Protein 3QHO (pdb70)

Structure (mmCIF, N/CA/C/O backbone):
data_3QHO
#
_entry.id   3QHO
#
_cell.length_a   161.164
_cell.length_b   58.528
_cell.length_c   138.317
_cell.angle_alpha   90.00
_cell.angle_beta   109.24
_cell.angle_gamma   90.00
#
_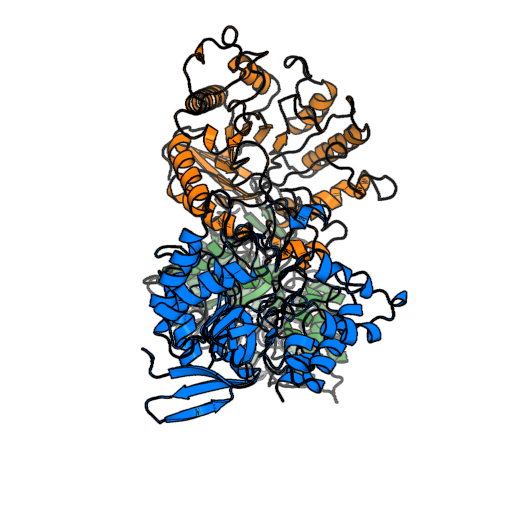symmetry.space_group_name_H-M   'C 1 2 1'
#
loop_
_entity.id
_entity.type
_entity.pdbx_description
1 polymer '458aa long hypothetical endo-1,4-beta-glucanase'
2 branched beta-D-glucopyranose-(1-4)-beta-D-glucopyranose-(1-4)-beta-D-glucopyranose-(1-4)-beta-D-glucopyranose
3 non-polymer 'PHOSPHATE ION'
4 water water
#
loop_
_atom_site.group_PDB
_atom_site.id
_atom_site.type_symbol
_atom_site.label_atom_id
_atom_site.label_alt_id
_atom_site.label_comp_id
_atom_site.label_asym_id
_atom_site.label_entity_id
_atom_site.label_seq_id
_atom_site.pdbx_PDB_ins_code
_atom_site.Cartn_x
_atom_site.Cartn_y
_atom_site.Cartn_z
_atom_site.occupancy
_atom_site.B_iso_or_equiv
_atom_site.auth_seq_id
_atom_site.auth_comp_id
_atom_site.auth_asym_id
_atom_site.auth_atom_id
_atom_site.pdbx_PDB_model_num
ATOM 1 N N . GLN A 1 34 ? 18.073 -3.108 -15.617 0.50 26.57 34 GLN A N 1
ATOM 2 C CA . GLN A 1 34 ? 19.282 -3.997 -15.495 0.50 24.79 34 GLN A CA 1
ATOM 3 C C . GLN A 1 34 ? 19.986 -3.651 -14.149 0.50 23.39 34 GLN A C 1
ATOM 4 O O . GLN A 1 34 ? 19.806 -4.392 -13.229 0.50 20.55 34 GLN A O 1
ATOM 10 N N . THR A 1 35 ? 20.671 -2.510 -14.002 1.00 25.59 35 THR A N 1
ATOM 11 C CA . THR A 1 35 ? 21.359 -2.170 -12.723 1.00 25.46 35 THR A CA 1
ATOM 12 C C . THR A 1 35 ? 21.587 -0.650 -12.511 1.00 24.94 35 THR A C 1
ATOM 13 O O . THR A 1 35 ? 22.070 0.017 -13.392 1.00 26.62 35 THR A O 1
ATOM 17 N N . PRO A 1 36 ? 21.315 -0.120 -11.305 1.00 24.54 36 PRO A N 1
ATOM 18 C CA . PRO A 1 36 ? 21.751 1.269 -10.983 1.00 23.61 36 PRO A CA 1
ATOM 19 C C . PRO A 1 36 ? 23.251 1.469 -10.690 1.00 24.32 36 PRO A C 1
ATOM 20 O O . PRO A 1 36 ? 23.727 2.602 -10.639 1.00 24.42 36 PRO A O 1
ATOM 24 N N . THR A 1 37 ? 24.048 0.401 -10.490 1.00 21.00 37 THR A N 1
ATOM 25 C CA . THR A 1 37 ? 25.445 0.661 -10.130 1.00 19.72 37 THR A CA 1
ATOM 26 C C . THR A 1 37 ? 26.381 0.389 -11.296 1.00 20.35 37 THR A C 1
ATOM 27 O O . THR A 1 37 ? 27.552 0.778 -11.291 1.00 21.98 37 THR A O 1
ATOM 31 N N . GLY A 1 38 ? 25.853 -0.291 -12.316 1.00 21.07 38 GLY A N 1
ATOM 32 C CA . GLY A 1 38 ? 26.660 -0.770 -13.442 1.00 20.50 38 GLY A CA 1
ATOM 33 C C . GLY A 1 38 ? 27.146 -2.206 -13.206 1.00 20.50 38 GLY A C 1
ATOM 34 O O . GLY A 1 38 ? 27.810 -2.770 -14.066 1.00 20.52 38 GLY A O 1
ATOM 35 N N . ILE A 1 39 ? 26.840 -2.749 -12.037 1.00 19.74 39 ILE A N 1
ATOM 36 C CA . ILE A 1 39 ? 27.150 -4.144 -11.704 1.00 19.35 39 ILE A CA 1
ATOM 37 C C . ILE A 1 39 ? 25.933 -4.992 -11.543 1.00 19.56 39 ILE A C 1
ATOM 38 O O . ILE A 1 39 ? 24.916 -4.571 -10.959 1.00 19.77 39 ILE A O 1
ATOM 43 N N . TYR A 1 40 ? 25.989 -6.226 -12.051 1.00 19.81 40 TYR A N 1
ATOM 44 C CA . TYR A 1 40 ? 24.825 -7.049 -12.032 1.00 18.85 40 TYR A CA 1
ATOM 45 C C . TYR A 1 40 ? 25.239 -8.440 -11.565 1.00 19.19 40 TYR A C 1
ATOM 46 O O . TYR A 1 40 ? 26.137 -9.014 -12.156 1.00 20.86 40 TYR A O 1
ATOM 55 N N . TYR A 1 41 ? 24.604 -8.979 -10.564 1.00 18.32 41 TYR A N 1
ATOM 56 C CA . TYR A 1 41 ? 24.889 -10.369 -10.072 1.00 17.91 41 TYR A CA 1
ATOM 57 C C . TYR A 1 41 ? 23.928 -11.420 -10.599 1.00 19.59 41 TYR A C 1
ATOM 58 O O . TYR A 1 41 ? 22.683 -11.218 -10.652 1.00 18.78 41 TYR A O 1
ATOM 67 N N . GLU A 1 42 ? 24.463 -12.598 -10.954 1.00 18.82 42 GLU A N 1
ATOM 68 C CA . GLU A 1 42 ? 23.583 -13.681 -11.365 1.00 18.77 42 GLU A CA 1
ATOM 69 C C . GLU A 1 42 ? 24.168 -15.022 -10.961 1.00 19.31 42 GLU A C 1
ATOM 70 O O . GLU A 1 42 ? 25.398 -15.121 -10.744 1.00 19.80 42 GLU A O 1
ATOM 76 N N . VAL A 1 43 ? 23.300 -15.986 -10.857 1.00 17.01 43 VAL A N 1
ATOM 77 C CA . VAL A 1 43 ? 23.668 -17.424 -10.658 1.00 18.97 43 VAL A CA 1
ATOM 78 C C . VAL A 1 43 ? 23.561 -18.123 -12.021 1.00 21.79 43 VAL A C 1
ATOM 79 O O . VAL A 1 43 ? 22.519 -18.051 -12.667 1.00 19.53 43 VAL A O 1
ATOM 83 N N . ARG A 1 44 ? 24.642 -18.776 -12.429 1.00 19.97 44 ARG A N 1
ATOM 84 C CA . ARG A 1 44 ? 24.587 -19.710 -13.567 1.00 19.73 44 ARG A CA 1
ATOM 85 C C . ARG A 1 44 ? 25.023 -21.020 -13.026 1.00 20.34 44 ARG A C 1
ATOM 86 O O . ARG A 1 44 ? 26.114 -21.124 -12.396 1.00 20.04 44 ARG A O 1
ATOM 94 N N . GLY A 1 45 ? 24.256 -22.065 -13.302 1.00 20.35 45 GLY A N 1
ATOM 95 C CA . GLY A 1 45 ? 24.549 -23.390 -12.684 1.00 23.23 45 GLY A CA 1
ATOM 96 C C . GLY A 1 45 ? 24.466 -23.250 -11.175 1.00 23.68 45 GLY A C 1
ATOM 97 O O . GLY A 1 45 ? 23.435 -22.779 -10.654 1.00 22.68 45 GLY A O 1
ATOM 98 N N . ASP A 1 46 ? 25.549 -23.644 -10.468 1.00 22.49 46 ASP A N 1
ATOM 99 C CA . ASP A 1 46 ? 25.591 -23.502 -9.028 1.00 23.05 46 ASP A CA 1
ATOM 100 C C . ASP A 1 46 ? 26.647 -22.392 -8.652 1.00 20.78 46 ASP A C 1
ATOM 101 O O . ASP A 1 46 ? 27.163 -22.354 -7.524 1.00 23.06 46 ASP A O 1
ATOM 106 N N . THR A 1 47 ? 26.943 -21.501 -9.580 1.00 18.71 47 THR A N 1
ATOM 107 C CA . THR A 1 47 ? 28.039 -20.536 -9.392 1.00 18.53 47 THR A CA 1
ATOM 108 C C . THR A 1 47 ? 27.535 -19.100 -9.472 1.00 18.63 47 THR A C 1
ATOM 109 O O . THR A 1 47 ? 26.750 -18.731 -10.376 1.00 19.52 47 THR A O 1
ATOM 113 N N . ILE A 1 48 ? 28.013 -18.264 -8.561 1.00 15.35 48 ILE A N 1
ATOM 114 C CA . ILE A 1 48 ? 27.624 -16.844 -8.634 1.00 16.68 48 ILE A CA 1
ATOM 115 C C . ILE A 1 48 ? 28.581 -16.104 -9.547 1.00 17.87 48 ILE A C 1
ATOM 116 O O . ILE A 1 48 ? 29.791 -16.271 -9.461 1.00 16.93 48 ILE A O 1
ATOM 121 N N . TYR A 1 49 ? 28.047 -15.296 -10.473 1.00 14.95 49 TYR A N 1
ATOM 122 C CA . TYR A 1 49 ? 28.830 -14.431 -11.345 1.00 16.33 49 TYR A CA 1
ATOM 123 C C . TYR A 1 49 ? 28.543 -12.949 -11.102 1.00 17.81 49 TYR A C 1
ATOM 124 O O . TYR A 1 49 ? 27.454 -12.569 -10.735 1.00 20.93 49 TYR A O 1
ATOM 133 N N . MET A 1 50 ? 29.540 -12.146 -11.346 1.00 19.33 50 MET A N 1
ATOM 134 C CA . MET A 1 50 ? 29.454 -10.678 -11.298 1.00 19.14 50 MET A CA 1
ATOM 135 C C . MET A 1 50 ? 29.676 -10.214 -12.715 1.00 21.47 50 MET A C 1
ATOM 136 O O . MET A 1 50 ? 30.747 -10.494 -13.343 1.00 19.28 50 MET A O 1
ATOM 141 N N . ILE A 1 51 ? 28.723 -9.380 -13.179 1.00 19.19 51 ILE A N 1
ATOM 142 C CA . ILE A 1 51 ? 28.792 -8.682 -14.481 1.00 19.25 51 ILE A CA 1
ATOM 143 C C . ILE A 1 51 ? 28.976 -7.171 -14.361 1.00 18.39 51 ILE A C 1
ATOM 144 O O . ILE A 1 51 ? 28.285 -6.536 -13.554 1.00 19.32 51 ILE A O 1
ATOM 149 N N . ASN A 1 52 ? 29.965 -6.654 -15.051 1.00 18.78 52 ASN A N 1
ATOM 150 C CA . ASN A 1 52 ? 30.175 -5.246 -15.170 1.00 21.24 52 ASN A CA 1
ATOM 151 C C . ASN A 1 52 ? 29.621 -4.820 -16.558 1.00 21.73 52 ASN A C 1
ATOM 152 O O . ASN A 1 52 ? 30.209 -5.194 -17.609 1.00 21.72 52 ASN A O 1
ATOM 157 N N . VAL A 1 53 ? 28.476 -4.120 -16.573 1.00 22.02 53 VAL A N 1
ATOM 158 C CA . VAL A 1 53 ? 27.906 -3.681 -17.862 1.00 21.26 53 VAL A CA 1
ATOM 159 C C . VAL A 1 53 ? 28.701 -2.635 -18.588 1.00 21.50 53 VAL A C 1
ATOM 160 O O . VAL A 1 53 ? 28.617 -2.511 -19.799 1.00 22.67 53 VAL A O 1
ATOM 164 N N . THR A 1 54 ? 29.535 -1.888 -17.900 1.00 22.31 54 THR A N 1
ATOM 165 C CA . THR A 1 54 ? 30.362 -0.900 -18.625 1.00 24.31 54 THR A CA 1
ATOM 166 C C . THR A 1 54 ? 31.582 -1.502 -19.328 1.00 23.23 54 THR A C 1
ATOM 167 O O . THR A 1 54 ? 31.898 -1.171 -20.493 1.00 23.74 54 THR A O 1
ATOM 171 N N . SER A 1 55 ? 32.350 -2.318 -18.633 1.00 23.93 55 SER A N 1
ATOM 172 C CA . SER A 1 55 ? 33.521 -2.885 -19.306 1.00 21.92 55 SER A CA 1
ATOM 173 C C . SER A 1 55 ? 33.102 -4.145 -20.064 1.00 21.66 55 SER A C 1
ATOM 174 O O . SER A 1 55 ? 33.848 -4.616 -20.927 1.00 23.74 55 SER A O 1
ATOM 177 N N . GLY A 1 56 ? 31.932 -4.691 -19.712 1.00 19.56 56 GLY A N 1
ATOM 178 C CA . GLY A 1 56 ? 31.373 -5.947 -20.278 1.00 20.64 56 GLY A CA 1
ATOM 179 C C . GLY A 1 56 ? 31.949 -7.173 -19.555 1.00 21.32 56 GLY A C 1
ATOM 180 O O . GLY A 1 56 ? 31.645 -8.296 -19.869 1.00 21.04 56 GLY A O 1
ATOM 181 N N . GLU A 1 57 ? 32.833 -6.936 -18.585 1.00 19.91 57 GLU A N 1
ATOM 182 C CA . GLU A 1 57 ? 33.430 -8.116 -17.875 1.00 23.24 57 GLU A CA 1
ATOM 183 C C . GLU A 1 57 ? 32.441 -8.946 -17.087 1.00 21.64 57 GLU A C 1
ATOM 184 O O . GLU A 1 57 ? 31.610 -8.424 -16.337 1.00 20.36 57 GLU A O 1
ATOM 190 N N . GLU A 1 58 ? 32.535 -10.273 -17.224 1.00 21.57 58 GLU A N 1
ATOM 191 C CA . GLU A 1 58 ? 31.741 -11.169 -16.417 1.00 20.90 58 GLU A CA 1
ATOM 192 C C . GLU A 1 58 ? 32.671 -12.285 -15.925 1.00 22.84 58 GLU A C 1
ATOM 193 O O . GLU A 1 58 ? 33.301 -12.971 -16.757 1.00 22.53 58 GLU A O 1
ATOM 199 N N . THR A 1 59 ? 32.753 -12.431 -14.595 1.00 23.04 59 THR A N 1
ATOM 200 C CA . THR A 1 59 ? 33.596 -13.472 -13.947 1.00 22.55 59 THR A CA 1
ATOM 201 C C . THR A 1 59 ? 32.843 -14.179 -12.799 1.00 21.67 59 THR A C 1
ATOM 202 O O . THR A 1 59 ? 31.939 -13.596 -12.152 1.00 18.85 59 THR A O 1
ATOM 206 N N . PRO A 1 60 ? 33.206 -15.450 -12.521 1.00 20.74 60 PRO A N 1
ATOM 207 C CA . PRO A 1 60 ? 32.606 -16.123 -11.382 1.00 19.17 60 PRO A CA 1
ATOM 208 C C . PRO A 1 60 ? 33.158 -15.436 -10.152 1.00 22.93 60 PRO A C 1
ATOM 209 O O . PRO A 1 60 ? 34.270 -14.916 -10.245 1.00 22.50 60 PRO A O 1
ATOM 213 N N . ILE A 1 61 ? 32.386 -15.361 -9.073 1.00 19.92 61 ILE A N 1
ATOM 214 C CA . ILE A 1 61 ? 32.998 -14.879 -7.839 1.00 20.82 61 ILE A CA 1
ATOM 215 C C . ILE A 1 61 ? 32.902 -15.991 -6.781 1.00 19.80 61 ILE A C 1
ATOM 216 O O . ILE A 1 61 ? 31.991 -16.872 -6.814 1.00 20.51 61 ILE A O 1
ATOM 221 N N . HIS A 1 62 ? 33.765 -15.897 -5.784 1.00 20.78 62 HIS A N 1
ATOM 222 C CA . HIS A 1 62 ? 33.688 -16.743 -4.594 1.00 20.05 62 HIS A CA 1
ATOM 223 C C . HIS A 1 62 ? 33.432 -15.782 -3.425 1.00 17.54 62 HIS A C 1
ATOM 224 O O . HIS A 1 62 ? 33.698 -14.528 -3.514 1.00 21.03 62 HIS A O 1
ATOM 231 N N . LEU A 1 63 ? 32.721 -16.299 -2.448 1.00 13.87 63 LEU A N 1
ATOM 232 C CA . LEU A 1 63 ? 32.383 -15.496 -1.268 1.00 13.40 63 LEU A CA 1
ATOM 233 C C . LEU A 1 63 ? 33.206 -16.174 -0.136 1.00 12.45 63 LEU A C 1
ATOM 234 O O . LEU A 1 63 ? 32.821 -17.240 0.363 1.00 13.48 63 LEU A O 1
ATOM 239 N N . PHE A 1 64 ? 34.323 -15.579 0.197 1.00 13.03 64 PHE A N 1
ATOM 240 C CA . PHE A 1 64 ? 35.046 -16.095 1.376 1.00 11.65 64 PHE A CA 1
ATOM 241 C C . PHE A 1 64 ? 34.698 -15.104 2.507 1.00 11.30 64 PHE A C 1
ATOM 242 O O . PHE A 1 64 ? 35.237 -13.986 2.582 1.00 12.85 64 PHE A O 1
ATOM 250 N N . GLY A 1 65 ? 33.670 -15.458 3.278 1.00 10.82 65 GLY A N 1
ATOM 251 C CA . GLY A 1 65 ? 33.025 -14.429 4.080 1.00 9.47 65 GLY A CA 1
ATOM 252 C C . GLY A 1 65 ? 33.071 -14.580 5.583 1.00 10.86 65 GLY A C 1
ATOM 253 O O . GLY A 1 65 ? 33.400 -15.695 6.121 1.00 9.83 65 GLY A O 1
ATOM 254 N N . VAL A 1 66 ? 32.784 -13.440 6.229 1.00 10.85 66 VAL A N 1
ATOM 255 C CA . VAL A 1 66 ? 32.612 -13.456 7.672 1.00 11.10 66 VAL A CA 1
ATOM 256 C C . VAL A 1 66 ? 31.380 -12.710 8.029 1.00 9.94 66 VAL A C 1
ATOM 257 O O . VAL A 1 66 ? 30.990 -11.733 7.323 1.00 12.17 66 VAL A O 1
ATOM 261 N N . ASN A 1 67 ? 30.816 -13.088 9.171 1.00 9.81 67 ASN A N 1
ATOM 262 C CA . ASN A 1 67 ? 29.714 -12.276 9.774 1.00 10.26 67 ASN A CA 1
ATOM 263 C C . ASN A 1 67 ? 30.266 -11.227 10.738 1.00 10.63 67 ASN A C 1
ATOM 264 O O . ASN A 1 67 ? 30.992 -11.591 11.646 1.00 14.12 67 ASN A O 1
ATOM 269 N N . TRP A 1 68 ? 30.006 -9.960 10.506 1.00 11.67 68 TRP A N 1
ATOM 270 C CA . TRP A 1 68 ? 30.360 -8.871 11.458 1.00 10.52 68 TRP A CA 1
ATOM 271 C C . TRP A 1 68 ? 29.100 -8.347 12.011 1.00 11.68 68 TRP A C 1
ATOM 272 O O . TRP A 1 68 ? 28.340 -7.652 11.268 1.00 11.75 68 TRP A O 1
ATOM 283 N N . PHE A 1 69 ? 28.782 -8.766 13.227 1.00 9.61 69 PHE A N 1
ATOM 284 C CA . PHE A 1 69 ? 27.468 -8.447 13.767 1.00 11.06 69 PHE A CA 1
ATOM 285 C C . PHE A 1 69 ? 27.444 -7.291 14.789 1.00 12.54 69 PHE A C 1
ATOM 286 O O . PHE A 1 69 ? 28.487 -6.887 15.312 1.00 12.28 69 PHE A O 1
ATOM 294 N N . GLY A 1 70 ? 26.270 -6.789 14.992 1.00 11.99 70 GLY A N 1
ATOM 295 C CA . GLY A 1 70 ? 26.060 -5.761 15.989 1.00 13.64 70 GLY A CA 1
ATOM 296 C C . GLY A 1 70 ? 25.003 -4.822 15.607 1.00 14.98 70 GLY A C 1
ATOM 297 O O . GLY A 1 70 ? 24.354 -4.284 16.527 1.00 14.31 70 GLY A O 1
ATOM 298 N N . PHE A 1 71 ? 24.809 -4.593 14.297 1.00 14.41 71 PHE A N 1
ATOM 299 C CA . PHE A 1 71 ? 23.686 -3.730 13.928 1.00 15.21 71 PHE A CA 1
ATOM 300 C C . PHE A 1 71 ? 22.325 -4.371 14.321 1.00 17.06 71 PHE A C 1
ATOM 301 O O . PHE A 1 71 ? 21.324 -3.693 14.310 1.00 20.38 71 PHE A O 1
ATOM 309 N N . GLU A 1 72 ? 22.281 -5.650 14.668 1.00 15.35 72 GLU A N 1
ATOM 310 C CA . GLU A 1 72 ? 21.037 -6.302 15.070 1.00 15.39 72 GLU A CA 1
ATOM 311 C C . GLU A 1 72 ? 20.861 -6.278 16.601 1.00 14.34 72 GLU A C 1
ATOM 312 O O . GLU A 1 72 ? 19.928 -6.870 17.104 1.00 17.71 72 GLU A O 1
ATOM 318 N N . THR A 1 73 ? 21.831 -5.734 17.374 1.00 15.60 73 THR A N 1
ATOM 319 C CA . THR A 1 73 ? 21.748 -5.844 18.818 1.00 13.74 73 THR A CA 1
ATOM 320 C C . THR A 1 73 ? 21.447 -4.416 19.403 1.00 17.03 73 THR A C 1
ATOM 321 O O . THR A 1 73 ? 21.372 -3.446 18.624 1.00 16.12 73 THR A O 1
ATOM 325 N N . PRO A 1 74 ? 21.402 -4.313 20.756 1.00 17.19 74 PRO A N 1
ATOM 326 C CA . PRO A 1 74 ? 21.150 -2.958 21.363 1.00 19.24 74 PRO A CA 1
ATOM 327 C C . PRO A 1 74 ? 22.212 -1.905 21.107 1.00 20.67 74 PRO A C 1
ATOM 328 O O . PRO A 1 74 ? 21.939 -0.680 21.255 1.00 20.76 74 PRO A O 1
ATOM 332 N N . ASN A 1 75 ? 23.406 -2.336 20.697 1.00 19.05 75 ASN A N 1
ATOM 333 C CA . ASN A 1 75 ? 24.412 -1.417 20.220 1.00 19.49 75 ASN A CA 1
ATOM 334 C C . ASN A 1 75 ? 23.996 -0.600 19.017 1.00 18.63 75 ASN A C 1
ATOM 335 O O . ASN A 1 75 ? 24.502 0.525 18.818 1.00 17.56 75 ASN A O 1
ATOM 340 N N . HIS A 1 76 ? 23.139 -1.178 18.143 1.00 17.35 76 HIS A N 1
ATOM 341 C CA . HIS A 1 76 ? 22.837 -0.586 16.833 1.00 18.04 76 HIS A CA 1
ATOM 342 C C . HIS A 1 76 ? 24.055 -0.218 15.992 1.00 16.50 76 HIS A C 1
ATOM 343 O O . HIS A 1 76 ? 24.071 0.784 15.297 1.00 15.47 76 HIS A O 1
ATOM 350 N N . VAL A 1 77 ? 25.116 -1.001 16.136 1.00 16.53 77 VAL A N 1
ATOM 351 C CA . VAL A 1 77 ? 26.266 -0.812 15.322 1.00 14.85 77 VAL A CA 1
ATOM 352 C C . VAL A 1 77 ? 27.036 -2.085 15.376 1.00 13.67 77 VAL A C 1
ATOM 353 O O . VAL A 1 77 ? 27.076 -2.771 16.438 1.00 14.32 77 VAL A O 1
ATOM 357 N N . VAL A 1 78 ? 27.819 -2.336 14.312 1.00 11.44 78 VAL A N 1
ATOM 358 C CA . VAL A 1 78 ? 28.854 -3.430 14.459 1.00 13.30 78 VAL A CA 1
ATOM 359 C C . VAL A 1 78 ? 29.619 -3.324 15.734 1.00 15.76 78 VAL A C 1
ATOM 360 O O . VAL A 1 78 ? 30.036 -2.240 16.124 1.00 16.31 78 VAL A O 1
ATOM 364 N N . HIS A 1 79 ? 29.807 -4.467 16.404 1.00 12.03 79 HIS A N 1
ATOM 365 C CA . HIS A 1 79 ? 30.624 -4.437 17.659 1.00 13.03 79 HIS A CA 1
ATOM 366 C C . HIS A 1 79 ? 32.054 -4.258 17.408 1.00 12.68 79 HIS A C 1
ATOM 367 O O . HIS A 1 79 ? 32.578 -4.559 16.326 1.00 14.15 79 HIS A O 1
ATOM 374 N N . GLY A 1 80 ? 32.731 -3.803 18.506 1.00 10.29 80 GLY A N 1
ATOM 375 C CA . GLY A 1 80 ? 34.193 -3.783 18.590 1.00 11.62 80 GLY A CA 1
ATOM 376 C C . GLY A 1 80 ? 34.737 -2.343 18.340 1.00 13.59 80 GLY A C 1
ATOM 377 O O . GLY A 1 80 ? 35.902 -2.170 18.376 1.00 15.18 80 GLY A O 1
ATOM 378 N N . LEU A 1 81 ? 33.889 -1.425 17.949 1.00 13.02 81 LEU A N 1
ATOM 379 C CA . LEU A 1 81 ? 34.309 -0.010 17.729 1.00 14.78 81 LEU A CA 1
ATOM 380 C C . LEU A 1 81 ? 34.562 0.743 19.017 1.00 17.11 81 LEU A C 1
ATOM 381 O O . LEU A 1 81 ? 35.077 1.871 18.916 1.00 17.50 81 LEU A O 1
ATOM 386 N N . TRP A 1 82 ? 34.344 0.107 20.168 1.00 17.09 82 TRP A N 1
ATOM 387 C CA . TRP A 1 82 ? 34.921 0.620 21.455 1.00 16.67 82 TRP A CA 1
ATOM 388 C C . TRP A 1 82 ? 36.415 0.346 21.533 1.00 17.65 82 TRP A C 1
ATOM 389 O O . TRP A 1 82 ? 37.094 0.962 22.327 1.00 21.36 82 TRP A O 1
ATOM 400 N N . LYS A 1 83 ? 36.927 -0.622 20.779 1.00 16.15 83 LYS A N 1
ATOM 401 C CA . LYS A 1 83 ? 38.322 -1.112 20.855 1.00 16.37 83 LYS A CA 1
ATOM 402 C C . LYS A 1 83 ? 39.082 -0.847 19.532 1.00 18.19 83 LYS A C 1
ATOM 403 O O . LYS A 1 83 ? 40.267 -0.714 19.513 1.00 20.46 83 LYS A O 1
ATOM 409 N N . ARG A 1 84 ? 38.366 -0.726 18.388 1.00 13.30 84 ARG A N 1
ATOM 410 C CA . ARG A 1 84 ? 39.003 -0.657 17.087 1.00 14.30 84 ARG A CA 1
ATOM 411 C C . ARG A 1 84 ? 38.385 0.436 16.202 1.00 13.24 84 ARG A C 1
ATOM 412 O O . ARG A 1 84 ? 37.268 0.828 16.433 1.00 15.06 84 ARG A O 1
ATOM 420 N N . ASN A 1 85 ? 39.217 0.919 15.277 1.00 15.89 85 ASN A N 1
ATOM 421 C CA . ASN A 1 85 ? 38.753 1.805 14.236 1.00 15.95 85 ASN A CA 1
ATOM 422 C C . ASN A 1 85 ? 38.037 0.928 13.134 1.00 16.46 85 ASN A C 1
ATOM 423 O O . ASN A 1 85 ? 38.520 -0.143 12.770 1.00 16.99 85 ASN A O 1
ATOM 428 N N . TRP A 1 86 ? 36.914 1.400 12.679 1.00 15.85 86 TRP A N 1
ATOM 429 C CA . TRP A 1 86 ? 36.109 0.629 11.748 1.00 16.01 86 TRP A CA 1
ATOM 430 C C . TRP A 1 86 ? 36.778 0.305 10.392 1.00 16.45 86 TRP A C 1
ATOM 431 O O . TRP A 1 86 ? 36.641 -0.821 9.860 1.00 15.80 86 TRP A O 1
ATOM 442 N N . GLU A 1 87 ? 37.591 1.250 9.866 1.00 16.52 87 GLU A N 1
ATOM 443 C CA . GLU A 1 87 ? 38.277 0.991 8.603 1.00 16.16 87 GLU A CA 1
ATOM 444 C C . GLU A 1 87 ? 39.340 0.008 8.818 1.00 16.74 87 GLU A C 1
ATOM 445 O O . GLU A 1 87 ? 39.521 -0.906 8.044 1.00 14.99 87 GLU A O 1
ATOM 451 N N . ASP A 1 88 ? 40.052 0.151 9.927 1.00 16.27 88 ASP A N 1
ATOM 452 C CA . ASP A 1 88 ? 41.030 -0.817 10.250 1.00 18.02 88 ASP A CA 1
ATOM 453 C C . ASP A 1 88 ? 40.460 -2.247 10.385 1.00 16.15 88 ASP A C 1
ATOM 454 O O . ASP A 1 88 ? 41.159 -3.162 9.999 1.00 14.22 88 ASP A O 1
ATOM 459 N N . MET A 1 89 ? 39.281 -2.390 10.986 1.00 16.03 89 MET A N 1
ATOM 460 C CA . MET A 1 89 ? 38.583 -3.754 11.002 1.00 16.34 89 MET A CA 1
ATOM 461 C C . MET A 1 89 ? 38.371 -4.300 9.565 1.00 15.04 89 MET A C 1
ATOM 462 O O . MET A 1 89 ? 38.786 -5.436 9.239 1.00 12.74 89 MET A O 1
ATOM 467 N N . LEU A 1 90 ? 37.809 -3.448 8.678 1.00 12.64 90 LEU A N 1
ATOM 468 C CA . LEU A 1 90 ? 37.739 -3.846 7.275 1.00 13.52 90 LEU A CA 1
ATOM 469 C C . LEU A 1 90 ? 39.037 -4.304 6.611 1.00 13.20 90 LEU A C 1
ATOM 470 O O . LEU A 1 90 ? 39.096 -5.312 5.910 1.00 14.08 90 LEU A O 1
ATOM 475 N N . LEU A 1 91 ? 40.071 -3.500 6.800 1.00 14.37 91 LEU A N 1
ATOM 476 C CA . LEU A 1 91 ? 41.392 -3.781 6.216 1.00 14.48 91 LEU A CA 1
ATOM 477 C C . LEU A 1 91 ? 41.958 -5.108 6.747 1.00 13.57 91 LEU A C 1
ATOM 478 O O . LEU A 1 91 ? 42.558 -5.890 5.982 1.00 13.77 91 LEU A O 1
ATOM 483 N N . GLN A 1 92 ? 41.685 -5.372 8.027 1.00 13.04 92 GLN A N 1
ATOM 484 C CA . GLN A 1 92 ? 42.215 -6.632 8.673 1.00 14.58 92 GLN A CA 1
ATOM 485 C C . GLN A 1 92 ? 41.464 -7.868 8.067 1.00 14.26 92 GLN A C 1
ATOM 486 O O . GLN A 1 92 ? 42.027 -8.864 7.738 1.00 14.36 92 GLN A O 1
ATOM 492 N N . ILE A 1 93 ? 40.169 -7.717 7.940 1.00 12.82 93 ILE A N 1
ATOM 493 C CA . ILE A 1 93 ? 39.331 -8.806 7.300 1.00 12.82 93 ILE A CA 1
ATOM 494 C C . ILE A 1 93 ? 39.873 -9.078 5.910 1.00 13.31 93 ILE A C 1
ATOM 495 O O . ILE A 1 93 ? 40.119 -10.246 5.567 1.00 13.71 93 ILE A O 1
ATOM 500 N N . LYS A 1 94 ? 40.118 -7.994 5.104 1.00 11.97 94 LYS A N 1
ATOM 501 C CA . LYS A 1 94 ? 40.624 -8.192 3.770 1.00 12.11 94 LYS A CA 1
ATOM 502 C C . LYS A 1 94 ? 42.007 -8.881 3.781 1.00 11.85 94 LYS A C 1
ATOM 503 O O . LYS A 1 94 ? 42.306 -9.752 3.000 1.00 13.51 94 LYS A O 1
ATOM 509 N N . SER A 1 95 ? 42.830 -8.455 4.756 1.00 15.60 95 SER A N 1
ATOM 510 C CA . SER A 1 95 ? 44.199 -8.955 4.802 1.00 17.74 95 SER A CA 1
ATOM 511 C C . SER A 1 95 ? 44.280 -10.437 5.120 1.00 16.37 95 SER A C 1
ATOM 512 O O . SER A 1 95 ? 45.203 -11.102 4.704 1.00 17.11 95 SER A O 1
ATOM 515 N N . LEU A 1 96 ? 43.257 -10.972 5.802 1.00 16.01 96 LEU A N 1
ATOM 516 C CA . LEU A 1 96 ? 43.162 -12.433 6.040 1.00 15.74 96 LEU A CA 1
ATOM 517 C C . LEU A 1 96 ? 42.530 -13.273 4.854 1.00 14.59 96 LEU A C 1
ATOM 518 O O . LEU A 1 96 ? 42.368 -14.478 4.920 1.00 15.29 96 LEU A O 1
ATOM 523 N N . GLY A 1 97 ? 42.238 -12.615 3.758 1.00 14.12 97 GLY A N 1
ATOM 524 C CA . GLY A 1 97 ? 41.806 -13.308 2.574 1.00 14.00 97 GLY A CA 1
ATOM 525 C C . GLY A 1 97 ? 40.291 -13.329 2.363 1.00 14.62 97 GLY A C 1
ATOM 526 O O . GLY A 1 97 ? 39.863 -13.944 1.405 1.00 15.68 97 GLY A O 1
ATOM 527 N N . PHE A 1 98 ? 39.552 -12.709 3.275 1.00 13.45 98 PHE A N 1
ATOM 528 C CA . PHE A 1 98 ? 38.096 -12.726 3.173 1.00 12.99 98 PHE A CA 1
ATOM 529 C C . PHE A 1 98 ? 37.776 -11.670 2.161 1.00 15.10 98 PHE A C 1
ATOM 530 O O . PHE A 1 98 ? 38.435 -10.621 2.098 1.00 14.64 98 PHE A O 1
ATOM 538 N N . ASN A 1 99 ? 36.724 -11.887 1.403 1.00 11.90 99 ASN A N 1
ATOM 539 C CA . ASN A 1 99 ? 36.316 -10.846 0.470 1.00 12.09 99 ASN A CA 1
ATOM 540 C C . ASN A 1 99 ? 34.821 -10.612 0.609 1.00 10.43 99 ASN A C 1
ATOM 541 O O . ASN A 1 99 ? 34.214 -10.023 -0.361 1.00 11.88 99 ASN A O 1
ATOM 546 N N . ALA A 1 100 ? 34.232 -10.955 1.732 1.00 8.41 100 ALA A N 1
ATOM 547 C CA . ALA A 1 100 ? 32.729 -10.812 1.789 1.00 10.68 100 ALA A CA 1
ATOM 548 C C . ALA A 1 100 ? 32.385 -10.687 3.244 1.00 12.16 100 ALA A C 1
ATOM 549 O O . ALA A 1 100 ? 32.979 -11.308 4.123 1.00 10.45 100 ALA A O 1
ATOM 551 N N . ILE A 1 101 ? 31.459 -9.820 3.571 1.00 9.61 101 ILE A N 1
ATOM 552 C CA . ILE A 1 101 ? 30.937 -9.687 4.916 1.00 9.45 101 ILE A CA 1
ATOM 553 C C . ILE A 1 101 ? 29.413 -9.858 4.858 1.00 12.83 101 ILE A C 1
ATOM 554 O O . ILE A 1 101 ? 28.807 -9.223 4.027 1.00 13.78 101 ILE A O 1
ATOM 559 N N . ARG A 1 102 ? 28.891 -10.676 5.769 1.00 11.87 102 ARG A N 1
ATOM 560 C CA . ARG 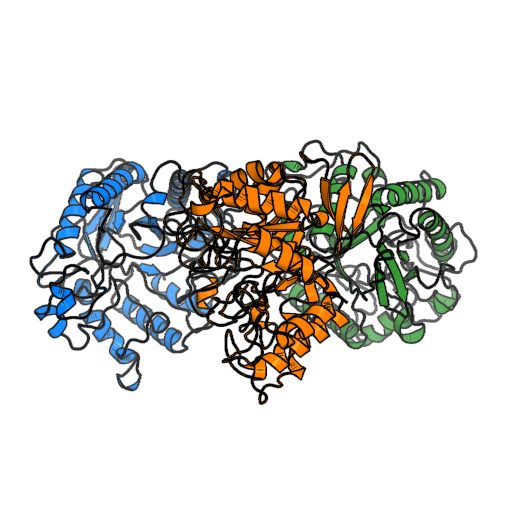A 1 102 ? 27.449 -10.706 5.960 1.00 10.61 102 ARG A CA 1
ATOM 561 C C . ARG A 1 102 ? 27.183 -9.810 7.154 1.00 11.22 102 ARG A C 1
ATOM 562 O O . ARG A 1 102 ? 27.793 -9.934 8.226 1.00 12.09 102 ARG A O 1
ATOM 570 N N . LEU A 1 103 ? 26.272 -8.856 6.959 1.00 12.64 103 LEU A N 1
ATOM 571 C CA . LEU A 1 103 ? 26.074 -7.808 7.971 1.00 12.37 103 LEU A CA 1
ATOM 572 C C . LEU A 1 103 ? 24.644 -7.969 8.509 1.00 13.55 103 LEU A C 1
ATOM 573 O O . LEU A 1 103 ? 23.696 -7.531 7.801 1.00 12.91 103 LEU A O 1
ATOM 578 N N . PRO A 1 104 ? 24.461 -8.579 9.659 1.00 11.81 104 PRO A N 1
ATOM 579 C CA . PRO A 1 104 ? 23.141 -8.744 10.357 1.00 13.22 104 PRO A CA 1
ATOM 580 C C . PRO A 1 104 ? 22.601 -7.385 10.716 1.00 16.17 104 PRO A C 1
ATOM 581 O O . PRO A 1 104 ? 23.349 -6.499 11.050 1.00 16.69 104 PRO A O 1
ATOM 585 N N . PHE A 1 105 ? 21.321 -7.157 10.477 1.00 13.23 105 PHE A N 1
ATOM 586 C CA . PHE A 1 105 ? 20.756 -5.873 10.979 1.00 13.88 105 PHE A CA 1
ATOM 587 C C . PHE A 1 105 ? 19.448 -6.158 11.633 1.00 15.82 105 PHE A C 1
ATOM 588 O O . PHE A 1 105 ? 18.842 -7.197 11.396 1.00 15.62 105 PHE A O 1
ATOM 596 N N . CYS A 1 106 ? 18.970 -5.194 12.426 1.00 15.58 106 CYS A N 1
ATOM 597 C CA . CYS A 1 106 ? 17.604 -5.307 12.932 1.00 17.98 106 CYS A CA 1
ATOM 598 C C . CYS A 1 106 ? 16.819 -4.094 12.376 1.00 19.36 106 CYS A C 1
ATOM 599 O O . CYS A 1 106 ? 17.385 -3.159 11.807 1.00 18.77 106 CYS A O 1
ATOM 602 N N . THR A 1 107 ? 15.497 -4.120 12.584 1.00 18.95 107 THR A N 1
ATOM 603 C CA . THR A 1 107 ? 14.686 -3.103 11.962 1.00 20.47 107 THR A CA 1
ATOM 604 C C . THR A 1 107 ? 15.052 -1.657 12.369 1.00 19.08 107 THR A C 1
ATOM 605 O O . THR A 1 107 ? 15.081 -0.819 11.454 1.00 20.78 107 THR A O 1
ATOM 609 N N . GLU A 1 108 ? 15.364 -1.426 13.666 0.50 16.51 108 GLU A N 1
ATOM 610 C CA . GLU A 1 108 ? 15.667 -0.099 14.250 0.50 15.75 108 GLU A CA 1
ATOM 611 C C . GLU A 1 108 ? 16.973 0.465 13.693 0.50 14.47 108 GLU A C 1
ATOM 612 O O . GLU A 1 108 ? 17.141 1.686 13.453 0.50 9.83 108 GLU A O 1
ATOM 618 N N . SER A 1 109 ? 17.935 -0.430 13.453 1.00 17.29 109 SER A N 1
ATOM 619 C CA . SER A 1 109 ? 19.189 0.050 12.880 1.00 18.18 109 SER A CA 1
ATOM 620 C C . SER A 1 109 ? 19.086 0.573 11.443 1.00 17.95 109 SER A C 1
ATOM 621 O O . SER A 1 109 ? 19.898 1.387 11.038 1.00 21.38 109 SER A O 1
ATOM 624 N N . VAL A 1 110 ? 18.102 0.138 10.639 1.00 19.17 110 VAL A N 1
ATOM 625 C CA . VAL A 1 110 ? 18.026 0.652 9.249 1.00 21.41 110 VAL A CA 1
ATOM 626 C C . VAL A 1 110 ? 16.987 1.814 9.131 1.00 24.86 110 VAL A C 1
ATOM 627 O O . VAL A 1 110 ? 16.627 2.195 8.045 1.00 26.44 110 VAL A O 1
ATOM 631 N N . LYS A 1 111 ? 16.530 2.334 10.273 1.00 25.61 111 LYS A N 1
ATOM 632 C CA . LYS A 1 111 ? 15.664 3.534 10.325 1.00 27.89 111 LYS A CA 1
ATOM 633 C C . LYS A 1 111 ? 16.510 4.786 10.641 1.00 26.47 111 LYS A C 1
ATOM 634 O O . LYS A 1 111 ? 17.421 4.739 11.453 1.00 26.05 111 LYS A O 1
ATOM 640 N N . PRO A 1 112 ? 16.258 5.895 9.936 1.00 28.13 112 PRO A N 1
ATOM 641 C CA . PRO A 1 112 ? 16.916 7.174 10.232 1.00 28.01 112 PRO A CA 1
ATOM 642 C C . PRO A 1 112 ? 16.806 7.511 11.722 1.00 28.38 112 PRO A C 1
ATOM 643 O O . PRO A 1 112 ? 15.775 7.238 12.340 1.00 28.26 112 PRO A O 1
ATOM 647 N N . GLY A 1 113 ? 17.899 7.980 12.320 1.00 27.89 113 GLY A N 1
ATOM 648 C CA . GLY A 1 113 ? 17.850 8.501 13.652 1.00 29.13 113 GLY A CA 1
ATOM 649 C C . GLY A 1 113 ? 18.146 7.615 14.832 1.00 30.44 113 GLY A C 1
ATOM 650 O O . GLY A 1 113 ? 18.071 8.075 15.978 1.00 28.85 113 GLY A O 1
ATOM 651 N N . THR A 1 114 ? 18.493 6.338 14.584 1.00 27.26 114 THR A N 1
ATOM 652 C CA . THR A 1 114 ? 18.828 5.429 15.664 1.00 27.31 114 THR A CA 1
ATOM 653 C C . THR A 1 114 ? 20.226 5.693 16.100 1.00 27.44 114 THR A C 1
ATOM 654 O O . THR A 1 114 ? 21.133 5.707 15.289 1.00 27.82 114 THR A O 1
ATOM 658 N N . GLN A 1 115 ? 20.409 5.968 17.384 1.00 28.74 115 GLN A N 1
ATOM 659 C CA . GLN A 1 115 ? 21.705 6.352 17.928 1.00 31.28 115 GLN A CA 1
ATOM 660 C C . GLN A 1 115 ? 22.528 5.085 18.326 1.00 29.24 115 GLN A C 1
ATOM 661 O O . GLN A 1 115 ? 22.052 4.237 19.082 1.00 31.11 115 GLN A O 1
ATOM 667 N N . PRO A 1 116 ? 23.735 4.940 17.802 1.00 26.95 116 PRO A N 1
ATOM 668 C CA . PRO A 1 116 ? 24.530 3.773 18.212 1.00 25.60 116 PRO A CA 1
ATOM 669 C C . PRO A 1 116 ? 25.157 3.971 19.602 1.00 26.02 116 PRO A C 1
ATOM 670 O O . PRO A 1 116 ? 25.380 5.119 20.034 1.00 26.68 116 PRO A O 1
ATOM 674 N N . ILE A 1 117 ? 25.365 2.875 20.326 1.00 24.03 117 ILE A N 1
ATOM 675 C CA . ILE A 1 117 ? 26.093 2.878 21.590 1.00 24.75 117 ILE A CA 1
ATOM 676 C C . ILE A 1 117 ? 27.296 1.974 21.392 1.00 24.93 117 ILE A C 1
ATOM 677 O O . ILE A 1 117 ? 27.177 0.850 20.883 1.00 25.01 117 ILE A O 1
ATOM 682 N N . GLY A 1 118 ? 28.433 2.402 21.898 1.00 22.88 118 GLY A N 1
ATOM 683 C CA . GLY A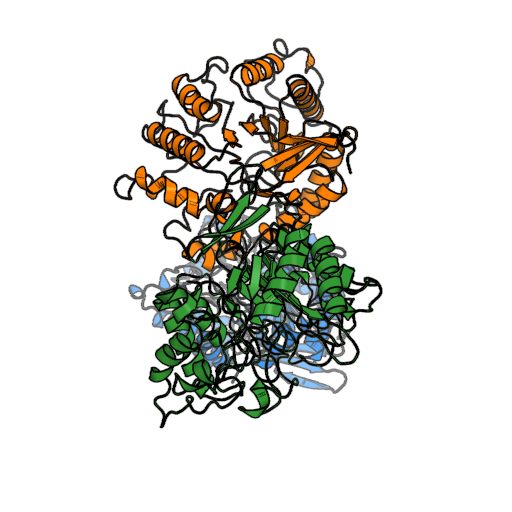 1 118 ? 29.613 1.576 21.933 1.00 23.76 118 GLY A CA 1
ATOM 684 C C . GLY A 1 118 ? 30.631 1.879 20.884 1.00 21.38 118 GLY A C 1
ATOM 685 O O . GLY A 1 118 ? 31.159 0.949 20.212 1.00 21.30 118 GLY A O 1
ATOM 686 N N . ILE A 1 119 ? 30.930 3.193 20.683 1.00 20.01 119 ILE A N 1
ATOM 687 C CA . ILE A 1 119 ? 31.923 3.569 19.722 1.00 17.24 119 ILE A CA 1
ATOM 688 C C . ILE A 1 119 ? 32.894 4.469 20.463 1.00 18.70 119 ILE A C 1
ATOM 689 O O . ILE A 1 119 ? 32.421 5.418 21.123 1.00 20.76 119 ILE A O 1
ATOM 694 N N . ASP A 1 120 ? 34.162 4.167 20.375 1.00 21.38 120 ASP A N 1
ATOM 695 C CA . ASP A 1 120 ? 35.126 5.042 20.900 1.00 22.14 120 ASP A CA 1
ATOM 696 C C . ASP A 1 120 ? 35.375 6.062 19.803 1.00 22.36 120 ASP A C 1
ATOM 697 O O . ASP A 1 120 ? 36.131 5.778 18.860 1.00 21.62 120 ASP A O 1
ATOM 702 N N . TYR A 1 121 ? 34.766 7.247 19.967 1.00 23.62 121 TYR A N 1
ATOM 703 C CA . TYR A 1 121 ? 34.919 8.344 18.971 1.00 24.30 121 TYR A CA 1
ATOM 704 C C . TYR A 1 121 ? 36.305 8.942 18.850 1.00 25.48 121 TYR A C 1
ATOM 705 O O . TYR A 1 121 ? 36.698 9.562 17.813 1.00 25.23 121 TYR A O 1
ATOM 714 N N . SER A 1 122 ? 37.077 8.785 19.898 1.00 25.96 122 SER A N 1
ATOM 715 C CA . SER A 1 122 ? 38.466 9.009 19.754 1.00 27.65 122 SER A CA 1
ATOM 716 C C . SER A 1 122 ? 39.201 8.086 18.751 1.00 27.55 122 SER A C 1
ATOM 717 O O . SER A 1 122 ? 40.100 8.528 18.038 1.00 27.51 122 SER A O 1
ATOM 720 N N . LYS A 1 123 ? 38.797 6.803 18.655 1.00 23.85 123 LYS A N 1
ATOM 721 C CA . LYS A 1 123 ? 39.280 5.914 17.618 1.00 23.70 123 LYS A CA 1
ATOM 722 C C . LYS A 1 123 ? 38.496 6.025 16.292 1.00 20.08 123 LYS A C 1
ATOM 723 O O . LYS A 1 123 ? 39.016 5.651 15.268 1.00 22.03 123 LYS A O 1
ATOM 729 N N . ASN A 1 124 ? 37.260 6.518 16.336 1.00 21.37 124 ASN A N 1
ATOM 730 C CA . ASN A 1 124 ? 36.379 6.630 15.166 1.00 19.83 124 ASN A CA 1
ATOM 731 C C . ASN A 1 124 ? 35.809 8.026 15.013 1.00 19.93 124 ASN A C 1
ATOM 732 O O . ASN A 1 124 ? 34.567 8.220 15.039 1.00 20.09 124 ASN A O 1
ATOM 737 N N . PRO A 1 125 ? 36.691 9.021 14.795 1.00 22.69 125 PRO A N 1
ATOM 738 C CA . PRO A 1 125 ? 36.187 10.422 14.813 1.00 24.67 125 PRO A CA 1
ATOM 739 C C . PRO A 1 125 ? 35.187 10.687 13.696 1.00 24.23 125 PRO A C 1
ATOM 740 O O . PRO A 1 125 ? 34.196 11.432 13.891 1.00 26.58 125 PRO A O 1
ATOM 744 N N . ASP A 1 126 ? 35.415 10.064 12.537 1.00 23.15 126 ASP A N 1
ATOM 745 C CA . ASP A 1 126 ? 34.499 10.248 11.425 1.00 22.54 126 ASP A CA 1
ATOM 746 C C . ASP A 1 126 ? 33.119 9.680 11.669 1.00 21.22 126 ASP A C 1
ATOM 747 O O . ASP A 1 126 ? 32.236 9.895 10.886 1.00 21.30 126 ASP A O 1
ATOM 752 N N . LEU A 1 127 ? 32.891 8.961 12.779 1.00 18.51 127 LEU A N 1
ATOM 753 C CA . LEU A 1 127 ? 31.565 8.466 13.053 1.00 18.32 127 LEU A CA 1
ATOM 754 C C . LEU A 1 127 ? 30.765 9.370 13.998 1.00 19.95 127 LEU A C 1
ATOM 755 O O . LEU A 1 127 ? 29.570 9.179 14.230 1.00 20.63 127 LEU A O 1
ATOM 760 N N . ARG A 1 128 ? 31.404 10.429 14.507 1.00 21.98 128 ARG A N 1
ATOM 761 C CA . ARG A 1 128 ? 30.707 11.354 15.420 1.00 24.55 128 ARG A CA 1
ATOM 762 C C . ARG A 1 128 ? 29.495 11.972 14.810 1.00 22.91 128 ARG A C 1
ATOM 763 O O . ARG A 1 128 ? 29.519 12.518 13.673 1.00 24.64 128 ARG A O 1
ATOM 771 N N . GLY A 1 129 ? 28.434 11.850 15.591 1.00 23.40 129 GLY A N 1
ATOM 772 C CA . GLY A 1 129 ? 27.136 12.390 15.249 1.00 23.98 129 GLY A CA 1
ATOM 773 C C . GLY A 1 129 ? 26.426 11.659 14.149 1.00 23.65 129 GLY A C 1
ATOM 774 O O . GLY A 1 129 ? 25.422 12.157 13.635 1.00 23.90 129 GLY A O 1
ATOM 775 N N . LEU A 1 130 ? 26.953 10.513 13.692 1.00 22.80 130 LEU A N 1
ATOM 776 C CA . LEU A 1 130 ? 26.217 9.729 12.673 1.00 21.62 130 LEU A CA 1
ATOM 777 C C . LEU A 1 130 ? 25.224 8.771 13.366 1.00 21.60 130 LEU A C 1
ATOM 778 O O . LEU A 1 130 ? 25.509 8.246 14.455 1.00 21.50 130 LEU A O 1
ATOM 783 N N . ASP A 1 131 ? 24.095 8.565 12.731 1.00 20.54 131 ASP A N 1
ATOM 784 C CA . ASP A 1 131 ? 23.105 7.569 13.158 1.00 20.21 131 ASP A CA 1
ATOM 785 C C . ASP A 1 131 ? 23.533 6.163 12.609 1.00 18.60 131 ASP A C 1
ATOM 786 O O . ASP A 1 131 ? 24.382 6.071 11.737 1.00 19.15 131 ASP A O 1
ATOM 791 N N . SER A 1 132 ? 22.895 5.117 13.109 1.00 18.62 132 SER A N 1
ATOM 792 C CA . SER A 1 132 ? 23.344 3.739 12.737 1.00 19.07 132 SER A CA 1
ATOM 793 C C . SER A 1 132 ? 23.275 3.541 11.200 1.00 19.60 132 SER A C 1
ATOM 794 O O . SER A 1 132 ? 24.175 2.961 10.588 1.00 18.04 132 SER A O 1
ATOM 797 N N . LEU A 1 133 ? 22.271 4.100 10.537 1.00 20.62 133 LEU A N 1
ATOM 798 C CA . LEU A 1 133 ? 22.189 3.986 9.090 1.00 22.26 133 LEU A CA 1
ATOM 799 C C . LEU A 1 133 ? 23.319 4.636 8.317 1.00 21.65 133 LEU A C 1
ATOM 800 O O . LEU A 1 133 ? 23.821 4.075 7.353 1.00 20.79 133 LEU A O 1
ATOM 805 N N . GLN A 1 134 ? 23.757 5.836 8.726 1.00 20.64 134 GLN A N 1
ATOM 806 C CA . GLN A 1 134 ? 24.853 6.507 8.098 1.00 19.64 134 GLN A CA 1
ATOM 807 C C . GLN A 1 134 ? 26.144 5.764 8.359 1.00 18.69 134 GLN A C 1
ATOM 808 O O . GLN A 1 134 ? 27.006 5.760 7.494 1.00 17.94 134 GLN A O 1
ATOM 814 N N . ILE A 1 135 ? 26.237 5.106 9.516 1.00 17.24 135 ILE A N 1
ATOM 815 C CA . ILE A 1 135 ? 27.388 4.281 9.778 1.00 15.04 135 ILE A CA 1
ATOM 816 C C . ILE A 1 135 ? 27.375 3.051 8.834 1.00 13.55 135 ILE A C 1
ATOM 817 O O . ILE A 1 135 ? 28.449 2.721 8.269 1.00 14.93 135 ILE A O 1
ATOM 822 N N . MET A 1 136 ? 26.229 2.378 8.727 0.50 9.43 136 MET A N 1
ATOM 823 C CA . MET A 1 136 ? 26.121 1.226 7.771 0.50 9.09 136 MET A CA 1
ATOM 824 C C . MET A 1 136 ? 26.482 1.625 6.333 0.50 7.17 136 MET A C 1
ATOM 825 O O . MET A 1 136 ? 27.295 1.005 5.649 0.50 6.72 136 MET A O 1
ATOM 830 N N . GLU A 1 137 ? 26.010 2.795 5.929 1.00 14.22 137 GLU A N 1
ATOM 831 C CA . GLU A 1 137 ? 26.409 3.367 4.617 1.00 18.26 137 GLU A CA 1
ATOM 832 C C . GLU A 1 137 ? 27.892 3.586 4.436 1.00 18.38 137 GLU A C 1
ATOM 833 O O . GLU A 1 137 ? 28.497 3.186 3.419 1.00 19.14 137 GLU A O 1
ATOM 839 N N . LYS A 1 138 ? 28.524 4.198 5.455 1.00 19.12 138 LYS A N 1
ATOM 840 C CA . LYS A 1 138 ? 29.910 4.435 5.403 1.00 19.46 138 LYS A CA 1
ATOM 841 C C . LYS A 1 138 ? 30.713 3.131 5.326 1.00 19.36 138 LYS A C 1
ATOM 842 O O . LYS A 1 138 ? 31.664 3.041 4.567 1.00 17.38 138 LYS A O 1
ATOM 848 N N . ILE A 1 139 ? 30.292 2.128 6.127 1.00 15.82 139 ILE A N 1
ATOM 849 C CA . ILE A 1 139 ? 31.011 0.854 6.213 1.00 15.93 139 ILE A CA 1
ATOM 850 C C . ILE A 1 139 ? 30.905 0.110 4.882 1.00 13.35 139 ILE A C 1
ATOM 851 O O . ILE A 1 139 ? 31.870 -0.401 4.303 1.00 12.50 139 ILE A O 1
ATOM 856 N N . ILE A 1 140 ? 29.698 0.072 4.321 1.00 13.40 140 ILE A N 1
ATOM 857 C CA . ILE A 1 140 ? 29.545 -0.615 3.037 1.00 13.79 140 ILE A CA 1
ATOM 858 C C . ILE A 1 140 ? 30.282 0.058 1.858 1.00 15.48 140 ILE A C 1
ATOM 859 O O . ILE A 1 140 ? 30.858 -0.602 1.005 1.00 14.19 140 ILE A O 1
ATOM 864 N N . LYS A 1 141 ? 30.243 1.410 1.801 1.00 15.95 141 LYS A N 1
ATOM 865 C CA . LYS A 1 141 ? 31.032 2.114 0.850 1.00 17.53 141 LYS A CA 1
ATOM 866 C C . LYS A 1 141 ? 32.496 1.804 0.879 1.00 17.71 141 LYS A C 1
ATOM 867 O O . LYS A 1 141 ? 33.102 1.521 -0.187 1.00 19.02 141 LYS A O 1
ATOM 873 N N . LYS A 1 142 ? 33.120 1.869 2.075 1.00 16.74 142 LYS A N 1
ATOM 874 C CA . LYS A 1 142 ? 34.490 1.464 2.226 1.00 16.89 142 LYS A CA 1
ATOM 875 C C . LYS A 1 142 ? 34.824 0.013 1.926 1.00 14.90 142 LYS A C 1
ATOM 876 O O . LYS A 1 142 ? 35.839 -0.311 1.310 1.00 14.77 142 LYS A O 1
ATOM 882 N N . ALA A 1 143 ? 33.896 -0.876 2.335 1.00 14.23 143 ALA A N 1
ATOM 883 C CA . ALA A 1 143 ? 34.043 -2.219 1.946 1.00 11.55 143 ALA A CA 1
ATOM 884 C C . ALA A 1 143 ? 34.185 -2.311 0.446 1.00 13.16 143 ALA A C 1
ATOM 885 O O . ALA A 1 143 ? 34.990 -3.065 -0.082 1.00 13.76 143 ALA A O 1
ATOM 887 N N . GLY A 1 144 ? 33.272 -1.627 -0.260 1.00 14.92 144 GLY A N 1
ATOM 888 C CA . GLY A 1 144 ? 33.355 -1.587 -1.715 1.00 15.78 144 GLY A CA 1
ATOM 889 C C . GLY A 1 144 ? 34.690 -1.158 -2.299 1.00 15.83 144 GLY A C 1
ATOM 890 O O . GLY A 1 144 ? 35.188 -1.780 -3.224 1.00 15.63 144 GLY A O 1
ATOM 891 N N . ASP A 1 145 ? 35.254 -0.086 -1.714 1.00 15.68 145 ASP A N 1
ATOM 892 C CA . ASP A 1 145 ? 36.542 0.440 -2.124 1.00 18.71 145 ASP A CA 1
ATOM 893 C C . ASP A 1 145 ? 37.591 -0.596 -1.940 1.00 18.64 145 ASP A C 1
ATOM 894 O O . ASP A 1 145 ? 38.507 -0.714 -2.759 1.00 17.42 145 ASP A O 1
ATOM 899 N N . LEU A 1 146 ? 37.421 -1.431 -0.900 1.00 18.92 146 LEU A N 1
ATOM 900 C CA . LEU A 1 146 ? 38.219 -2.610 -0.703 1.00 19.04 146 LEU A CA 1
ATOM 901 C C . LEU A 1 146 ? 37.899 -3.886 -1.491 1.00 17.99 146 LEU A C 1
ATOM 902 O O . LEU A 1 146 ? 38.588 -4.930 -1.292 1.00 22.43 146 LEU A O 1
ATOM 907 N N . GLY A 1 147 ? 36.865 -3.883 -2.313 1.00 18.45 147 GLY A N 1
ATOM 908 C CA . GLY A 1 147 ? 36.586 -5.057 -3.043 1.00 17.16 147 GLY A CA 1
ATOM 909 C C . GLY A 1 147 ? 35.971 -6.168 -2.145 1.00 17.17 147 GLY A C 1
ATOM 910 O O . GLY A 1 147 ? 36.056 -7.385 -2.477 1.00 19.68 147 GLY A O 1
ATOM 911 N N . ILE A 1 148 ? 35.322 -5.737 -1.069 1.00 14.90 148 ILE A N 1
ATOM 912 C CA . ILE A 1 148 ? 34.543 -6.654 -0.188 1.00 12.32 148 ILE A CA 1
ATOM 913 C C . ILE A 1 148 ? 33.042 -6.600 -0.559 1.00 12.88 148 ILE A C 1
ATOM 914 O O . ILE A 1 148 ? 32.365 -5.581 -0.363 1.00 13.20 148 ILE A O 1
ATOM 919 N N . PHE A 1 149 ? 32.531 -7.766 -0.923 1.00 12.35 149 PHE A N 1
ATOM 920 C CA . PHE A 1 149 ? 31.054 -7.932 -1.103 1.00 11.31 149 PHE A CA 1
ATOM 921 C C . PHE A 1 149 ? 30.354 -7.880 0.235 1.00 11.46 149 PHE A C 1
ATOM 922 O O . PHE A 1 149 ? 30.895 -8.276 1.297 1.00 14.42 149 PHE A O 1
ATOM 930 N N . VAL A 1 150 ? 29.134 -7.316 0.221 1.00 11.63 150 VAL A N 1
ATOM 931 C CA . VAL A 1 150 ? 28.357 -7.281 1.441 1.00 12.30 150 VAL A CA 1
ATOM 932 C C . VAL A 1 150 ? 27.071 -7.994 1.174 1.00 11.99 150 VAL A C 1
ATOM 933 O O . VAL A 1 150 ? 26.370 -7.687 0.147 1.00 12.92 150 VAL A O 1
ATOM 937 N N . LEU A 1 151 ? 26.663 -8.833 2.087 1.00 10.87 151 LEU A N 1
ATOM 938 C CA . LEU A 1 151 ? 25.338 -9.515 2.007 1.00 12.98 151 LEU A CA 1
ATOM 939 C C . LEU A 1 151 ? 24.516 -8.980 3.193 1.00 11.79 151 LEU A C 1
ATOM 940 O O . LEU A 1 151 ? 24.948 -9.064 4.354 1.00 12.36 151 LEU A O 1
ATOM 945 N N . LEU A 1 152 ? 23.448 -8.290 2.941 1.00 12.44 152 LEU A N 1
ATOM 946 C CA . LEU A 1 152 ? 22.617 -7.762 4.018 1.00 13.29 152 LEU A CA 1
ATOM 947 C C . LEU A 1 152 ? 21.707 -8.826 4.598 1.00 13.72 152 LEU A C 1
AT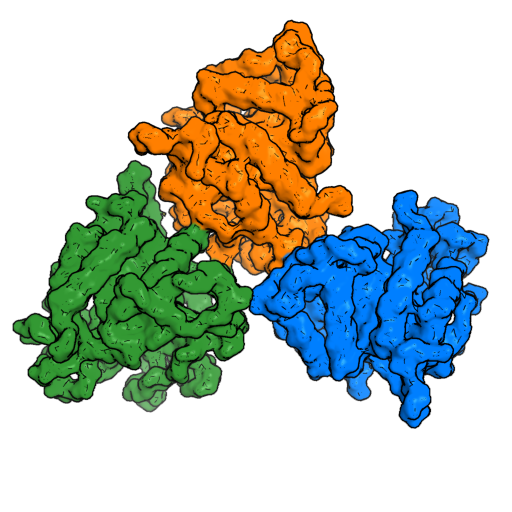OM 948 O O . LEU A 1 152 ? 21.055 -9.580 3.842 1.00 15.35 152 LEU A O 1
ATOM 953 N N . ASP A 1 153 ? 21.668 -8.958 5.902 1.00 11.44 153 ASP A N 1
ATOM 954 C CA . ASP A 1 153 ? 20.978 -10.051 6.554 1.00 12.78 153 ASP A CA 1
ATOM 955 C C . ASP A 1 153 ? 19.977 -9.450 7.507 1.00 14.83 153 ASP A C 1
ATOM 956 O O . ASP A 1 153 ? 20.358 -8.903 8.567 1.00 12.09 153 ASP A O 1
ATOM 961 N N . TYR A 1 154 ? 18.690 -9.676 7.226 1.00 14.60 154 TYR A N 1
ATOM 962 C CA . TYR A 1 154 ? 17.703 -9.181 8.219 1.00 16.06 154 TYR A CA 1
ATOM 963 C C . TYR A 1 154 ? 17.577 -10.166 9.367 1.00 15.45 154 TYR A C 1
ATOM 964 O O . TYR A 1 154 ? 16.931 -11.267 9.342 1.00 16.77 154 TYR A O 1
ATOM 973 N N . HIS A 1 155 ? 18.321 -9.882 10.416 1.00 13.94 155 HIS A N 1
ATOM 974 C CA . HIS A 1 155 ? 18.635 -10.882 11.337 1.00 16.07 155 HIS A CA 1
ATOM 975 C C . HIS A 1 155 ? 17.615 -11.006 12.484 1.00 17.32 155 HIS A C 1
ATOM 976 O O . HIS A 1 155 ? 17.346 -12.099 13.038 1.00 17.55 155 HIS A O 1
ATOM 983 N N . ARG A 1 156 ? 17.032 -9.855 12.821 1.00 18.34 156 ARG A N 1
ATOM 984 C CA . ARG A 1 156 ? 16.088 -9.833 13.936 1.00 18.95 156 ARG A CA 1
ATOM 985 C C . ARG A 1 156 ? 15.149 -8.683 13.592 1.00 19.60 156 ARG A C 1
ATOM 986 O O . ARG A 1 156 ? 15.545 -7.661 13.000 1.00 18.51 156 ARG A O 1
ATOM 994 N N . ILE A 1 157 ? 13.876 -8.866 13.973 1.00 19.94 157 ILE A N 1
ATOM 995 C CA . ILE A 1 157 ? 12.910 -7.816 13.842 1.00 21.37 157 ILE A CA 1
ATOM 996 C C . ILE A 1 157 ? 13.062 -6.821 14.972 1.00 22.91 157 ILE A C 1
ATOM 997 O O . ILE A 1 157 ? 13.248 -5.640 14.704 1.00 23.71 157 ILE A O 1
ATOM 1002 N N . GLY A 1 158 ? 13.086 -7.305 16.203 1.00 24.13 158 GLY A N 1
ATOM 1003 C CA . GLY A 1 158 ? 13.440 -6.488 17.378 1.00 26.28 158 GLY A CA 1
ATOM 1004 C C . GLY A 1 158 ? 14.950 -6.469 17.456 1.00 27.66 158 GLY A C 1
ATOM 1005 O O . GLY A 1 158 ? 15.638 -6.906 16.471 1.00 27.23 158 GLY A O 1
ATOM 1006 N N . CYS A 1 159 ? 15.509 -6.006 18.585 1.00 28.07 159 CYS A N 1
ATOM 1007 C CA . CYS A 1 159 ? 16.987 -6.005 18.702 1.00 29.59 159 CYS A CA 1
ATOM 1008 C C . CYS A 1 159 ? 17.477 -6.924 19.741 1.00 26.22 159 CYS A C 1
ATOM 1009 O O . CYS A 1 159 ? 18.605 -6.750 20.179 1.00 25.44 159 CYS A O 1
ATOM 1012 N N . THR A 1 160 ? 16.670 -7.912 20.138 1.00 22.94 160 THR A N 1
ATOM 1013 C CA . THR A 1 160 ? 17.098 -8.809 21.210 1.00 23.10 160 THR A CA 1
ATOM 1014 C C . THR A 1 160 ? 17.248 -10.295 20.892 1.00 19.72 160 THR A C 1
ATOM 1015 O O . THR A 1 160 ? 17.951 -10.976 21.655 1.00 21.97 160 THR A O 1
ATOM 1019 N N . HIS A 1 161 ? 16.540 -10.838 19.930 0.50 15.87 161 HIS A N 1
ATOM 1020 C CA . HIS A 1 161 ? 16.652 -12.297 19.688 0.50 13.80 161 HIS A CA 1
ATOM 1021 C C . HIS A 1 161 ? 16.059 -12.562 18.352 0.50 14.69 161 HIS A C 1
ATOM 1022 O O . HIS A 1 161 ? 15.449 -11.689 17.796 0.50 12.88 161 HIS A O 1
ATOM 1029 N N . ILE A 1 162 ? 16.303 -13.763 17.809 1.00 17.36 162 ILE A N 1
ATOM 1030 C CA . ILE A 1 162 ? 15.822 -14.121 16.503 1.00 19.55 162 ILE A CA 1
ATOM 1031 C C . ILE A 1 162 ? 14.425 -14.735 16.633 1.00 20.20 162 ILE A C 1
ATOM 1032 O O . ILE A 1 162 ? 14.240 -15.754 17.316 1.00 20.69 162 ILE A O 1
ATOM 1037 N N . GLU A 1 163 ? 13.502 -14.126 15.929 1.00 22.05 163 GLU A N 1
ATOM 1038 C CA . GLU A 1 163 ? 12.117 -14.603 15.956 1.00 23.64 163 GLU A CA 1
ATOM 1039 C C . GLU A 1 163 ? 11.958 -15.848 15.070 1.00 23.70 163 GLU A C 1
ATOM 1040 O O . GLU A 1 163 ? 12.632 -16.034 14.041 1.00 22.00 163 GLU A O 1
ATOM 1046 N N . PRO A 1 164 ? 11.039 -16.742 15.440 1.00 23.28 164 PRO A N 1
ATOM 1047 C CA . PRO A 1 164 ? 10.893 -17.906 14.526 1.00 23.60 164 PRO A CA 1
ATOM 1048 C C . PRO A 1 164 ? 10.292 -17.556 13.132 1.00 24.59 164 PRO A C 1
ATOM 1049 O O . PRO A 1 164 ? 10.664 -18.188 12.109 1.00 23.26 164 PRO A O 1
ATOM 1053 N N . LEU A 1 165 ? 9.413 -16.536 13.065 1.00 23.44 165 LEU A N 1
ATOM 1054 C CA . LEU A 1 165 ? 8.817 -16.100 11.826 1.00 25.08 165 LEU A CA 1
ATOM 1055 C C . LEU A 1 165 ? 9.287 -14.732 11.318 1.00 24.65 165 LEU A C 1
ATOM 1056 O O . LEU A 1 165 ? 9.912 -13.980 12.045 1.00 27.40 165 LEU A O 1
ATOM 1061 N N . TRP A 1 166 ? 8.956 -14.394 10.076 1.00 25.84 166 TRP A N 1
ATOM 1062 C CA . TRP A 1 166 ? 9.271 -13.093 9.448 1.00 27.55 166 TRP A CA 1
ATOM 1063 C C . TRP A 1 166 ? 8.216 -11.998 9.809 1.00 27.11 166 TRP A C 1
ATOM 1064 O O . TRP A 1 166 ? 8.072 -10.995 9.119 1.00 28.24 166 TRP A O 1
ATOM 1075 N N . TYR A 1 167 ? 7.532 -12.241 10.906 1.00 27.79 167 TYR A N 1
ATOM 1076 C CA . TYR A 1 167 ? 6.586 -11.277 11.508 1.00 29.66 167 TYR A CA 1
ATOM 1077 C C . TYR A 1 167 ? 6.320 -11.597 12.966 1.00 29.92 167 TYR A C 1
ATOM 1078 O O . TYR A 1 167 ? 6.583 -12.697 13.415 1.00 30.27 167 TYR A O 1
ATOM 1087 N N . THR A 1 168 ? 5.811 -10.632 13.747 1.00 32.04 168 THR A N 1
ATOM 1088 C CA . THR A 1 168 ? 5.459 -10.916 15.153 1.00 33.48 168 THR A CA 1
ATOM 1089 C C . THR A 1 168 ? 4.054 -10.344 15.447 1.00 35.68 168 THR A C 1
ATOM 1090 O O . THR A 1 168 ? 3.447 -9.751 14.572 1.00 35.03 168 THR A O 1
ATOM 1094 N N . GLU A 1 169 ? 3.616 -10.480 16.706 1.00 39.14 169 GLU A N 1
ATOM 1095 C CA . GLU A 1 169 ? 2.376 -9.830 17.192 1.00 42.38 169 GLU A CA 1
ATOM 1096 C C . GLU A 1 169 ? 2.263 -8.371 16.705 1.00 42.31 169 GLU A C 1
ATOM 1097 O O . GLU A 1 169 ? 1.278 -8.038 16.073 1.00 43.06 169 GLU A O 1
ATOM 1103 N N . ASP A 1 170 ? 3.265 -7.515 16.912 1.00 41.95 170 ASP A N 1
ATOM 1104 C CA . ASP A 1 170 ? 3.091 -6.120 16.448 1.00 41.48 170 ASP A CA 1
ATOM 1105 C C . ASP A 1 170 ? 3.946 -5.668 15.250 1.00 39.65 170 ASP A C 1
ATOM 1106 O O . ASP A 1 170 ? 4.149 -4.464 15.026 1.00 39.80 170 ASP A O 1
ATOM 1111 N N . PHE A 1 171 ? 4.424 -6.621 14.456 1.00 36.38 171 PHE A N 1
ATOM 1112 C CA . PHE A 1 171 ? 5.215 -6.275 13.266 1.00 34.14 171 PHE A CA 1
ATOM 1113 C C . PHE A 1 171 ? 4.848 -7.234 12.139 1.00 32.52 171 PHE A C 1
ATOM 1114 O O . PHE A 1 171 ? 5.087 -8.449 12.227 1.00 31.42 171 PHE A O 1
ATOM 1122 N N . SER A 1 172 ? 4.185 -6.707 11.113 1.00 30.81 172 SER A N 1
ATOM 1123 C CA . SER A 1 172 ? 3.592 -7.584 10.129 1.00 30.44 172 SER A CA 1
ATOM 1124 C C . SER A 1 172 ? 4.541 -7.993 8.995 1.00 30.30 172 SER A C 1
ATOM 1125 O O . SER A 1 172 ? 5.532 -7.318 8.758 1.00 27.82 172 SER A O 1
ATOM 1128 N N . GLU A 1 173 ? 4.179 -9.012 8.227 1.00 31.64 173 GLU A N 1
ATOM 1129 C CA . GLU A 1 173 ? 4.954 -9.346 7.005 1.00 31.28 173 GLU A CA 1
ATOM 1130 C C . GLU A 1 173 ? 4.987 -8.129 6.042 1.00 31.86 173 GLU A C 1
ATOM 1131 O O . GLU A 1 173 ? 6.008 -7.801 5.396 1.00 28.74 173 GLU A O 1
ATOM 1137 N N . GLU A 1 174 ? 3.895 -7.362 5.981 1.00 29.71 174 GLU A N 1
ATOM 1138 C CA . GLU A 1 174 ? 3.938 -6.148 5.186 1.00 30.99 174 GLU A CA 1
ATOM 1139 C C . GLU A 1 174 ? 5.012 -5.109 5.641 1.00 28.79 174 GLU A C 1
ATOM 1140 O O . GLU A 1 174 ? 5.640 -4.496 4.777 1.00 29.32 174 GLU A O 1
ATOM 1146 N N . ASP A 1 175 ? 5.159 -4.918 6.954 1.00 26.88 175 ASP A N 1
ATOM 1147 C CA . ASP A 1 175 ? 6.219 -4.071 7.577 1.00 26.25 175 ASP A CA 1
ATOM 1148 C C . ASP A 1 175 ? 7.614 -4.681 7.277 1.00 25.40 175 ASP A C 1
ATOM 1149 O O . ASP A 1 175 ? 8.574 -3.922 7.041 1.00 24.64 175 ASP A O 1
ATOM 1154 N N . PHE A 1 176 ? 7.667 -6.021 7.299 1.00 25.14 176 PHE A N 1
ATOM 1155 C CA . PHE A 1 176 ? 8.955 -6.746 6.988 1.00 24.12 176 PHE A CA 1
ATOM 1156 C C . PHE A 1 176 ? 9.386 -6.463 5.578 1.00 24.33 176 PHE A C 1
ATOM 1157 O O . PHE A 1 176 ? 10.486 -5.931 5.325 1.00 23.81 176 PHE A O 1
ATOM 1165 N N . ILE A 1 177 ? 8.466 -6.672 4.645 1.00 24.34 177 ILE A N 1
ATOM 1166 C CA . ILE A 1 177 ? 8.688 -6.411 3.240 1.00 24.72 177 ILE A CA 1
ATOM 1167 C C . ILE A 1 177 ? 8.980 -4.966 2.939 1.00 25.38 177 ILE A C 1
ATOM 1168 O O . ILE A 1 177 ? 9.884 -4.649 2.188 1.00 24.40 177 ILE A O 1
ATOM 1173 N N . ASN A 1 178 ? 8.249 -4.051 3.577 1.00 25.83 178 ASN A N 1
ATOM 1174 C CA . ASN A 1 178 ? 8.525 -2.621 3.378 1.00 26.45 178 ASN A CA 1
ATOM 1175 C C . ASN A 1 178 ? 9.880 -2.187 3.887 1.00 24.18 178 ASN A C 1
ATOM 1176 O O . ASN A 1 178 ? 10.541 -1.318 3.252 1.00 25.88 178 ASN A O 1
ATOM 1181 N N . THR A 1 179 ? 10.281 -2.802 4.990 1.00 23.24 179 THR A N 1
ATOM 1182 C CA . THR A 1 179 ? 11.669 -2.575 5.560 1.00 21.75 179 THR A CA 1
ATOM 1183 C C . THR A 1 179 ? 12.666 -3.048 4.492 1.00 20.34 179 THR A C 1
ATOM 1184 O O . THR A 1 179 ? 13.508 -2.280 4.137 1.00 21.79 179 THR A O 1
ATOM 1188 N N . TRP A 1 180 ? 12.496 -4.263 3.952 1.00 21.23 180 TRP A N 1
ATOM 1189 C CA . TRP A 1 180 ? 13.405 -4.728 2.838 1.00 21.78 180 TRP A CA 1
ATOM 1190 C C . TRP A 1 180 ? 13.374 -3.836 1.623 1.00 21.31 180 TRP A C 1
ATOM 1191 O O . TRP A 1 180 ? 14.391 -3.521 1.008 1.00 20.59 180 TRP A O 1
ATOM 1202 N N . ILE A 1 181 ? 12.179 -3.379 1.217 1.00 22.39 181 ILE A N 1
ATOM 1203 C CA . ILE A 1 181 ? 12.163 -2.425 0.107 1.00 23.17 181 ILE A CA 1
ATOM 1204 C C . ILE A 1 181 ? 12.937 -1.120 0.376 1.00 22.42 181 ILE A C 1
ATOM 1205 O O . ILE A 1 181 ? 13.697 -0.671 -0.515 1.00 23.03 181 ILE A O 1
ATOM 1210 N N . GLU A 1 182 ? 12.810 -0.530 1.561 0.50 19.28 182 GLU A N 1
ATOM 1211 C CA . GLU A 1 182 ? 13.558 0.689 1.847 0.50 18.48 182 GLU A CA 1
ATOM 1212 C C . GLU A 1 182 ? 15.076 0.402 1.877 0.50 17.24 182 GLU A C 1
ATOM 1213 O O . GLU A 1 182 ? 15.896 1.200 1.413 0.50 12.84 182 GLU A O 1
ATOM 1219 N N . VAL A 1 183 ? 15.422 -0.768 2.433 1.00 20.64 183 VAL A N 1
ATOM 1220 C CA . VAL A 1 183 ? 16.855 -1.192 2.496 1.00 19.02 183 VAL A CA 1
ATOM 1221 C C . VAL A 1 183 ? 17.390 -1.349 1.029 1.00 18.68 183 VAL A C 1
ATOM 1222 O O . VAL A 1 183 ? 18.428 -0.821 0.682 1.00 19.86 183 VAL A O 1
ATOM 1226 N N . ALA A 1 184 ? 16.656 -2.043 0.165 1.00 20.90 184 ALA A N 1
ATOM 1227 C CA . ALA A 1 184 ? 17.066 -2.304 -1.225 1.00 22.85 184 ALA A CA 1
ATOM 1228 C C . ALA A 1 184 ? 17.113 -0.982 -2.012 1.00 24.15 184 ALA A C 1
ATOM 1229 O O . ALA A 1 184 ? 18.049 -0.714 -2.786 1.00 22.92 184 ALA A O 1
ATOM 1231 N N . LYS A 1 185 ? 16.137 -0.090 -1.740 1.00 25.42 185 LYS A N 1
ATOM 1232 C CA . LYS A 1 185 ? 16.193 1.176 -2.416 1.00 26.22 185 LYS A CA 1
ATOM 1233 C C . LYS A 1 185 ? 17.465 1.934 -2.111 1.00 24.50 185 LYS A C 1
ATOM 1234 O O . LYS A 1 185 ? 18.022 2.526 -3.027 1.00 26.41 185 LYS A O 1
ATOM 1240 N N . ARG A 1 186 ? 17.934 1.883 -0.849 1.00 22.90 186 ARG A N 1
ATOM 1241 C CA . ARG A 1 186 ? 19.000 2.720 -0.411 1.00 21.48 186 ARG A CA 1
ATOM 1242 C C . ARG A 1 186 ? 20.280 1.981 -0.754 1.00 19.93 186 ARG A C 1
ATOM 1243 O O . ARG A 1 186 ? 21.130 2.523 -1.475 1.00 22.16 186 ARG A O 1
ATOM 1251 N N . PHE A 1 187 ? 20.340 0.707 -0.350 1.00 17.72 187 PHE A N 1
ATOM 1252 C CA . PHE A 1 187 ? 21.617 -0.016 -0.499 1.00 17.66 187 PHE A CA 1
ATOM 1253 C C . PHE A 1 187 ? 21.860 -0.623 -1.866 1.00 18.90 187 PHE A C 1
ATOM 1254 O O . PHE A 1 187 ? 22.964 -1.012 -2.236 1.00 18.09 187 PHE A O 1
ATOM 1262 N N . GLY A 1 188 ? 20.808 -0.701 -2.662 1.00 18.98 188 GLY A N 1
ATOM 1263 C CA . GLY A 1 188 ? 20.990 -1.094 -4.062 1.00 20.01 188 GLY A CA 1
ATOM 1264 C C . GLY A 1 188 ? 21.956 -0.244 -4.886 1.00 20.25 188 GLY A C 1
ATOM 1265 O O . GLY A 1 188 ? 22.468 -0.704 -5.949 1.00 19.77 188 GLY A O 1
ATOM 1266 N N . LYS A 1 189 ? 22.246 0.985 -4.397 1.00 19.41 189 LYS A N 1
ATOM 1267 C CA . LYS A 1 189 ? 23.159 1.935 -5.043 1.00 19.93 189 LYS A CA 1
ATOM 1268 C C . LYS A 1 189 ? 24.601 1.701 -4.814 1.00 18.00 189 LYS A C 1
ATOM 1269 O O . LYS A 1 189 ? 25.437 2.394 -5.419 1.00 20.18 189 LYS A O 1
ATOM 1275 N N . TYR A 1 190 ? 24.898 0.706 -3.951 1.00 16.88 190 TYR A N 1
ATOM 1276 C CA . TYR A 1 190 ? 26.312 0.431 -3.562 1.00 15.79 190 TYR A CA 1
ATOM 1277 C C . TYR A 1 190 ? 26.656 -0.837 -4.363 1.00 13.06 190 TYR A C 1
ATOM 1278 O O . TYR A 1 190 ? 26.022 -1.857 -4.153 1.00 16.07 190 TYR A O 1
ATOM 1287 N N . TRP A 1 191 ? 27.624 -0.686 -5.233 1.00 14.30 191 TRP A N 1
ATOM 1288 C CA . TRP A 1 191 ? 27.963 -1.731 -6.249 1.00 13.44 191 TRP A CA 1
ATOM 1289 C C . TRP A 1 191 ? 28.231 -3.127 -5.599 1.00 15.57 191 TRP A C 1
ATOM 1290 O O . TRP A 1 191 ? 27.862 -4.200 -6.153 1.00 14.45 191 TRP A O 1
ATOM 1301 N N . ASN A 1 192 ? 28.910 -3.075 -4.444 1.00 14.52 192 ASN A N 1
ATOM 1302 C CA . ASN A 1 192 ? 29.349 -4.322 -3.805 1.00 13.88 192 ASN A CA 1
ATOM 1303 C C . ASN A 1 192 ? 28.306 -5.021 -2.922 1.00 13.75 192 ASN A C 1
ATOM 1304 O O . ASN A 1 192 ? 28.582 -6.129 -2.332 1.00 13.18 192 ASN A O 1
ATOM 1309 N N . VAL A 1 193 ? 27.077 -4.524 -2.835 1.00 12.93 193 VAL A N 1
ATOM 1310 C CA . VAL A 1 193 ? 26.075 -5.186 -2.050 1.00 12.61 193 VAL A CA 1
ATOM 1311 C C . VAL A 1 193 ? 25.465 -6.268 -2.965 1.00 15.45 193 VAL A C 1
ATOM 1312 O O . VAL A 1 193 ? 24.959 -5.952 -4.080 1.00 15.80 193 VAL A O 1
ATOM 1316 N N . ILE A 1 194 ? 25.644 -7.528 -2.583 1.00 14.33 194 ILE A N 1
ATOM 1317 C CA . ILE A 1 194 ? 25.310 -8.580 -3.545 1.00 14.77 194 ILE A CA 1
ATOM 1318 C C . ILE A 1 194 ? 23.882 -8.984 -3.498 1.00 14.66 194 ILE A C 1
ATOM 1319 O O . ILE A 1 194 ? 23.436 -9.703 -4.383 1.00 17.34 194 ILE A O 1
ATOM 1324 N N . GLY A 1 195 ? 23.226 -8.610 -2.416 1.00 13.08 195 GLY A N 1
ATOM 1325 C CA . GLY A 1 195 ? 21.917 -9.096 -2.201 1.00 14.76 195 GLY A CA 1
ATOM 1326 C C . GLY A 1 195 ? 21.435 -9.163 -0.817 1.00 15.90 195 GLY A C 1
ATOM 1327 O O . GLY A 1 195 ? 21.989 -8.582 0.113 1.00 15.83 195 GLY A O 1
ATOM 1328 N N . ALA A 1 196 ? 20.363 -9.924 -0.691 1.00 16.19 196 ALA A N 1
ATOM 1329 C CA . ALA A 1 196 ? 19.543 -9.928 0.490 1.00 16.35 196 ALA A CA 1
ATOM 1330 C C . ALA A 1 196 ? 19.352 -11.336 1.035 1.00 16.33 196 ALA A C 1
ATOM 1331 O O . ALA A 1 196 ? 18.806 -12.246 0.327 1.00 17.06 196 ALA A O 1
ATOM 1333 N N . ASP A 1 197 ? 19.764 -11.533 2.263 1.00 14.84 197 ASP A N 1
ATOM 1334 C CA . ASP A 1 197 ? 19.494 -12.734 3.000 1.00 16.15 197 ASP A CA 1
ATOM 1335 C C . ASP A 1 197 ? 18.201 -12.464 3.772 1.00 17.39 197 ASP A C 1
ATOM 1336 O O . ASP A 1 197 ? 18.208 -11.707 4.751 1.00 17.02 197 ASP A O 1
ATOM 1341 N N . LEU A 1 198 ? 17.104 -13.024 3.248 1.00 17.87 198 LEU A N 1
ATOM 1342 C CA . LEU A 1 198 ? 15.745 -12.502 3.541 1.00 18.38 198 LEU A CA 1
ATOM 1343 C C . LEU A 1 198 ? 15.341 -12.503 5.021 1.00 18.00 198 LEU A C 1
ATOM 1344 O O . LEU A 1 198 ? 14.755 -11.489 5.501 1.00 17.58 198 LEU A O 1
ATOM 1349 N N . LYS A 1 199 ? 15.694 -13.546 5.788 1.00 16.31 199 LYS A N 1
ATOM 1350 C CA . LYS A 1 199 ? 15.420 -13.606 7.179 1.00 17.64 199 LYS A CA 1
ATOM 1351 C C . LYS A 1 199 ? 16.314 -14.612 7.865 1.00 18.11 199 LYS A C 1
ATOM 1352 O O . LYS A 1 199 ? 16.394 -15.782 7.425 1.00 19.95 199 LYS A O 1
ATOM 1358 N N . ASN A 1 200 ? 16.982 -14.226 8.932 1.00 16.66 200 ASN A N 1
ATOM 1359 C CA . ASN A 1 200 ? 17.919 -15.137 9.542 1.00 16.90 200 ASN A CA 1
ATOM 1360 C C . ASN A 1 200 ? 17.192 -16.203 10.329 1.00 18.19 200 ASN A C 1
ATOM 1361 O O . ASN A 1 200 ? 16.310 -15.894 11.186 1.00 19.27 200 ASN A O 1
ATOM 1366 N N . GLU A 1 201 ? 17.520 -17.468 10.037 1.00 17.70 201 GLU A N 1
ATOM 1367 C CA . GLU A 1 201 ? 17.131 -18.599 10.889 1.00 17.15 201 GLU A CA 1
ATOM 1368 C C . GLU A 1 201 ? 15.606 -18.703 11.215 1.00 18.76 201 GLU A C 1
ATOM 1369 O O . GLU A 1 201 ? 15.242 -18.738 12.387 1.00 19.81 201 GLU A O 1
ATOM 1375 N N . PRO A 1 202 ? 14.797 -18.766 10.152 1.00 19.62 202 PRO A N 1
ATOM 1376 C CA . PRO A 1 202 ? 13.427 -19.274 10.360 1.00 21.01 202 PRO A CA 1
ATOM 1377 C C . PRO A 1 202 ? 13.509 -20.537 11.206 1.00 20.59 202 PRO A C 1
ATOM 1378 O O . PRO A 1 202 ? 14.373 -21.424 11.014 1.00 19.49 202 PRO A O 1
ATOM 1382 N N . HIS A 1 203 ? 12.620 -20.684 12.180 1.00 21.03 203 HIS A N 1
ATOM 1383 C CA . HIS A 1 203 ? 12.716 -21.828 13.095 1.00 21.82 203 HIS A CA 1
ATOM 1384 C C . HIS A 1 203 ? 11.399 -22.058 13.851 1.00 22.62 203 HIS A C 1
ATOM 1385 O O . HIS A 1 203 ? 10.433 -21.412 13.532 1.00 22.76 203 HIS A O 1
ATOM 1392 N N . SER A 1 204 ? 11.456 -22.995 14.776 1.00 23.85 204 SER A N 1
ATOM 1393 C CA . SER A 1 204 ? 10.303 -23.365 15.598 1.00 26.23 204 SER A CA 1
ATOM 1394 C C . SER A 1 204 ? 10.513 -23.087 17.061 1.00 26.88 204 SER A C 1
ATOM 1395 O O . SER A 1 204 ? 11.682 -23.062 17.588 1.00 28.94 204 SER A O 1
ATOM 1398 N N . VAL A 1 205 ? 9.374 -22.914 17.781 1.00 29.50 205 VAL A N 1
ATOM 1399 C CA . VAL A 1 205 ? 9.362 -22.691 19.227 1.00 31.07 205 VAL A CA 1
ATOM 1400 C C . VAL A 1 205 ? 8.507 -23.749 19.966 1.00 32.49 205 VAL A C 1
ATOM 1401 O O . VAL A 1 205 ? 8.403 -23.773 21.199 1.00 33.18 205 VAL A O 1
ATOM 1405 N N . THR A 1 206 ? 7.986 -24.679 19.190 1.00 34.97 206 THR A N 1
ATOM 1406 C CA . THR A 1 206 ? 7.346 -25.861 19.784 1.00 36.31 206 THR A CA 1
ATOM 1407 C C . THR A 1 206 ? 7.886 -27.129 19.098 1.00 37.72 206 THR A C 1
ATOM 1408 O O . THR A 1 206 ? 8.601 -27.048 18.090 1.00 37.29 206 THR A O 1
ATOM 1412 N N . SER A 1 207 ? 7.496 -28.271 19.634 1.00 38.77 207 SER A N 1
ATOM 1413 C CA . SER A 1 207 ? 7.834 -29.571 19.104 1.00 40.30 207 SER A CA 1
ATOM 1414 C C . SER A 1 207 ? 6.946 -29.995 17.967 1.00 40.96 207 SER A C 1
ATOM 1415 O O . SER A 1 207 ? 5.762 -29.604 17.915 1.00 40.66 207 SER A O 1
ATOM 1418 N N . PRO A 1 208 ? 7.511 -30.801 17.046 1.00 40.78 208 PRO A N 1
ATOM 1419 C CA . PRO A 1 208 ? 6.623 -31.554 16.181 1.00 40.69 208 PRO A CA 1
ATOM 1420 C C . PRO A 1 208 ? 5.889 -32.612 17.063 1.00 40.50 208 PRO A C 1
ATOM 1421 O O . PRO A 1 208 ? 6.399 -32.984 18.147 1.00 39.32 208 PRO A O 1
ATOM 1425 N N . PRO A 1 209 ? 4.682 -33.031 16.636 1.00 39.50 209 PRO A N 1
ATOM 1426 C CA . PRO A 1 209 ? 3.927 -32.574 15.490 1.00 39.15 209 PRO A CA 1
ATOM 1427 C C . PRO A 1 209 ? 3.288 -31.170 15.620 1.00 37.53 209 PRO A C 1
ATOM 1428 O O . PRO A 1 209 ? 2.896 -30.593 14.601 1.00 37.95 209 PRO A O 1
ATOM 1432 N N . ALA A 1 210 ? 3.186 -30.617 16.820 1.00 37.22 210 ALA A N 1
ATOM 1433 C CA . ALA A 1 210 ? 2.483 -29.320 16.964 1.00 37.97 210 ALA A CA 1
ATOM 1434 C C . ALA A 1 210 ? 3.067 -28.244 16.007 1.00 38.50 210 ALA A C 1
ATOM 1435 O O . ALA A 1 210 ? 2.329 -27.536 15.249 1.00 38.39 210 ALA A O 1
ATOM 1437 N N . ALA A 1 211 ? 4.407 -28.198 15.980 1.00 38.74 211 ALA A N 1
ATOM 1438 C CA . ALA A 1 211 ? 5.156 -27.173 15.230 1.00 38.50 211 ALA A CA 1
ATOM 1439 C C . ALA A 1 211 ? 4.693 -27.001 13.791 1.00 38.17 211 ALA A C 1
ATOM 1440 O O . ALA A 1 211 ? 4.758 -25.882 13.235 1.00 38.02 211 ALA A O 1
ATOM 1442 N N . TYR A 1 212 ? 4.171 -28.079 13.182 1.00 38.47 212 TYR A N 1
ATOM 1443 C CA . TYR A 1 212 ? 3.723 -27.986 11.794 1.00 38.12 212 TYR A CA 1
ATOM 1444 C C . TYR A 1 212 ? 2.460 -27.169 11.503 1.00 39.37 212 TYR A C 1
ATOM 1445 O O . TYR A 1 212 ? 2.294 -26.674 10.382 1.00 38.72 212 TYR A O 1
ATOM 1454 N N . THR A 1 213 ? 1.568 -27.056 12.488 1.00 40.28 213 THR A N 1
ATOM 1455 C CA . THR A 1 213 ? 0.212 -26.503 12.231 1.00 41.40 213 THR A CA 1
ATOM 1456 C C . THR A 1 213 ? -0.187 -25.388 13.202 1.00 42.34 213 THR A C 1
ATOM 1457 O O . THR A 1 213 ? -1.163 -24.655 12.959 1.00 43.83 213 THR A O 1
ATOM 1461 N N . ASP A 1 214 ? 0.576 -25.274 14.292 1.00 41.86 214 ASP A N 1
ATOM 1462 C CA . ASP A 1 214 ? 0.216 -24.453 15.443 1.00 42.00 214 ASP A CA 1
ATOM 1463 C C . ASP A 1 214 ? 0.540 -22.951 15.302 1.00 41.69 214 ASP A C 1
ATOM 1464 O O . ASP A 1 214 ? 0.313 -22.191 16.244 1.00 41.71 214 ASP A O 1
ATOM 1469 N N . GLY A 1 215 ? 1.115 -22.564 14.155 1.00 40.59 215 GLY A N 1
ATOM 1470 C CA . GLY A 1 215 ? 1.357 -21.170 13.783 1.00 39.67 215 GLY A CA 1
ATOM 1471 C C . GLY A 1 215 ? 2.410 -20.388 14.566 1.00 37.90 215 GLY A C 1
ATOM 1472 O O . GLY A 1 215 ? 2.536 -19.178 14.359 1.00 38.68 215 GLY A O 1
ATOM 1473 N N . THR A 1 216 ? 3.151 -21.055 15.453 1.00 36.83 216 THR A N 1
ATOM 1474 C CA . THR A 1 216 ? 4.166 -20.393 16.292 1.00 35.06 216 THR A CA 1
ATOM 1475 C C . THR A 1 216 ? 5.576 -20.449 15.638 1.00 34.64 216 THR A C 1
ATOM 1476 O O . THR A 1 216 ? 6.503 -19.862 16.162 1.00 33.77 216 THR A O 1
ATOM 1480 N N . GLY A 1 217 ? 5.717 -21.196 14.550 1.00 32.68 217 GLY A N 1
ATOM 1481 C CA . GLY A 1 217 ? 7.048 -21.366 13.931 1.00 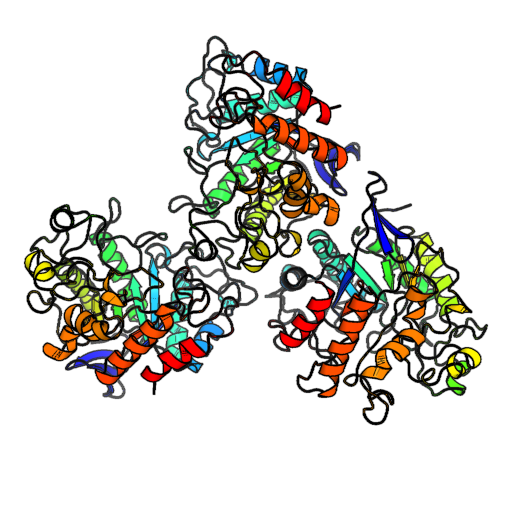31.96 217 GLY A CA 1
ATOM 1482 C C . GLY A 1 217 ? 7.016 -21.596 12.439 1.00 30.83 217 GLY A C 1
ATOM 1483 O O . GLY A 1 217 ? 5.962 -21.755 11.813 1.00 31.36 217 GLY A O 1
ATOM 1484 N N . ALA A 1 218 ? 8.189 -21.602 11.820 1.00 26.71 218 ALA A N 1
ATOM 1485 C CA . ALA A 1 218 ? 8.234 -21.680 10.381 1.00 25.13 218 ALA A CA 1
ATOM 1486 C C . ALA A 1 218 ? 8.083 -23.143 9.890 1.00 24.27 218 ALA A C 1
ATOM 1487 O O . ALA A 1 218 ? 8.455 -24.077 10.599 1.00 24.62 218 ALA A O 1
ATOM 1489 N N . THR A 1 219 ? 7.600 -23.269 8.668 1.00 24.41 219 THR A N 1
ATOM 1490 C CA . THR A 1 219 ? 7.422 -24.536 7.965 1.00 26.05 219 THR A CA 1
ATOM 1491 C C . THR A 1 219 ? 7.882 -24.408 6.527 1.00 24.49 219 THR A C 1
ATOM 1492 O O . THR A 1 219 ? 8.235 -23.351 6.034 1.00 26.63 219 THR A O 1
ATOM 1496 N N . TRP A 1 220 ? 7.806 -25.506 5.794 1.00 26.65 220 TRP A N 1
ATOM 1497 C CA . TRP A 1 220 ? 8.117 -25.488 4.411 1.00 26.21 220 TRP A CA 1
ATOM 1498 C C . TRP A 1 220 ? 7.417 -26.680 3.766 1.00 28.33 220 TRP A C 1
ATOM 1499 O O . TRP A 1 220 ? 7.659 -27.834 4.183 1.00 28.27 220 TRP A O 1
ATOM 1510 N N . GLY A 1 221 ? 6.628 -26.383 2.735 1.00 30.68 221 GLY A N 1
ATOM 1511 C CA . GLY A 1 221 ? 5.831 -27.429 2.007 1.00 32.17 221 GLY A CA 1
ATOM 1512 C C . GLY A 1 221 ? 4.565 -27.863 2.774 1.00 34.85 221 GLY A C 1
ATOM 1513 O O . GLY A 1 221 ? 3.990 -28.950 2.493 1.00 34.63 221 GLY A O 1
ATOM 1514 N N . MET A 1 222 ? 4.148 -27.061 3.751 1.00 35.95 222 MET A N 1
ATOM 1515 C CA . MET A 1 222 ? 2.864 -27.289 4.442 1.00 37.86 222 MET A CA 1
ATOM 1516 C C . MET A 1 222 ? 1.654 -26.846 3.605 1.00 38.98 222 MET A C 1
ATOM 1517 O O . MET A 1 222 ? 0.573 -27.360 3.831 1.00 39.23 222 MET A O 1
ATOM 1522 N N . GLY A 1 223 ? 1.836 -25.918 2.653 1.00 39.59 223 GLY A N 1
ATOM 1523 C CA . GLY A 1 223 ? 0.737 -25.296 1.919 1.00 40.46 223 GLY A CA 1
ATOM 1524 C C . GLY A 1 223 ? -0.046 -24.305 2.771 1.00 41.42 223 GLY A C 1
ATOM 1525 O O . GLY A 1 223 ? -1.243 -24.067 2.519 1.00 42.23 223 GLY A O 1
ATOM 1526 N N . ASN A 1 224 ? 0.635 -23.729 3.776 1.00 41.17 224 ASN A N 1
ATOM 1527 C CA . ASN A 1 224 ? 0.088 -22.747 4.678 1.00 41.15 224 ASN A CA 1
ATOM 1528 C C . ASN A 1 224 ? 0.864 -21.412 4.586 1.00 41.24 224 ASN A C 1
ATOM 1529 O O . ASN A 1 224 ? 1.992 -21.336 5.088 1.00 40.66 224 ASN A O 1
ATOM 1534 N N . PRO A 1 225 ? 0.293 -20.371 3.934 1.00 41.80 225 PRO A N 1
ATOM 1535 C CA . PRO A 1 225 ? 1.042 -19.107 3.785 1.00 41.53 225 PRO A CA 1
ATOM 1536 C C . PRO A 1 225 ? 1.407 -18.442 5.088 1.00 40.78 225 PRO A C 1
ATOM 1537 O O . PRO A 1 225 ? 2.374 -17.679 5.138 1.00 41.95 225 PRO A O 1
ATOM 1541 N N . ALA A 1 226 ? 0.711 -18.765 6.161 1.00 40.45 226 ALA A N 1
ATOM 1542 C CA . ALA A 1 226 ? 1.039 -18.121 7.437 1.00 39.55 226 ALA A CA 1
ATOM 1543 C C . ALA A 1 226 ? 2.450 -18.519 7.896 1.00 38.95 226 ALA A C 1
ATOM 1544 O O . ALA A 1 226 ? 3.121 -17.723 8.593 1.00 39.17 226 ALA A O 1
ATOM 1546 N N . THR A 1 227 ? 2.865 -19.753 7.556 1.00 36.06 227 THR A N 1
ATOM 1547 C CA . THR A 1 227 ? 4.053 -20.308 8.144 1.00 33.88 227 THR A CA 1
ATOM 1548 C C . THR A 1 227 ? 5.120 -20.816 7.157 1.00 32.36 227 THR A C 1
ATOM 1549 O O . THR A 1 227 ? 6.247 -21.046 7.610 1.00 30.87 227 THR A O 1
ATOM 1553 N N . ASP A 1 228 ? 4.739 -21.056 5.893 1.00 29.89 228 ASP A N 1
ATOM 1554 C CA . ASP A 1 228 ? 5.600 -21.635 4.845 1.00 28.40 228 ASP A CA 1
ATOM 1555 C C . ASP A 1 228 ? 6.641 -20.625 4.424 1.00 26.30 228 ASP A C 1
ATOM 1556 O O . ASP A 1 228 ? 6.372 -19.624 3.728 1.00 24.83 228 ASP A O 1
ATOM 1561 N N . TRP A 1 229 ? 7.863 -20.891 4.919 1.00 25.02 229 TRP A N 1
ATOM 1562 C CA . TRP A 1 229 ? 9.027 -20.063 4.546 1.00 24.36 229 TRP A CA 1
ATOM 1563 C C . TRP A 1 229 ? 9.310 -20.107 3.056 1.00 24.61 229 TRP A C 1
ATOM 1564 O O . TRP A 1 229 ? 9.680 -19.081 2.467 1.00 25.98 229 TRP A O 1
ATOM 1575 N N . ASN A 1 230 ? 9.051 -21.256 2.372 1.00 24.73 230 ASN A N 1
ATOM 1576 C CA . ASN A 1 230 ? 9.260 -21.324 0.930 1.00 24.60 230 ASN A CA 1
ATOM 1577 C C . ASN A 1 230 ? 8.357 -20.371 0.175 1.00 26.44 230 ASN A C 1
ATOM 1578 O O . ASN A 1 230 ? 8.745 -19.760 -0.830 1.00 25.63 230 ASN A O 1
ATOM 1583 N N . LEU A 1 231 ? 7.134 -20.225 0.686 1.00 26.02 231 LEU A N 1
ATOM 1584 C CA . LEU A 1 231 ? 6.238 -19.257 0.082 1.00 26.72 231 LEU A CA 1
ATOM 1585 C C . LEU A 1 231 ? 6.547 -17.813 0.462 1.00 24.58 231 LEU A C 1
ATOM 1586 O O . LEU A 1 231 ? 6.478 -16.911 -0.379 1.00 26.56 231 LEU A O 1
ATOM 1591 N N . ALA A 1 232 ? 6.958 -17.604 1.703 1.00 24.58 232 ALA A N 1
ATOM 1592 C CA . ALA A 1 232 ? 7.269 -16.253 2.161 1.00 24.35 232 ALA A CA 1
ATOM 1593 C C . ALA A 1 232 ? 8.486 -15.732 1.403 1.00 24.55 232 ALA A C 1
ATOM 1594 O O . ALA A 1 232 ? 8.549 -14.589 1.007 1.00 24.16 232 ALA A O 1
ATOM 1596 N N . ALA A 1 233 ? 9.493 -16.596 1.232 1.00 24.57 233 ALA A N 1
ATOM 1597 C CA . ALA A 1 233 ? 10.672 -16.196 0.502 1.00 23.81 233 ALA A CA 1
ATOM 1598 C C . ALA A 1 233 ? 10.359 -15.701 -0.919 1.00 23.43 233 ALA A C 1
ATOM 1599 O O . ALA A 1 233 ? 10.908 -14.743 -1.419 1.00 24.23 233 ALA A O 1
ATOM 1601 N N . GLU A 1 234 ? 9.410 -16.354 -1.589 1.00 26.59 234 GLU A N 1
ATOM 1602 C CA . GLU A 1 234 ? 9.088 -15.960 -2.916 1.00 26.85 234 GLU A CA 1
ATOM 1603 C C . GLU A 1 234 ? 8.458 -14.548 -2.895 1.00 25.82 234 GLU A C 1
ATOM 1604 O O . GLU A 1 234 ? 8.794 -13.710 -3.695 1.00 26.11 234 GLU A O 1
ATOM 1610 N N . ARG A 1 235 ? 7.585 -14.302 -1.944 1.00 27.57 235 ARG A N 1
ATOM 1611 C CA . ARG A 1 235 ? 6.922 -12.980 -1.853 1.00 27.95 235 ARG A CA 1
ATOM 1612 C C . ARG A 1 235 ? 7.907 -11.888 -1.452 1.00 26.55 235 ARG A C 1
ATOM 1613 O O . ARG A 1 235 ? 7.907 -10.803 -1.999 1.00 29.80 235 ARG A O 1
ATOM 1621 N N . ILE A 1 236 ? 8.781 -12.174 -0.496 1.00 25.34 236 ILE A N 1
ATOM 1622 C CA . ILE A 1 236 ? 9.723 -11.161 -0.086 1.00 22.75 236 ILE A CA 1
ATOM 1623 C C . ILE A 1 236 ? 10.775 -10.924 -1.182 1.00 20.95 236 ILE A C 1
ATOM 1624 O O . ILE A 1 236 ? 11.052 -9.778 -1.582 1.00 21.22 236 ILE A O 1
ATOM 1629 N N . GLY A 1 237 ? 11.318 -12.015 -1.760 1.00 21.77 237 GLY A N 1
ATOM 1630 C CA . GLY A 1 237 ? 12.265 -11.899 -2.883 1.00 22.19 237 GLY A CA 1
ATOM 1631 C C . GLY A 1 237 ? 11.762 -11.168 -4.097 1.00 23.43 237 GLY A C 1
ATOM 1632 O O . GLY A 1 237 ? 12.450 -10.352 -4.678 1.00 23.42 237 GLY A O 1
ATOM 1633 N N . LYS A 1 238 ? 10.517 -11.441 -4.489 1.00 26.86 238 LYS A N 1
ATOM 1634 C CA . LYS A 1 238 ? 9.966 -10.691 -5.595 1.00 27.48 238 LYS A CA 1
ATOM 1635 C C . LYS A 1 238 ? 9.917 -9.173 -5.325 1.00 25.47 238 LYS A C 1
ATOM 1636 O O . LYS A 1 238 ? 10.271 -8.386 -6.225 1.00 26.12 238 LYS A O 1
ATOM 1642 N N . ALA A 1 239 ? 9.467 -8.782 -4.124 1.00 25.37 239 ALA A N 1
ATOM 1643 C CA . ALA A 1 239 ? 9.411 -7.333 -3.755 1.00 25.91 239 ALA A CA 1
ATOM 1644 C C . ALA A 1 239 ? 10.791 -6.650 -3.913 1.00 25.44 239 ALA A C 1
ATOM 1645 O O . ALA A 1 239 ? 10.946 -5.595 -4.559 1.00 25.57 239 ALA A O 1
ATOM 1647 N N . ILE A 1 240 ? 11.819 -7.346 -3.410 1.00 25.42 240 ILE A N 1
ATOM 1648 C CA . ILE A 1 240 ? 13.184 -6.828 -3.448 1.00 23.02 240 ILE A CA 1
ATOM 1649 C C . ILE A 1 240 ? 13.686 -6.767 -4.892 1.00 22.52 240 ILE A C 1
ATOM 1650 O O . ILE A 1 240 ? 14.264 -5.778 -5.299 1.00 21.29 240 ILE A O 1
ATOM 1655 N N . LEU A 1 241 ? 13.424 -7.807 -5.715 1.00 24.43 241 LEU A N 1
ATOM 1656 C CA . LEU A 1 241 ? 13.944 -7.851 -7.100 1.00 23.96 241 LEU A CA 1
ATOM 1657 C C . LEU A 1 241 ? 13.317 -6.753 -8.012 1.00 24.46 241 LEU A C 1
ATOM 1658 O O . LEU A 1 241 ? 13.907 -6.326 -9.003 1.00 24.59 241 LEU A O 1
ATOM 1663 N N . LYS A 1 242 ? 12.124 -6.316 -7.634 1.00 25.24 242 LYS A N 1
ATOM 1664 C CA . LYS A 1 242 ? 11.484 -5.162 -8.317 1.00 27.61 242 LYS A CA 1
ATOM 1665 C C . LYS A 1 242 ? 12.255 -3.882 -8.168 1.00 26.69 242 LYS A C 1
ATOM 1666 O O . LYS A 1 242 ? 12.379 -3.125 -9.130 1.00 26.74 242 LYS A O 1
ATOM 1672 N N . VAL A 1 243 ? 12.828 -3.654 -6.963 1.00 26.08 243 VAL A N 1
ATOM 1673 C CA . VAL A 1 243 ? 13.603 -2.460 -6.705 1.00 25.64 243 VAL A CA 1
ATOM 1674 C C . VAL A 1 243 ? 15.111 -2.638 -6.898 1.00 24.24 243 VAL A C 1
ATOM 1675 O O . VAL A 1 243 ? 15.840 -1.674 -7.169 1.00 24.46 243 VAL A O 1
ATOM 1679 N N . ALA A 1 244 ? 15.577 -3.881 -6.725 1.00 22.67 244 ALA A N 1
ATOM 1680 C CA . ALA A 1 244 ? 17.001 -4.164 -6.917 1.00 22.66 244 ALA A CA 1
ATOM 1681 C C . ALA A 1 244 ? 17.190 -5.403 -7.810 1.00 23.72 244 ALA A C 1
ATOM 1682 O O . ALA A 1 244 ? 17.557 -6.498 -7.292 1.00 23.53 244 ALA A O 1
ATOM 1684 N N . PRO A 1 245 ? 16.945 -5.261 -9.130 1.00 22.62 245 PRO A N 1
ATOM 1685 C CA . PRO A 1 245 ? 16.889 -6.449 -10.019 1.00 23.64 245 PRO A CA 1
ATOM 1686 C C . PRO A 1 245 ? 18.269 -7.093 -10.192 1.00 23.18 245 PRO A C 1
ATOM 1687 O O . PRO A 1 245 ? 18.393 -8.273 -10.588 1.00 23.42 245 PRO A O 1
ATOM 1691 N N . HIS A 1 246 ? 19.280 -6.304 -9.851 1.00 21.00 246 HIS A N 1
ATOM 1692 C CA . HIS A 1 246 ? 20.674 -6.686 -9.953 1.00 19.55 246 HIS A CA 1
ATOM 1693 C C . HIS A 1 246 ? 21.162 -7.568 -8.737 1.00 19.58 246 HIS A C 1
ATOM 1694 O O . HIS A 1 246 ? 22.253 -8.140 -8.825 1.00 18.52 246 HIS A O 1
ATOM 1701 N N . TRP A 1 247 ? 20.385 -7.631 -7.662 1.00 18.20 247 TRP A N 1
ATOM 1702 C CA . TRP A 1 247 ? 20.728 -8.395 -6.437 1.00 17.86 247 TRP A CA 1
ATOM 1703 C C . TRP A 1 247 ? 20.488 -9.873 -6.556 1.00 19.35 247 TRP A C 1
ATOM 1704 O O . TRP A 1 247 ? 19.682 -10.354 -7.349 1.00 19.79 247 TRP A O 1
ATOM 1715 N N . LEU A 1 248 ? 21.157 -10.643 -5.709 1.00 16.89 248 LEU A N 1
ATOM 1716 C CA . LEU A 1 248 ? 20.798 -12.037 -5.481 1.00 18.28 248 LEU A CA 1
ATOM 1717 C C . LEU A 1 248 ? 19.899 -12.097 -4.301 1.00 18.40 248 LEU A C 1
ATOM 1718 O O . LEU A 1 248 ? 19.906 -11.236 -3.422 1.00 20.64 248 LEU A O 1
ATOM 1723 N N . ILE A 1 249 ? 19.146 -13.154 -4.204 1.00 16.27 249 ILE A N 1
ATOM 1724 C CA . ILE A 1 249 ? 18.302 -13.447 -3.072 1.00 16.08 249 ILE A CA 1
ATOM 1725 C C . ILE A 1 249 ? 18.727 -14.717 -2.370 1.00 16.05 249 ILE A C 1
ATOM 1726 O O . ILE A 1 249 ? 18.722 -15.843 -2.947 1.00 17.96 249 ILE A O 1
ATOM 1731 N N . PHE A 1 250 ? 19.185 -14.565 -1.147 1.00 15.53 250 PHE A N 1
ATOM 1732 C CA . PHE A 1 250 ? 19.516 -15.670 -0.358 1.00 15.90 250 PHE A CA 1
ATOM 1733 C C . PHE A 1 250 ? 18.456 -16.158 0.540 1.00 16.27 250 PHE A C 1
ATOM 1734 O O . PHE A 1 250 ? 17.927 -15.438 1.433 1.00 17.89 250 PHE A O 1
ATOM 1742 N N . VAL A 1 251 ? 18.207 -17.468 0.468 1.00 15.87 251 VAL A N 1
ATOM 1743 C CA . VAL A 1 251 ? 17.150 -18.054 1.262 1.00 15.06 251 VAL A CA 1
ATOM 1744 C C . VAL A 1 251 ? 17.568 -19.161 2.144 1.00 15.12 251 VAL A C 1
ATOM 1745 O O . VAL A 1 251 ? 18.099 -20.192 1.657 1.00 15.66 251 VAL A O 1
ATOM 1749 N N . GLU A 1 252 ? 17.396 -18.980 3.431 1.00 16.51 252 GLU A N 1
ATOM 1750 C CA . GLU A 1 252 ? 17.825 -19.989 4.402 1.00 15.61 252 GLU A CA 1
ATOM 1751 C C . GLU A 1 252 ? 16.861 -21.158 4.558 1.00 17.21 252 GLU A C 1
ATOM 1752 O O . GLU A 1 252 ? 15.702 -21.059 4.041 1.00 17.78 252 GLU A O 1
ATOM 1758 N N . GLY A 1 253 ? 17.303 -22.211 5.242 1.00 16.18 253 GLY A N 1
ATOM 1759 C CA . GLY A 1 253 ? 16.431 -23.348 5.639 1.00 17.84 253 GLY A CA 1
ATOM 1760 C C . GLY A 1 253 ? 15.513 -22.954 6.782 1.00 19.80 253 GLY A C 1
ATOM 1761 O O . GLY A 1 253 ? 15.625 -21.838 7.403 1.00 19.80 253 GLY A O 1
ATOM 1762 N N . THR A 1 254 ? 14.520 -23.807 7.063 1.00 19.23 254 THR A N 1
ATOM 1763 C CA . THR A 1 254 ? 13.806 -23.628 8.312 1.00 20.74 254 THR A CA 1
ATOM 1764 C C . THR A 1 254 ? 14.411 -24.586 9.346 1.00 21.31 254 THR A C 1
ATOM 1765 O O . THR A 1 254 ? 15.552 -25.055 9.137 1.00 21.18 254 THR A O 1
ATOM 1769 N N . GLN A 1 255 ? 13.725 -24.879 10.465 1.00 20.34 255 GLN A N 1
ATOM 1770 C CA . GLN A 1 255 ? 14.130 -25.932 11.362 1.00 21.46 255 GLN A CA 1
ATOM 1771 C C . GLN A 1 255 ? 13.360 -27.237 11.056 1.00 23.48 255 GLN A C 1
ATOM 1772 O O . GLN A 1 255 ? 13.962 -28.274 10.779 1.00 23.37 255 GLN A O 1
ATOM 1778 N N . PHE A 1 256 ? 12.031 -27.143 11.127 1.00 23.63 256 PHE A N 1
ATOM 1779 C CA . PHE A 1 256 ? 11.171 -28.213 10.615 1.00 25.34 256 PHE A CA 1
ATOM 1780 C C . PHE A 1 256 ? 10.552 -27.755 9.318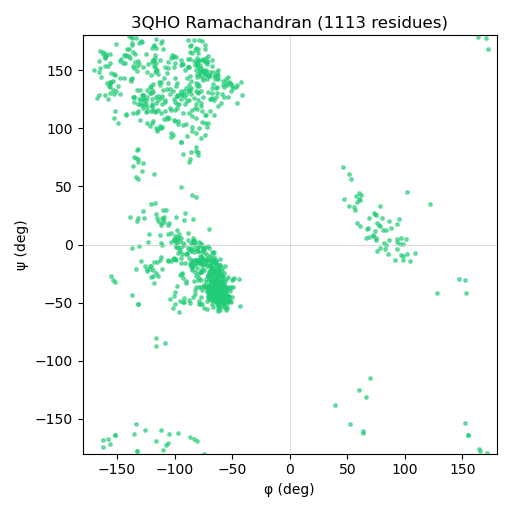 1.00 24.26 256 PHE A C 1
ATOM 1781 O O . PHE A 1 256 ? 10.431 -26.527 9.024 1.00 26.22 256 PHE A O 1
ATOM 1789 N N . THR A 1 257 ? 10.137 -28.733 8.499 1.00 24.77 257 THR A N 1
ATOM 1790 C CA . THR A 1 257 ? 9.634 -28.430 7.158 1.00 24.96 257 THR A CA 1
ATOM 1791 C C . THR A 1 257 ? 8.141 -28.874 7.152 1.00 28.58 257 THR A C 1
ATOM 1792 O O . THR A 1 257 ? 7.259 -28.063 7.474 1.00 30.47 257 THR A O 1
ATOM 1796 N N . ASN A 1 258 ? 7.907 -30.141 6.835 1.00 29.91 258 ASN A N 1
ATOM 1797 C CA . ASN A 1 258 ? 6.547 -30.725 6.839 1.00 32.36 258 ASN A CA 1
ATOM 1798 C C . ASN A 1 258 ? 6.754 -32.163 7.301 1.00 32.90 258 ASN A C 1
ATOM 1799 O O . ASN A 1 258 ? 7.850 -32.673 7.169 1.00 32.31 258 ASN A O 1
ATOM 1804 N N . PRO A 1 259 ? 5.708 -32.830 7.877 1.00 34.22 259 PRO A N 1
ATOM 1805 C CA . PRO A 1 259 ? 6.000 -34.137 8.482 1.00 33.98 259 PRO A CA 1
ATOM 1806 C C . PRO A 1 259 ? 6.503 -35.230 7.529 1.00 32.86 259 PRO A C 1
ATOM 1807 O O . PRO A 1 259 ? 7.244 -36.083 7.959 1.00 33.44 259 PRO A O 1
ATOM 1811 N N . LYS A 1 260 ? 6.086 -35.237 6.276 1.00 33.27 260 LYS A N 1
ATOM 1812 C CA . LYS A 1 260 ? 6.544 -36.294 5.341 1.00 34.98 260 LYS A CA 1
ATOM 1813 C C . LYS A 1 260 ? 8.063 -36.109 5.001 1.00 33.57 260 LYS A C 1
ATOM 1814 O O . LYS A 1 260 ? 8.859 -37.063 5.021 1.00 33.54 260 LYS A O 1
ATOM 1820 N N . THR A 1 261 ? 8.460 -34.862 4.776 1.00 33.20 261 THR A N 1
ATOM 1821 C CA . THR A 1 261 ? 9.894 -34.569 4.556 1.00 31.62 261 THR A CA 1
ATOM 1822 C C . THR A 1 261 ? 10.689 -34.921 5.784 1.00 31.15 261 THR A C 1
ATOM 1823 O O . THR A 1 261 ? 11.574 -35.775 5.704 1.00 31.68 261 THR A O 1
ATOM 1827 N N . ASP A 1 262 ? 10.362 -34.338 6.944 1.00 30.82 262 ASP A N 1
ATOM 1828 C CA . ASP A 1 262 ? 11.208 -34.560 8.135 1.00 31.21 262 ASP A CA 1
ATOM 1829 C C . ASP A 1 262 ? 11.307 -36.007 8.670 1.00 33.29 262 ASP A C 1
ATOM 1830 O O . ASP A 1 262 ? 12.310 -36.409 9.286 1.00 30.21 262 ASP A O 1
ATOM 1835 N N . SER A 1 263 ? 10.213 -36.772 8.512 1.00 34.78 263 SER A N 1
ATOM 1836 C CA . SER A 1 263 ? 10.226 -38.163 8.971 1.00 37.35 263 SER A CA 1
ATOM 1837 C C . SER A 1 263 ? 10.909 -39.104 7.964 1.00 38.31 263 SER A C 1
ATOM 1838 O O . SER A 1 263 ? 11.285 -40.219 8.323 1.00 40.06 263 SER A O 1
ATOM 1841 N N . SER A 1 264 ? 11.093 -38.655 6.722 1.00 39.13 264 SER A N 1
ATOM 1842 C CA . SER A 1 264 ? 11.797 -39.449 5.697 1.00 39.82 264 SER A CA 1
ATOM 1843 C C . SER A 1 264 ? 13.303 -39.602 5.915 1.00 38.96 264 SER A C 1
ATOM 1844 O O . SER A 1 264 ? 13.964 -40.269 5.128 1.00 38.67 264 SER A O 1
ATOM 1847 N N . TYR A 1 265 ? 13.864 -38.970 6.958 1.00 38.13 265 TYR A N 1
ATOM 1848 C CA . TYR A 1 265 ? 15.308 -39.116 7.274 1.00 35.99 265 TYR A CA 1
ATOM 1849 C C . TYR A 1 265 ? 15.469 -39.262 8.746 1.00 35.10 265 TYR A C 1
ATOM 1850 O O . TYR A 1 265 ? 14.767 -38.594 9.512 1.00 36.34 265 TYR A O 1
ATOM 1859 N N . LYS A 1 266 ? 16.404 -40.104 9.173 1.00 33.46 266 LYS A N 1
ATOM 1860 C CA . LYS A 1 266 ? 16.473 -40.408 10.581 1.00 33.40 266 LYS A CA 1
ATOM 1861 C C . LYS A 1 266 ? 16.842 -39.209 11.452 1.00 32.85 266 LYS A C 1
ATOM 1862 O O . LYS A 1 266 ? 16.479 -39.165 12.624 1.00 31.30 266 LYS A O 1
ATOM 1868 N N . TRP A 1 267 ? 17.591 -38.252 10.890 1.00 29.80 267 TRP A N 1
ATOM 1869 C CA . TRP A 1 267 ? 17.908 -37.061 11.676 1.00 27.73 267 TRP A CA 1
ATOM 1870 C C . TRP A 1 267 ? 17.129 -35.871 11.186 1.00 27.11 267 TRP A C 1
ATOM 1871 O O . TRP A 1 267 ? 17.586 -34.699 11.269 1.00 25.18 267 TRP A O 1
ATOM 1882 N N . GLY A 1 268 ? 15.950 -36.146 10.657 1.00 25.51 268 GLY A N 1
ATOM 1883 C CA . GLY A 1 268 ? 15.124 -35.130 10.072 1.00 26.75 268 GLY A CA 1
ATOM 1884 C C . GLY A 1 268 ? 14.568 -34.117 11.064 1.00 27.55 268 GLY A C 1
ATOM 1885 O O . GLY A 1 268 ? 14.106 -33.042 10.635 1.00 28.15 268 GLY A O 1
ATOM 1886 N N . TYR A 1 269 ? 14.649 -34.440 12.345 1.00 27.67 269 TYR A N 1
ATOM 1887 C CA . TYR A 1 269 ? 14.086 -33.597 13.397 1.00 29.09 269 TYR A CA 1
ATOM 1888 C C . TYR A 1 269 ? 15.235 -32.895 14.119 1.00 27.49 269 TYR A C 1
ATOM 1889 O O . TYR A 1 269 ? 15.029 -32.235 15.144 1.00 27.95 269 TYR A O 1
ATOM 1898 N N . ASN A 1 270 ? 16.455 -32.996 13.581 1.00 24.53 270 ASN A N 1
ATOM 1899 C CA . ASN A 1 270 ? 17.558 -32.517 14.372 1.00 23.95 270 ASN A CA 1
ATOM 1900 C C . ASN A 1 270 ? 18.390 -31.521 13.524 1.00 22.95 270 ASN A C 1
ATOM 1901 O O . ASN A 1 270 ? 19.583 -31.549 13.591 1.00 20.67 270 ASN A O 1
ATOM 1906 N N . ALA A 1 271 ? 17.750 -30.830 12.593 1.00 21.56 271 ALA A N 1
ATOM 1907 C CA . ALA A 1 271 ? 18.448 -29.739 11.859 1.00 22.16 271 ALA A CA 1
ATOM 1908 C C . ALA A 1 271 ? 18.567 -28.478 12.743 1.00 21.16 271 ALA A C 1
ATOM 1909 O O . ALA A 1 271 ? 17.814 -28.278 13.715 1.00 21.25 271 ALA A O 1
ATOM 1911 N N . TRP A 1 272 ? 19.527 -27.619 12.384 1.00 20.65 272 TRP A N 1
ATOM 1912 C CA . TRP A 1 272 ? 19.742 -26.335 13.119 1.00 18.52 272 TRP A CA 1
ATOM 1913 C C . TRP A 1 272 ? 18.636 -25.367 12.708 1.00 15.93 272 TRP A C 1
ATOM 1914 O O . TRP A 1 272 ? 18.139 -25.485 11.602 1.00 17.62 272 TRP A O 1
ATOM 1925 N N . TRP A 1 273 ? 18.346 -24.312 13.513 1.00 15.15 273 TRP A N 1
ATOM 1926 C CA . TRP A 1 273 ? 17.640 -23.185 12.903 1.00 17.18 273 TRP A CA 1
ATOM 1927 C C . TRP A 1 273 ? 18.272 -22.698 11.599 1.00 16.23 273 TRP A C 1
ATOM 1928 O O . TRP A 1 273 ? 19.475 -22.563 11.539 1.00 18.05 273 TRP A O 1
ATOM 1939 N N . GLY A 1 274 ? 17.490 -22.433 10.542 1.00 16.00 274 GLY A N 1
ATOM 1940 C CA . GLY A 1 274 ? 17.985 -21.996 9.248 1.00 16.24 274 GLY A CA 1
ATOM 1941 C C . GLY A 1 274 ? 18.793 -23.090 8.525 1.00 16.03 274 GLY A C 1
ATOM 1942 O O . GLY A 1 274 ? 19.392 -22.826 7.496 1.00 16.68 274 GLY A O 1
ATOM 1943 N N . GLY A 1 275 ? 18.675 -24.318 9.023 1.00 17.99 275 GLY A N 1
ATOM 1944 C CA . GLY A 1 275 ? 19.525 -25.448 8.582 1.00 17.78 275 GLY A CA 1
ATOM 1945 C C . GLY A 1 275 ? 18.786 -26.538 7.793 1.00 21.19 275 GLY A C 1
ATOM 1946 O O . GLY A 1 275 ? 19.439 -27.405 7.243 1.00 20.72 275 GLY A O 1
ATOM 1947 N N . ASN A 1 276 ? 17.446 -26.515 7.747 1.00 19.64 276 ASN A N 1
ATOM 1948 C CA . ASN A 1 276 ? 16.726 -27.663 7.119 1.00 19.87 276 ASN A CA 1
ATOM 1949 C C . ASN A 1 276 ? 16.319 -27.285 5.699 1.00 19.92 276 ASN A C 1
ATOM 1950 O O . ASN A 1 276 ? 15.403 -26.469 5.464 1.00 20.83 276 ASN A O 1
ATOM 1955 N N . LEU A 1 277 ? 17.027 -27.863 4.722 1.00 19.80 277 LEU A N 1
ATOM 1956 C CA . LEU A 1 277 ? 16.722 -27.623 3.358 1.00 17.42 277 LEU A CA 1
ATOM 1957 C C . LEU A 1 277 ? 16.150 -28.935 2.675 1.00 19.35 277 LEU A C 1
ATOM 1958 O O . LEU A 1 277 ? 16.218 -29.055 1.433 1.00 19.16 277 LEU A O 1
ATOM 1963 N N . MET A 1 278 ? 15.715 -29.842 3.510 1.00 21.03 278 MET A N 1
ATOM 1964 C CA . MET A 1 278 ? 15.234 -31.188 3.043 1.00 21.75 278 MET A CA 1
ATOM 1965 C C . MET A 1 278 ? 14.029 -31.055 2.172 1.00 22.95 278 MET A C 1
ATOM 1966 O O . MET A 1 278 ? 13.841 -31.871 1.255 1.00 23.29 278 MET A O 1
ATOM 1971 N N . ALA A 1 279 ? 13.280 -29.986 2.384 1.00 24.16 279 ALA A N 1
ATOM 1972 C CA . ALA A 1 279 ? 12.130 -29.718 1.509 1.00 25.86 279 ALA A CA 1
ATOM 1973 C C . ALA A 1 279 ? 12.355 -29.088 0.154 1.00 26.41 279 ALA A C 1
ATOM 1974 O O . ALA A 1 279 ? 11.374 -28.933 -0.629 1.00 26.84 279 ALA A O 1
ATOM 1976 N N . VAL A 1 280 ? 13.593 -28.666 -0.202 1.00 24.66 280 VAL A N 1
ATOM 1977 C CA . VAL A 1 280 ? 13.768 -28.052 -1.482 1.00 23.96 280 VAL A CA 1
ATOM 1978 C C . VAL A 1 280 ? 13.423 -28.988 -2.688 1.00 25.22 280 VAL A C 1
ATOM 1979 O O . VAL A 1 280 ? 13.008 -28.506 -3.725 1.00 27.05 280 VAL A O 1
ATOM 1983 N N . LYS A 1 281 ? 13.766 -30.269 -2.573 1.00 28.25 281 LYS A N 1
ATOM 1984 C CA . LYS A 1 281 ? 13.568 -31.216 -3.704 1.00 31.27 281 LYS A CA 1
ATOM 1985 C C . LYS A 1 281 ? 12.082 -31.199 -4.093 1.00 31.41 281 LYS A C 1
ATOM 1986 O O . LYS A 1 281 ? 11.728 -30.924 -5.243 1.00 32.64 281 LYS A O 1
ATOM 1992 N N . ASP A 1 282 ? 11.222 -31.428 -3.117 1.00 32.06 282 ASP A N 1
ATOM 1993 C CA . ASP A 1 282 ? 9.738 -31.377 -3.422 1.00 33.86 282 ASP A CA 1
ATOM 1994 C C . ASP A 1 282 ? 9.062 -29.986 -3.515 1.00 34.26 282 ASP A C 1
ATOM 1995 O O . ASP A 1 282 ? 8.047 -29.830 -4.229 1.00 34.21 282 ASP A O 1
ATOM 2000 N N . TYR A 1 283 ? 9.645 -28.980 -2.839 1.00 33.02 283 TYR A N 1
ATOM 2001 C CA . TYR A 1 283 ? 9.077 -27.638 -2.809 1.00 32.59 283 TYR A CA 1
ATOM 2002 C C . TYR A 1 283 ? 10.108 -26.599 -3.057 1.00 32.31 283 TYR A C 1
ATOM 2003 O O . TYR A 1 283 ? 10.503 -25.897 -2.121 1.00 32.84 283 TYR A O 1
ATOM 2012 N N . PRO A 1 284 ? 10.532 -26.477 -4.310 1.00 32.16 284 PRO A N 1
ATOM 2013 C CA . PRO A 1 284 ? 11.571 -25.505 -4.527 1.00 31.53 284 PRO A CA 1
ATOM 2014 C C . PRO A 1 284 ? 10.988 -24.106 -4.417 1.00 31.42 284 PRO A C 1
ATOM 2015 O O . PRO A 1 284 ? 9.820 -23.863 -4.700 1.00 31.14 284 PRO A O 1
ATOM 2019 N N . VAL A 1 285 ? 11.814 -23.176 -3.996 1.00 28.42 285 VAL A N 1
ATOM 2020 C CA . VAL A 1 285 ? 11.401 -21.808 -3.978 1.00 26.53 285 VAL A CA 1
ATOM 2021 C C . VAL A 1 285 ? 11.282 -21.246 -5.336 1.00 27.78 285 VAL A C 1
ATOM 2022 O O . VAL A 1 285 ? 12.158 -21.321 -6.179 1.00 26.68 285 VAL A O 1
ATOM 2026 N N . ASN A 1 286 ? 10.135 -20.602 -5.536 1.00 29.00 286 ASN A N 1
ATOM 2027 C CA . ASN A 1 286 ? 9.853 -20.052 -6.816 1.00 31.37 286 ASN A CA 1
ATOM 2028 C C . ASN A 1 286 ? 10.334 -18.649 -7.125 1.00 31.67 286 ASN A C 1
ATOM 2029 O O . ASN A 1 286 ? 9.497 -17.723 -7.235 1.00 32.54 286 ASN A O 1
ATOM 2034 N N . LEU A 1 287 ? 11.656 -18.471 -7.289 1.00 29.23 287 LEU A N 1
ATOM 2035 C CA . LEU A 1 287 ? 12.247 -17.210 -7.734 1.00 27.95 287 LEU A CA 1
ATOM 2036 C C . LEU A 1 287 ? 13.085 -17.562 -8.945 1.00 27.60 287 LEU A C 1
ATOM 2037 O O . LEU A 1 287 ? 13.394 -18.742 -9.119 1.00 29.18 287 LEU A O 1
ATOM 2042 N N . PRO A 1 288 ? 13.482 -16.573 -9.748 1.00 28.69 288 PRO A N 1
ATOM 2043 C CA . PRO A 1 288 ? 14.295 -16.880 -10.917 1.00 28.64 288 PRO A CA 1
ATOM 2044 C C . PRO A 1 288 ? 15.597 -17.598 -10.546 1.00 29.57 288 PRO A C 1
ATOM 2045 O O . PRO A 1 288 ? 16.245 -17.336 -9.500 1.00 28.23 288 PRO A O 1
ATOM 2049 N N . ARG A 1 289 ? 15.926 -18.560 -11.399 1.00 30.15 289 ARG A N 1
ATOM 2050 C CA . ARG A 1 289 ? 17.025 -19.453 -11.119 1.00 30.72 289 ARG A CA 1
ATOM 2051 C C . ARG A 1 289 ? 18.323 -18.655 -11.246 1.00 28.58 289 ARG A C 1
ATOM 2052 O O . ARG A 1 289 ? 19.323 -19.021 -10.655 1.00 30.39 289 ARG A O 1
ATOM 2060 N N . ASN A 1 290 ? 18.357 -17.572 -11.991 1.00 25.57 290 ASN A N 1
ATOM 2061 C CA . ASN A 1 290 ? 19.580 -16.815 -12.049 1.00 24.76 290 ASN A CA 1
ATOM 2062 C C . ASN A 1 290 ? 19.718 -15.818 -10.846 1.00 22.48 290 ASN A C 1
ATOM 2063 O O . ASN A 1 290 ? 20.660 -15.006 -10.828 1.00 22.28 290 ASN A O 1
ATOM 2068 N N . LYS A 1 291 ? 18.784 -15.902 -9.923 1.00 21.99 291 LYS A N 1
ATOM 2069 C CA . LYS A 1 291 ? 18.734 -14.941 -8.757 1.00 22.61 291 LYS A CA 1
ATOM 2070 C C . LYS A 1 291 ? 18.812 -15.613 -7.404 1.00 22.85 291 LYS A C 1
ATOM 2071 O O . LYS A 1 291 ? 19.119 -14.938 -6.371 1.00 23.10 291 LYS A O 1
ATOM 2077 N N . LEU A 1 292 ? 18.538 -16.902 -7.346 1.00 21.00 292 LEU A N 1
ATOM 2078 C CA . LEU A 1 292 ? 18.270 -17.552 -6.126 1.00 20.63 292 LEU A CA 1
ATOM 2079 C C . LEU A 1 292 ? 19.470 -18.328 -5.627 1.00 20.24 292 LEU A C 1
ATOM 2080 O O . LEU A 1 292 ? 20.102 -19.068 -6.395 1.00 19.55 292 LEU A O 1
ATOM 2085 N N . VAL A 1 293 ? 19.766 -18.127 -4.337 1.00 18.96 293 VAL A N 1
ATOM 2086 C CA . VAL A 1 293 ? 20.879 -18.813 -3.667 1.00 16.95 293 VAL A CA 1
ATOM 2087 C C . VAL A 1 293 ? 20.282 -19.408 -2.401 1.00 16.38 293 VAL A C 1
ATOM 2088 O O . VAL A 1 293 ? 19.722 -18.686 -1.536 1.00 17.02 293 VAL A O 1
ATOM 2092 N N . TYR A 1 294 ? 20.425 -20.717 -2.200 1.00 15.86 294 TYR A N 1
ATOM 2093 C CA . TYR A 1 294 ? 20.123 -21.331 -0.940 1.00 15.15 294 TYR A CA 1
ATOM 2094 C C . TYR A 1 294 ? 21.234 -21.208 0.138 1.00 15.92 294 TYR A C 1
ATOM 2095 O O . TYR A 1 294 ? 22.389 -21.301 -0.209 1.00 14.46 294 TYR A O 1
ATOM 2104 N N . SER A 1 295 ? 20.821 -20.901 1.346 1.00 15.07 295 SER A N 1
ATOM 2105 C CA . SER A 1 295 ? 21.768 -20.459 2.329 1.00 16.65 295 SER A CA 1
ATOM 2106 C C . SER A 1 295 ? 21.538 -21.125 3.658 1.00 15.54 295 SER A C 1
ATOM 2107 O O . SER A 1 295 ? 21.059 -20.521 4.597 1.00 16.76 295 SER A O 1
ATOM 2110 N N . PRO A 1 296 ? 21.911 -22.403 3.792 1.00 14.28 296 PRO A N 1
ATOM 2111 C CA . PRO A 1 296 ? 21.782 -23.084 5.115 1.00 14.85 296 PRO A CA 1
ATOM 2112 C C . PRO A 1 296 ? 22.791 -22.629 6.175 1.00 15.04 296 PRO A C 1
ATOM 2113 O O . PRO A 1 296 ? 23.847 -22.182 5.801 1.00 15.72 296 PRO A O 1
ATOM 2117 N N . HIS A 1 297 ? 22.466 -22.815 7.462 1.00 15.14 297 HIS A N 1
ATOM 2118 C CA . HIS A 1 297 ? 23.375 -22.667 8.566 1.00 14.85 297 HIS A CA 1
ATOM 2119 C C . HIS A 1 297 ? 23.686 -24.023 9.127 1.00 15.49 297 HIS A C 1
ATOM 2120 O O . HIS A 1 297 ? 22.822 -24.949 9.080 1.00 16.09 297 HIS A O 1
ATOM 2127 N N . VAL A 1 298 ? 24.851 -24.185 9.741 1.00 14.38 298 VAL A N 1
ATOM 2128 C CA . VAL A 1 298 ? 25.194 -25.472 10.285 1.00 13.82 298 VAL A CA 1
ATOM 2129 C C . VAL A 1 298 ? 26.157 -25.208 11.404 1.00 13.24 298 VAL A C 1
ATOM 2130 O O . VAL A 1 298 ? 27.026 -24.379 11.203 1.00 14.07 298 VAL A O 1
ATOM 2134 N N . PHE A 1 299 ? 25.958 -25.825 12.570 1.00 15.83 299 PHE A N 1
ATOM 2135 C CA . PHE A 1 299 ? 26.837 -25.634 13.751 1.00 12.80 299 PHE A CA 1
ATOM 2136 C C . PHE A 1 299 ? 27.345 -26.932 14.380 1.00 15.91 299 PHE A C 1
ATOM 2137 O O . PHE A 1 299 ? 26.928 -28.015 13.953 1.00 15.39 299 PHE A O 1
ATOM 2145 N N . GLY A 1 300 ? 28.230 -26.746 15.363 1.00 14.93 300 GLY A N 1
ATOM 2146 C CA . GLY A 1 300 ? 29.021 -27.708 16.094 1.00 17.72 300 GLY A CA 1
ATOM 2147 C C . GLY A 1 300 ? 28.489 -27.864 17.536 1.00 17.94 300 GLY A C 1
ATOM 2148 O O . GLY A 1 300 ? 27.413 -27.315 17.895 1.00 16.20 300 GLY A O 1
ATOM 2149 N N . PRO A 1 301 ? 29.242 -28.614 18.334 1.00 18.78 301 PRO A N 1
ATOM 2150 C CA . PRO A 1 301 ? 28.850 -28.990 19.672 1.00 19.15 301 PRO A CA 1
ATOM 2151 C C . PRO A 1 301 ? 28.889 -27.810 20.627 1.00 19.75 301 PRO A C 1
ATOM 2152 O O . PRO A 1 301 ? 28.231 -27.840 21.684 1.00 19.85 301 PRO A O 1
ATOM 2156 N N . ASP A 1 302 ? 29.594 -26.740 20.219 1.00 16.99 302 ASP A N 1
ATOM 2157 C CA . ASP A 1 302 ? 29.565 -25.526 21.067 1.00 19.60 302 ASP A CA 1
ATOM 2158 C C . ASP A 1 302 ? 28.275 -24.764 21.057 1.00 17.60 302 ASP A C 1
ATOM 2159 O O . ASP A 1 302 ? 28.014 -23.976 22.018 1.00 19.58 302 ASP A O 1
ATOM 2164 N N . VAL A 1 303 ? 27.384 -25.054 20.082 1.00 16.94 303 VAL A N 1
ATOM 2165 C CA . VAL A 1 303 ? 26.167 -24.361 20.010 1.00 16.33 303 VAL A CA 1
ATOM 2166 C C . VAL A 1 303 ? 25.013 -25.184 20.614 1.00 19.70 303 VAL A C 1
ATOM 2167 O O . VAL A 1 303 ? 24.093 -24.644 21.301 1.00 19.31 303 VAL A O 1
ATOM 2171 N N . TYR A 1 304 ? 25.013 -26.466 20.257 1.00 18.92 304 TYR A N 1
ATOM 2172 C CA . TYR A 1 304 ? 24.016 -27.343 20.833 1.00 20.07 304 TYR A CA 1
ATOM 2173 C C . TYR A 1 304 ? 24.594 -28.761 20.780 1.00 22.10 304 TYR A C 1
ATOM 2174 O O . TYR A 1 304 ? 25.219 -29.138 19.775 1.00 19.65 304 TYR A O 1
ATOM 2183 N N . ASN A 1 305 ? 24.358 -29.515 21.839 1.00 23.97 305 ASN A N 1
ATOM 2184 C CA . ASN A 1 305 ? 24.811 -30.915 21.916 1.00 26.07 305 ASN A CA 1
ATOM 2185 C C . ASN A 1 305 ? 23.836 -31.833 21.121 1.00 25.44 305 ASN A C 1
ATOM 2186 O O . ASN A 1 305 ? 22.891 -32.502 21.664 1.00 25.97 305 ASN A O 1
ATOM 2191 N N . GLN A 1 306 ? 23.974 -31.799 19.809 1.00 21.86 306 GLN A N 1
ATOM 2192 C CA . GLN A 1 306 ? 23.135 -32.611 18.939 1.00 21.96 306 GLN A CA 1
ATOM 2193 C C . GLN A 1 306 ? 23.394 -34.097 19.234 1.00 21.35 306 GLN A C 1
ATOM 2194 O O . GLN A 1 306 ? 24.500 -34.511 19.540 1.00 21.14 306 GLN A O 1
ATOM 2200 N N . PRO A 1 307 ? 22.343 -34.896 19.166 1.00 22.61 307 PRO A N 1
ATOM 2201 C CA . PRO A 1 307 ? 22.585 -36.298 19.478 1.00 24.96 307 PRO A CA 1
ATOM 2202 C C . PRO A 1 307 ? 23.613 -37.008 18.522 1.00 24.69 307 PRO A C 1
ATOM 2203 O O . PRO A 1 307 ? 24.300 -37.931 18.938 1.00 26.24 307 PRO A O 1
ATOM 2207 N N . TYR A 1 308 ? 23.771 -36.517 17.292 1.00 22.96 308 TYR A N 1
ATOM 2208 C CA . TYR A 1 308 ? 24.699 -37.173 16.333 1.00 19.95 308 TYR A CA 1
ATOM 2209 C C . TYR A 1 308 ? 26.115 -36.751 16.553 1.00 20.40 308 TYR A C 1
ATOM 2210 O O . TYR A 1 308 ? 27.045 -37.146 15.872 1.00 20.41 308 TYR A O 1
ATOM 2219 N N . PHE A 1 309 ? 26.306 -35.912 17.572 1.00 19.69 309 PHE A N 1
ATOM 2220 C CA . PHE A 1 309 ? 27.617 -35.641 17.983 1.00 17.65 309 PHE A CA 1
ATOM 2221 C C . PHE A 1 309 ? 28.155 -36.664 18.973 1.00 19.82 309 PHE A C 1
ATOM 2222 O O . PHE A 1 309 ? 29.304 -36.550 19.335 1.00 20.36 309 PHE A O 1
ATOM 2230 N N . GLY A 1 310 ? 27.390 -37.691 19.330 0.50 17.06 310 GLY A N 1
ATOM 2231 C CA . GLY A 1 310 ? 27.918 -38.692 20.250 0.50 16.91 310 GLY A CA 1
ATOM 2232 C C . GLY A 1 310 ? 28.809 -39.658 19.492 0.50 16.83 310 GLY A C 1
ATOM 2233 O O . GLY A 1 310 ? 28.481 -40.117 18.461 0.50 13.77 310 GLY A O 1
ATOM 2234 N N . PRO A 1 311 ? 29.998 -39.915 19.973 0.50 17.01 311 PRO A N 1
ATOM 2235 C CA . PRO A 1 311 ? 30.746 -40.936 19.297 0.50 19.63 311 PRO A CA 1
ATOM 2236 C C . PRO A 1 311 ? 30.042 -42.282 19.130 0.50 20.56 311 PRO A C 1
ATOM 2237 O O . PRO A 1 311 ? 30.323 -42.953 18.150 0.50 19.43 311 PRO A O 1
ATOM 2241 N N . ALA A 1 312 ? 29.125 -42.650 20.028 0.50 22.43 312 ALA A N 1
ATOM 2242 C CA . ALA A 1 312 ? 28.336 -43.878 19.847 0.50 23.86 312 ALA A CA 1
ATOM 2243 C C . ALA A 1 312 ? 27.413 -43.805 18.657 0.50 25.47 312 ALA A C 1
ATOM 2244 O O . ALA A 1 312 ? 26.824 -44.809 18.235 0.50 23.15 312 ALA A O 1
ATOM 2246 N N . LYS A 1 313 ? 27.282 -42.604 18.097 1.00 26.77 313 LYS A N 1
ATOM 2247 C CA . LYS A 1 313 ? 26.519 -42.477 16.883 1.00 27.79 313 LYS A CA 1
ATOM 2248 C C . LYS A 1 313 ? 27.477 -42.446 15.671 1.00 25.86 313 LYS A C 1
ATOM 2249 O O . LYS A 1 313 ? 27.018 -42.384 14.542 1.00 29.19 313 LYS A O 1
ATOM 2255 N N . GLY A 1 314 ? 28.773 -42.522 15.932 1.00 25.26 314 GLY A N 1
ATOM 2256 C CA . GLY A 1 314 ? 29.832 -42.535 14.919 1.00 25.86 314 GLY A CA 1
ATOM 2257 C C . GLY A 1 314 ? 30.405 -41.171 14.598 1.00 25.83 314 GLY A C 1
ATOM 2258 O O . GLY A 1 314 ? 31.111 -40.998 13.571 1.00 25.18 314 GLY A O 1
ATOM 2259 N N . PHE A 1 315 ? 30.156 -40.207 15.496 1.00 24.29 315 PHE A N 1
ATOM 2260 C CA . PHE A 1 315 ? 30.801 -38.883 15.308 1.00 25.53 315 PHE A CA 1
ATOM 2261 C C . PHE A 1 315 ? 32.319 -38.982 15.250 1.00 25.88 315 PHE A C 1
ATOM 2262 O O . PHE A 1 315 ? 32.922 -39.715 16.025 1.00 27.69 315 PHE A O 1
ATOM 2270 N N . PRO A 1 316 ? 32.988 -38.280 14.301 1.00 26.29 316 PRO A N 1
ATOM 2271 C CA . PRO A 1 316 ? 32.406 -37.367 13.294 1.00 25.04 316 PRO A CA 1
ATOM 2272 C C . PRO A 1 316 ? 32.151 -37.975 11.897 1.00 25.30 316 PRO A C 1
ATOM 2273 O O . PRO A 1 316 ? 31.690 -37.287 10.984 1.00 21.69 316 PRO A O 1
ATOM 2277 N N . ASP A 1 317 ? 32.350 -39.285 11.739 1.00 24.12 317 ASP A N 1
ATOM 2278 C CA . ASP A 1 317 ? 32.348 -39.848 10.401 1.00 24.59 317 ASP A CA 1
ATOM 2279 C C . ASP A 1 317 ? 30.954 -40.005 9.888 1.00 22.01 317 ASP A C 1
ATOM 2280 O O . ASP A 1 317 ? 30.744 -40.161 8.681 1.00 23.50 317 ASP A O 1
ATOM 2285 N N . ASN A 1 318 ? 29.982 -39.886 10.787 1.00 18.22 318 ASN A N 1
ATOM 2286 C CA . ASN A 1 318 ? 28.581 -39.847 10.445 1.00 18.64 318 ASN A CA 1
ATOM 2287 C C . ASN A 1 318 ? 28.114 -38.480 9.855 1.00 17.27 318 ASN A C 1
ATOM 2288 O O . ASN A 1 318 ? 27.032 -38.366 9.260 1.00 18.82 318 ASN A O 1
ATOM 2293 N N . LEU A 1 319 ? 28.946 -37.449 9.994 1.00 16.69 319 LEU A N 1
ATOM 2294 C CA . LEU A 1 319 ? 28.428 -36.032 9.621 1.00 16.83 319 LEU A CA 1
ATOM 2295 C C . LEU A 1 319 ? 28.177 -35.773 8.118 1.00 15.41 319 LEU A C 1
ATOM 2296 O O . LEU A 1 319 ? 27.129 -35.192 7.763 1.00 18.24 319 LEU A O 1
ATOM 2301 N N . PRO A 1 320 ? 29.053 -36.282 7.203 1.00 14.82 320 PRO A N 1
ATOM 2302 C CA . PRO A 1 320 ? 28.892 -35.934 5.809 1.00 15.78 320 PRO A CA 1
ATOM 2303 C C . PRO A 1 320 ? 27.507 -36.319 5.352 1.00 16.83 320 PRO A C 1
ATOM 2304 O O . PRO A 1 320 ? 26.850 -35.601 4.606 1.00 19.10 320 PRO A O 1
ATOM 2308 N N . ASP A 1 321 ? 27.072 -37.509 5.791 1.00 18.99 321 ASP A N 1
ATOM 2309 C CA . ASP A 1 321 ? 25.730 -37.942 5.340 1.00 20.06 321 ASP A CA 1
ATOM 2310 C C . ASP A 1 321 ? 24.606 -37.084 5.931 1.00 19.92 321 ASP A C 1
ATOM 2311 O O . ASP A 1 321 ? 23.593 -36.811 5.242 1.00 17.32 321 ASP A O 1
ATOM 2316 N N . ILE A 1 322 ? 24.803 -36.601 7.146 1.00 18.80 322 ILE A N 1
ATOM 2317 C CA . ILE A 1 322 ? 23.860 -35.708 7.829 1.00 20.48 322 ILE A CA 1
ATOM 2318 C C . ILE A 1 322 ? 23.845 -34.357 7.082 1.00 18.93 322 ILE A C 1
ATOM 2319 O O . ILE A 1 322 ? 22.797 -33.894 6.646 1.00 17.85 322 ILE A O 1
ATOM 2324 N N . TRP A 1 323 ? 25.014 -33.781 6.854 1.00 16.79 323 TRP A N 1
ATOM 2325 C CA . TRP A 1 323 ? 25.053 -32.555 6.037 1.00 16.30 323 TRP A CA 1
ATOM 2326 C C . TRP A 1 323 ? 24.434 -32.705 4.639 1.00 16.44 323 TRP A C 1
ATOM 2327 O O . TRP A 1 323 ? 23.680 -31.883 4.168 1.00 15.13 323 TRP A O 1
ATOM 2338 N N . TYR A 1 324 ? 24.771 -33.811 3.970 1.00 15.76 324 TYR A N 1
ATOM 2339 C CA . TYR A 1 324 ? 24.225 -34.072 2.664 1.00 16.65 324 TYR A CA 1
ATOM 2340 C C . TYR A 1 324 ? 22.725 -34.097 2.745 1.00 16.64 324 TYR A C 1
ATOM 2341 O O . TYR A 1 324 ? 22.118 -33.496 1.875 1.00 16.85 324 TYR A O 1
ATOM 2350 N N . HIS A 1 325 ? 22.146 -34.790 3.711 1.00 18.34 325 HIS A N 1
ATOM 2351 C CA . HIS A 1 325 ? 20.656 -34.921 3.756 1.00 21.30 325 HIS A CA 1
ATOM 2352 C C . HIS A 1 325 ? 19.999 -33.602 4.090 1.00 20.27 325 HIS A C 1
ATOM 2353 O O . HIS A 1 325 ? 19.081 -33.177 3.396 1.00 22.36 325 HIS A O 1
ATOM 2360 N N . HIS A 1 326 ? 20.575 -32.880 5.061 1.00 19.50 326 HIS A N 1
ATOM 2361 C CA . HIS A 1 326 ? 19.942 -31.591 5.464 1.00 17.19 326 HIS A CA 1
ATOM 2362 C C . HIS A 1 326 ? 19.993 -30.493 4.443 1.00 16.39 326 HIS A C 1
ATOM 2363 O O . HIS A 1 326 ? 19.019 -29.708 4.281 1.00 18.36 326 HIS A O 1
ATOM 2370 N N . PHE A 1 327 ? 21.104 -30.381 3.695 1.00 14.80 327 PHE A N 1
ATOM 2371 C CA . PHE A 1 327 ? 21.288 -29.319 2.745 1.00 15.20 327 PHE A CA 1
ATOM 2372 C C . PHE A 1 327 ? 22.212 -29.605 1.555 1.00 14.41 327 PHE A C 1
ATOM 2373 O O . PHE A 1 327 ? 22.090 -29.008 0.525 1.00 15.73 327 PHE A O 1
ATOM 2381 N N . GLY A 1 328 ? 23.223 -30.455 1.735 1.00 16.72 328 GLY A N 1
ATOM 2382 C CA . GLY A 1 328 ? 24.219 -30.581 0.705 1.00 17.67 328 GLY A CA 1
ATOM 2383 C C . GLY A 1 328 ? 23.694 -31.106 -0.646 1.00 17.17 328 GLY A C 1
ATOM 2384 O O . GLY A 1 328 ? 24.168 -30.685 -1.714 1.00 18.50 328 GLY A O 1
ATOM 2385 N N . TYR A 1 329 ? 22.726 -32.000 -0.583 1.00 20.20 329 TYR A N 1
ATOM 2386 C CA . TYR A 1 329 ? 22.111 -32.510 -1.851 1.00 18.67 329 TYR A CA 1
ATOM 2387 C C . TYR A 1 329 ? 21.552 -31.392 -2.707 1.00 19.66 329 TYR A C 1
ATOM 2388 O O . TYR A 1 329 ? 21.413 -31.531 -3.920 1.00 18.91 329 TYR A O 1
ATOM 2397 N N . VAL A 1 330 ? 21.199 -30.234 -2.095 1.00 18.32 330 VAL A N 1
ATOM 2398 C CA . VAL A 1 330 ? 20.675 -29.090 -2.894 1.00 19.19 330 VAL A CA 1
ATOM 2399 C C . VAL A 1 330 ? 21.596 -28.679 -3.983 1.00 19.15 330 VAL A C 1
ATOM 2400 O O . VAL A 1 330 ? 21.195 -28.317 -5.059 1.00 21.00 330 VAL A O 1
ATOM 2404 N N . LYS A 1 331 ? 22.889 -28.703 -3.701 1.00 17.50 331 LYS A N 1
ATOM 2405 C CA . LYS A 1 331 ? 23.876 -28.464 -4.698 1.00 17.68 331 LYS A CA 1
ATOM 2406 C C . LYS A 1 331 ? 24.250 -29.763 -5.434 1.00 18.43 331 LYS A C 1
ATOM 2407 O O . LYS A 1 331 ? 24.316 -29.780 -6.671 1.00 19.61 331 LYS A O 1
ATOM 2413 N N . LEU A 1 332 ? 24.513 -30.819 -4.655 1.00 19.08 332 LEU A N 1
ATOM 2414 C CA . LEU A 1 332 ? 25.237 -31.984 -5.184 1.00 20.77 332 LEU A CA 1
ATOM 2415 C C . LEU A 1 332 ? 24.371 -32.815 -6.077 1.00 23.41 332 LEU A C 1
ATOM 2416 O O . LEU A 1 332 ? 24.881 -33.376 -7.054 1.00 24.11 332 LEU A O 1
ATOM 2421 N N . GLU A 1 333 ? 23.094 -32.880 -5.733 1.00 24.01 333 GLU A N 1
ATOM 2422 C CA . GLU A 1 333 ? 22.146 -33.643 -6.499 1.00 26.30 333 GLU A CA 1
ATOM 2423 C C . GLU A 1 333 ? 21.367 -32.695 -7.415 1.00 25.69 333 GLU A C 1
ATOM 2424 O O . GLU A 1 333 ? 21.306 -32.921 -8.641 1.00 26.87 333 GLU A O 1
ATOM 2430 N N . LEU A 1 334 ? 20.804 -31.614 -6.853 1.00 25.59 334 LEU A N 1
ATOM 2431 C CA . LEU A 1 334 ? 19.936 -30.725 -7.623 1.00 24.69 334 LEU A CA 1
ATOM 2432 C C . LEU A 1 334 ? 20.609 -29.632 -8.441 1.00 24.33 334 LEU A C 1
ATOM 2433 O O . LEU A 1 334 ? 19.962 -29.023 -9.289 1.00 26.43 334 LEU A O 1
ATOM 2438 N N . GLY A 1 335 ? 21.858 -29.280 -8.157 1.00 21.81 335 GLY A N 1
ATOM 2439 C CA . GLY A 1 335 ? 22.561 -28.326 -9.006 1.00 20.49 335 GLY A CA 1
ATOM 2440 C C . GLY A 1 335 ? 22.365 -26.836 -8.647 1.00 18.21 335 GLY A C 1
ATOM 2441 O O . GLY A 1 335 ? 22.806 -25.988 -9.424 1.00 21.10 335 GLY A O 1
ATOM 2442 N N . TYR A 1 336 ? 21.840 -26.546 -7.468 1.00 19.62 336 TYR A N 1
ATOM 2443 C CA . TYR A 1 336 ? 21.614 -25.103 -7.043 1.00 19.53 336 TYR A CA 1
ATOM 2444 C C . TYR A 1 336 ? 22.857 -24.558 -6.365 1.00 20.37 336 TYR A C 1
ATOM 2445 O O . TYR A 1 336 ? 23.612 -25.347 -5.790 1.00 18.01 336 TYR A O 1
ATOM 2454 N N . SER A 1 337 ? 23.027 -23.232 -6.453 1.00 19.24 337 SER A N 1
ATOM 2455 C CA . SER A 1 337 ? 23.987 -22.523 -5.602 1.00 19.40 337 SER A CA 1
ATOM 2456 C C . SER A 1 337 ? 23.572 -22.655 -4.144 1.00 17.16 337 SER A C 1
ATOM 2457 O O . SER A 1 337 ? 22.391 -22.430 -3.688 1.00 17.29 337 SER A O 1
ATOM 2460 N N . VAL A 1 338 ? 24.565 -23.048 -3.348 1.00 16.66 338 VAL A N 1
ATOM 2461 C CA . VAL A 1 338 ? 24.384 -23.222 -1.942 1.00 16.34 338 VAL A CA 1
ATOM 2462 C C . VAL A 1 338 ? 25.562 -22.485 -1.253 1.00 17.13 338 VAL A C 1
ATOM 2463 O O . VAL A 1 338 ? 26.790 -22.869 -1.430 1.00 16.81 338 VAL A O 1
ATOM 2467 N N . VAL A 1 339 ? 25.181 -21.514 -0.408 1.00 13.78 339 VAL A N 1
ATOM 2468 C CA . VAL A 1 339 ? 26.184 -20.737 0.324 1.00 12.68 339 VAL A CA 1
ATOM 2469 C C . VAL A 1 339 ? 25.971 -20.921 1.811 1.00 13.71 339 VAL A C 1
ATOM 2470 O O . VAL A 1 339 ? 24.946 -20.553 2.368 1.00 14.18 339 VAL A O 1
ATOM 2474 N N . ILE A 1 340 ? 26.968 -21.435 2.559 1.00 12.77 340 ILE A N 1
ATOM 2475 C CA . ILE A 1 340 ? 26.696 -21.677 3.942 1.00 12.69 340 ILE A CA 1
ATOM 2476 C C . ILE A 1 340 ? 26.756 -20.310 4.656 1.00 13.93 340 ILE A C 1
ATOM 2477 O O . ILE A 1 340 ? 27.818 -19.676 4.689 1.00 15.90 340 ILE A O 1
ATOM 2482 N N . GLY A 1 341 ? 25.671 -19.884 5.257 1.00 13.09 341 GLY A N 1
ATOM 2483 C CA . GLY A 1 341 ? 25.611 -18.483 5.729 1.00 13.03 341 GLY A CA 1
ATOM 2484 C C . GLY A 1 341 ? 26.084 -18.264 7.137 1.00 12.50 341 GLY A C 1
ATOM 2485 O O . GLY A 1 341 ? 26.437 -17.103 7.490 1.00 11.99 341 GLY A O 1
ATOM 2486 N N . GLU A 1 342 ? 26.192 -19.331 7.919 1.00 12.67 342 GLU A N 1
ATOM 2487 C CA . GLU A 1 342 ? 26.741 -19.226 9.260 1.00 11.16 342 GLU A CA 1
ATOM 2488 C C . GLU A 1 342 ? 27.241 -20.607 9.621 1.00 15.08 342 GLU A C 1
ATOM 2489 O O . GLU A 1 342 ? 26.506 -21.624 9.322 1.00 12.79 342 GLU A O 1
ATOM 2495 N N . PHE A 1 343 ? 28.425 -20.668 10.213 1.00 13.21 343 PHE A N 1
ATOM 2496 C CA . PHE A 1 343 ? 28.940 -21.901 10.838 1.00 13.87 343 PHE A CA 1
ATOM 2497 C C . PHE A 1 343 ? 30.115 -21.403 11.672 1.00 12.74 343 PHE A C 1
ATOM 2498 O O . PHE A 1 343 ? 30.747 -20.401 11.295 1.00 12.04 343 PHE A O 1
ATOM 2506 N N . GLY A 1 344 ? 30.365 -22.079 12.777 1.00 14.02 344 GLY A N 1
ATOM 2507 C CA . GLY A 1 344 ? 31.550 -21.711 13.635 1.00 14.17 344 GLY A CA 1
ATOM 2508 C C . GLY A 1 344 ? 31.458 -22.321 14.980 1.00 16.36 344 GLY A C 1
ATOM 2509 O O . GLY A 1 344 ? 30.617 -23.179 15.210 1.00 16.32 344 GLY A O 1
ATOM 2510 N N . GLY A 1 345 ? 32.416 -22.002 15.855 1.00 15.62 345 GLY A N 1
ATOM 2511 C CA . GLY A 1 345 ? 32.449 -22.614 17.171 1.00 14.95 345 GLY A CA 1
ATOM 2512 C C . GLY A 1 345 ? 33.762 -22.216 17.779 1.00 14.31 345 GLY A C 1
ATOM 2513 O O . GLY A 1 345 ? 34.623 -21.638 17.101 1.00 14.67 345 GLY A O 1
ATOM 2514 N N . LYS A 1 346 ? 33.984 -22.641 19.041 1.00 15.03 346 LYS A N 1
ATOM 2515 C CA . LYS A 1 346 ? 35.175 -22.173 19.767 1.00 15.49 346 LYS A CA 1
ATOM 2516 C C . LYS A 1 346 ? 36.483 -22.864 19.442 1.00 16.76 346 LYS A C 1
ATOM 2517 O O . LYS A 1 346 ? 37.512 -22.372 19.856 1.00 15.80 346 LYS A O 1
ATOM 2523 N N . TYR A 1 347 ? 36.404 -24.008 18.768 1.00 13.81 347 TYR A N 1
ATOM 2524 C CA . TYR A 1 347 ? 37.523 -24.667 18.198 1.00 14.93 347 TYR A CA 1
ATOM 2525 C C . TYR A 1 347 ? 38.457 -24.968 19.422 1.00 15.22 347 TYR A C 1
ATOM 2526 O O . TYR A 1 347 ? 39.654 -24.842 19.311 1.00 19.29 347 TYR A O 1
ATOM 2535 N N . GLY A 1 348 ? 37.806 -25.452 20.489 1.00 18.20 348 GLY A N 1
ATOM 2536 C CA . GLY A 1 348 ? 38.535 -25.924 21.706 1.00 22.03 348 GLY A CA 1
ATOM 2537 C C . GLY A 1 348 ? 39.111 -24.856 22.625 1.00 25.34 348 GLY A C 1
ATOM 2538 O O . GLY A 1 348 ? 39.861 -25.148 23.590 1.00 26.42 348 GLY A O 1
ATOM 2539 N N . HIS A 1 349 ? 38.822 -23.605 22.337 1.00 23.55 349 HIS A N 1
ATOM 2540 C CA . HIS A 1 349 ? 39.311 -22.502 23.213 1.00 23.35 349 HIS A CA 1
ATOM 2541 C C . HIS A 1 349 ? 38.230 -22.188 24.198 1.00 22.80 349 HIS A C 1
ATOM 2542 O O . HIS A 1 349 ? 37.376 -21.352 23.985 1.00 21.07 349 HIS A O 1
ATOM 2549 N N . GLY A 1 350 ? 38.214 -22.881 25.324 1.00 24.19 350 GLY A N 1
ATOM 2550 C CA . GLY A 1 350 ? 37.176 -22.601 26.254 1.00 26.46 350 GLY A CA 1
ATOM 2551 C C . GLY A 1 350 ? 35.861 -23.238 25.965 1.00 28.19 350 GLY A C 1
ATOM 2552 O O . GLY A 1 350 ? 34.865 -22.890 26.579 1.00 29.05 350 GLY A O 1
ATOM 2553 N N . GLY A 1 351 ? 35.828 -24.200 25.044 1.00 27.65 351 GLY A N 1
ATOM 2554 C CA . GLY A 1 351 ? 34.577 -24.831 24.775 1.00 26.85 351 GLY A CA 1
ATOM 2555 C C . GLY A 1 351 ? 34.764 -26.344 24.692 1.00 27.47 351 GLY A C 1
ATOM 2556 O O . GLY A 1 351 ? 35.779 -26.858 25.142 1.00 30.77 351 GLY A O 1
ATOM 2557 N N . ASP A 1 352 ? 33.784 -27.029 24.112 1.00 26.61 352 ASP A N 1
ATOM 2558 C CA . ASP A 1 352 ? 33.810 -28.520 23.909 1.00 25.99 352 ASP A CA 1
ATOM 2559 C C . ASP A 1 352 ? 35.014 -28.957 23.054 1.00 26.28 352 ASP A C 1
ATOM 2560 O O . ASP A 1 352 ? 35.222 -28.459 21.963 1.00 24.17 352 ASP A O 1
ATOM 2565 N N . PRO A 1 353 ? 35.894 -29.836 23.563 1.00 25.50 353 PRO A N 1
ATOM 2566 C CA . PRO A 1 353 ? 37.007 -30.234 22.682 1.00 24.93 353 PRO A CA 1
ATOM 2567 C C . PRO A 1 353 ? 36.585 -30.955 21.343 1.00 22.51 353 PRO A C 1
ATOM 2568 O O . PRO A 1 353 ? 37.341 -30.932 20.348 1.00 24.39 353 PRO A O 1
ATOM 2572 N N . ARG A 1 354 ? 35.371 -31.478 21.298 1.00 21.91 354 ARG A N 1
ATOM 2573 C CA . ARG A 1 354 ? 34.847 -32.058 20.043 1.00 20.48 354 ARG A CA 1
ATOM 2574 C C . ARG A 1 354 ? 34.575 -31.002 18.932 1.00 18.89 354 ARG A C 1
ATOM 2575 O O . ARG A 1 354 ? 34.419 -31.348 17.763 1.00 17.34 354 ARG A O 1
ATOM 2583 N N . ASP A 1 355 ? 34.465 -29.740 19.321 1.00 18.11 355 ASP A N 1
ATOM 2584 C CA . ASP A 1 355 ? 34.381 -28.667 18.286 1.00 16.56 355 ASP A CA 1
ATOM 2585 C C . ASP A 1 355 ? 35.543 -28.594 17.313 1.00 14.53 355 ASP A C 1
ATOM 2586 O O . ASP A 1 355 ? 35.347 -28.209 16.153 1.00 15.75 355 ASP A O 1
ATOM 2591 N N . VAL A 1 356 ? 36.767 -28.895 17.724 1.00 15.23 356 VAL A N 1
ATOM 2592 C CA . VAL A 1 356 ? 37.908 -28.920 16.828 1.00 17.10 356 VAL A CA 1
ATOM 2593 C C . VAL A 1 356 ? 37.620 -29.975 15.731 1.00 16.83 356 VAL A C 1
ATOM 2594 O O . VAL A 1 356 ? 37.714 -29.683 14.548 1.00 15.07 356 VAL A O 1
ATOM 2598 N N . ILE A 1 357 ? 37.230 -31.195 16.136 1.00 17.84 357 ILE A N 1
ATOM 2599 C CA . ILE A 1 357 ? 37.003 -32.293 15.199 1.00 18.62 357 ILE A CA 1
ATOM 2600 C C . ILE A 1 357 ? 35.829 -31.922 14.254 1.00 18.52 357 ILE A C 1
ATOM 2601 O O . ILE A 1 357 ? 35.940 -32.133 13.018 1.00 17.89 357 ILE A O 1
ATOM 2606 N N . TRP A 1 358 ? 34.764 -31.373 14.834 1.00 15.99 358 TRP A N 1
ATOM 2607 C CA . TRP A 1 358 ? 33.650 -30.908 14.043 1.00 13.75 358 TRP A CA 1
ATOM 2608 C C . TRP A 1 358 ? 34.085 -29.899 12.959 1.00 12.04 358 TRP A C 1
ATOM 2609 O O . TRP A 1 358 ? 33.767 -30.082 11.771 1.00 13.59 358 TRP A O 1
ATOM 2620 N N . GLN A 1 359 ? 34.730 -28.813 13.338 1.00 11.94 359 GLN A N 1
ATOM 2621 C CA . GLN A 1 359 ? 35.119 -27.778 12.335 1.00 11.66 359 GLN A CA 1
ATOM 2622 C C . GLN A 1 359 ? 36.099 -28.364 11.286 1.00 13.04 359 GLN A C 1
ATOM 2623 O O . GLN A 1 359 ? 36.075 -28.058 10.113 1.00 12.48 359 GLN A O 1
ATOM 2629 N N . ASN A 1 360 ? 37.037 -29.241 11.700 1.00 11.92 360 ASN A N 1
ATOM 2630 C CA . ASN A 1 360 ? 37.875 -29.865 10.704 1.00 12.99 360 ASN A CA 1
ATOM 2631 C C . ASN A 1 360 ? 37.096 -30.697 9.706 1.00 13.07 360 ASN A C 1
ATOM 2632 O O . ASN A 1 360 ? 37.401 -30.641 8.522 1.00 14.27 360 ASN A O 1
ATOM 2637 N N . LYS A 1 361 ? 36.156 -31.464 10.206 1.00 14.13 361 LYS A N 1
ATOM 2638 C CA . LYS A 1 361 ? 35.490 -32.368 9.357 1.00 13.02 361 LYS A CA 1
ATOM 2639 C C . LYS A 1 361 ? 34.592 -31.561 8.398 1.00 13.55 361 LYS A C 1
ATOM 2640 O O . LYS A 1 361 ? 34.416 -31.944 7.203 1.00 12.13 361 LYS A O 1
ATOM 2646 N N . LEU A 1 362 ? 34.027 -30.468 8.938 1.00 11.81 362 LEU A N 1
ATOM 2647 C CA . LEU A 1 362 ? 33.085 -29.681 8.078 1.00 10.65 362 LEU A CA 1
ATOM 2648 C C . LEU A 1 362 ? 33.859 -29.007 6.965 1.00 11.75 362 LEU A C 1
ATOM 2649 O O . LEU A 1 362 ? 33.521 -29.042 5.783 1.00 11.79 362 LEU A O 1
ATOM 2654 N N . VAL A 1 363 ? 34.987 -28.403 7.287 1.00 10.16 363 VAL A N 1
ATOM 2655 C CA . VAL A 1 363 ? 35.728 -27.751 6.226 1.00 12.10 363 VAL A CA 1
ATOM 2656 C C . VAL A 1 363 ? 36.240 -28.828 5.225 1.00 13.75 363 VAL A C 1
ATOM 2657 O O . VAL A 1 363 ? 36.240 -28.617 4.041 1.00 12.35 363 VAL A O 1
ATOM 2661 N N . ASP A 1 364 ? 36.691 -30.002 5.717 1.00 13.60 364 ASP A N 1
ATOM 2662 C CA . ASP A 1 364 ? 37.077 -31.119 4.765 1.00 12.11 364 ASP A CA 1
ATOM 2663 C C . ASP A 1 364 ? 35.939 -31.383 3.762 1.00 12.25 364 ASP A C 1
ATOM 2664 O O . ASP A 1 364 ? 36.246 -31.476 2.582 1.00 12.78 364 ASP A O 1
ATOM 2669 N N . TRP A 1 365 ? 34.732 -31.533 4.261 1.00 11.63 365 TRP A N 1
ATOM 2670 C CA . TRP A 1 365 ? 33.582 -31.856 3.427 1.00 12.44 365 TRP A CA 1
ATOM 2671 C C . TRP A 1 365 ? 33.242 -30.694 2.466 1.00 12.95 365 TRP A C 1
ATOM 2672 O O . TRP A 1 365 ? 32.903 -30.945 1.290 1.00 11.17 365 TRP A O 1
ATOM 2683 N N . MET A 1 366 ? 33.305 -29.453 2.962 1.00 12.85 366 MET A N 1
ATOM 2684 C CA . MET A 1 366 ? 33.110 -28.300 2.043 1.00 12.94 366 MET A CA 1
ATOM 2685 C C . MET A 1 366 ? 34.129 -28.324 0.946 1.00 13.10 366 MET A C 1
ATOM 2686 O O . MET A 1 366 ? 33.802 -28.104 -0.182 1.00 15.64 366 MET A O 1
ATOM 2691 N N . ILE A 1 367 ? 35.418 -28.498 1.278 1.00 10.93 367 ILE A N 1
ATOM 2692 C CA . ILE A 1 367 ? 36.407 -28.452 0.251 1.00 13.59 367 ILE A CA 1
ATOM 2693 C C . ILE A 1 367 ? 36.185 -29.586 -0.810 1.00 13.45 367 ILE A C 1
ATOM 2694 O O . ILE A 1 367 ? 36.192 -29.309 -2.020 1.00 15.51 367 ILE A O 1
ATOM 2699 N N . GLU A 1 368 ? 35.895 -30.806 -0.384 1.00 13.03 368 GLU A N 1
ATOM 2700 C CA . GLU A 1 368 ? 35.905 -31.941 -1.276 1.00 15.54 368 GLU A CA 1
ATOM 2701 C C . GLU A 1 368 ? 34.670 -31.906 -2.113 1.00 15.99 368 GLU A C 1
ATOM 2702 O O . GLU A 1 368 ? 34.728 -32.392 -3.274 1.00 14.58 368 GLU A O 1
ATOM 2708 N N . ASN A 1 369 ? 33.628 -31.221 -1.615 1.00 14.44 369 ASN A N 1
ATOM 2709 C CA . ASN A 1 369 ? 32.371 -31.100 -2.396 1.00 16.49 369 ASN A CA 1
ATOM 2710 C C . ASN A 1 369 ? 32.157 -29.753 -3.071 1.00 16.45 369 ASN A C 1
ATOM 2711 O O . ASN A 1 369 ? 31.051 -29.488 -3.582 1.00 18.22 369 ASN A O 1
ATOM 2716 N N . LYS A 1 370 ? 33.187 -28.919 -3.058 1.00 15.81 370 LYS A N 1
ATOM 2717 C CA . LYS A 1 370 ? 33.266 -27.623 -3.726 1.00 16.27 370 LYS A CA 1
ATOM 2718 C C . LYS A 1 370 ? 32.158 -26.682 -3.151 1.00 17.80 370 LYS A C 1
ATOM 2719 O O . LYS A 1 370 ? 31.502 -25.933 -3.926 1.00 20.14 370 LYS A O 1
ATOM 2725 N N . PHE A 1 371 ? 31.903 -26.754 -1.847 1.00 16.26 371 PHE A N 1
ATOM 2726 C CA . PHE A 1 371 ? 31.125 -25.653 -1.197 1.00 15.02 371 PHE A CA 1
ATOM 2727 C C . PHE A 1 371 ? 32.112 -24.520 -0.916 1.00 18.24 371 PHE A C 1
ATOM 2728 O O . PHE A 1 371 ? 32.589 -24.404 0.215 1.00 22.25 371 PHE A O 1
ATOM 2736 N N . CYS A 1 372 ? 32.395 -23.649 -1.898 1.00 19.08 372 CYS A N 1
ATOM 2737 C CA . CYS A 1 372 ? 33.469 -22.654 -1.779 1.00 21.83 372 CYS A CA 1
ATOM 2738 C C . CYS A 1 372 ? 32.972 -21.296 -1.273 1.00 19.91 372 CYS A C 1
ATOM 2739 O O . CYS A 1 372 ? 33.750 -20.388 -1.092 1.00 21.29 372 CYS A O 1
ATOM 2742 N N . ASP A 1 373 ? 31.651 -21.097 -1.234 1.00 14.92 373 ASP A N 1
ATOM 2743 C CA . ASP A 1 373 ? 31.128 -19.808 -0.764 1.00 14.59 373 ASP A CA 1
ATOM 2744 C C . ASP A 1 373 ? 30.585 -19.954 0.625 1.00 13.69 373 ASP A C 1
ATOM 2745 O O . ASP A 1 373 ? 29.811 -20.912 0.927 1.00 13.34 373 ASP A O 1
ATOM 2750 N N . PHE A 1 374 ? 30.997 -19.068 1.581 1.00 9.63 374 PHE A N 1
ATOM 2751 C CA . PHE A 1 374 ? 30.513 -19.257 2.916 1.00 9.20 374 PHE A CA 1
ATOM 2752 C C . PHE A 1 374 ? 30.704 -17.964 3.759 1.00 8.72 374 PHE A C 1
ATOM 2753 O O . PHE A 1 374 ? 31.420 -17.071 3.312 1.00 8.79 374 PHE A O 1
ATOM 2761 N N . PHE A 1 375 ? 30.035 -17.940 4.867 1.00 8.86 375 PHE A N 1
ATOM 2762 C CA . PHE A 1 375 ? 30.224 -16.834 5.850 1.00 11.82 375 PHE A CA 1
ATOM 2763 C C . PHE A 1 375 ? 30.402 -17.391 7.205 1.00 10.31 375 PHE A C 1
ATOM 2764 O O . PHE A 1 375 ? 29.482 -17.978 7.795 1.00 13.28 375 PHE A O 1
ATOM 2772 N N . TYR A 1 376 ? 31.579 -17.205 7.791 1.00 9.29 376 TYR A N 1
ATOM 2773 C CA . TYR A 1 376 ? 31.847 -17.756 9.119 1.00 11.51 376 TYR A CA 1
ATOM 2774 C C . TYR A 1 376 ? 31.216 -16.950 10.218 1.00 10.76 376 TYR A C 1
ATOM 2775 O O . TYR A 1 376 ? 31.180 -15.696 10.157 1.00 9.32 376 TYR A O 1
ATOM 2784 N N . TRP A 1 377 ? 30.782 -17.650 11.251 1.00 10.22 377 TRP A N 1
ATOM 2785 C CA . TRP A 1 377 ? 30.221 -17.007 12.446 1.00 10.96 377 TRP A CA 1
ATOM 2786 C C . TRP A 1 377 ? 31.174 -17.153 13.583 1.00 12.88 377 TRP A C 1
ATOM 2787 O O . TRP A 1 377 ? 31.346 -18.227 14.181 1.00 13.79 377 TRP A O 1
ATOM 2798 N N . SER A 1 378 ? 31.824 -16.048 13.955 1.00 12.09 378 SER A N 1
ATOM 2799 C CA . SER A 1 378 ? 31.673 -14.693 13.441 1.00 10.57 378 SER A CA 1
ATOM 2800 C C . SER A 1 378 ? 33.088 -14.067 13.372 1.00 11.52 378 SER A C 1
ATOM 2801 O O . SER A 1 378 ? 34.048 -14.603 13.900 1.00 13.69 378 SER A O 1
ATOM 2804 N N . TRP A 1 379 ? 33.218 -12.918 12.699 1.00 10.95 379 TRP A N 1
ATOM 2805 C CA . TRP A 1 379 ? 34.455 -12.133 12.901 1.00 11.08 379 TRP A CA 1
ATOM 2806 C C . TRP A 1 379 ? 34.580 -11.739 14.355 1.00 10.58 379 TRP A C 1
ATOM 2807 O O . TRP A 1 379 ? 35.702 -11.949 15.001 1.00 11.56 379 TRP A O 1
ATOM 2818 N N . ASN A 1 380 ? 33.487 -11.280 14.958 1.00 10.25 380 ASN A N 1
ATOM 2819 C CA . ASN A 1 380 ? 33.443 -10.788 16.389 1.00 11.10 380 ASN A CA 1
ATOM 2820 C C . ASN A 1 380 ? 33.899 -11.894 17.353 1.00 11.52 380 ASN A C 1
ATOM 2821 O O . ASN A 1 380 ? 33.527 -13.085 17.194 1.00 11.18 380 ASN A O 1
ATOM 2826 N N . PRO A 1 381 ? 34.736 -11.563 18.380 1.00 12.12 381 PRO A N 1
ATOM 2827 C CA . PRO A 1 381 ? 34.903 -12.549 19.434 1.00 13.51 381 PRO A CA 1
ATOM 2828 C C . PRO A 1 381 ? 33.765 -12.654 20.421 1.00 14.71 381 PRO A C 1
ATOM 2829 O O . PRO A 1 381 ? 33.675 -13.702 21.127 1.00 16.74 381 PRO A O 1
ATOM 2833 N N . ASP A 1 382 ? 32.836 -11.691 20.421 1.00 13.13 382 ASP A N 1
ATOM 2834 C CA . ASP A 1 382 ? 31.845 -11.562 21.477 1.00 15.30 382 ASP A CA 1
ATOM 2835 C C . ASP A 1 382 ? 30.553 -12.277 21.088 1.00 15.72 382 ASP A C 1
ATOM 2836 O O . ASP A 1 382 ? 29.438 -11.762 21.204 1.00 16.53 382 ASP A O 1
ATOM 2841 N N . SER A 1 383 ? 30.742 -13.541 20.648 1.00 16.25 383 SER A N 1
ATOM 2842 C CA . SER A 1 383 ? 29.630 -14.463 20.389 1.00 16.15 383 SER A CA 1
ATOM 2843 C C . SER A 1 383 ? 29.678 -15.509 21.518 1.00 16.07 383 SER A C 1
ATOM 2844 O O . SER A 1 383 ? 30.709 -16.235 21.671 1.00 17.89 383 SER A O 1
ATOM 2847 N N . GLY A 1 384 ? 28.678 -15.544 22.356 1.00 17.01 384 GLY A N 1
ATOM 2848 C CA . GLY A 1 384 ? 28.922 -16.244 23.642 1.00 19.13 384 GLY A CA 1
ATOM 2849 C C . GLY A 1 384 ? 29.136 -17.754 23.550 1.00 20.28 384 GLY A C 1
ATOM 2850 O O . GLY A 1 384 ? 29.797 -18.384 24.432 1.00 22.50 384 GLY A O 1
ATOM 2851 N N . ASP A 1 385 ? 28.572 -18.365 22.526 1.00 18.13 385 ASP A N 1
ATOM 2852 C CA . ASP A 1 385 ? 28.699 -19.831 22.422 1.00 18.38 385 ASP A CA 1
ATOM 2853 C C . ASP A 1 385 ? 29.737 -20.234 21.367 1.00 18.52 385 ASP A C 1
ATOM 2854 O O . ASP A 1 385 ? 30.133 -21.381 21.352 1.00 21.87 385 ASP A O 1
ATOM 2859 N N . THR A 1 386 ? 30.172 -19.306 20.479 1.00 16.40 386 THR A N 1
ATOM 2860 C CA . THR A 1 386 ? 31.111 -19.683 19.382 1.00 14.26 386 THR A CA 1
ATOM 2861 C C . THR A 1 386 ? 32.468 -19.006 19.390 1.00 15.35 386 THR A C 1
ATOM 2862 O O . THR A 1 386 ? 33.373 -19.437 18.680 1.00 13.96 386 THR A O 1
ATOM 2866 N N . GLY A 1 387 ? 32.634 -17.907 20.175 1.00 14.77 387 GLY A N 1
ATOM 2867 C CA . GLY A 1 387 ? 33.738 -17.028 19.908 1.00 14.91 387 GLY A CA 1
ATOM 2868 C C . GLY A 1 387 ? 33.739 -16.620 18.444 1.00 14.73 387 GLY A C 1
ATOM 2869 O O . GLY A 1 387 ? 32.698 -16.677 17.737 1.00 15.28 387 GLY A O 1
ATOM 2870 N N . GLY A 1 388 ? 34.908 -16.281 17.949 1.00 14.24 388 GLY A N 1
ATOM 2871 C CA . GLY A 1 388 ? 35.022 -15.734 16.589 1.00 14.41 388 GLY A CA 1
ATOM 2872 C C . GLY A 1 388 ? 36.408 -15.943 16.077 1.00 14.51 388 GLY A C 1
ATOM 2873 O O . GLY A 1 388 ? 37.235 -16.689 16.697 1.00 15.13 388 GLY A O 1
ATOM 2874 N N . ILE A 1 389 ? 36.699 -15.266 14.987 1.00 13.01 389 ILE A N 1
ATOM 2875 C CA . ILE A 1 389 ? 37.963 -15.351 14.327 1.00 11.71 389 ILE A CA 1
ATOM 2876 C C . ILE A 1 389 ? 38.925 -14.509 15.164 1.00 12.36 389 ILE A C 1
ATOM 2877 O O . ILE A 1 389 ? 40.073 -14.950 15.477 1.00 15.60 389 ILE A O 1
ATOM 2882 N N . LEU A 1 390 ? 38.457 -13.328 15.551 1.00 14.30 390 LEU A N 1
ATOM 2883 C CA . LEU A 1 390 ? 39.208 -12.515 16.605 1.00 12.69 390 LEU A CA 1
ATOM 2884 C C . LEU A 1 390 ? 39.141 -13.173 17.992 1.00 14.98 390 LEU A C 1
ATOM 2885 O O . LEU A 1 390 ? 38.126 -13.721 18.432 1.00 15.66 390 LEU A O 1
ATOM 2890 N N . GLN A 1 391 ? 40.269 -13.022 18.740 1.00 15.14 391 GLN A N 1
ATOM 2891 C CA . GLN A 1 391 ? 40.238 -13.176 20.208 1.00 16.97 391 GLN A CA 1
ATOM 2892 C C . GLN A 1 391 ? 39.575 -12.032 20.981 1.00 17.00 391 GLN A C 1
ATOM 2893 O O . GLN A 1 391 ? 39.108 -11.048 20.375 1.00 18.49 391 GLN A O 1
ATOM 2899 N N . ASP A 1 392 ? 39.380 -12.228 22.295 1.00 17.77 392 ASP A N 1
ATOM 2900 C CA . ASP A 1 392 ? 38.665 -11.299 23.115 1.00 20.89 392 ASP A CA 1
ATOM 2901 C C . ASP A 1 392 ? 39.251 -9.882 23.209 1.00 21.23 392 ASP A C 1
ATOM 2902 O O . ASP A 1 392 ? 38.544 -8.987 23.631 1.00 22.35 392 ASP A O 1
ATOM 2907 N N . ASP A 1 393 ? 40.507 -9.716 22.840 1.00 20.04 393 ASP A N 1
ATOM 2908 C CA . ASP A 1 393 ? 41.091 -8.357 22.717 1.00 20.47 393 ASP A CA 1
ATOM 2909 C C . ASP A 1 393 ? 40.651 -7.633 21.436 1.00 20.09 393 ASP A C 1
ATOM 2910 O O . ASP A 1 393 ? 41.083 -6.504 21.167 1.00 18.74 393 ASP A O 1
ATOM 2915 N N . TRP A 1 394 ? 39.803 -8.289 20.594 1.00 17.16 394 TRP A N 1
ATOM 2916 C CA . TRP A 1 394 ? 39.402 -7.626 19.344 1.00 16.66 394 TRP A CA 1
ATOM 2917 C C . TRP A 1 394 ? 40.463 -7.277 18.360 1.00 16.72 394 TRP A C 1
ATOM 2918 O O . TRP A 1 394 ? 40.201 -6.519 17.404 1.00 17.66 394 TRP A O 1
ATOM 2929 N N . THR A 1 395 ? 41.645 -7.858 18.516 1.00 16.09 395 THR A N 1
ATOM 2930 C CA . THR A 1 395 ? 42.810 -7.517 17.747 1.00 18.84 395 THR A CA 1
ATOM 2931 C C . THR A 1 395 ? 43.552 -8.700 17.172 1.00 17.49 395 THR A C 1
ATOM 2932 O O . THR A 1 395 ? 43.852 -8.683 15.995 1.00 18.96 395 THR A O 1
ATOM 2936 N N . THR A 1 396 ? 43.889 -9.713 17.998 1.00 18.11 396 THR A N 1
ATOM 2937 C CA . THR A 1 396 ? 44.619 -10.875 17.512 1.00 19.60 396 THR A CA 1
ATOM 2938 C C . THR A 1 396 ? 43.586 -11.982 17.113 1.00 19.16 396 THR A C 1
ATOM 2939 O O . THR A 1 396 ? 42.508 -11.942 17.640 1.00 20.81 396 THR A O 1
ATOM 2943 N N . ILE A 1 397 ? 43.957 -12.888 16.205 1.00 16.99 397 ILE A N 1
ATOM 2944 C CA . ILE A 1 397 ? 43.069 -13.974 15.768 1.00 18.72 397 ILE A CA 1
ATOM 2945 C C . ILE A 1 397 ? 43.421 -15.256 16.474 1.00 19.01 397 ILE A C 1
ATOM 2946 O O . ILE A 1 397 ? 44.538 -15.354 16.989 1.00 19.02 397 ILE A O 1
ATOM 2951 N N . TRP A 1 398 ? 42.484 -16.170 16.571 1.00 17.54 398 TRP A N 1
ATOM 2952 C CA . TRP A 1 398 ? 42.767 -17.594 16.924 1.00 18.82 398 TRP A CA 1
ATOM 2953 C C . TRP A 1 398 ? 43.445 -18.237 15.722 1.00 19.87 398 TRP A C 1
ATOM 2954 O O . TRP A 1 398 ? 42.788 -18.520 14.692 1.00 18.79 398 TRP A O 1
ATOM 2965 N N . GLU A 1 399 ? 44.779 -18.382 15.793 1.00 19.48 399 GLU A N 1
ATOM 2966 C CA . GLU A 1 399 ? 45.531 -18.924 14.645 1.00 22.74 399 GLU A CA 1
ATOM 2967 C C . GLU A 1 399 ? 45.043 -20.313 14.159 1.00 20.37 399 GLU A C 1
ATOM 2968 O O . GLU A 1 399 ? 44.978 -20.545 12.963 1.00 19.17 399 GLU A O 1
ATOM 2974 N N . ASP A 1 400 ? 44.871 -21.260 15.095 1.00 19.61 400 ASP A N 1
ATOM 2975 C CA . ASP A 1 400 ? 44.466 -22.636 14.696 1.00 18.71 400 ASP A CA 1
ATOM 2976 C C . ASP A 1 400 ? 43.083 -22.669 14.025 1.00 17.24 400 ASP A C 1
ATOM 2977 O O . ASP A 1 400 ? 42.950 -23.281 12.968 1.00 17.20 400 ASP A O 1
ATOM 2982 N N . LYS A 1 401 ? 42.123 -21.964 14.614 1.00 15.38 401 LYS A N 1
ATOM 2983 C CA . LYS A 1 401 ? 40.762 -21.863 14.035 1.00 12.87 401 LYS A CA 1
ATOM 2984 C C . LYS A 1 401 ? 40.836 -21.313 12.598 1.00 13.27 401 LYS A C 1
ATOM 2985 O O . LYS A 1 401 ? 40.156 -21.847 11.669 1.00 14.57 401 LYS A O 1
ATOM 2991 N N . TYR A 1 402 ? 41.576 -20.222 12.426 1.00 14.11 402 TYR A N 1
ATOM 2992 C CA . TYR A 1 402 ? 41.720 -19.539 11.198 1.00 13.95 402 TYR A CA 1
ATOM 2993 C C . TYR A 1 402 ? 42.441 -20.421 10.192 1.00 15.41 402 TYR A C 1
ATOM 2994 O O . TYR A 1 402 ? 42.065 -20.460 9.046 1.00 15.70 402 TYR A O 1
ATOM 3003 N N . ASN A 1 403 ? 43.521 -21.089 10.615 1.00 15.67 403 ASN A N 1
ATOM 3004 C CA . ASN A 1 403 ? 44.264 -22.008 9.740 1.00 16.33 403 ASN A CA 1
ATOM 3005 C C . ASN A 1 403 ? 43.362 -23.128 9.190 1.00 15.24 403 ASN A C 1
ATOM 3006 O O . ASN A 1 403 ? 43.523 -23.513 8.040 1.00 16.13 403 ASN A O 1
ATOM 3011 N N . ASN A 1 404 ? 42.439 -23.610 10.022 1.00 15.70 404 ASN A N 1
ATOM 3012 C CA . ASN A 1 404 ? 41.554 -24.656 9.521 1.00 16.01 404 ASN A CA 1
ATOM 3013 C C . ASN A 1 404 ? 40.662 -24.031 8.433 1.00 15.39 404 ASN A C 1
ATOM 3014 O O . ASN A 1 404 ? 40.455 -24.599 7.336 1.00 14.39 404 ASN A O 1
ATOM 3019 N N . LEU A 1 405 ? 40.111 -22.853 8.742 1.00 15.62 405 LEU A N 1
ATOM 3020 C CA . LEU A 1 405 ? 39.121 -22.212 7.803 1.00 15.58 405 LEU A CA 1
ATOM 3021 C C . LEU A 1 405 ? 39.758 -21.802 6.475 1.00 15.74 405 LEU A C 1
ATOM 3022 O O . LEU A 1 405 ? 39.156 -21.867 5.397 1.00 15.72 405 LEU A O 1
ATOM 3027 N N . LYS A 1 406 ? 40.988 -21.356 6.520 1.00 13.53 406 LYS A N 1
ATOM 3028 C CA . LYS A 1 406 ? 41.671 -20.796 5.377 1.00 17.49 406 LYS A CA 1
ATOM 3029 C C . LYS A 1 406 ? 41.987 -21.799 4.312 1.00 17.96 406 LYS A C 1
ATOM 3030 O O . LYS A 1 406 ? 42.259 -21.400 3.161 1.00 19.12 406 LYS A O 1
ATOM 3036 N N . ARG A 1 407 ? 41.800 -23.091 4.634 1.00 17.27 407 ARG A N 1
ATOM 3037 C CA . ARG A 1 407 ? 41.806 -24.151 3.602 1.00 17.16 407 ARG A CA 1
ATOM 3038 C C . ARG A 1 407 ? 40.749 -23.920 2.532 1.00 20.34 407 ARG A C 1
ATOM 3039 O O . ARG A 1 407 ? 40.983 -24.274 1.398 1.00 22.45 407 ARG A O 1
ATOM 3047 N N . LEU A 1 408 ? 39.654 -23.234 2.861 1.00 19.81 408 LEU A N 1
ATOM 3048 C CA . LEU A 1 408 ? 38.618 -22.974 1.879 1.00 19.43 408 LEU A CA 1
ATOM 3049 C C . LEU A 1 408 ? 39.030 -21.823 0.943 1.00 22.58 408 LEU A C 1
ATOM 3050 O O . LEU A 1 408 ? 38.423 -21.620 -0.088 1.00 24.58 408 LEU A O 1
ATOM 3055 N N . MET A 1 409 ? 40.023 -21.059 1.346 1.00 22.34 409 MET A N 1
ATOM 3056 C CA . MET A 1 409 ? 40.364 -19.852 0.626 1.00 28.24 409 MET A CA 1
ATOM 3057 C C . MET A 1 409 ? 41.534 -20.045 -0.332 1.00 31.23 409 MET A C 1
ATOM 3058 O O . MET A 1 409 ? 41.880 -19.121 -1.067 1.00 32.57 409 MET A O 1
ATOM 3063 N N . ASP A 1 410 ? 42.122 -21.249 -0.379 1.00 35.63 410 ASP A N 1
ATOM 3064 C CA . ASP A 1 410 ? 43.396 -21.411 -1.120 1.00 40.40 410 ASP A CA 1
ATOM 3065 C C . ASP A 1 410 ? 43.167 -21.515 -2.631 1.00 41.92 410 ASP A C 1
ATOM 3066 O O . ASP A 1 410 ? 42.407 -22.382 -3.085 1.00 44.90 410 ASP A O 1
ATOM 3071 N N . GLN B 1 34 ? 26.107 24.697 42.162 0.50 28.24 34 GLN B N 1
ATOM 3072 C CA . GLN B 1 34 ? 26.465 24.236 43.541 0.50 26.16 34 GLN B CA 1
ATOM 3073 C C . GLN B 1 34 ? 25.259 23.506 44.184 0.50 26.38 34 GLN B C 1
ATOM 3074 O O . GLN B 1 34 ? 25.347 22.298 44.289 0.50 23.37 34 GLN B O 1
ATOM 3080 N N . THR B 1 35 ? 24.146 24.185 44.546 1.00 26.28 35 THR B N 1
ATOM 3081 C CA . THR B 1 35 ? 22.948 23.510 45.180 1.00 28.31 35 THR B CA 1
ATOM 3082 C C . THR B 1 35 ? 21.605 24.267 45.265 1.00 29.51 35 THR B C 1
ATOM 3083 O O . THR B 1 35 ? 21.553 25.370 45.827 1.00 30.99 35 THR B O 1
ATOM 3087 N N . PRO B 1 36 ? 20.502 23.655 44.805 1.00 28.97 36 PRO B N 1
ATOM 3088 C CA . PRO B 1 36 ? 19.203 24.327 44.916 1.00 29.50 36 PRO B CA 1
ATOM 3089 C C . PRO B 1 36 ? 18.670 24.349 46.371 1.00 30.27 36 PRO B C 1
ATOM 3090 O O . PRO B 1 36 ? 17.776 25.124 46.693 1.00 30.87 36 PRO B O 1
ATOM 3094 N N . THR B 1 37 ? 19.275 23.569 47.278 1.00 27.07 37 THR B N 1
ATOM 3095 C CA . THR B 1 37 ? 18.719 23.506 48.634 1.00 27.13 37 THR B CA 1
ATOM 3096 C C . THR B 1 37 ? 19.548 24.273 49.649 1.00 27.68 37 THR B C 1
ATOM 3097 O O . THR B 1 37 ? 19.139 24.465 50.811 1.00 28.91 37 THR B O 1
ATOM 3101 N N . GLY B 1 38 ? 20.752 24.648 49.259 1.00 26.53 38 GLY B N 1
ATOM 3102 C CA . GLY B 1 38 ? 21.681 25.113 50.250 1.00 24.35 38 GLY B CA 1
ATOM 3103 C C . GLY B 1 38 ? 22.473 24.007 50.952 1.00 23.75 38 GLY B C 1
ATOM 3104 O O . GLY B 1 38 ? 23.372 24.327 51.725 1.00 23.99 38 GLY B O 1
ATOM 3105 N N . ILE B 1 39 ? 22.126 22.720 50.726 1.00 20.37 39 ILE B N 1
ATOM 3106 C CA . ILE B 1 39 ? 22.888 21.629 51.293 1.00 21.64 39 ILE B CA 1
ATOM 3107 C C . ILE B 1 39 ? 23.578 20.934 50.109 1.00 20.55 39 ILE B C 1
ATOM 3108 O O . ILE B 1 39 ? 23.007 20.805 49.037 1.00 22.22 39 ILE B O 1
ATOM 3113 N N . TYR B 1 40 ? 24.791 20.550 50.325 1.00 19.22 40 TYR B N 1
ATOM 3114 C CA . TYR B 1 40 ? 25.579 19.884 49.295 1.00 20.59 40 TYR B CA 1
ATOM 3115 C C . TYR B 1 40 ? 26.166 18.633 49.951 1.00 19.13 40 TYR B C 1
ATOM 3116 O O . TYR B 1 40 ? 26.831 18.719 51.014 1.00 19.10 40 TYR B O 1
ATOM 3125 N N . TYR B 1 41 ? 26.071 17.480 49.273 1.00 17.61 41 TYR B N 1
ATOM 3126 C CA . TYR B 1 41 ? 26.538 16.228 49.841 1.00 17.55 41 TYR B CA 1
ATOM 3127 C C . TYR B 1 41 ? 27.845 15.860 49.126 1.00 16.79 41 TYR B C 1
ATOM 3128 O O . TYR B 1 41 ? 27.955 16.062 47.944 1.00 19.17 41 TYR B O 1
ATOM 3137 N N . GLU B 1 42 ? 28.816 15.366 49.863 1.00 18.27 42 GLU B N 1
ATOM 3138 C CA . GLU B 1 42 ? 30.071 14.925 49.211 1.00 19.52 42 GLU B CA 1
ATOM 3139 C C . GLU B 1 42 ? 30.794 13.933 50.021 1.00 19.09 42 GLU B C 1
ATOM 3140 O O . GLU B 1 42 ? 30.533 13.770 51.211 1.00 20.46 42 GLU B O 1
ATOM 3146 N N . VAL B 1 43 ? 31.611 13.149 49.357 1.00 17.44 43 VAL B N 1
ATOM 3147 C CA . VAL B 1 43 ? 32.462 12.251 50.047 1.00 15.73 43 VAL B CA 1
ATOM 3148 C C . VAL B 1 43 ? 33.844 12.901 50.276 1.00 18.63 43 VAL B C 1
ATOM 3149 O O . VAL B 1 43 ? 34.509 13.344 49.313 1.00 18.44 43 VAL B O 1
ATOM 3153 N N . ARG B 1 44 ? 34.290 12.865 51.536 1.00 20.44 44 ARG B N 1
ATOM 3154 C CA . ARG B 1 44 ? 35.656 13.235 51.900 1.00 22.45 44 ARG B CA 1
ATOM 3155 C C . ARG B 1 44 ? 36.274 12.019 52.516 1.00 20.02 44 ARG B C 1
ATOM 3156 O O . ARG B 1 44 ? 35.757 11.440 53.495 1.00 21.26 44 ARG B O 1
ATOM 3164 N N . GLY B 1 45 ? 37.401 11.619 51.959 1.00 20.75 45 GLY B N 1
ATOM 3165 C CA . GLY B 1 45 ? 38.030 10.368 52.393 1.00 21.64 45 GLY B CA 1
ATOM 3166 C C . GLY B 1 45 ? 37.120 9.226 51.908 1.00 20.45 45 GLY B C 1
ATOM 3167 O O . GLY B 1 45 ? 36.917 9.118 50.725 1.00 22.69 45 GLY B O 1
ATOM 3168 N N . ASP B 1 46 ? 36.511 8.467 52.831 1.00 21.16 46 ASP B N 1
ATOM 3169 C CA . ASP B 1 46 ? 35.464 7.516 52.494 1.00 21.09 46 ASP B CA 1
ATOM 3170 C C . ASP B 1 46 ? 34.207 7.746 53.315 1.00 19.78 46 ASP B C 1
ATOM 3171 O O . ASP B 1 46 ? 33.373 6.864 53.465 1.00 20.23 46 ASP B O 1
ATOM 3176 N N . THR B 1 47 ? 34.074 8.972 53.814 1.00 18.81 47 THR B N 1
ATOM 3177 C CA . THR B 1 47 ? 32.959 9.362 54.694 1.00 17.68 47 THR B CA 1
ATOM 3178 C C . THR B 1 47 ? 32.084 10.357 53.963 1.00 17.50 47 THR B C 1
ATOM 3179 O O . THR B 1 47 ? 32.544 11.250 53.254 1.00 18.56 47 THR B O 1
ATOM 3183 N N . ILE B 1 48 ? 30.775 10.173 54.079 1.00 17.88 48 ILE B N 1
ATOM 3184 C CA . ILE B 1 48 ? 29.871 11.135 53.519 1.00 15.69 48 ILE B CA 1
ATOM 3185 C C . ILE B 1 48 ? 29.705 12.359 54.415 1.00 17.69 48 ILE B C 1
ATOM 3186 O O . ILE B 1 48 ? 29.558 12.208 55.624 1.00 16.51 48 ILE B O 1
ATOM 3191 N N . TYR B 1 49 ? 29.692 13.519 53.760 1.00 18.62 49 TYR B N 1
ATOM 3192 C CA . TYR B 1 49 ? 29.481 14.807 54.452 1.00 20.08 49 TYR B CA 1
ATOM 3193 C C . TYR B 1 49 ? 28.267 15.569 53.956 1.00 18.96 49 TYR B C 1
ATOM 3194 O O . TYR B 1 49 ? 27.914 15.571 52.721 1.00 18.47 49 TYR B O 1
ATOM 3203 N N . MET B 1 50 ? 27.636 16.268 54.911 1.00 18.30 50 MET B N 1
ATOM 3204 C CA . MET B 1 50 ? 26.538 17.168 54.573 1.00 16.63 50 MET B CA 1
ATOM 3205 C C . MET B 1 50 ? 27.155 18.577 54.790 1.00 20.16 50 MET B C 1
ATOM 3206 O O . MET B 1 50 ? 27.642 18.854 55.891 1.00 18.23 50 MET B O 1
ATOM 3211 N N . ILE B 1 51 ? 27.149 19.395 53.756 1.00 20.06 51 ILE B N 1
ATOM 3212 C CA . ILE B 1 51 ? 27.722 20.767 53.782 1.00 22.79 51 ILE B CA 1
ATOM 3213 C C . ILE B 1 51 ? 26.644 21.774 53.678 1.00 21.99 51 ILE B C 1
ATOM 3214 O O . ILE B 1 51 ? 25.833 21.734 52.758 1.00 20.47 51 ILE B O 1
ATOM 3219 N N . ASN B 1 52 ? 26.604 22.706 54.632 1.00 22.45 52 ASN B N 1
ATOM 3220 C CA . ASN B 1 52 ? 25.690 23.828 54.473 1.00 23.98 52 ASN B CA 1
ATOM 3221 C C . ASN B 1 52 ? 26.515 24.944 53.778 1.00 24.21 52 ASN B C 1
ATOM 3222 O O . ASN B 1 52 ? 27.541 25.403 54.319 1.00 24.10 52 ASN B O 1
ATOM 3227 N N . VAL B 1 53 ? 26.172 25.282 52.546 1.00 26.24 53 VAL B N 1
ATOM 3228 C CA . VAL B 1 53 ? 27.104 26.029 51.705 1.00 28.13 53 VAL B CA 1
ATOM 3229 C C . VAL B 1 53 ? 27.252 27.482 52.189 1.00 30.03 53 VAL B C 1
ATOM 3230 O O . VAL B 1 53 ? 28.351 28.042 52.144 1.00 33.26 53 VAL B O 1
ATOM 3234 N N . THR B 1 54 ? 26.144 28.042 52.645 1.00 30.74 54 THR B N 1
ATOM 3235 C CA . THR B 1 54 ? 26.138 29.377 53.281 1.00 33.04 54 THR B CA 1
ATOM 3236 C C . THR B 1 54 ? 26.998 29.530 54.497 1.00 32.45 54 THR B C 1
ATOM 3237 O O . THR B 1 54 ? 27.878 30.422 54.513 1.00 33.75 54 THR B O 1
ATOM 3241 N N . SER B 1 55 ? 26.822 28.644 55.488 1.00 30.00 55 SER B N 1
ATOM 3242 C CA . SER B 1 55 ? 27.540 28.798 56.744 1.00 28.07 55 SER B CA 1
ATOM 3243 C C . SER B 1 55 ? 28.906 28.191 56.668 1.00 28.74 55 SER B C 1
ATOM 3244 O O . SER B 1 55 ? 29.771 28.471 57.495 1.00 30.35 55 SER B O 1
ATOM 3247 N N . GLY B 1 56 ? 29.122 27.314 55.682 1.00 26.72 56 GLY B N 1
ATOM 3248 C CA . GLY B 1 56 ? 30.391 26.644 55.592 1.00 27.34 56 GLY B CA 1
ATOM 3249 C C . GLY B 1 56 ? 30.498 25.433 56.489 1.00 26.45 56 GLY B C 1
ATOM 3250 O O . GLY B 1 56 ? 31.492 24.729 56.449 1.00 26.71 56 GLY B O 1
ATOM 3251 N N . GLU B 1 57 ? 29.464 25.170 57.311 1.00 26.09 57 GLU B N 1
ATOM 3252 C CA . GLU B 1 57 ? 29.504 24.027 58.229 1.00 25.42 57 GLU B CA 1
ATOM 3253 C C . GLU B 1 57 ? 29.504 22.702 57.465 1.00 23.68 57 GLU B C 1
ATOM 3254 O O . GLU B 1 57 ? 28.712 22.563 56.579 1.00 23.20 57 GLU B O 1
ATOM 3260 N N . GLU B 1 58 ? 30.320 21.756 57.925 1.00 25.83 58 GLU B N 1
ATOM 3261 C CA . GLU B 1 58 ? 30.517 20.412 57.271 1.00 29.01 58 GLU B CA 1
ATOM 3262 C C . GLU B 1 58 ? 30.296 19.374 58.343 1.00 30.33 58 GLU B C 1
ATOM 3263 O O . GLU B 1 58 ? 30.945 19.386 59.394 1.00 33.61 58 GLU B O 1
ATOM 3269 N N . THR B 1 59 ? 29.292 18.531 58.187 1.00 28.23 59 THR B N 1
ATOM 3270 C CA . THR B 1 59 ? 29.100 17.505 59.221 1.00 27.74 59 THR B CA 1
ATOM 3271 C C . THR B 1 59 ? 29.235 16.118 58.592 1.00 24.19 59 THR B C 1
ATOM 3272 O O . THR B 1 59 ? 28.534 15.862 57.628 1.00 20.93 59 THR B O 1
ATOM 3276 N N . PRO B 1 60 ? 30.020 15.239 59.199 1.00 23.59 60 PRO B N 1
ATOM 3277 C CA . PRO B 1 60 ? 30.031 13.864 58.664 1.00 22.98 60 PRO B CA 1
ATOM 3278 C C . PRO B 1 60 ? 28.768 13.187 59.076 1.00 22.06 60 PRO B C 1
ATOM 3279 O O . PRO B 1 60 ? 28.265 13.389 60.184 1.00 22.54 60 PRO B O 1
ATOM 3283 N N . ILE B 1 61 ? 28.234 12.367 58.185 1.00 17.74 61 ILE B N 1
ATOM 3284 C CA . ILE B 1 61 ? 27.007 11.630 58.503 1.00 21.08 61 ILE B CA 1
ATOM 3285 C C . ILE B 1 61 ? 27.215 10.151 58.385 1.00 19.37 61 ILE B C 1
ATOM 3286 O O . ILE B 1 61 ? 28.031 9.689 57.552 1.00 19.03 61 ILE B O 1
ATOM 3291 N N A HIS B 1 62 ? 26.496 9.384 59.207 0.50 19.24 62 HIS B N 1
ATOM 3292 N N B HIS B 1 62 ? 26.524 9.414 59.248 0.50 18.50 62 HIS B N 1
ATOM 3293 C CA A HIS B 1 62 ? 26.506 7.927 59.077 0.50 18.83 62 HIS B CA 1
ATOM 3294 C CA B HIS B 1 62 ? 26.471 7.982 59.126 0.50 17.52 62 HIS B CA 1
ATOM 3295 C C A HIS B 1 62 ? 25.080 7.410 58.853 0.50 17.96 62 HIS B C 1
ATOM 3296 C C B HIS B 1 62 ? 25.069 7.741 58.523 0.50 16.54 62 HIS B C 1
ATOM 3297 O O A HIS B 1 62 ? 24.179 7.699 59.635 0.50 17.16 62 HIS B O 1
ATOM 3298 O O B HIS B 1 62 ? 24.158 8.536 58.742 0.50 15.13 62 HIS B O 1
ATOM 3311 N N . LEU B 1 63 ? 24.897 6.658 57.770 1.00 16.64 63 LEU B N 1
ATOM 3312 C CA . LEU B 1 63 ? 23.521 6.262 57.271 1.00 13.90 63 LEU B CA 1
ATOM 3313 C C . LEU B 1 63 ? 23.181 4.964 57.997 1.00 13.13 63 LEU B C 1
ATOM 3314 O O . LEU B 1 63 ? 23.702 3.889 57.680 1.00 14.15 63 LEU B O 1
ATOM 3319 N N . PHE B 1 64 ? 22.288 5.076 58.978 1.00 12.50 64 PHE B N 1
ATOM 3320 C CA . PHE B 1 64 ? 21.803 3.885 59.692 1.00 14.70 64 PHE B CA 1
ATOM 3321 C C . PHE B 1 64 ? 20.429 3.709 59.049 1.00 13.06 64 PHE B C 1
ATOM 3322 O O . PHE B 1 64 ? 19.465 4.333 59.503 1.00 14.12 64 PHE B O 1
ATOM 3330 N N . GLY B 1 65 ? 20.370 2.905 57.987 1.00 14.40 65 GLY B N 1
ATOM 3331 C CA . GLY B 1 65 ? 19.269 2.906 57.048 1.00 12.52 65 GLY B CA 1
ATOM 3332 C C . GLY B 1 65 ? 18.420 1.668 57.024 1.00 12.41 65 GLY B C 1
ATOM 3333 O O . GLY B 1 65 ? 18.840 0.566 57.452 1.00 12.87 65 GLY B O 1
ATOM 3334 N N . VAL B 1 66 ? 17.204 1.836 56.513 1.00 15.82 66 VAL B N 1
ATOM 3335 C CA . VAL B 1 66 ? 16.383 0.690 56.195 1.00 16.29 66 VAL B CA 1
ATOM 3336 C C . VAL B 1 66 ? 15.836 0.942 54.799 1.00 14.03 66 VAL B C 1
ATOM 3337 O O . VAL B 1 66 ? 15.605 2.088 54.376 1.00 13.86 66 VAL B O 1
ATOM 3341 N N . ASN B 1 67 ? 15.631 -0.150 54.099 1.00 15.52 67 ASN B N 1
ATOM 3342 C CA . ASN B 1 67 ? 14.796 -0.129 52.851 1.00 13.72 67 ASN B CA 1
ATOM 3343 C C . ASN B 1 67 ? 13.294 -0.233 53.137 1.00 15.54 67 ASN B C 1
ATOM 3344 O O . ASN B 1 67 ? 12.837 -1.194 53.802 1.00 15.57 67 ASN B O 1
ATOM 3349 N N . TRP B 1 68 ? 12.522 0.718 52.616 1.00 14.73 68 TRP B N 1
ATOM 3350 C CA . TRP B 1 68 ? 11.077 0.561 52.739 1.00 16.04 68 TRP B CA 1
ATOM 3351 C C . TRP B 1 68 ? 10.568 0.488 51.272 1.00 14.64 68 TRP B C 1
ATOM 3352 O O . TRP B 1 68 ? 10.650 1.492 50.519 1.00 15.58 68 TRP B O 1
ATOM 3363 N N . PHE B 1 69 ? 10.203 -0.750 50.895 1.00 17.48 69 PHE B N 1
ATOM 3364 C CA . PHE B 1 69 ? 9.946 -0.971 49.466 1.00 17.17 69 PHE B CA 1
ATOM 3365 C C . PHE B 1 69 ? 8.477 -0.916 49.201 1.00 20.66 69 PHE B C 1
ATOM 3366 O O . PHE B 1 69 ? 7.630 -1.073 50.093 1.00 19.03 69 PHE B O 1
ATOM 3374 N N . GLY B 1 70 ? 8.193 -0.716 47.927 1.00 20.93 70 GLY B N 1
ATOM 3375 C CA . GLY B 1 70 ? 6.813 -0.857 47.440 1.00 22.54 70 GLY B CA 1
ATOM 3376 C C . GLY B 1 70 ? 6.628 0.046 46.231 1.00 23.76 70 GLY B C 1
ATOM 3377 O O . GLY B 1 70 ? 5.843 -0.277 45.334 1.00 24.15 70 GLY B O 1
ATOM 3378 N N . PHE B 1 71 ? 7.348 1.174 46.178 1.00 23.54 71 PHE B N 1
ATOM 3379 C CA . PHE B 1 71 ? 7.206 2.049 44.990 1.00 24.27 71 PHE B CA 1
ATOM 3380 C C . PHE B 1 71 ? 7.714 1.349 43.707 1.00 25.74 71 PHE B C 1
ATOM 3381 O O . PHE B 1 71 ? 7.430 1.830 42.573 1.00 26.63 71 PHE B O 1
ATOM 3389 N N . GLU B 1 72 ? 8.461 0.253 43.831 1.00 23.66 72 GLU B N 1
ATOM 3390 C CA . GLU B 1 72 ? 8.943 -0.423 42.621 1.00 24.80 72 GLU B CA 1
ATOM 3391 C C . GLU B 1 72 ? 7.989 -1.584 42.236 1.00 24.62 72 GLU B C 1
ATOM 3392 O O . GLU B 1 72 ? 8.288 -2.343 41.303 1.00 25.50 72 GLU B O 1
ATOM 3398 N N . THR B 1 73 ? 6.886 -1.746 42.977 1.00 24.47 73 THR B N 1
ATOM 3399 C CA . THR B 1 73 ? 6.061 -2.935 42.791 1.00 25.88 73 THR B CA 1
ATOM 3400 C C . THR B 1 73 ? 4.732 -2.503 42.168 1.00 25.80 73 THR B C 1
ATOM 3401 O O . THR B 1 73 ? 4.461 -1.297 42.042 1.00 26.29 73 THR B O 1
ATOM 3405 N N . PRO B 1 74 ? 3.887 -3.486 41.795 1.00 27.53 74 PRO B N 1
ATOM 3406 C CA . PRO B 1 74 ? 2.627 -3.036 41.169 1.00 29.49 74 PRO B CA 1
ATOM 3407 C C . PRO B 1 74 ? 1.740 -2.269 42.119 1.00 28.68 74 PRO B C 1
ATOM 3408 O O . PRO B 1 74 ? 0.824 -1.602 41.687 1.00 30.34 74 PRO B O 1
ATOM 3412 N N . ASN B 1 75 ? 2.036 -2.313 43.422 1.00 28.86 75 ASN B N 1
ATOM 3413 C CA . ASN B 1 75 ? 1.331 -1.454 44.354 1.00 26.71 75 ASN B CA 1
ATOM 3414 C C . ASN B 1 75 ? 1.560 0.048 44.097 1.00 25.44 75 ASN B C 1
ATOM 3415 O O . ASN B 1 75 ? 0.750 0.871 44.475 1.00 24.91 75 ASN B O 1
ATOM 3420 N N . HIS B 1 76 ? 2.714 0.406 43.524 1.00 25.31 76 HIS B N 1
ATOM 3421 C CA . HIS B 1 76 ? 3.083 1.828 43.331 1.00 25.73 76 HIS B CA 1
ATOM 3422 C C . HIS B 1 76 ? 3.085 2.689 44.601 1.00 25.30 76 HIS B C 1
ATOM 3423 O O . HIS B 1 76 ? 2.850 3.918 44.579 1.00 26.21 76 HIS B O 1
ATOM 3430 N N . VAL B 1 77 ? 3.419 2.056 45.733 1.00 24.78 77 VAL B N 1
ATOM 3431 C CA . VAL B 1 77 ? 3.518 2.797 46.987 1.00 23.11 77 VAL B CA 1
ATOM 3432 C C . VAL B 1 77 ? 4.262 1.918 47.966 1.00 22.10 77 VAL B C 1
ATOM 3433 O O . VAL B 1 77 ? 4.206 0.698 47.879 1.00 22.20 77 VAL B O 1
ATOM 3437 N N . VAL B 1 78 ? 4.965 2.532 48.916 1.00 23.35 78 VAL B N 1
ATOM 3438 C CA . VAL B 1 78 ? 5.555 1.686 49.954 1.00 22.23 78 VAL B CA 1
ATOM 3439 C C . VAL B 1 78 ? 4.505 0.761 50.569 1.00 20.59 78 VAL B C 1
ATOM 3440 O O . VAL B 1 78 ? 3.377 1.159 50.839 1.00 19.27 78 VAL B O 1
ATOM 3444 N N . HIS B 1 79 ? 4.892 -0.468 50.814 1.00 18.00 79 HIS B N 1
ATOM 3445 C CA . HIS B 1 79 ? 3.960 -1.462 51.415 1.00 19.88 79 HIS B CA 1
ATOM 3446 C C . HIS B 1 79 ? 3.624 -1.208 52.890 1.00 21.23 79 HIS B C 1
ATOM 3447 O O . HIS B 1 79 ? 4.341 -0.444 53.608 1.00 20.83 79 HIS B O 1
ATOM 3454 N N . GLY B 1 80 ? 2.549 -1.830 53.364 1.00 22.08 80 GLY B N 1
ATOM 3455 C CA . GLY B 1 80 ? 2.198 -1.743 54.771 1.00 23.80 80 GLY B CA 1
ATOM 3456 C C . GLY B 1 80 ? 1.145 -0.742 55.130 1.00 24.72 80 GLY B C 1
ATOM 3457 O O . GLY B 1 80 ? 0.670 -0.718 56.313 1.00 23.99 80 GLY B O 1
ATOM 3458 N N . LEU B 1 81 ? 0.788 0.104 54.156 1.00 26.22 81 LEU B N 1
ATOM 3459 C CA . LEU B 1 81 ? -0.220 1.142 54.411 1.00 26.02 81 LEU B CA 1
ATOM 3460 C C . LEU B 1 81 ? -1.675 0.577 54.430 1.00 28.26 81 LEU B C 1
ATOM 3461 O O . LEU B 1 81 ? -2.630 1.324 54.623 1.00 28.29 81 LEU B O 1
ATOM 3466 N N . TRP B 1 82 ? -1.786 -0.723 54.233 1.00 27.57 82 TRP B N 1
ATOM 3467 C CA . TRP B 1 82 ? -3.004 -1.477 54.565 1.00 28.56 82 TRP B CA 1
ATOM 3468 C C . TRP B 1 82 ? -3.155 -1.893 56.012 1.00 30.02 82 TRP B C 1
ATOM 3469 O O . TRP B 1 82 ? -4.253 -2.326 56.424 1.00 31.42 82 TRP B O 1
ATOM 3480 N N . LYS B 1 83 ? -2.076 -1.792 56.798 1.00 27.71 83 LYS B N 1
ATOM 3481 C CA . LYS B 1 83 ? -2.099 -2.177 58.200 1.00 29.01 83 LYS B CA 1
ATOM 3482 C C . LYS B 1 83 ? -1.738 -0.945 59.045 1.00 27.67 83 LYS B C 1
ATOM 3483 O O . LYS B 1 83 ? -2.190 -0.842 60.181 1.00 27.62 83 LYS B O 1
ATOM 3489 N N . ARG B 1 84 ? -0.955 -0.007 58.488 1.00 26.18 84 ARG B N 1
ATOM 3490 C CA . ARG B 1 84 ? -0.358 1.099 59.280 1.00 25.08 84 ARG B CA 1
ATOM 3491 C C . ARG B 1 84 ? -0.548 2.475 58.653 1.00 25.80 84 ARG B C 1
ATOM 3492 O O . ARG B 1 84 ? -0.682 2.598 57.438 1.00 25.10 84 ARG B O 1
ATOM 3500 N N . ASN B 1 85 ? -0.452 3.503 59.490 1.00 25.27 85 ASN B N 1
ATOM 3501 C CA . ASN B 1 85 ? -0.404 4.861 59.006 1.00 25.42 85 ASN B CA 1
ATOM 3502 C C . ASN B 1 85 ? 1.053 5.176 58.572 1.00 25.35 85 ASN B C 1
ATOM 3503 O O . ASN B 1 85 ? 2.003 4.822 59.293 1.00 25.63 85 ASN B O 1
ATOM 3508 N N . TRP B 1 86 ? 1.208 5.872 57.454 1.00 25.30 86 TRP B N 1
ATOM 3509 C CA . TRP B 1 86 ? 2.525 6.143 56.911 1.00 26.66 86 TRP B CA 1
ATOM 3510 C C . TRP B 1 86 ? 3.427 6.953 57.847 1.00 26.13 86 TRP B C 1
ATOM 3511 O O . TRP B 1 86 ? 4.642 6.709 57.878 1.00 27.26 86 TRP B O 1
ATOM 3522 N N . GLU B 1 87 ? 2.863 7.910 58.590 1.00 25.30 87 GLU B N 1
ATOM 3523 C CA . GLU B 1 87 ? 3.710 8.743 59.465 1.00 25.67 87 GLU B CA 1
ATOM 3524 C C . GLU B 1 87 ? 4.101 7.949 60.679 1.00 25.26 87 GLU B C 1
ATOM 3525 O O . GLU B 1 87 ? 5.263 8.060 61.139 1.00 22.81 87 GLU B O 1
ATOM 3531 N N . ASP B 1 88 ? 3.158 7.143 61.210 1.00 24.31 88 ASP B N 1
ATOM 3532 C CA . ASP B 1 88 ? 3.469 6.274 62.340 1.00 26.72 88 ASP B CA 1
ATOM 3533 C C . ASP B 1 88 ? 4.637 5.360 61.989 1.00 24.45 88 ASP B C 1
ATOM 3534 O O . ASP B 1 88 ? 5.497 5.094 62.843 1.00 23.68 88 ASP B O 1
ATOM 3539 N N . MET B 1 89 ? 4.658 4.892 60.734 1.00 23.17 89 MET B N 1
ATOM 3540 C CA . MET B 1 89 ? 5.719 4.042 60.231 1.00 23.29 89 MET B CA 1
ATOM 3541 C C . MET B 1 89 ? 7.027 4.800 60.289 1.00 21.35 89 MET B C 1
ATOM 3542 O O . MET B 1 89 ? 7.956 4.235 60.829 1.00 22.10 89 MET B O 1
ATOM 3547 N N . LEU B 1 90 ? 7.085 6.045 59.788 1.00 19.07 90 LEU B N 1
ATOM 3548 C CA . LEU B 1 90 ? 8.298 6.865 59.866 1.00 18.19 90 LEU B CA 1
ATOM 3549 C C . LEU B 1 90 ? 8.719 7.109 61.317 1.00 19.28 90 LEU B C 1
ATOM 3550 O O . LEU B 1 90 ? 9.914 7.001 61.655 1.00 19.20 90 LEU B O 1
ATOM 3555 N N . LEU B 1 91 ? 7.765 7.447 62.188 1.00 18.18 91 LEU B N 1
ATOM 3556 C CA . LEU B 1 91 ? 8.101 7.610 63.590 1.00 18.14 91 LEU B CA 1
ATOM 3557 C C . LEU B 1 91 ? 8.672 6.361 64.197 1.00 18.34 91 LEU B C 1
ATOM 3558 O O . LEU B 1 91 ? 9.577 6.481 64.983 1.00 17.10 91 LEU B O 1
ATOM 3563 N N . GLN B 1 92 ? 8.155 5.188 63.857 1.00 16.22 92 GLN B N 1
ATOM 3564 C CA . GLN B 1 92 ? 8.599 3.909 64.409 1.00 16.68 92 GLN B CA 1
ATOM 3565 C C . GLN B 1 92 ? 10.006 3.633 63.913 1.00 16.27 92 GLN B C 1
ATOM 3566 O O . GLN B 1 92 ? 10.902 3.231 64.692 1.00 17.62 92 GLN B O 1
ATOM 3572 N N . ILE B 1 93 ? 10.237 3.950 62.647 1.00 15.79 93 ILE B N 1
ATOM 3573 C CA . ILE B 1 93 ? 11.582 3.793 62.037 1.00 15.30 93 ILE B CA 1
ATOM 3574 C C . ILE B 1 93 ? 12.569 4.703 62.833 1.00 14.75 93 ILE B C 1
ATOM 3575 O O . ILE B 1 93 ? 13.648 4.296 63.303 1.00 15.57 93 ILE B O 1
ATOM 3580 N N . LYS B 1 94 ? 12.163 5.937 63.033 1.00 13.98 94 LYS B N 1
ATOM 3581 C CA . LYS B 1 94 ? 13.057 6.868 63.772 1.00 15.61 94 LYS B CA 1
ATOM 3582 C C . LYS B 1 94 ? 13.227 6.433 65.217 1.00 16.83 94 LYS B C 1
ATOM 3583 O O . LYS B 1 94 ? 14.302 6.564 65.777 1.00 16.14 94 LYS B O 1
ATOM 3589 N N . SER B 1 95 ? 12.180 5.907 65.856 1.00 16.18 95 SER B N 1
ATOM 3590 C CA . SER B 1 95 ? 12.262 5.540 67.299 1.00 17.93 95 SER B CA 1
ATOM 3591 C C . SER B 1 95 ? 13.302 4.406 67.561 1.00 16.84 95 SER B C 1
ATOM 3592 O O . SER B 1 95 ? 13.802 4.187 68.687 1.00 20.76 95 SER B O 1
ATOM 3595 N N . LEU B 1 96 ? 13.627 3.663 66.492 1.00 18.67 96 LEU B N 1
ATOM 3596 C CA . LEU B 1 96 ? 14.549 2.527 66.543 1.00 16.80 96 LEU B CA 1
ATOM 3597 C C . LEU B 1 96 ? 15.983 2.960 66.225 1.00 17.93 96 LEU B C 1
ATOM 3598 O O . LEU B 1 96 ? 16.912 2.096 66.210 1.00 19.40 96 LEU B O 1
ATOM 3603 N N . GLY B 1 97 ? 16.177 4.250 65.990 1.00 16.32 97 GLY B N 1
ATOM 3604 C CA . GLY B 1 97 ? 17.538 4.784 65.810 1.00 14.70 97 GLY B CA 1
ATOM 3605 C C . GLY B 1 97 ? 17.955 4.892 64.364 1.00 15.51 97 GLY B C 1
ATOM 3606 O O . GLY B 1 97 ? 19.057 5.396 64.097 1.00 16.78 97 GLY B O 1
ATOM 3607 N N . PHE B 1 98 ? 17.092 4.515 63.406 1.00 14.13 98 PHE B N 1
ATOM 3608 C CA . PHE B 1 98 ? 17.497 4.744 61.966 1.00 14.48 98 PHE B CA 1
ATOM 3609 C C . PHE B 1 98 ? 17.429 6.213 61.632 1.00 11.89 98 PHE B C 1
ATOM 3610 O O . PHE B 1 98 ? 16.651 6.945 62.231 1.00 14.57 98 PHE B O 1
ATOM 3618 N N . ASN B 1 99 ? 18.292 6.665 60.736 1.00 11.64 99 ASN B N 1
ATOM 3619 C CA . ASN B 1 99 ? 18.251 8.042 60.272 1.00 12.40 99 ASN B CA 1
ATOM 3620 C C . ASN B 1 99 ? 18.332 8.097 58.734 1.00 12.64 99 ASN B C 1
ATOM 3621 O O . ASN B 1 99 ? 18.573 9.156 58.143 1.00 13.41 99 ASN B O 1
ATOM 3626 N N . ALA B 1 100 ? 17.998 6.964 58.053 1.00 13.11 100 ALA B N 1
ATOM 3627 C CA . ALA B 1 100 ? 18.090 6.967 56.601 1.00 13.95 100 ALA B CA 1
ATOM 3628 C C . ALA B 1 100 ? 17.088 5.959 56.048 1.00 13.36 100 ALA B C 1
ATOM 3629 O O . ALA B 1 100 ? 16.849 4.910 56.657 1.00 15.71 100 ALA B O 1
ATOM 3631 N N . ILE B 1 101 ? 16.531 6.264 54.892 1.00 13.58 101 ILE B N 1
ATOM 3632 C CA . ILE B 1 101 ? 15.633 5.303 54.242 1.00 14.44 101 ILE B CA 1
ATOM 3633 C C . ILE B 1 101 ? 16.060 5.219 52.788 1.00 13.45 101 ILE B C 1
ATOM 3634 O O . ILE B 1 101 ? 16.235 6.265 52.132 1.00 15.74 101 ILE B O 1
ATOM 3639 N N . ARG B 1 102 ? 16.177 4.007 52.286 1.00 13.27 102 ARG B N 1
ATOM 3640 C CA . ARG B 1 102 ? 16.391 3.811 50.859 1.00 14.31 102 ARG B CA 1
ATOM 3641 C C . ARG B 1 102 ? 15.003 3.498 50.279 1.00 15.73 102 ARG B C 1
ATOM 3642 O O . ARG B 1 102 ? 14.349 2.569 50.799 1.00 15.50 102 ARG B O 1
ATOM 3650 N N . LEU B 1 103 ? 14.639 4.239 49.237 1.00 15.42 103 LEU B N 1
ATOM 3651 C CA . LEU B 1 103 ? 13.286 4.176 48.667 1.00 19.16 103 LEU B CA 1
ATOM 3652 C C . LEU B 1 103 ? 13.372 3.610 47.228 1.00 17.37 103 LEU B C 1
ATOM 3653 O O . LEU B 1 103 ? 13.778 4.368 46.311 1.00 17.76 103 LEU B O 1
ATOM 3658 N N . PRO B 1 104 ? 13.080 2.286 47.044 1.00 18.57 104 PRO B N 1
ATOM 3659 C CA . PRO B 1 104 ? 13.156 1.711 45.676 1.00 18.69 104 PRO B CA 1
ATOM 3660 C C . PRO B 1 104 ? 11.989 2.295 44.904 1.00 20.19 104 PRO B C 1
ATOM 3661 O O . PRO B 1 104 ? 10.934 2.544 45.496 1.00 21.80 104 PRO B O 1
ATOM 3665 N N . PHE B 1 105 ? 12.152 2.559 43.595 1.00 19.00 105 PHE B N 1
ATOM 3666 C CA . PHE B 1 105 ? 10.974 3.070 42.792 1.00 20.97 105 PHE B CA 1
ATOM 3667 C C . PHE B 1 105 ? 11.023 2.354 41.410 1.00 21.74 105 PHE B C 1
ATOM 3668 O O . PHE B 1 105 ? 12.055 1.789 41.044 1.00 21.88 105 PHE B O 1
ATOM 3676 N N . CYS B 1 106 ? 9.907 2.361 40.664 1.00 23.73 106 CYS B N 1
ATOM 3677 C CA . CYS B 1 106 ? 9.980 1.877 39.277 1.00 24.91 106 CYS B CA 1
ATOM 3678 C C . CYS B 1 106 ? 9.618 3.051 38.386 1.00 24.17 106 CYS B C 1
ATOM 3679 O O . CYS B 1 106 ? 9.136 4.089 38.864 1.00 22.71 106 CYS B O 1
ATOM 3682 N N . THR B 1 107 ? 9.812 2.881 37.059 1.00 24.71 107 THR B N 1
ATOM 3683 C CA . THR B 1 107 ? 9.541 3.984 36.160 1.00 25.48 107 THR B CA 1
ATOM 3684 C C . THR B 1 107 ? 8.128 4.557 36.368 1.00 25.67 107 THR B C 1
ATOM 3685 O O . THR B 1 107 ? 7.981 5.756 36.527 1.00 26.68 107 THR B O 1
ATOM 3689 N N . GLU B 1 108 ? 7.090 3.701 36.426 1.00 29.11 108 GLU B N 1
ATOM 3690 C CA . GLU B 1 108 ? 5.716 4.204 36.568 1.00 30.80 108 GLU B CA 1
ATOM 3691 C C . GLU B 1 108 ? 5.494 5.005 37.856 1.00 30.31 108 GLU B C 1
ATOM 3692 O O . GLU B 1 108 ? 4.775 6.013 37.864 1.00 28.09 108 GLU B O 1
ATOM 3698 N N . SER B 1 109 ? 6.128 4.595 38.975 1.00 29.82 109 SER B N 1
ATOM 3699 C CA . SER B 1 109 ? 5.833 5.306 40.217 1.00 28.18 109 SER B CA 1
ATOM 3700 C C . SER B 1 109 ? 6.267 6.746 40.198 1.00 29.31 109 SER B C 1
ATOM 3701 O O . SER B 1 109 ? 5.720 7.561 40.925 1.00 29.14 109 SER B O 1
ATOM 3704 N N . VAL B 1 110 ? 7.254 7.076 39.377 1.00 29.20 110 VAL B N 1
ATOM 3705 C CA . VAL B 1 110 ? 7.701 8.460 39.343 1.00 30.94 110 VAL B CA 1
ATOM 3706 C C . VAL B 1 110 ? 7.097 9.266 38.189 1.00 33.75 110 VAL B C 1
ATOM 3707 O O . VAL B 1 110 ? 7.468 10.422 37.970 1.00 35.11 110 VAL B O 1
ATOM 3711 N N . LYS B 1 111 ? 6.197 8.666 37.424 1.00 37.24 111 LYS B N 1
ATOM 3712 C CA . LYS B 1 111 ? 5.483 9.476 36.437 1.00 39.42 111 LYS B CA 1
ATOM 3713 C C . LYS B 1 111 ? 4.196 10.061 37.037 1.00 39.91 111 LYS B C 1
ATOM 3714 O O . LYS B 1 111 ? 3.462 9.357 37.724 1.00 40.61 111 LYS B O 1
ATOM 3720 N N . PRO B 1 112 ? 3.914 11.364 36.811 1.00 40.23 112 PRO B N 1
ATOM 3721 C CA . PRO B 1 112 ? 2.644 11.878 37.355 1.00 40.31 112 PRO B CA 1
ATOM 3722 C C . PRO B 1 112 ? 1.465 11.022 36.888 1.00 40.29 112 PRO B C 1
ATOM 3723 O O . PRO B 1 112 ? 1.503 10.480 35.784 1.00 40.78 112 PRO B O 1
ATOM 3727 N N . GLY B 1 113 ? 0.472 10.844 37.745 1.00 40.10 113 GLY B N 1
ATOM 3728 C CA . GLY B 1 113 ? -0.725 10.105 37.392 1.00 40.82 113 GLY B CA 1
ATOM 3729 C C . GLY B 1 113 ? -0.824 8.641 37.765 1.00 40.53 113 GLY B C 1
ATOM 3730 O O . GLY B 1 113 ? -1.904 8.032 37.595 1.00 40.84 113 GLY B O 1
ATOM 3731 N N . THR B 1 114 ? 0.265 8.040 38.236 1.00 38.48 114 THR B N 1
ATOM 3732 C CA . THR B 1 114 ? 0.206 6.618 38.563 1.00 37.42 114 THR B CA 1
ATOM 3733 C C . THR B 1 114 ? -0.525 6.469 39.888 1.00 37.56 114 THR B C 1
ATOM 3734 O O . THR B 1 114 ? -0.242 7.189 40.828 1.00 37.16 114 THR B O 1
ATOM 3738 N N . GLN B 1 115 ? -1.488 5.559 39.936 1.00 37.27 115 GLN B N 1
ATOM 3739 C CA . GLN B 1 115 ? -2.344 5.421 41.085 1.00 37.75 115 GLN B CA 1
ATOM 3740 C C . GLN B 1 115 ? -1.763 4.353 41.991 1.00 36.11 115 GLN B C 1
ATOM 3741 O O . GLN B 1 115 ? -1.399 3.272 41.549 1.00 36.39 115 GLN B O 1
ATOM 3747 N N . PRO B 1 116 ? -1.664 4.649 43.274 1.00 35.58 116 PRO B N 1
ATOM 3748 C CA . PRO B 1 116 ? -1.201 3.525 44.068 1.00 35.40 116 PRO B CA 1
ATOM 3749 C C . PRO B 1 116 ? -2.350 2.593 44.348 1.00 36.30 116 PRO B C 1
ATOM 3750 O O . PRO B 1 116 ? -3.490 3.023 44.381 1.00 36.18 116 PRO B O 1
ATOM 3754 N N . ILE B 1 117 ? -2.049 1.338 44.618 1.00 37.36 117 ILE B N 1
ATOM 3755 C CA . ILE B 1 117 ? -3.050 0.453 45.165 1.00 38.44 117 ILE B CA 1
ATOM 3756 C C . ILE B 1 117 ? -2.643 -0.297 46.470 1.00 39.26 117 ILE B C 1
ATOM 3757 O O . ILE B 1 117 ? -1.453 -0.582 46.738 1.00 38.41 117 ILE B O 1
ATOM 3762 N N . GLY B 1 118 ? -3.673 -0.621 47.252 1.00 39.25 118 GLY B N 1
ATOM 3763 C CA . GLY B 1 118 ? -3.520 -1.401 48.480 1.00 38.84 118 GLY B CA 1
ATOM 3764 C C . GLY B 1 118 ? -3.393 -0.508 49.700 1.00 38.17 118 GLY B C 1
ATOM 3765 O O . GLY B 1 118 ? -2.812 -0.950 50.700 1.00 40.98 118 GLY B O 1
ATOM 3766 N N . ILE B 1 119 ? -3.865 0.738 49.628 1.00 35.30 119 ILE B N 1
ATOM 3767 C CA . ILE B 1 119 ? -3.798 1.660 50.782 1.00 34.71 119 ILE B CA 1
ATOM 3768 C C . ILE B 1 119 ? -5.082 1.586 51.630 1.00 35.94 119 ILE B C 1
ATOM 3769 O O . ILE B 1 119 ? -6.182 1.624 51.066 1.00 36.58 119 ILE B O 1
ATOM 3774 N N . ASP B 1 120 ? -4.947 1.471 52.960 1.00 35.97 120 ASP B N 1
ATOM 3775 C CA . ASP B 1 120 ? -6.090 1.649 53.902 1.00 35.65 120 ASP B CA 1
ATOM 3776 C C . ASP B 1 120 ? -6.247 3.126 54.204 1.00 35.68 120 ASP B C 1
ATOM 3777 O O . ASP B 1 120 ? -5.529 3.669 55.070 1.00 34.10 120 ASP B O 1
ATOM 3782 N N . TYR B 1 121 ? -7.180 3.784 53.502 1.00 35.74 121 TYR B N 1
ATOM 3783 C CA . TYR B 1 121 ? -7.367 5.234 53.651 1.00 36.61 121 TYR B CA 1
ATOM 3784 C C . TYR B 1 121 ? -8.000 5.739 54.948 1.00 36.47 121 TYR B C 1
ATOM 3785 O O . TYR B 1 121 ? -7.950 6.928 55.234 1.00 37.35 121 TYR B O 1
ATOM 3794 N N . SER B 1 122 ? -8.569 4.874 55.767 1.00 38.44 122 SER B N 1
ATOM 3795 C CA . SER B 1 122 ? -9.028 5.374 57.081 1.00 38.95 122 SER B CA 1
ATOM 3796 C C . SER B 1 122 ? -7.858 5.526 58.094 1.00 38.94 122 SER B C 1
ATOM 3797 O O . SER B 1 122 ? -7.878 6.380 59.001 1.00 38.98 122 SER B O 1
ATOM 3800 N N . LYS B 1 123 ? -6.828 4.694 57.913 1.00 37.40 123 LYS B N 1
ATOM 3801 C CA . LYS B 1 123 ? -5.555 4.848 58.626 1.00 36.60 123 LYS B CA 1
ATOM 3802 C C . LYS B 1 123 ? -4.696 5.934 57.977 1.00 34.50 123 LYS B C 1
ATOM 3803 O O . LYS B 1 123 ? -3.936 6.607 58.655 1.00 34.17 123 LYS B O 1
ATOM 3809 N N . ASN B 1 124 ? -4.835 6.119 56.675 1.00 33.29 124 ASN B N 1
ATOM 3810 C CA . ASN B 1 124 ? -4.072 7.139 55.922 1.00 33.31 124 ASN B CA 1
ATOM 3811 C C . ASN B 1 124 ? -4.936 8.228 55.252 1.00 33.85 124 ASN B C 1
ATOM 3812 O O . ASN B 1 124 ? -4.905 8.342 54.019 1.00 34.39 124 ASN B O 1
ATOM 3817 N N . PRO B 1 125 ? -5.703 9.014 56.049 1.00 34.92 125 PRO B N 1
ATOM 3818 C CA . PRO B 1 125 ? -6.668 9.941 55.381 1.00 36.10 125 PRO B CA 1
ATOM 3819 C C . PRO B 1 125 ? -6.026 11.006 54.530 1.00 36.74 125 PRO B C 1
ATOM 3820 O O . PRO B 1 125 ? -6.604 11.413 53.533 1.00 36.59 125 PRO B O 1
ATOM 3824 N N . ASP B 1 126 ? -4.819 11.426 54.889 1.00 36.07 126 ASP B N 1
ATOM 3825 C CA . ASP B 1 126 ? -4.186 12.519 54.184 1.00 36.26 126 ASP B CA 1
ATOM 3826 C C . ASP B 1 126 ? -3.559 12.097 52.849 1.00 35.44 126 ASP B C 1
ATOM 3827 O O . ASP B 1 126 ? -2.941 12.925 52.169 1.00 35.36 126 ASP B O 1
ATOM 3832 N N . LEU B 1 127 ? -3.709 10.820 52.485 1.00 34.81 127 LEU B N 1
ATOM 3833 C CA . LEU B 1 127 ? -3.175 10.274 51.226 1.00 34.23 127 LEU B CA 1
ATOM 3834 C C . LEU B 1 127 ? -4.277 10.140 50.157 1.00 35.01 127 LEU B C 1
ATOM 3835 O O . LEU B 1 127 ? -3.986 9.889 48.968 1.00 34.02 127 LEU B O 1
ATOM 3840 N N . ARG B 1 128 ? -5.538 10.270 50.596 1.00 36.35 128 ARG B N 1
ATOM 3841 C CA . ARG B 1 128 ? -6.659 10.352 49.643 1.00 37.97 128 ARG B CA 1
ATOM 3842 C C . ARG B 1 128 ? -6.395 11.304 48.477 1.00 37.74 128 ARG B C 1
ATOM 3843 O O . ARG B 1 128 ? -6.125 12.487 48.670 1.00 37.81 128 ARG B O 1
ATOM 3851 N N . GLY B 1 129 ? -6.471 10.733 47.274 1.00 38.68 129 GLY B N 1
ATOM 3852 C CA . GLY B 1 129 ? -6.390 11.462 46.019 1.00 39.67 129 GLY B CA 1
ATOM 3853 C C . GLY B 1 129 ? -5.002 11.603 45.439 1.00 39.89 129 GLY B C 1
ATOM 3854 O O . GLY B 1 129 ? -4.864 11.988 44.286 1.00 41.08 129 GLY B O 1
ATOM 3855 N N . LEU B 1 130 ? -3.962 11.305 46.232 1.00 39.02 130 LEU B N 1
ATOM 3856 C CA . LEU B 1 130 ? -2.593 11.561 45.791 1.00 37.45 130 LEU B CA 1
ATOM 3857 C C . LEU B 1 130 ? -2.130 10.445 44.874 1.00 36.20 130 LEU B C 1
ATOM 3858 O O . LEU B 1 130 ? -2.545 9.279 45.042 1.00 36.74 130 LEU B O 1
ATOM 3863 N N . ASP B 1 131 ? -1.333 10.794 43.868 1.00 34.69 131 ASP B N 1
ATOM 3864 C CA . ASP B 1 131 ? -0.757 9.758 43.050 1.00 35.87 131 ASP B CA 1
ATOM 3865 C C . ASP B 1 131 ? 0.543 9.272 43.749 1.00 35.07 131 ASP B C 1
ATOM 3866 O O . ASP B 1 131 ? 0.959 9.864 44.777 1.00 35.66 131 ASP B O 1
ATOM 3871 N N . SER B 1 132 ? 1.116 8.190 43.209 1.00 34.07 132 SER B N 1
ATOM 3872 C CA . SER B 1 132 ? 2.368 7.596 43.682 1.00 32.30 132 SER B CA 1
ATOM 3873 C C . SER B 1 132 ? 3.489 8.648 43.856 1.00 31.47 132 SER B C 1
ATOM 3874 O O . SER B 1 132 ? 4.226 8.626 44.848 1.00 31.43 132 SER B O 1
ATOM 3877 N N . LEU B 1 133 ? 3.536 9.642 42.978 1.00 29.92 133 LEU B N 1
ATOM 3878 C CA . LEU B 1 133 ? 4.525 10.679 43.105 1.00 30.52 133 LEU B CA 1
ATOM 3879 C C . LEU B 1 133 ? 4.402 11.615 44.322 1.00 29.48 133 LEU B C 1
ATOM 3880 O O . LEU B 1 133 ? 5.387 11.927 45.034 1.00 29.76 133 LEU B O 1
ATOM 3885 N N . GLN B 1 134 ? 3.191 12.113 44.544 1.00 28.24 134 GLN B N 1
ATOM 3886 C CA . GLN B 1 134 ? 2.873 13.001 45.620 1.00 27.10 134 GLN B CA 1
ATOM 3887 C C . GLN B 1 134 ? 2.968 12.299 46.956 1.00 25.28 134 GLN B C 1
ATOM 3888 O O . GLN B 1 134 ? 3.322 12.941 47.945 1.00 28.25 134 GLN B O 1
ATOM 3894 N N . ILE B 1 135 ? 2.684 11.002 47.006 1.00 24.73 135 ILE B N 1
ATOM 3895 C CA . ILE B 1 135 ? 2.964 10.199 48.232 1.00 23.97 135 ILE B CA 1
ATOM 3896 C C . ILE B 1 135 ? 4.492 10.116 48.482 1.00 23.53 135 ILE B C 1
ATOM 3897 O O . ILE B 1 135 ? 4.946 10.317 49.631 1.00 24.20 135 ILE B O 1
ATOM 3902 N N . MET B 1 136 ? 5.263 9.854 47.436 0.50 18.12 136 MET B N 1
ATOM 3903 C CA . MET B 1 136 ? 6.689 9.818 47.565 0.50 17.67 136 MET B CA 1
ATOM 3904 C C . MET B 1 136 ? 7.209 11.159 48.133 0.50 17.31 136 MET B C 1
ATOM 3905 O O . MET B 1 136 ? 8.002 11.220 49.094 0.50 14.02 136 MET B O 1
ATOM 3910 N N . GLU B 1 137 ? 6.711 12.268 47.583 1.00 20.23 137 GLU B N 1
ATOM 3911 C CA . GLU B 1 137 ? 7.048 13.595 48.058 1.00 22.61 137 GLU B CA 1
ATOM 3912 C C . GLU B 1 137 ? 6.696 13.858 49.555 1.00 23.86 137 GLU B C 1
ATOM 3913 O O . GLU B 1 137 ? 7.494 14.439 50.304 1.00 23.71 137 GLU B O 1
ATOM 3919 N N . LYS B 1 138 ? 5.510 13.421 49.983 1.00 23.13 138 LYS B N 1
ATOM 3920 C CA . LYS B 1 138 ? 5.081 13.593 51.378 1.00 24.09 138 LYS B CA 1
ATOM 3921 C C . LYS B 1 138 ? 5.959 12.813 52.325 1.00 23.00 138 LYS B C 1
ATOM 3922 O O . LYS B 1 138 ? 6.322 13.345 53.396 1.00 24.69 138 LYS B O 1
ATOM 3928 N N . ILE B 1 139 ? 6.274 11.567 51.920 1.00 21.45 139 ILE B N 1
ATOM 3929 C CA . ILE B 1 139 ? 7.113 10.677 52.755 1.00 19.60 139 ILE B CA 1
ATOM 3930 C C . ILE B 1 139 ? 8.516 11.312 52.906 1.00 20.30 139 ILE B C 1
ATOM 3931 O O . ILE B 1 139 ? 9.025 11.353 54.005 1.00 20.43 139 ILE B O 1
ATOM 3936 N N . ILE B 1 140 ? 9.079 11.796 51.810 1.00 19.60 140 ILE B N 1
ATOM 3937 C CA . ILE B 1 140 ? 10.415 12.351 51.853 1.00 20.56 140 ILE B CA 1
ATOM 3938 C C . ILE B 1 140 ? 10.424 13.619 52.704 1.00 21.55 140 ILE B C 1
ATOM 3939 O O . ILE B 1 140 ? 11.349 13.844 53.532 1.00 21.79 140 ILE B O 1
ATOM 3944 N N . LYS B 1 141 ? 9.370 14.436 52.583 1.00 22.18 141 LYS B N 1
ATOM 3945 C CA . LYS B 1 141 ? 9.326 15.675 53.344 1.00 22.10 141 LYS B CA 1
ATOM 3946 C C . LYS B 1 141 ? 9.216 15.371 54.867 1.00 21.88 141 LYS B C 1
ATOM 3947 O O . LYS B 1 141 ? 9.912 15.977 55.674 1.00 20.77 141 LYS B O 1
ATOM 3953 N N . LYS B 1 142 ? 8.309 14.461 55.230 1.00 21.26 142 LYS B N 1
ATOM 3954 C CA . LYS B 1 142 ? 8.131 14.013 56.648 1.00 20.90 142 LYS B CA 1
ATOM 3955 C C . LYS B 1 142 ? 9.459 13.407 57.166 1.00 18.89 142 LYS B C 1
ATOM 3956 O O . LYS B 1 142 ? 9.882 13.734 58.288 1.00 20.20 142 LYS B O 1
ATOM 3962 N N . ALA B 1 143 ? 10.103 12.555 56.356 1.00 18.96 143 ALA B N 1
ATOM 3963 C CA . ALA B 1 143 ? 11.388 11.979 56.770 1.00 16.23 143 ALA B CA 1
ATOM 3964 C C . ALA B 1 143 ? 12.362 13.116 57.058 1.00 17.16 143 ALA B C 1
ATOM 3965 O O . ALA B 1 143 ? 13.037 13.078 58.080 1.00 16.56 143 ALA B O 1
ATOM 3967 N N . GLY B 1 144 ? 12.444 14.123 56.173 1.00 16.92 144 GLY B N 1
ATOM 3968 C CA . GLY B 1 144 ? 13.357 15.298 56.446 1.00 14.54 144 GLY B CA 1
ATOM 3969 C C . GLY B 1 144 ? 13.080 16.042 57.760 1.00 17.24 144 GLY B C 1
ATOM 3970 O O . GLY B 1 144 ? 14.019 16.429 58.462 1.00 16.11 144 GLY B O 1
ATOM 3971 N N . ASP B 1 145 ? 11.815 16.176 58.114 1.00 17.38 145 ASP B N 1
ATOM 3972 C CA . ASP B 1 145 ? 11.361 16.754 59.388 1.00 18.87 145 ASP B CA 1
ATOM 3973 C C . ASP B 1 145 ? 11.920 15.980 60.600 1.00 19.13 145 ASP B C 1
ATOM 3974 O O . ASP B 1 145 ? 12.239 16.603 61.630 1.00 19.57 145 ASP B O 1
ATOM 3979 N N . LEU B 1 146 ? 12.136 14.670 60.424 1.00 16.83 146 LEU B N 1
ATOM 3980 C CA . LEU B 1 146 ? 12.667 13.792 61.490 1.00 16.59 146 LEU B CA 1
ATOM 3981 C C . LEU B 1 146 ? 14.223 13.681 61.358 1.00 16.32 146 LEU B C 1
ATOM 3982 O O . LEU B 1 146 ? 14.801 12.820 62.019 1.00 17.39 146 LEU B O 1
ATOM 3987 N N . GLY B 1 147 ? 14.847 14.434 60.436 1.00 12.62 147 GLY B N 1
ATOM 3988 C CA . GLY B 1 147 ? 16.344 14.295 60.276 1.00 17.39 147 GLY B CA 1
ATOM 3989 C C . GLY B 1 147 ? 16.776 13.018 59.520 1.00 17.48 147 GLY B C 1
ATOM 3990 O O . GLY B 1 147 ? 17.890 12.572 59.594 1.00 19.82 147 GLY B O 1
ATOM 3991 N N . ILE B 1 148 ? 15.845 12.402 58.786 1.00 16.69 148 ILE B N 1
ATOM 3992 C CA . ILE B 1 148 ? 16.120 11.137 58.145 1.00 15.71 148 ILE B CA 1
ATOM 3993 C C . ILE B 1 148 ? 16.518 11.394 56.715 1.00 17.94 148 ILE B C 1
ATOM 3994 O O . ILE B 1 148 ? 15.748 12.021 55.940 1.00 15.92 148 ILE B O 1
ATOM 3999 N N . PHE B 1 149 ? 17.711 10.971 56.348 1.00 14.27 149 PHE B N 1
ATOM 4000 C CA . PHE B 1 149 ? 18.160 11.090 54.915 1.00 15.49 149 PHE B CA 1
ATOM 4001 C C . PHE B 1 149 ? 17.474 10.064 53.994 1.00 13.91 149 PHE B C 1
ATOM 4002 O O . PHE B 1 149 ? 17.072 8.955 54.435 1.00 15.27 149 PHE B O 1
ATOM 4010 N N . VAL B 1 150 ? 17.250 10.464 52.720 1.00 15.35 150 VAL B N 1
ATOM 4011 C CA . VAL B 1 150 ? 16.570 9.553 51.744 1.00 15.67 150 VAL B CA 1
ATOM 4012 C C . VAL B 1 150 ? 17.477 9.246 50.550 1.00 15.64 150 VAL B C 1
ATOM 4013 O O . VAL B 1 150 ? 18.078 10.137 49.967 1.00 15.49 150 VAL B O 1
ATOM 4017 N N . LEU B 1 151 ? 17.559 7.963 50.192 1.00 14.65 151 LEU B N 1
ATOM 4018 C CA . LEU B 1 151 ? 18.328 7.586 48.976 1.00 15.52 151 LEU B CA 1
ATOM 4019 C C . LEU B 1 151 ? 17.286 7.036 48.015 1.00 15.33 151 LEU B C 1
ATOM 4020 O O . LEU B 1 151 ? 16.613 6.091 48.374 1.00 18.32 151 LEU B O 1
ATOM 4025 N N . LEU B 1 152 ? 17.214 7.616 46.812 1.00 16.15 152 LEU B N 1
ATOM 4026 C CA . LEU B 1 152 ? 16.303 7.140 45.762 1.00 17.40 152 LEU B CA 1
ATOM 4027 C C . LEU B 1 152 ? 16.984 6.013 44.975 1.00 17.38 152 LEU B C 1
ATOM 4028 O O . LEU B 1 152 ? 18.097 6.188 44.464 1.00 16.97 152 LEU B O 1
ATOM 4033 N N . ASP B 1 153 ? 16.297 4.897 44.805 1.00 15.81 153 ASP B N 1
ATOM 4034 C CA . ASP B 1 153 ? 16.900 3.757 44.161 1.00 17.29 153 ASP B CA 1
ATOM 4035 C C . ASP B 1 153 ? 15.985 3.337 42.941 1.00 18.51 153 ASP B C 1
ATOM 4036 O O . ASP B 1 153 ? 14.848 2.922 43.127 1.00 20.36 153 ASP B O 1
ATOM 4041 N N . TYR B 1 154 ? 16.520 3.483 41.736 1.00 18.33 154 TYR B N 1
ATOM 4042 C CA . TYR B 1 154 ? 15.753 3.083 40.494 1.00 18.59 154 TYR B CA 1
ATOM 4043 C C . TYR B 1 154 ? 15.834 1.547 40.422 1.00 17.60 154 TYR B C 1
ATOM 4044 O O . TYR B 1 154 ? 16.799 0.929 39.930 1.00 18.00 154 TYR B O 1
ATOM 4053 N N . HIS B 1 155 ? 14.828 0.935 41.015 1.00 16.94 155 HIS B N 1
ATOM 4054 C CA . HIS B 1 155 ? 14.882 -0.496 41.371 1.00 17.01 155 HIS B CA 1
ATOM 4055 C C . HIS B 1 155 ? 14.545 -1.491 40.205 1.00 18.01 155 HIS B C 1
ATOM 4056 O O . HIS B 1 155 ? 15.092 -2.583 40.086 1.00 20.97 155 HIS B O 1
ATOM 4063 N N . ARG B 1 156 ? 13.572 -1.084 39.427 1.00 20.99 156 ARG B N 1
ATOM 4064 C CA . ARG B 1 156 ? 13.060 -1.915 38.356 1.00 21.75 156 ARG B CA 1
ATOM 4065 C C . ARG B 1 156 ? 12.642 -0.900 37.288 1.00 21.65 156 ARG B C 1
ATOM 4066 O O . ARG B 1 156 ? 12.168 0.211 37.585 1.00 22.06 156 ARG B O 1
ATOM 4074 N N . ILE B 1 157 ? 12.850 -1.266 36.020 1.00 22.53 157 ILE B N 1
ATOM 4075 C CA . ILE B 1 157 ? 12.321 -0.422 34.927 1.00 23.64 157 ILE B CA 1
ATOM 4076 C C . ILE B 1 157 ? 10.803 -0.639 34.800 1.00 24.89 157 ILE B C 1
ATOM 4077 O O . ILE B 1 157 ? 10.048 0.327 34.707 1.00 25.60 157 ILE B O 1
ATOM 4082 N N . GLY B 1 158 ? 10.375 -1.904 34.713 1.00 27.48 158 GLY B N 1
ATOM 4083 C CA . GLY B 1 158 ? 8.938 -2.212 34.774 1.00 29.14 158 GLY B CA 1
ATOM 4084 C C . GLY B 1 158 ? 8.567 -2.346 36.254 1.00 32.43 158 GLY B C 1
ATOM 4085 O O . GLY B 1 158 ? 9.372 -1.930 37.130 1.00 32.23 158 GLY B O 1
ATOM 4086 N N . CYS B 1 159 ? 7.405 -2.903 36.593 1.00 32.40 159 CYS B N 1
ATOM 4087 C CA . CYS B 1 159 ? 7.133 -2.961 38.026 1.00 34.01 159 CYS B CA 1
ATOM 4088 C C . CYS B 1 159 ? 7.034 -4.358 38.558 1.00 31.89 159 CYS B C 1
ATOM 4089 O O . CYS B 1 159 ? 6.427 -4.552 39.580 1.00 31.98 159 CYS B O 1
ATOM 4092 N N . THR B 1 160 ? 7.703 -5.321 37.892 1.00 30.43 160 THR B N 1
ATOM 4093 C CA . THR B 1 160 ? 7.558 -6.729 38.214 1.00 28.98 160 THR B CA 1
ATOM 4094 C C . THR B 1 160 ? 8.806 -7.448 38.683 1.00 29.29 160 THR B C 1
ATOM 4095 O O . THR B 1 160 ? 8.730 -8.393 39.488 1.00 28.94 160 THR B O 1
ATOM 4099 N N . HIS B 1 161 ? 9.975 -7.061 38.163 1.00 27.11 161 HIS B N 1
ATOM 4100 C CA . HIS B 1 161 ? 11.182 -7.815 38.448 1.00 26.84 161 HIS B CA 1
ATOM 4101 C C . HIS B 1 161 ? 12.355 -6.922 38.119 1.00 25.28 161 HIS B C 1
ATOM 4102 O O . HIS B 1 161 ? 12.202 -5.898 37.449 1.00 24.06 161 HIS B O 1
ATOM 4109 N N . ILE B 1 162 ? 13.500 -7.320 38.633 1.00 23.36 162 ILE B N 1
ATOM 4110 C CA . ILE B 1 162 ? 14.668 -6.534 38.475 1.00 24.63 162 ILE B CA 1
ATOM 4111 C C . ILE B 1 162 ? 15.280 -6.989 37.136 1.00 21.71 162 ILE B C 1
ATOM 4112 O O . ILE B 1 162 ? 15.726 -8.116 37.025 1.00 25.07 162 ILE B O 1
ATOM 4117 N N . GLU B 1 163 ? 15.303 -6.122 36.140 1.00 22.36 163 GLU B N 1
ATOM 4118 C CA . GLU B 1 163 ? 16.001 -6.434 34.890 1.00 21.92 163 GLU B CA 1
ATOM 4119 C C . GLU B 1 163 ? 17.509 -6.539 35.101 1.00 22.61 163 GLU B C 1
ATOM 4120 O O . GLU B 1 163 ? 18.061 -5.870 36.006 1.00 22.72 163 GLU B O 1
ATOM 4126 N N . PRO B 1 164 ? 18.172 -7.395 34.329 1.00 21.77 164 PRO B N 1
ATOM 4127 C CA . PRO B 1 164 ? 19.569 -7.534 34.380 1.00 20.43 164 PRO B CA 1
ATOM 4128 C C . PRO B 1 164 ? 20.333 -6.271 33.919 1.00 20.01 164 PRO B C 1
ATOM 4129 O O . PRO B 1 164 ? 21.386 -5.987 34.458 1.00 19.57 164 PRO B O 1
ATOM 4133 N N . LEU B 1 165 ? 19.784 -5.524 32.976 1.00 21.30 165 LEU B N 1
ATOM 4134 C CA . LEU B 1 165 ? 20.389 -4.317 32.398 1.00 20.63 165 LEU B CA 1
ATOM 4135 C C . LEU B 1 165 ? 19.495 -3.105 32.648 1.00 21.37 165 LEU B C 1
ATOM 4136 O O . LEU B 1 165 ? 18.344 -3.212 33.090 1.00 22.91 165 LEU B O 1
ATOM 4141 N N . TRP B 1 166 ? 20.016 -1.910 32.375 1.00 20.93 166 TRP B N 1
ATOM 4142 C CA . TRP B 1 166 ? 19.309 -0.673 32.603 1.00 20.41 166 TRP B CA 1
ATOM 4143 C C . TRP B 1 166 ? 18.529 -0.271 31.346 1.00 21.66 166 TRP B C 1
ATOM 4144 O O . TRP B 1 166 ? 18.294 0.905 31.118 1.00 22.06 166 TRP B O 1
ATOM 4155 N N . TYR B 1 167 ? 18.154 -1.263 30.535 1.00 23.29 167 TYR B N 1
ATOM 4156 C CA . TYR B 1 167 ? 17.265 -0.987 29.402 1.00 23.81 167 TYR B CA 1
ATOM 4157 C C . TYR B 1 167 ? 16.650 -2.314 29.040 1.00 24.25 167 TYR B C 1
ATOM 4158 O O . TYR B 1 167 ? 17.137 -3.391 29.439 1.00 24.52 167 TYR B O 1
ATOM 4167 N N . THR B 1 168 ? 15.571 -2.215 28.259 1.00 26.29 168 THR B N 1
ATOM 4168 C CA . THR B 1 168 ? 14.884 -3.399 27.816 1.00 29.71 168 THR B CA 1
ATOM 4169 C C . THR B 1 168 ? 14.571 -3.149 26.340 1.00 31.28 168 THR B C 1
ATOM 4170 O O . THR B 1 168 ? 14.829 -2.058 25.817 1.00 29.86 168 THR B O 1
ATOM 4174 N N A GLU B 1 169 ? 14.036 -4.146 25.644 0.50 33.49 169 GLU B N 1
ATOM 4175 N N B GLU B 1 169 ? 14.038 -4.180 25.704 0.50 33.23 169 GLU B N 1
ATOM 4176 C CA A GLU B 1 169 ? 13.651 -3.930 24.222 0.50 35.64 169 GLU B CA 1
ATOM 4177 C CA B GLU B 1 169 ? 13.556 -4.062 24.328 0.50 35.36 169 GLU B CA 1
ATOM 4178 C C A GLU B 1 169 ? 12.674 -2.756 24.022 0.50 36.47 169 GLU B C 1
ATOM 4179 C C B GLU B 1 169 ? 12.795 -2.745 24.124 0.50 36.21 169 GLU B C 1
ATOM 4180 O O A GLU B 1 169 ? 12.657 -2.103 22.966 0.50 37.84 169 GLU B O 1
ATOM 4181 O O B GLU B 1 169 ? 13.089 -1.975 23.201 0.50 37.68 169 GLU B O 1
ATOM 4192 N N . ASP B 1 170 ? 11.872 -2.464 25.033 1.00 36.83 170 ASP B N 1
ATOM 4193 C CA . ASP B 1 170 ? 10.963 -1.351 24.923 1.00 37.51 170 ASP B CA 1
ATOM 4194 C C . ASP B 1 170 ? 11.356 -0.056 25.616 1.00 36.55 170 ASP B C 1
ATOM 4195 O O . ASP B 1 170 ? 10.633 0.926 25.502 1.00 36.97 170 ASP B O 1
ATOM 4200 N N . PHE B 1 171 ? 12.489 -0.056 26.322 1.00 34.07 171 PHE B N 1
ATOM 4201 C CA . PHE B 1 171 ? 12.854 1.104 27.137 1.00 30.97 171 PHE B CA 1
ATOM 4202 C C . PHE B 1 171 ? 14.352 1.225 26.977 1.00 28.95 171 PHE B C 1
ATOM 4203 O O . PHE B 1 171 ? 15.079 0.328 27.413 1.00 27.22 171 PHE B O 1
ATOM 4211 N N . SER B 1 172 ? 14.801 2.296 26.305 1.00 26.14 172 SER B N 1
ATOM 4212 C CA . SER B 1 172 ? 16.187 2.370 25.869 1.00 26.20 172 SER B CA 1
ATOM 4213 C C . SER B 1 172 ? 16.975 2.946 27.031 1.00 25.64 172 SER B C 1
ATOM 4214 O O . SER B 1 172 ? 16.384 3.442 28.000 1.00 24.83 172 SER B O 1
ATOM 4217 N N . GLU B 1 173 ? 18.301 2.917 26.911 1.00 27.06 173 GLU B N 1
ATOM 4218 C CA . GLU B 1 173 ? 19.110 3.649 27.851 1.00 26.54 173 GLU B CA 1
ATOM 4219 C C . GLU B 1 173 ? 18.793 5.159 27.884 1.00 25.76 173 GLU B C 1
ATOM 4220 O O . GLU B 1 173 ? 18.855 5.782 28.979 1.00 24.59 173 GLU B O 1
ATOM 4226 N N . GLU B 1 174 ? 18.487 5.766 26.747 0.50 20.75 174 GLU B N 1
ATOM 4227 C CA . GLU B 1 174 ? 18.169 7.172 26.734 0.50 20.41 174 GLU B CA 1
ATOM 4228 C C . GLU B 1 174 ? 16.919 7.426 27.543 0.50 19.42 174 GLU B C 1
ATOM 4229 O O . GLU B 1 174 ? 16.818 8.395 28.261 0.50 16.95 174 GLU B O 1
ATOM 4235 N N . ASP B 1 175 ? 15.961 6.513 27.440 1.00 21.21 175 ASP B N 1
ATOM 4236 C CA . ASP B 1 175 ? 14.784 6.574 28.299 1.00 21.63 175 ASP B CA 1
ATOM 4237 C C . ASP B 1 175 ? 15.110 6.437 29.866 1.00 22.48 175 ASP B C 1
ATOM 4238 O O . ASP B 1 175 ? 14.504 7.093 30.714 1.00 24.07 175 ASP B O 1
ATOM 4243 N N . PHE B 1 176 ? 15.956 5.488 30.201 1.00 23.99 176 PHE B N 1
ATOM 4244 C CA . PHE B 1 176 ? 16.412 5.308 31.593 1.00 24.45 176 PHE B CA 1
ATOM 4245 C C . PHE B 1 176 ? 16.983 6.654 32.067 1.00 25.34 176 PHE B C 1
ATOM 4246 O O . PHE B 1 176 ? 16.620 7.186 33.146 1.00 26.24 176 PHE B O 1
ATOM 4254 N N . ILE B 1 177 ? 17.936 7.178 31.301 1.00 25.96 177 ILE B N 1
ATOM 4255 C CA . ILE B 1 177 ? 18.594 8.439 31.672 1.00 25.99 177 ILE B CA 1
ATOM 4256 C C . ILE B 1 177 ? 17.613 9.606 31.811 1.00 27.18 177 ILE B C 1
ATOM 4257 O O . ILE B 1 177 ? 17.652 10.381 32.792 1.00 26.91 177 ILE B O 1
ATOM 4262 N N . ASN B 1 178 ? 16.709 9.743 30.845 1.00 27.23 178 ASN B N 1
ATOM 4263 C CA . ASN B 1 178 ? 15.740 10.816 30.933 1.00 28.25 178 ASN B CA 1
ATOM 4264 C C . ASN B 1 178 ? 14.872 10.737 32.181 1.00 28.34 178 ASN B C 1
ATOM 4265 O O . ASN B 1 178 ? 14.455 11.758 32.754 1.00 27.52 178 ASN B O 1
ATOM 4270 N N . THR B 1 179 ? 14.563 9.509 32.568 1.00 26.91 179 THR B N 1
ATOM 4271 C CA . THR B 1 179 ? 13.761 9.294 33.747 1.00 27.44 179 THR B CA 1
ATOM 4272 C C . THR B 1 179 ? 14.594 9.771 34.973 1.00 26.09 179 THR B C 1
ATOM 4273 O O . THR B 1 179 ? 14.063 10.524 35.773 1.00 25.15 179 THR B O 1
ATOM 4277 N N . TRP B 1 180 ? 15.891 9.407 35.075 1.00 24.17 180 TRP B N 1
ATOM 4278 C CA . TRP B 1 180 ? 16.706 9.965 36.167 1.00 23.89 180 TRP B CA 1
ATOM 4279 C C . TRP B 1 180 ? 16.754 11.487 36.160 1.00 25.22 180 TRP B C 1
ATOM 4280 O O . TRP B 1 180 ? 16.714 12.122 37.202 1.00 24.92 180 TRP B O 1
ATOM 4291 N N . ILE B 1 181 ? 16.887 12.091 34.980 1.00 25.62 181 ILE B N 1
ATOM 4292 C CA . ILE B 1 181 ? 16.984 13.531 34.877 1.00 25.81 181 ILE B CA 1
ATOM 4293 C C . ILE B 1 181 ? 15.802 14.235 35.524 1.00 27.01 181 ILE B C 1
ATOM 4294 O O . ILE B 1 181 ? 15.987 15.184 36.307 1.00 27.25 181 ILE B O 1
ATOM 4299 N N . GLU B 1 182 ? 14.605 13.721 35.229 1.00 27.40 182 GLU B N 1
ATOM 4300 C CA . GLU B 1 182 ? 13.352 14.199 35.735 1.00 28.76 182 GLU B CA 1
ATOM 4301 C C . GLU B 1 182 ? 13.140 13.978 37.253 1.00 27.71 182 GLU B C 1
ATOM 4302 O O . GLU B 1 182 ? 12.655 14.871 37.956 1.00 25.40 182 GLU B O 1
ATOM 4308 N N . VAL B 1 183 ? 13.454 12.767 37.706 1.00 26.67 183 VAL B N 1
ATOM 4309 C CA . VAL B 1 183 ? 13.556 12.457 39.163 1.00 26.16 183 VAL B CA 1
ATOM 4310 C C . VAL B 1 183 ? 14.541 13.431 39.854 1.00 25.85 183 VAL B C 1
ATOM 4311 O O . VAL B 1 183 ? 14.241 14.012 40.914 1.00 24.31 183 VAL B O 1
ATOM 4315 N N . ALA B 1 184 ? 15.715 13.614 39.259 1.00 26.06 184 ALA B N 1
ATOM 4316 C CA . ALA B 1 184 ? 16.712 14.531 39.809 1.00 26.63 184 ALA B CA 1
ATOM 4317 C C . ALA B 1 184 ? 16.270 16.011 39.834 1.00 29.32 184 ALA B C 1
ATOM 4318 O O . ALA B 1 184 ? 16.575 16.755 40.800 1.00 29.05 184 ALA B O 1
ATOM 4320 N N . LYS B 1 185 ? 15.632 16.473 38.756 1.00 30.67 185 LYS B N 1
ATOM 4321 C CA . LYS B 1 185 ? 15.034 17.818 38.783 1.00 31.71 185 LYS B CA 1
ATOM 4322 C C . LYS B 1 185 ? 13.956 17.943 39.877 1.00 31.73 185 LYS B C 1
ATOM 4323 O O . LYS B 1 185 ? 13.908 18.931 40.601 1.00 33.12 185 LYS B O 1
ATOM 4329 N N . ARG B 1 186 ? 13.093 16.942 40.016 1.00 30.92 186 ARG B N 1
ATOM 4330 C CA . ARG B 1 186 ? 12.047 17.066 41.006 1.00 31.17 186 ARG B CA 1
ATOM 4331 C C . ARG B 1 186 ? 12.567 16.947 42.477 1.00 31.19 186 ARG B C 1
ATOM 4332 O O . ARG B 1 186 ? 12.328 17.865 43.305 1.00 31.68 186 ARG B O 1
ATOM 4340 N N . PHE B 1 187 ? 13.270 15.836 42.792 1.00 27.61 187 PHE B N 1
ATOM 4341 C CA . PHE B 1 187 ? 13.663 15.539 44.193 1.00 25.53 187 PHE B CA 1
ATOM 4342 C C . PHE B 1 187 ? 14.964 16.192 44.649 1.00 23.94 187 PHE B C 1
ATOM 4343 O O . PHE B 1 187 ? 15.271 16.209 45.857 1.00 23.57 187 PHE B O 1
ATOM 4351 N N . GLY B 1 188 ? 15.646 16.839 43.711 1.00 23.28 188 GLY B N 1
ATOM 4352 C CA . GLY B 1 188 ? 16.767 17.644 44.056 1.00 23.06 188 GLY B CA 1
ATOM 4353 C C . GLY B 1 188 ? 16.459 18.812 44.986 1.00 23.81 188 GLY B C 1
ATOM 4354 O O . GLY B 1 188 ? 17.370 19.252 45.699 1.00 23.05 188 GLY B O 1
ATOM 4355 N N . LYS B 1 189 ? 15.198 19.267 45.005 1.00 25.99 189 LYS B N 1
ATOM 4356 C CA . LYS B 1 189 ? 14.749 20.388 45.814 1.00 26.39 189 LYS B CA 1
ATOM 4357 C C . LYS B 1 189 ? 14.498 19.979 47.291 1.00 26.01 189 LYS B C 1
ATOM 4358 O O . LYS B 1 189 ? 14.228 20.852 48.117 1.00 25.36 189 LYS B O 1
ATOM 4364 N N . TYR B 1 190 ? 14.595 18.674 47.632 1.00 23.31 190 TYR B N 1
ATOM 4365 C CA . TYR B 1 190 ? 14.309 18.209 48.986 1.00 22.80 190 TYR B CA 1
ATOM 4366 C C . TYR B 1 190 ? 15.661 18.088 49.690 1.00 21.86 190 TYR B C 1
ATOM 4367 O O . TYR B 1 190 ? 16.486 17.275 49.242 1.00 19.36 190 TYR B O 1
ATOM 4376 N N . TRP B 1 191 ? 15.888 18.864 50.749 1.00 21.00 191 TRP B N 1
ATOM 4377 C CA . TRP B 1 191 ? 17.253 18.963 51.286 1.00 20.21 191 TRP B CA 1
ATOM 4378 C C . TRP B 1 191 ? 17.823 17.562 51.681 1.00 18.55 191 TRP B C 1
ATOM 4379 O O . TRP B 1 191 ? 19.045 17.321 51.675 1.00 18.06 191 TRP B O 1
ATOM 4390 N N . ASN B 1 192 ? 16.944 16.715 52.170 1.00 18.13 192 ASN B N 1
ATOM 4391 C CA . ASN B 1 192 ? 17.413 15.462 52.799 1.00 15.98 192 ASN B CA 1
ATOM 4392 C C . ASN B 1 192 ? 17.643 14.322 51.762 1.00 16.34 192 ASN B C 1
ATOM 4393 O O . ASN B 1 192 ? 17.927 13.182 52.212 1.00 14.66 192 ASN B O 1
ATOM 4398 N N . VAL B 1 193 ? 17.343 14.554 50.449 1.00 16.40 193 VAL B N 1
ATOM 4399 C CA . VAL B 1 193 ? 17.618 13.476 49.471 1.00 16.95 193 VAL B CA 1
ATOM 4400 C C . VAL B 1 193 ? 19.100 13.549 49.139 1.00 16.48 193 VAL B C 1
ATOM 4401 O O . VAL B 1 193 ? 19.608 14.569 48.650 1.00 15.45 193 VAL B O 1
ATOM 4405 N N . ILE B 1 194 ? 19.813 12.475 49.492 1.00 16.66 194 ILE B N 1
ATOM 4406 C CA . ILE B 1 194 ? 21.219 12.515 49.355 1.00 17.24 194 ILE B CA 1
ATOM 4407 C C . ILE B 1 194 ? 21.718 12.132 47.999 1.00 17.00 194 ILE B C 1
ATOM 4408 O O . ILE B 1 194 ? 22.890 12.432 47.674 1.00 17.36 194 ILE B O 1
ATOM 4413 N N . GLY B 1 195 ? 20.865 11.518 47.175 1.00 17.12 195 GLY B N 1
ATOM 4414 C CA . GLY B 1 195 ? 21.396 11.115 45.887 1.00 18.11 195 GLY B CA 1
ATOM 4415 C C . GLY B 1 195 ? 20.657 9.956 45.277 1.00 14.72 195 GLY B C 1
ATOM 4416 O O . GLY B 1 195 ? 19.521 9.600 45.693 1.00 18.25 195 GLY B O 1
ATOM 4417 N N . ALA B 1 196 ? 21.345 9.376 44.292 1.00 17.68 196 ALA B N 1
ATOM 4418 C CA . ALA B 1 196 ? 20.725 8.463 43.373 1.00 15.10 196 ALA B CA 1
ATOM 4419 C C . ALA B 1 196 ? 21.440 7.135 43.335 1.00 14.18 196 ALA B C 1
ATOM 4420 O O . ALA B 1 196 ? 22.610 7.071 43.023 1.00 15.89 196 ALA B O 1
ATOM 4422 N N . ASP B 1 197 ? 20.743 6.065 43.641 1.00 14.12 197 ASP B N 1
ATOM 4423 C CA . ASP B 1 197 ? 21.248 4.740 43.450 1.00 13.56 197 ASP B CA 1
ATOM 4424 C C . ASP B 1 197 ? 20.850 4.261 42.029 1.00 15.17 197 ASP B C 1
ATOM 4425 O O . ASP B 1 197 ? 19.630 3.979 41.751 1.00 16.02 197 ASP B O 1
ATOM 4430 N N . LEU B 1 198 ? 21.836 4.271 41.126 1.00 16.66 198 LEU B N 1
ATOM 4431 C CA . LEU B 1 198 ? 21.516 4.460 39.683 1.00 15.79 198 LEU B CA 1
ATOM 4432 C C . LEU B 1 198 ? 20.632 3.299 39.091 1.00 17.30 198 LEU B C 1
ATOM 4433 O O . LEU B 1 198 ? 19.683 3.571 38.342 1.00 16.95 198 LEU B O 1
ATOM 4438 N N . LYS B 1 199 ? 20.982 2.049 39.387 1.00 16.10 199 LYS B N 1
ATOM 4439 C CA . LYS B 1 199 ? 20.121 0.900 38.992 1.00 16.42 199 LYS B CA 1
ATOM 4440 C C . LYS B 1 199 ? 20.249 -0.175 40.008 1.00 17.18 199 LYS B C 1
ATOM 4441 O O . LYS B 1 199 ? 21.388 -0.562 40.352 1.00 16.05 199 LYS B O 1
ATOM 4447 N N . ASN B 1 200 ? 19.114 -0.689 40.506 1.00 17.61 200 ASN B N 1
ATOM 4448 C CA . ASN B 1 200 ? 19.203 -1.827 41.435 1.00 19.57 200 ASN B CA 1
ATOM 4449 C C . ASN B 1 200 ? 19.760 -3.134 40.809 1.00 17.90 200 ASN B C 1
ATOM 4450 O O . ASN B 1 200 ? 19.206 -3.604 39.798 1.00 20.80 200 ASN B O 1
ATOM 4455 N N . GLU B 1 201 ? 20.815 -3.704 41.378 1.00 17.20 201 GLU B N 1
ATOM 4456 C CA . GLU B 1 201 ? 21.301 -5.058 41.069 1.00 16.21 201 GLU B CA 1
ATOM 4457 C C . GLU B 1 201 ? 21.388 -5.345 39.560 1.00 19.24 201 GLU B C 1
ATOM 4458 O O . GLU B 1 201 ? 20.714 -6.234 39.044 1.00 17.98 201 GLU B O 1
ATOM 4464 N N . PRO B 1 202 ? 22.285 -4.649 38.885 1.00 17.40 202 PRO B N 1
ATOM 4465 C CA . PRO B 1 202 ? 22.736 -5.208 37.581 1.00 17.82 202 PRO B CA 1
ATOM 4466 C C . PRO B 1 202 ? 23.162 -6.657 37.752 1.00 17.78 202 PRO B C 1
ATOM 4467 O O . PRO B 1 202 ? 23.836 -7.023 38.761 1.00 16.85 202 PRO B O 1
ATOM 4471 N N . HIS B 1 203 ? 22.798 -7.574 36.818 1.00 17.29 203 HIS B N 1
ATOM 4472 C CA . HIS B 1 203 ? 23.218 -8.983 37.031 1.00 14.44 203 HIS B CA 1
ATOM 4473 C C . HIS B 1 203 ? 23.094 -9.732 35.691 1.00 18.68 203 HIS B C 1
ATOM 4474 O O . HIS B 1 203 ? 22.830 -9.063 34.681 1.00 18.78 203 HIS B O 1
ATOM 4481 N N . SER B 1 204 ? 23.200 -11.057 35.755 1.00 18.78 204 SER B N 1
ATOM 4482 C CA . SER B 1 204 ? 23.193 -11.904 34.545 1.00 20.15 204 SER B CA 1
ATOM 4483 C C . SER B 1 204 ? 21.986 -12.844 34.603 1.00 22.76 204 SER B C 1
ATOM 4484 O O . SER B 1 204 ? 21.425 -13.133 35.702 1.00 20.63 204 SER B O 1
ATOM 4487 N N . VAL B 1 205 ? 21.581 -13.319 33.406 1.00 24.90 205 VAL B N 1
ATOM 4488 C CA . VAL B 1 205 ? 20.454 -14.252 33.286 1.00 26.35 205 VAL B CA 1
ATOM 4489 C C . VAL B 1 205 ? 20.926 -15.559 32.594 1.00 28.11 205 VAL B C 1
ATOM 4490 O O . VAL B 1 205 ? 20.092 -16.428 32.277 1.00 29.75 205 VAL B O 1
ATOM 4494 N N . THR B 1 206 ? 22.229 -15.711 32.403 1.00 27.61 206 THR B N 1
ATOM 4495 C CA . THR B 1 206 ? 22.840 -16.873 31.793 1.00 28.89 206 THR B CA 1
ATOM 4496 C C . THR B 1 206 ? 24.127 -17.099 32.571 1.00 29.85 206 THR B C 1
ATOM 4497 O O . THR B 1 206 ? 24.617 -16.211 33.339 1.00 30.38 206 THR B O 1
ATOM 4501 N N . SER B 1 207 ? 24.657 -18.305 32.421 1.00 29.61 207 SER B N 1
ATOM 4502 C CA . SER B 1 207 ? 25.943 -18.662 32.954 1.00 29.73 207 SER B CA 1
ATOM 4503 C C . SER B 1 207 ? 27.100 -18.049 32.160 1.00 28.81 207 SER B C 1
ATOM 4504 O O . SER B 1 207 ? 27.033 -17.920 30.934 1.00 29.52 207 SER B O 1
ATOM 4507 N N . PRO B 1 208 ? 28.201 -17.770 32.852 1.00 27.25 208 PRO B N 1
ATOM 4508 C CA . PRO B 1 208 ? 29.446 -17.552 32.148 1.00 26.64 208 PRO B CA 1
ATOM 4509 C C . PRO B 1 208 ? 29.902 -18.915 31.613 1.00 26.61 208 PRO B C 1
ATOM 4510 O O . PRO B 1 208 ? 29.536 -19.968 32.205 1.00 24.52 208 PRO B O 1
ATOM 4514 N N . PRO B 1 209 ? 30.746 -18.914 30.570 1.00 25.85 209 PRO B N 1
ATOM 4515 C CA . PRO B 1 209 ? 31.317 -17.699 29.921 1.00 26.04 209 PRO B CA 1
ATOM 4516 C C . PRO B 1 209 ? 30.344 -16.956 29.049 1.00 25.21 209 PRO B C 1
ATOM 4517 O O . PRO B 1 209 ? 30.577 -15.771 28.696 1.00 24.20 209 PRO B O 1
ATOM 4521 N N . ALA B 1 210 ? 29.244 -17.594 28.677 1.00 24.50 210 ALA B N 1
ATOM 4522 C CA . ALA B 1 210 ? 28.432 -16.918 27.711 1.00 25.11 210 ALA B CA 1
ATOM 4523 C C . ALA B 1 210 ? 27.922 -15.566 28.217 1.00 25.81 210 ALA B C 1
ATOM 4524 O O . ALA B 1 210 ? 27.795 -14.636 27.430 1.00 23.86 210 ALA B O 1
ATOM 4526 N N . ALA B 1 211 ? 27.629 -15.469 29.536 1.00 25.17 211 ALA B N 1
ATOM 4527 C CA . ALA B 1 211 ? 26.997 -14.280 30.050 1.00 24.22 211 ALA B CA 1
ATOM 4528 C C . ALA B 1 211 ? 27.874 -13.037 29.773 1.00 21.95 211 ALA B C 1
ATOM 4529 O O . ALA B 1 211 ? 27.340 -11.937 29.836 1.00 23.05 211 ALA B O 1
ATOM 4531 N N . TYR B 1 212 ? 29.174 -13.225 29.570 1.00 22.60 212 TYR B N 1
ATOM 4532 C CA . TYR B 1 212 ? 30.035 -12.066 29.315 1.00 21.70 212 TYR B CA 1
ATOM 4533 C C . TYR B 1 212 ? 29.784 -11.375 27.981 1.00 25.47 212 TYR B C 1
ATOM 4534 O O . TYR B 1 212 ? 30.092 -10.143 27.829 1.00 23.27 212 TYR B O 1
ATOM 4543 N N . THR B 1 213 ? 29.215 -12.102 27.013 1.00 25.51 213 THR B N 1
ATOM 4544 C CA . THR B 1 213 ? 29.133 -11.528 25.672 1.00 27.92 213 THR B CA 1
ATOM 4545 C C . THR B 1 213 ? 27.825 -11.755 25.029 1.00 28.98 213 THR B C 1
ATOM 4546 O O . THR B 1 213 ? 27.605 -11.316 23.886 1.00 31.87 213 THR B O 1
ATOM 4550 N N . ASP B 1 214 ? 26.944 -12.475 25.698 1.00 28.63 214 ASP B N 1
ATOM 4551 C CA . ASP B 1 214 ? 25.700 -12.765 25.025 1.00 28.30 214 ASP B CA 1
ATOM 4552 C C . ASP B 1 214 ? 24.786 -11.546 24.988 1.00 28.03 214 ASP B C 1
ATOM 4553 O O . ASP B 1 214 ? 23.746 -11.593 24.345 1.00 28.23 214 ASP B O 1
ATOM 4558 N N . GLY B 1 215 ? 25.155 -10.419 25.638 1.00 25.78 215 GLY B N 1
ATOM 4559 C CA . GLY B 1 215 ? 24.315 -9.162 25.537 1.00 24.63 215 GLY B CA 1
ATOM 4560 C C . GLY B 1 215 ? 23.013 -9.169 26.353 1.00 24.29 215 GLY B C 1
ATOM 4561 O O . GLY B 1 215 ? 22.182 -8.224 26.309 1.00 25.44 215 GLY B O 1
ATOM 4562 N N . THR B 1 216 ? 22.807 -10.245 27.130 1.00 23.52 216 THR B N 1
ATOM 4563 C CA . THR B 1 216 ? 21.616 -10.333 27.972 1.00 23.97 216 THR B CA 1
ATOM 4564 C C . THR B 1 216 ? 21.849 -9.831 29.427 1.00 23.82 216 THR B C 1
ATOM 4565 O O . THR B 1 216 ? 20.880 -9.580 30.137 1.00 25.83 216 THR B O 1
ATOM 4569 N N . GLY B 1 217 ? 23.077 -9.693 29.865 1.00 22.68 217 GLY B N 1
ATOM 4570 C CA . GLY B 1 217 ? 23.163 -9.173 31.234 1.00 21.98 217 GLY B CA 1
ATOM 4571 C C . GLY B 1 217 ? 24.282 -8.177 31.343 1.00 21.45 217 GLY B C 1
ATOM 4572 O O . GLY B 1 217 ? 25.075 -7.932 30.406 1.00 18.72 217 GLY B O 1
ATOM 4573 N N . ALA B 1 218 ? 24.403 -7.671 32.560 1.00 20.38 218 ALA B N 1
ATOM 4574 C CA . ALA B 1 218 ? 25.458 -6.725 32.880 1.00 17.95 218 ALA B CA 1
ATOM 4575 C C . ALA B 1 218 ? 26.826 -7.284 32.992 1.00 17.82 218 ALA B C 1
ATOM 4576 O O . ALA B 1 218 ? 27.092 -8.449 33.436 1.00 18.72 218 ALA B O 1
ATOM 4578 N N . THR B 1 219 ? 27.768 -6.435 32.586 1.00 15.96 219 THR B N 1
ATOM 4579 C CA . THR B 1 219 ? 29.152 -6.814 32.715 1.00 14.50 219 THR B CA 1
ATOM 4580 C C . THR B 1 219 ? 29.897 -5.614 33.334 1.00 13.43 219 THR B C 1
ATOM 4581 O O . THR B 1 219 ? 29.282 -4.586 33.656 1.00 14.33 219 THR B O 1
ATOM 4585 N N . TRP B 1 220 ? 31.153 -5.852 33.544 1.00 14.44 220 TRP B N 1
ATOM 4586 C CA . TRP B 1 220 ? 32.082 -4.790 34.145 1.00 15.40 220 TRP B CA 1
ATOM 4587 C C . TRP B 1 220 ? 33.495 -5.034 33.683 1.00 13.97 220 TRP B C 1
ATOM 4588 O O . TRP B 1 220 ? 34.184 -6.018 34.075 1.00 14.87 220 TRP B O 1
ATOM 4599 N N . GLY B 1 221 ? 33.965 -4.129 32.790 1.00 14.01 221 GLY B N 1
ATOM 4600 C CA . GLY B 1 221 ? 35.319 -4.250 32.291 1.00 14.20 221 GLY B CA 1
ATOM 4601 C C . GLY B 1 221 ? 35.436 -5.242 31.110 1.00 17.00 221 GLY B C 1
ATOM 4602 O O . GLY B 1 221 ? 36.505 -5.566 30.693 1.00 19.39 221 GLY B O 1
ATOM 4603 N N . MET B 1 222 ? 34.318 -5.647 30.552 1.00 17.64 222 MET B N 1
ATOM 4604 C CA . MET B 1 222 ? 34.333 -6.667 29.412 1.00 19.73 222 MET B CA 1
ATOM 4605 C C . MET B 1 222 ? 34.616 -5.883 28.094 1.00 19.86 222 MET B C 1
ATOM 4606 O O . MET B 1 222 ? 35.247 -6.433 27.109 1.00 21.08 222 MET B O 1
ATOM 4611 N N . GLY B 1 223 ? 34.150 -4.632 28.045 1.00 20.06 223 GLY B N 1
ATOM 4612 C CA . GLY B 1 223 ? 34.490 -3.720 26.916 1.00 20.38 223 GLY B CA 1
ATOM 4613 C C . GLY B 1 223 ? 33.310 -3.080 26.254 1.00 18.24 223 GLY B C 1
ATOM 4614 O O . GLY B 1 223 ? 33.383 -1.902 25.892 1.00 19.95 223 GLY B O 1
ATOM 4615 N N . ASN B 1 224 ? 32.241 -3.846 26.030 1.00 16.11 224 ASN B N 1
ATOM 4616 C CA . ASN B 1 224 ? 31.053 -3.327 25.352 1.00 17.56 224 ASN B CA 1
ATOM 4617 C C . ASN B 1 224 ? 30.311 -2.319 26.223 1.00 18.42 224 ASN B C 1
ATOM 4618 O O . ASN B 1 224 ? 29.742 -2.691 27.248 1.00 17.86 224 ASN B O 1
ATOM 4623 N N . PRO B 1 225 ? 30.270 -1.049 25.780 1.00 19.82 225 PRO B N 1
ATOM 4624 C CA . PRO B 1 225 ? 29.719 -0.057 26.679 1.00 20.36 225 PRO B CA 1
ATOM 4625 C C . PRO B 1 225 ? 28.260 -0.240 26.823 1.00 21.61 225 PRO B C 1
ATOM 4626 O O . PRO B 1 225 ? 27.649 0.409 27.664 1.00 21.45 225 PRO B O 1
ATOM 4630 N N . ALA B 1 226 ? 27.651 -1.051 25.954 1.00 20.57 226 ALA B N 1
ATOM 4631 C CA . ALA B 1 226 ? 26.232 -1.344 26.074 1.00 19.51 226 ALA B CA 1
ATOM 4632 C C . ALA B 1 226 ? 25.924 -2.428 27.151 1.00 19.78 226 ALA B C 1
ATOM 4633 O O . ALA B 1 226 ? 24.793 -2.606 27.564 1.00 23.09 226 ALA B O 1
ATOM 4635 N N . THR B 1 227 ? 26.916 -3.142 27.629 1.00 19.32 227 THR B N 1
ATOM 4636 C CA . THR B 1 227 ? 26.657 -4.078 28.754 1.00 19.08 227 THR B CA 1
ATOM 4637 C C . THR B 1 227 ? 27.510 -3.740 29.987 1.00 19.03 227 THR B C 1
ATOM 4638 O O . THR B 1 227 ? 27.174 -4.223 31.081 1.00 18.68 227 THR B O 1
ATOM 4642 N N . ASP B 1 228 ? 28.580 -2.978 29.777 1.00 17.08 228 ASP B N 1
ATOM 4643 C CA . ASP B 1 228 ? 29.503 -2.641 30.862 1.00 16.75 228 ASP B CA 1
ATOM 4644 C C . ASP B 1 228 ? 28.887 -1.601 31.822 1.00 16.60 228 ASP B C 1
ATOM 4645 O O . ASP B 1 228 ? 28.663 -0.407 31.487 1.00 17.28 228 ASP B O 1
ATOM 4650 N N . TRP B 1 229 ? 28.469 -2.080 32.999 1.00 15.21 229 TRP B N 1
ATOM 4651 C CA . TRP B 1 229 ? 27.793 -1.221 33.937 1.00 13.50 229 TRP B CA 1
ATOM 4652 C C . TRP B 1 229 ? 28.817 -0.148 34.429 1.00 12.29 229 TRP B C 1
ATOM 4653 O O . TRP B 1 229 ? 28.389 0.942 34.784 1.00 14.42 229 TRP B O 1
ATOM 4664 N N . ASN B 1 230 ? 30.095 -0.433 34.474 1.00 15.37 230 ASN B N 1
ATOM 4665 C CA . ASN B 1 230 ? 31.043 0.671 34.861 1.00 16.30 230 ASN B CA 1
ATOM 4666 C C . ASN B 1 230 ? 30.989 1.871 33.858 1.00 16.56 230 ASN B C 1
ATOM 4667 O O . ASN B 1 230 ? 31.162 3.043 34.247 1.00 17.06 230 ASN B O 1
ATOM 4672 N N . LEU B 1 231 ? 30.717 1.589 32.596 1.00 16.41 231 LEU B N 1
ATOM 4673 C CA . LEU B 1 231 ? 30.599 2.671 31.577 1.00 17.81 231 LEU B CA 1
ATOM 4674 C C . LEU B 1 231 ? 29.262 3.302 31.593 1.00 17.42 231 LEU B C 1
ATOM 4675 O O . LEU B 1 231 ? 29.121 4.555 31.559 1.00 17.21 231 LEU B O 1
ATOM 4680 N N . ALA B 1 232 ? 28.227 2.481 31.711 1.00 16.95 232 ALA B N 1
ATOM 4681 C CA . ALA B 1 232 ? 26.879 2.953 31.793 1.00 15.77 232 ALA B CA 1
ATOM 4682 C C . ALA B 1 232 ? 26.717 3.918 33.035 1.00 15.53 232 ALA B C 1
ATOM 4683 O O . ALA B 1 232 ? 26.023 4.910 32.984 1.00 16.12 232 ALA B O 1
ATOM 4685 N N . ALA B 1 233 ? 27.323 3.529 34.171 1.00 16.12 233 ALA B N 1
ATOM 4686 C CA . ALA B 1 233 ? 27.096 4.301 35.427 1.00 13.34 233 ALA B CA 1
ATOM 4687 C C . ALA B 1 233 ? 27.691 5.721 35.197 1.00 15.57 233 ALA B C 1
ATOM 4688 O O . ALA B 1 233 ? 27.136 6.703 35.714 1.00 15.53 233 ALA B O 1
ATOM 4690 N N . GLU B 1 234 ? 28.778 5.803 34.446 0.50 11.29 234 GLU B N 1
ATOM 4691 C CA . GLU B 1 234 ? 29.373 7.109 34.114 0.50 12.16 234 GLU B CA 1
ATOM 4692 C C . GLU B 1 234 ? 28.452 7.939 33.248 0.50 11.86 234 GLU B C 1
ATOM 4693 O O . GLU B 1 234 ? 28.213 9.084 33.566 0.50 9.48 234 GLU B O 1
ATOM 4699 N N . ARG B 1 235 ? 27.814 7.310 32.231 1.00 15.90 235 ARG B N 1
ATOM 4700 C CA . ARG B 1 235 ? 26.826 7.983 31.399 1.00 17.44 235 ARG B CA 1
ATOM 4701 C C . ARG B 1 235 ? 25.570 8.473 32.156 1.00 17.39 235 ARG B C 1
ATOM 4702 O O . ARG B 1 235 ? 25.174 9.651 32.057 1.00 17.87 235 ARG B O 1
ATOM 4710 N N . ILE B 1 236 ? 25.001 7.602 32.999 1.00 15.40 236 ILE B N 1
ATOM 4711 C CA . ILE B 1 236 ? 23.846 7.963 33.765 1.00 17.72 236 ILE B CA 1
ATOM 4712 C C . ILE B 1 236 ? 24.167 9.027 34.861 1.00 17.73 236 ILE B C 1
ATOM 4713 O O . ILE B 1 236 ? 23.407 9.944 35.072 1.00 19.31 236 ILE B O 1
ATOM 4718 N N . GLY B 1 237 ? 25.285 8.804 35.529 1.00 18.08 237 GLY B N 1
ATOM 4719 C CA . GLY B 1 237 ? 25.827 9.626 36.673 1.00 19.02 237 GLY B CA 1
ATOM 4720 C C . GLY B 1 237 ? 26.045 11.043 36.168 1.00 20.22 237 GLY B C 1
ATOM 4721 O O . GLY B 1 237 ? 25.698 12.014 36.874 1.00 19.46 237 GLY B O 1
ATOM 4722 N N . LYS B 1 238 ? 26.629 11.163 34.980 1.00 19.04 238 LYS B N 1
ATOM 4723 C CA . LYS B 1 238 ? 27.026 12.517 34.476 1.00 21.64 238 LYS B CA 1
ATOM 4724 C C . LYS B 1 238 ? 25.779 13.288 34.230 1.00 21.71 238 LYS B C 1
ATOM 4725 O O . LYS B 1 238 ? 25.683 14.498 34.533 1.00 22.76 238 LYS B O 1
ATOM 4731 N N . ALA B 1 239 ? 24.777 12.584 33.701 1.00 21.47 239 ALA B N 1
ATOM 4732 C CA . ALA B 1 239 ? 23.518 13.211 33.398 1.00 20.52 239 ALA B CA 1
ATOM 4733 C C . ALA B 1 239 ? 22.792 13.725 34.643 1.00 23.86 239 ALA B C 1
ATOM 4734 O O . ALA B 1 239 ? 22.211 14.836 34.632 1.00 24.69 239 ALA B O 1
ATOM 4736 N N . ILE B 1 240 ? 22.801 12.932 35.716 1.00 22.13 240 ILE B N 1
ATOM 4737 C CA . ILE B 1 240 ? 22.237 13.330 36.971 1.00 21.00 240 ILE B CA 1
ATOM 4738 C C . ILE B 1 240 ? 23.014 14.533 37.587 1.00 20.23 240 ILE B C 1
ATOM 4739 O O . ILE B 1 240 ? 22.352 15.489 38.054 1.00 22.49 240 ILE B O 1
ATOM 4744 N N . LEU B 1 241 ? 24.333 14.498 37.535 1.00 20.58 241 LEU B N 1
ATOM 4745 C CA . LEU B 1 241 ? 25.147 15.518 38.244 1.00 20.72 241 LEU B CA 1
ATOM 4746 C C . LEU B 1 241 ? 25.002 16.882 37.558 1.00 22.86 241 LEU B C 1
ATOM 4747 O O . LEU B 1 241 ? 25.092 17.893 38.211 1.00 22.24 241 LEU B O 1
ATOM 4752 N N . LYS B 1 242 ? 24.664 16.880 36.273 1.00 25.20 242 LYS B N 1
ATOM 4753 C CA . LYS B 1 242 ? 24.282 18.124 35.536 1.00 28.42 242 LYS B CA 1
ATOM 4754 C C . LYS B 1 242 ? 23.084 18.845 36.112 1.00 28.30 242 LYS B C 1
ATOM 4755 O O . LYS B 1 242 ? 23.096 20.078 36.204 1.00 29.75 242 LYS B O 1
ATOM 4761 N N . VAL B 1 243 ? 22.038 18.098 36.478 1.00 26.65 243 VAL B N 1
ATOM 4762 C CA . VAL B 1 243 ? 20.846 18.668 37.090 1.00 27.06 243 VAL B CA 1
ATOM 4763 C C . VAL B 1 243 ? 20.807 18.691 38.649 1.00 25.50 243 VAL B C 1
ATOM 4764 O O . VAL B 1 243 ? 20.097 19.540 39.233 1.00 26.71 243 VAL B O 1
ATOM 4768 N N . ALA B 1 244 ? 21.526 17.786 39.309 1.00 24.66 244 ALA B N 1
ATOM 4769 C CA . ALA B 1 244 ? 21.563 17.732 40.765 1.00 22.64 244 ALA B CA 1
ATOM 4770 C C . ALA B 1 244 ? 23.017 17.624 41.161 1.00 22.53 244 ALA B C 1
ATOM 4771 O O . ALA B 1 244 ? 23.482 16.588 41.659 1.00 20.76 244 ALA B O 1
ATOM 4773 N N . PRO B 1 245 ? 23.777 18.726 40.972 1.00 21.66 245 PRO B N 1
ATOM 4774 C CA . PRO B 1 245 ? 25.167 18.722 41.306 1.00 21.12 245 PRO B CA 1
ATOM 4775 C C . PRO B 1 245 ? 25.506 18.445 42.769 1.00 18.59 245 PRO B C 1
ATOM 4776 O O . PRO B 1 245 ? 26.667 18.062 43.084 1.00 18.28 245 PRO B O 1
ATOM 4780 N N . HIS B 1 246 ? 24.528 18.597 43.652 1.00 17.90 246 HIS B N 1
ATOM 4781 C CA . HIS B 1 246 ? 24.727 18.438 45.083 1.00 18.00 246 HIS B CA 1
ATOM 4782 C C . HIS B 1 246 ? 24.495 16.984 45.522 1.00 18.47 246 HIS B C 1
ATOM 4783 O O . HIS B 1 246 ? 24.755 16.623 46.654 1.00 17.76 246 HIS B O 1
ATOM 4790 N N . TRP B 1 247 ? 23.990 16.145 44.601 1.00 18.20 247 TRP B N 1
ATOM 4791 C CA . TRP B 1 247 ? 23.737 14.724 44.979 1.00 17.31 247 TRP B CA 1
ATOM 4792 C C . TRP B 1 247 ? 24.959 13.823 44.970 1.00 16.15 247 TRP B C 1
ATOM 4793 O O . TRP B 1 247 ? 25.970 14.110 44.294 1.00 18.09 247 TRP B O 1
ATOM 4804 N N . LEU B 1 248 ? 24.836 12.691 45.677 1.00 16.99 248 LEU B N 1
ATOM 4805 C CA . LEU B 1 248 ? 25.799 11.591 45.559 1.00 15.11 248 LEU B CA 1
ATOM 4806 C C . LEU B 1 248 ? 25.284 10.604 44.510 1.00 17.22 248 LEU B C 1
ATOM 4807 O O . LEU B 1 248 ? 24.100 10.508 44.299 1.00 15.86 248 LEU B O 1
ATOM 4812 N N . ILE B 1 249 ? 26.201 9.869 43.922 1.00 15.24 249 ILE B N 1
ATOM 4813 C CA . ILE B 1 249 ? 25.821 8.853 42.862 1.00 15.58 249 ILE B CA 1
ATOM 4814 C C . ILE B 1 249 ? 26.216 7.524 43.482 1.00 15.15 249 ILE B C 1
ATOM 4815 O O . ILE B 1 249 ? 27.420 7.294 43.727 1.00 14.86 249 ILE B O 1
ATOM 4820 N N . PHE B 1 250 ? 25.235 6.654 43.766 1.00 14.22 250 PHE B N 1
ATOM 4821 C CA . PHE B 1 250 ? 25.496 5.341 44.413 1.00 12.86 250 PHE B CA 1
ATOM 4822 C C . PHE B 1 250 ? 25.500 4.279 43.298 1.00 14.45 250 PHE B C 1
ATOM 4823 O O . PHE B 1 250 ? 24.587 4.226 42.529 1.00 14.92 250 PHE B O 1
ATOM 4831 N N . VAL B 1 251 ? 26.563 3.560 43.156 1.00 12.81 251 VAL B N 1
ATOM 4832 C CA . VAL B 1 251 ? 26.783 2.595 42.047 1.00 12.92 251 VAL B CA 1
ATOM 4833 C C . VAL B 1 251 ? 26.948 1.237 42.665 1.00 13.07 251 VAL B C 1
ATOM 4834 O O . VAL B 1 251 ? 27.931 0.909 43.387 1.00 13.14 251 VAL B O 1
ATOM 4838 N N . GLU B 1 252 ? 26.023 0.344 42.367 1.00 13.05 252 GLU B N 1
ATOM 4839 C CA . GLU B 1 252 ? 26.090 -1.022 42.864 1.00 12.50 252 GLU B CA 1
ATOM 4840 C C . GLU B 1 252 ? 27.040 -1.901 42.025 1.00 12.96 252 GLU B C 1
ATOM 4841 O O . GLU B 1 252 ? 27.528 -1.471 40.950 1.00 13.38 252 GLU B O 1
ATOM 4847 N N . GLY B 1 253 ? 27.354 -3.104 42.531 1.00 12.64 253 GLY B N 1
ATOM 4848 C CA . GLY B 1 253 ? 28.103 -4.061 41.772 1.00 12.34 253 GLY B CA 1
ATOM 4849 C C . GLY B 1 253 ? 27.247 -4.745 40.722 1.00 13.17 253 GLY B C 1
ATOM 4850 O O . GLY B 1 253 ? 26.069 -4.389 40.571 1.00 13.89 253 GLY B O 1
ATOM 4851 N N . THR B 1 254 ? 27.863 -5.555 39.913 1.00 13.49 254 THR B N 1
ATOM 4852 C CA . THR B 1 254 ? 27.026 -6.390 38.926 1.00 13.72 254 THR B CA 1
ATOM 4853 C C . THR B 1 254 ? 27.070 -7.797 39.590 1.00 16.63 254 THR B C 1
ATOM 4854 O O . THR B 1 254 ? 27.381 -7.897 40.808 1.00 14.91 254 THR B O 1
ATOM 4858 N N . GLN B 1 255 ? 26.736 -8.890 38.861 1.00 13.71 255 GLN B N 1
ATOM 4859 C CA . GLN B 1 255 ? 26.942 -10.256 39.361 1.00 15.66 255 GLN B CA 1
ATOM 4860 C C . GLN B 1 255 ? 28.260 -10.893 38.893 1.00 14.43 255 GLN B C 1
ATOM 4861 O O . GLN B 1 255 ? 29.152 -11.429 39.663 1.00 16.02 255 GLN B O 1
ATOM 4867 N N . PHE B 1 256 ? 28.468 -10.765 37.553 1.00 15.30 256 PHE B N 1
ATOM 4868 C CA . PHE B 1 256 ? 29.708 -11.122 36.902 1.00 14.59 256 PHE B CA 1
ATOM 4869 C C . PHE B 1 256 ? 30.298 -9.859 36.257 1.00 14.63 256 PHE B C 1
ATOM 4870 O O . PHE B 1 256 ? 29.583 -8.915 35.973 1.00 14.77 256 PHE B O 1
ATOM 4878 N N . THR B 1 257 ? 31.592 -9.842 36.102 1.00 15.95 257 THR B N 1
ATOM 4879 C CA . THR B 1 257 ? 32.234 -8.603 35.658 1.00 15.23 257 THR B CA 1
ATOM 4880 C C . THR B 1 257 ? 32.857 -8.910 34.277 1.00 15.96 257 THR B C 1
ATOM 4881 O O . THR B 1 257 ? 32.263 -8.556 33.280 1.00 16.06 257 THR B O 1
ATOM 4885 N N . ASN B 1 258 ? 33.992 -9.531 34.300 1.00 15.15 258 ASN B N 1
ATOM 4886 C CA . ASN B 1 258 ? 34.723 -10.065 33.112 1.00 18.74 258 ASN B CA 1
ATOM 4887 C C . ASN B 1 258 ? 35.433 -11.314 33.570 1.00 18.73 258 ASN B C 1
ATOM 4888 O O . ASN B 1 258 ? 35.730 -11.508 34.772 1.00 18.57 258 ASN B O 1
ATOM 4893 N N . PRO B 1 259 ? 35.801 -12.185 32.626 1.00 20.85 259 PRO B N 1
ATOM 4894 C CA . PRO B 1 259 ? 36.329 -13.498 33.143 1.00 20.45 259 PRO B CA 1
ATOM 4895 C C . PRO B 1 259 ? 37.665 -13.426 33.840 1.00 22.65 259 PRO B C 1
ATOM 4896 O O . PRO B 1 259 ? 37.966 -14.279 34.701 1.00 22.08 259 PRO B O 1
ATOM 4900 N N . LYS B 1 260 ? 38.512 -12.454 33.496 1.00 22.39 260 LYS B N 1
ATOM 4901 C CA . LYS B 1 260 ? 39.785 -12.401 34.170 1.00 23.82 260 LYS B CA 1
ATOM 4902 C C . LYS B 1 260 ? 39.603 -12.018 35.647 1.00 23.01 260 LYS B C 1
ATOM 4903 O O . LYS B 1 260 ? 40.277 -12.566 36.573 1.00 23.77 260 LYS B O 1
ATOM 4909 N N . THR B 1 261 ? 38.790 -10.991 35.858 1.00 24.06 261 THR B N 1
ATOM 4910 C CA . THR B 1 261 ? 38.456 -10.572 37.264 1.00 20.69 261 THR B CA 1
ATOM 4911 C C . THR B 1 261 ? 37.711 -11.735 37.988 1.00 19.00 261 THR B C 1
ATOM 4912 O O . THR B 1 261 ? 38.009 -12.063 39.102 1.00 20.51 261 THR B O 1
ATOM 4916 N N . ASP B 1 262 ? 36.649 -12.277 37.434 1.00 17.09 262 ASP B N 1
ATOM 4917 C CA . ASP B 1 262 ? 35.895 -13.279 38.186 1.00 19.67 262 ASP B CA 1
ATOM 4918 C C . ASP B 1 262 ? 36.701 -14.551 38.453 1.00 22.79 262 ASP B C 1
ATOM 4919 O O . ASP B 1 262 ? 36.555 -15.165 39.526 1.00 22.27 262 ASP B O 1
ATOM 4924 N N . SER B 1 263 ? 37.621 -14.926 37.543 1.00 24.29 263 SER B N 1
ATOM 4925 C CA . SER B 1 263 ? 38.463 -16.091 37.794 1.00 26.74 263 SER B CA 1
ATOM 4926 C C . SER B 1 263 ? 39.560 -15.773 38.764 1.00 28.37 263 SER B C 1
ATOM 4927 O O . SER B 1 263 ? 40.255 -16.683 39.245 1.00 30.53 263 SER B O 1
ATOM 4930 N N . SER B 1 264 ? 39.758 -14.498 39.081 1.00 28.99 264 SER B N 1
ATOM 4931 C CA . SER B 1 264 ? 40.878 -14.157 39.977 1.00 28.91 264 SER B CA 1
ATOM 4932 C C . SER B 1 264 ? 40.693 -14.649 41.449 1.00 28.54 264 SER B C 1
ATOM 4933 O O . SER B 1 264 ? 41.610 -14.601 42.224 1.00 28.29 264 SER B O 1
ATOM 4936 N N . TYR B 1 265 ? 39.497 -15.047 41.840 1.00 26.99 265 TYR B N 1
ATOM 4937 C CA . TYR B 1 265 ? 39.188 -15.312 43.230 1.00 25.98 265 TYR B CA 1
ATOM 4938 C C . TYR B 1 265 ? 38.353 -16.594 43.260 1.00 26.40 265 TYR B C 1
ATOM 4939 O O . TYR B 1 265 ? 37.456 -16.744 42.450 1.00 25.92 265 TYR B O 1
ATOM 4948 N N . LYS B 1 266 ? 38.590 -17.458 44.242 1.00 26.21 266 LYS B N 1
ATOM 4949 C CA . LYS B 1 266 ? 37.837 -18.737 44.292 1.00 26.80 266 LYS B CA 1
ATOM 4950 C C . LYS B 1 266 ? 36.354 -18.645 44.314 1.00 24.62 266 LYS B C 1
ATOM 4951 O O . LYS B 1 266 ? 35.698 -19.569 43.839 1.00 23.67 266 LYS B O 1
ATOM 4957 N N . TRP B 1 267 ? 35.796 -17.589 44.911 1.00 21.23 267 TRP B N 1
ATOM 4958 C CA . TRP B 1 267 ? 34.358 -17.413 44.968 1.00 20.70 267 TRP B CA 1
ATOM 4959 C C . TRP B 1 267 ? 33.943 -16.274 44.068 1.00 19.60 267 TRP B C 1
ATOM 4960 O O . TRP B 1 267 ? 32.903 -15.687 44.236 1.00 19.08 267 TRP B O 1
ATOM 4971 N N . GLY B 1 268 ? 34.791 -15.987 43.070 1.00 20.30 268 GLY B N 1
ATOM 4972 C CA . GLY B 1 268 ? 34.477 -14.945 42.078 1.00 18.69 268 GLY B CA 1
ATOM 4973 C C . GLY B 1 268 ? 33.221 -15.095 41.258 1.00 17.73 268 GLY B C 1
ATOM 4974 O O . GLY B 1 268 ? 32.671 -14.118 40.796 1.00 19.85 268 GLY B O 1
ATOM 4975 N N . TYR B 1 269 ? 32.765 -16.343 41.056 1.00 17.63 269 TYR B N 1
ATOM 4976 C CA . TYR B 1 269 ? 31.537 -16.568 40.332 1.00 17.92 269 TYR B CA 1
ATOM 4977 C C . TYR B 1 269 ? 30.313 -16.750 41.219 1.00 19.57 269 TYR B C 1
ATOM 4978 O O . TYR B 1 269 ? 29.214 -17.082 40.727 1.00 17.09 269 TYR B O 1
ATOM 4987 N N . ASN B 1 270 ? 30.474 -16.499 42.515 1.00 18.84 270 ASN B N 1
ATOM 4988 C CA . ASN B 1 270 ? 29.373 -16.692 43.485 1.00 19.15 270 ASN B CA 1
ATOM 4989 C C . ASN B 1 270 ? 29.006 -15.392 44.232 1.00 18.43 270 ASN B C 1
ATOM 4990 O O . ASN B 1 270 ? 28.594 -15.453 45.421 1.00 18.53 270 ASN B O 1
ATOM 4995 N N . ALA B 1 271 ? 29.093 -14.230 43.551 1.00 17.39 271 ALA B N 1
ATOM 4996 C CA . ALA B 1 271 ? 28.633 -12.983 44.192 1.00 17.61 271 ALA B CA 1
ATOM 4997 C C . ALA B 1 271 ? 27.157 -12.799 43.950 1.00 17.63 271 ALA B C 1
ATOM 4998 O O . ALA B 1 271 ? 26.608 -13.386 43.012 1.00 18.74 271 ALA B O 1
ATOM 5000 N N . TRP B 1 272 ? 26.498 -11.994 44.768 1.00 14.72 272 TRP B N 1
ATOM 5001 C CA . TRP B 1 272 ? 25.104 -11.635 44.652 1.00 16.69 272 TRP B CA 1
ATOM 5002 C C . TRP B 1 272 ? 24.895 -10.733 43.514 1.00 14.48 272 TRP B C 1
ATOM 5003 O O . TRP B 1 272 ? 25.811 -10.023 43.082 1.00 16.53 272 TRP B O 1
ATOM 5014 N N . TRP B 1 273 ? 23.694 -10.712 42.983 1.00 15.49 273 TRP B N 1
ATOM 5015 C CA . TRP B 1 273 ? 23.392 -9.577 42.165 1.00 16.18 273 TRP B CA 1
ATOM 5016 C C . TRP B 1 273 ? 23.629 -8.239 42.915 1.00 17.96 273 TRP B C 1
ATOM 5017 O O . TRP B 1 273 ? 23.250 -8.120 44.091 1.00 18.06 273 TRP B O 1
ATOM 5028 N N . GLY B 1 274 ? 24.243 -7.267 42.210 1.00 17.47 274 GLY B N 1
ATOM 5029 C CA . GLY B 1 274 ? 24.593 -5.982 42.809 1.00 16.60 274 GLY B CA 1
ATOM 5030 C C . GLY B 1 274 ? 25.735 -6.130 43.762 1.00 17.07 274 GLY B C 1
ATOM 5031 O O . GLY B 1 274 ? 26.013 -5.132 44.443 1.00 17.46 274 GLY B O 1
ATOM 5032 N N . GLY B 1 275 ? 26.402 -7.280 43.843 1.00 15.00 275 GLY B N 1
ATOM 5033 C CA . GLY B 1 275 ? 27.304 -7.595 44.911 1.00 15.02 275 GLY B CA 1
ATOM 5034 C C . GLY B 1 275 ? 28.776 -7.716 44.548 1.00 14.23 275 GLY B C 1
ATOM 5035 O O . GLY B 1 275 ? 29.606 -7.894 45.391 1.00 16.35 275 GLY B O 1
ATOM 5036 N N . ASN B 1 276 ? 29.081 -7.785 43.253 1.00 16.11 276 ASN B N 1
ATOM 5037 C CA . ASN B 1 276 ? 30.368 -8.069 42.790 1.00 14.55 276 ASN B CA 1
ATOM 5038 C C . ASN B 1 276 ? 31.004 -6.680 42.469 1.00 14.31 276 ASN B C 1
ATOM 5039 O O . ASN B 1 276 ? 30.780 -6.112 41.436 1.00 12.61 276 ASN B O 1
ATOM 5044 N N . LEU B 1 277 ? 31.930 -6.248 43.326 1.00 12.14 277 LEU B N 1
ATOM 5045 C CA . LEU B 1 277 ? 32.657 -4.989 43.083 1.00 12.99 277 LEU B CA 1
ATOM 5046 C C . LEU B 1 277 ? 34.109 -5.329 42.872 1.00 13.31 277 LEU B C 1
ATOM 5047 O O . LEU B 1 277 ? 34.928 -4.442 43.002 1.00 14.43 277 LEU B O 1
ATOM 5052 N N . MET B 1 278 ? 34.419 -6.587 42.460 1.00 13.64 278 MET B N 1
ATOM 5053 C CA . MET B 1 278 ? 35.789 -7.001 42.255 1.00 12.61 278 MET B CA 1
ATOM 5054 C C . MET B 1 278 ? 36.478 -6.244 41.068 1.00 13.66 278 MET B C 1
ATOM 5055 O O . MET B 1 278 ? 37.678 -6.229 41.053 1.00 16.00 278 MET B O 1
ATOM 5060 N N . ALA B 1 279 ? 35.694 -5.686 40.154 1.00 12.85 279 ALA B N 1
ATOM 5061 C CA . ALA B 1 279 ? 36.271 -4.985 38.985 1.00 14.17 279 ALA B CA 1
ATOM 5062 C C . ALA B 1 279 ? 36.454 -3.496 39.271 1.00 15.59 279 ALA B C 1
ATOM 5063 O O . ALA B 1 279 ? 36.997 -2.780 38.398 1.00 16.87 279 ALA B O 1
ATOM 5065 N N . VAL B 1 280 ? 36.088 -2.989 40.469 1.00 15.18 280 VAL B N 1
ATOM 5066 C CA . VAL B 1 280 ? 36.346 -1.539 40.745 1.00 14.94 280 VAL B CA 1
ATOM 5067 C C . VAL B 1 280 ? 37.857 -1.193 40.694 1.00 16.72 280 VAL B C 1
ATOM 5068 O O . VAL B 1 280 ? 38.189 -0.102 40.185 1.00 16.73 280 VAL B O 1
ATOM 5072 N N . LYS B 1 281 ? 38.734 -2.071 41.187 1.00 18.33 281 LYS B N 1
ATOM 5073 C CA . LYS B 1 281 ? 40.164 -1.750 41.264 1.00 19.12 281 LYS B CA 1
ATOM 5074 C C . LYS B 1 281 ? 40.721 -1.424 39.847 1.00 19.24 281 LYS B C 1
ATOM 5075 O O . LYS B 1 281 ? 41.368 -0.412 39.661 1.00 20.16 281 LYS B O 1
ATOM 5081 N N . ASP B 1 282 ? 40.434 -2.269 38.863 1.00 16.94 282 ASP B N 1
ATOM 5082 C CA . ASP B 1 282 ? 41.066 -2.095 37.532 1.00 16.00 282 ASP B CA 1
ATOM 5083 C C . ASP B 1 282 ? 40.120 -1.386 36.580 1.00 16.71 282 ASP B C 1
ATOM 5084 O O . ASP B 1 282 ? 40.544 -0.850 35.536 1.00 16.37 282 ASP B O 1
ATOM 5089 N N . TYR B 1 283 ? 38.844 -1.294 36.961 1.00 14.79 283 TYR B N 1
ATOM 5090 C CA . TYR B 1 283 ? 37.848 -0.654 36.137 1.00 15.37 283 TYR B CA 1
ATOM 5091 C C . TYR B 1 283 ? 36.974 0.343 36.897 1.00 16.13 283 TYR B C 1
ATOM 5092 O O . TYR B 1 283 ? 35.752 0.246 36.926 1.00 13.02 283 TYR B O 1
ATOM 5101 N N . PRO B 1 284 ? 37.602 1.344 37.554 1.00 14.26 284 PRO B N 1
ATOM 5102 C CA . PRO B 1 284 ? 36.788 2.273 38.352 1.00 15.74 284 PRO B CA 1
ATOM 5103 C C . PRO B 1 284 ? 35.813 3.016 37.489 1.00 15.22 284 PRO B C 1
ATOM 5104 O O . PRO B 1 284 ? 36.121 3.349 36.337 1.00 16.19 284 PRO B O 1
ATOM 5108 N N . VAL B 1 285 ? 34.674 3.377 38.062 1.00 14.80 285 VAL B N 1
ATOM 5109 C CA . VAL B 1 285 ? 33.677 4.171 37.363 1.00 14.30 285 VAL B CA 1
ATOM 5110 C C . VAL B 1 285 ? 34.326 5.568 37.165 1.00 15.68 285 VAL B C 1
ATOM 5111 O O . VAL B 1 285 ? 34.921 6.105 38.149 1.00 16.83 285 VAL B O 1
ATOM 5115 N N . ASN B 1 286 ? 34.286 6.093 35.959 0.50 8.42 286 ASN B N 1
ATOM 5116 C CA . ASN B 1 286 ? 34.913 7.449 35.728 0.50 8.90 286 ASN B CA 1
ATOM 5117 C C . ASN B 1 286 ? 33.955 8.573 36.061 0.50 9.26 286 ASN B C 1
ATOM 5118 O O . ASN B 1 286 ? 33.311 9.175 35.192 0.50 6.55 286 ASN B O 1
ATOM 5123 N N . LEU B 1 287 ? 33.856 8.838 37.378 1.00 14.97 287 LEU B N 1
ATOM 5124 C CA . LEU B 1 287 ? 33.041 9.971 37.932 1.00 16.44 287 LEU B CA 1
ATOM 5125 C C . LEU B 1 287 ? 33.862 10.596 39.042 1.00 18.06 287 LEU B C 1
ATOM 5126 O O . LEU B 1 287 ? 34.768 9.924 39.518 1.00 15.28 287 LEU B O 1
ATOM 5131 N N . PRO B 1 288 ? 33.540 11.843 39.417 1.00 18.40 288 PRO B N 1
ATOM 5132 C CA . PRO B 1 288 ? 34.295 12.513 40.527 1.00 20.05 288 PRO B CA 1
ATOM 5133 C C . PRO B 1 288 ? 34.247 11.684 41.825 1.00 18.32 288 PRO B C 1
ATOM 5134 O O . PRO B 1 288 ? 33.163 11.241 42.260 1.00 17.86 288 PRO B O 1
ATOM 5138 N N . ARG B 1 289 ? 35.398 11.385 42.415 1.00 19.09 289 ARG B N 1
ATOM 5139 C CA . ARG B 1 289 ? 35.462 10.600 43.622 1.00 21.76 289 ARG B CA 1
ATOM 5140 C C . ARG B 1 289 ? 34.633 11.219 44.790 1.00 20.83 289 ARG B C 1
ATOM 5141 O O . ARG B 1 289 ? 33.991 10.477 45.567 1.00 18.94 289 ARG B O 1
ATOM 5149 N N . ASN B 1 290 ? 34.585 12.554 44.846 1.00 21.22 290 ASN B N 1
ATOM 5150 C CA . ASN B 1 290 ? 33.825 13.201 45.916 1.00 19.06 290 ASN B CA 1
ATOM 5151 C C . ASN B 1 290 ? 32.290 13.119 45.761 1.00 19.84 290 ASN B C 1
ATOM 5152 O O . ASN B 1 290 ? 31.512 13.568 46.615 1.00 18.64 290 ASN B O 1
ATOM 5157 N N . LYS B 1 291 ? 31.870 12.617 44.615 1.00 16.03 291 LYS B N 1
ATOM 5158 C CA . LYS B 1 291 ? 30.478 12.373 44.373 1.00 16.36 291 LYS B CA 1
ATOM 5159 C C . LYS B 1 291 ? 30.068 10.894 44.286 1.00 17.22 291 LYS B C 1
ATOM 5160 O O . LYS B 1 291 ? 28.886 10.657 44.185 1.00 17.92 291 LYS B O 1
ATOM 5166 N N . LEU B 1 292 ? 31.003 9.976 44.427 1.00 16.91 292 LEU B N 1
ATOM 5167 C CA . LEU B 1 292 ? 30.743 8.562 44.181 1.00 15.89 292 LEU B CA 1
ATOM 5168 C C . LEU B 1 292 ? 30.666 7.735 45.433 1.00 15.48 292 LEU B C 1
ATOM 5169 O O . LEU B 1 292 ? 31.521 7.841 46.317 1.00 16.04 292 LEU B O 1
ATOM 5174 N N . VAL B 1 293 ? 29.644 6.873 45.543 1.00 13.38 293 VAL B N 1
ATOM 5175 C CA . VAL B 1 293 ? 29.557 5.900 46.604 1.00 13.16 293 VAL B CA 1
ATOM 5176 C C . VAL B 1 293 ? 29.333 4.542 45.900 1.00 12.16 293 VAL B C 1
ATOM 5177 O O . VAL B 1 293 ? 28.376 4.447 45.079 1.00 18.25 293 VAL B O 1
ATOM 5181 N N . TYR B 1 294 ? 30.206 3.592 46.249 1.00 14.83 294 TYR B N 1
ATOM 5182 C CA . TYR B 1 294 ? 30.035 2.207 45.794 1.00 12.98 294 TYR B CA 1
ATOM 5183 C C . TYR B 1 294 ? 29.104 1.541 46.798 1.00 15.05 294 TYR B C 1
ATOM 5184 O O . TYR B 1 294 ? 29.223 1.694 47.999 1.00 13.43 294 TYR B O 1
ATOM 5193 N N . SER B 1 295 ? 28.149 0.827 46.236 1.00 13.92 295 SER B N 1
ATOM 5194 C CA . SER B 1 295 ? 27.087 0.301 47.061 1.00 15.44 295 SER B CA 1
ATOM 5195 C C . SER B 1 295 ? 26.738 -1.200 46.837 1.00 13.95 295 SER B C 1
ATOM 5196 O O . SER B 1 295 ? 25.751 -1.501 46.204 1.00 16.46 295 SER B O 1
ATOM 5199 N N . PRO B 1 296 ? 27.465 -2.093 47.411 1.00 14.42 296 PRO B N 1
ATOM 5200 C CA . PRO B 1 296 ? 27.304 -3.539 47.205 1.00 13.83 296 PRO B CA 1
ATOM 5201 C C . PRO B 1 296 ? 26.103 -4.034 47.990 1.00 15.45 296 PRO B C 1
ATOM 5202 O O . PRO B 1 296 ? 25.708 -3.435 48.988 1.00 13.57 296 PRO B O 1
ATOM 5206 N N . HIS B 1 297 ? 25.481 -5.123 47.485 1.00 15.44 297 HIS B N 1
ATOM 5207 C CA . HIS B 1 297 ? 24.484 -5.860 48.237 1.00 15.41 297 HIS B CA 1
ATOM 5208 C C . HIS B 1 297 ? 25.094 -7.164 48.686 1.00 15.17 297 HIS B C 1
ATOM 5209 O O . HIS B 1 297 ? 25.885 -7.712 47.968 1.00 13.49 297 HIS B O 1
ATOM 5216 N N . VAL B 1 298 ? 24.683 -7.681 49.858 1.00 14.12 298 VAL B N 1
ATOM 5217 C CA . VAL B 1 298 ? 25.231 -8.888 50.392 1.00 12.81 298 VAL B CA 1
ATOM 5218 C C . VAL B 1 298 ? 24.125 -9.589 51.205 1.00 13.94 298 VAL B C 1
ATOM 5219 O O . VAL B 1 298 ? 23.377 -8.926 51.913 1.00 14.24 298 VAL B O 1
ATOM 5223 N N . PHE B 1 299 ? 24.017 -10.908 51.019 1.00 13.59 299 PHE B N 1
ATOM 5224 C CA . PHE B 1 299 ? 22.920 -11.663 51.701 1.00 14.80 299 PHE B CA 1
ATOM 5225 C C . PHE B 1 299 ? 23.420 -12.962 52.265 1.00 13.08 299 PHE B C 1
ATOM 5226 O O . PHE B 1 299 ? 24.608 -13.394 52.059 1.00 15.34 299 PHE B O 1
ATOM 5234 N N . GLY B 1 300 ? 22.504 -13.626 53.019 1.00 15.36 300 GLY B N 1
ATOM 5235 C CA . GLY B 1 300 ? 22.805 -14.886 53.697 1.00 15.01 300 GLY B CA 1
ATOM 5236 C C . GLY B 1 300 ? 22.061 -16.059 53.114 1.00 16.81 300 GLY B C 1
ATOM 5237 O O . GLY B 1 300 ? 21.468 -15.922 52.011 1.00 16.24 300 GLY B O 1
ATOM 5238 N N . PRO B 1 301 ? 21.938 -17.134 53.891 1.00 17.25 301 PRO B N 1
ATOM 5239 C CA . PRO B 1 301 ? 21.494 -18.444 53.331 1.00 19.48 301 PRO B CA 1
ATOM 5240 C C . PRO B 1 301 ? 19.987 -18.411 53.035 1.00 20.51 301 PRO B C 1
ATOM 5241 O O . PRO B 1 301 ? 19.454 -19.273 52.298 1.00 22.99 301 PRO B O 1
ATOM 5245 N N . ASP B 1 302 ? 19.284 -17.435 53.572 1.00 19.00 302 ASP B N 1
ATOM 5246 C CA . ASP B 1 302 ? 17.899 -17.285 53.229 1.00 18.75 302 ASP B CA 1
ATOM 5247 C C . ASP B 1 302 ? 17.648 -16.833 51.837 1.00 20.44 302 ASP B C 1
ATOM 5248 O O . ASP B 1 302 ? 16.485 -17.026 51.313 1.00 19.13 302 ASP B O 1
ATOM 5253 N N . VAL B 1 303 ? 18.641 -16.199 51.213 1.00 19.61 303 VAL B N 1
ATOM 5254 C CA . VAL B 1 303 ? 18.363 -15.698 49.850 1.00 20.97 303 VAL B CA 1
ATOM 5255 C C . VAL B 1 303 ? 18.898 -16.668 48.824 1.00 20.78 303 VAL B C 1
ATOM 5256 O O . VAL B 1 303 ? 18.273 -16.852 47.778 1.00 23.48 303 VAL B O 1
ATOM 5260 N N . TYR B 1 304 ? 20.035 -17.294 49.103 1.00 21.48 304 TYR B N 1
ATOM 5261 C CA . TYR B 1 304 ? 20.564 -18.320 48.214 1.00 21.50 304 TYR B CA 1
ATOM 5262 C C . TYR B 1 304 ? 21.481 -19.152 49.001 1.00 22.39 304 TYR B C 1
ATOM 5263 O O . TYR B 1 304 ? 22.248 -18.651 49.820 1.00 24.13 304 TYR B O 1
ATOM 5272 N N . ASN B 1 305 ? 21.430 -20.471 48.781 1.00 23.28 305 ASN B N 1
ATOM 5273 C CA . ASN B 1 305 ? 22.279 -21.388 49.436 1.00 24.75 305 ASN B CA 1
ATOM 5274 C C . ASN B 1 305 ? 23.593 -21.387 48.712 1.00 25.58 305 ASN B C 1
ATOM 5275 O O . ASN B 1 305 ? 23.917 -22.306 47.921 1.00 25.14 305 ASN B O 1
ATOM 5280 N N . GLN B 1 306 ? 24.411 -20.372 49.019 1.00 23.90 306 GLN B N 1
ATOM 5281 C CA . GLN B 1 306 ? 25.729 -20.243 48.472 1.00 21.25 306 GLN B CA 1
ATOM 5282 C C . GLN B 1 306 ? 26.602 -21.371 48.946 1.00 23.78 306 GLN B C 1
ATOM 5283 O O . GLN B 1 306 ? 26.515 -21.832 50.097 1.00 23.63 306 GLN B O 1
ATOM 5289 N N . PRO B 1 307 ? 27.499 -21.811 48.082 1.00 22.60 307 PRO B N 1
ATOM 5290 C CA . PRO B 1 307 ? 28.280 -22.960 48.480 1.00 23.12 307 PRO B CA 1
ATOM 5291 C C . PRO B 1 307 ? 29.153 -22.655 49.688 1.00 23.45 307 PRO B C 1
ATOM 5292 O O . PRO B 1 307 ? 29.452 -23.528 50.529 1.00 24.46 307 PRO B O 1
ATOM 5296 N N . TYR B 1 308 ? 29.495 -21.390 49.853 1.00 21.01 308 TYR B N 1
ATOM 5297 C CA . TYR B 1 308 ? 30.408 -21.075 50.963 1.00 19.22 308 TYR B CA 1
ATOM 5298 C C . TYR B 1 308 ? 29.599 -20.927 52.276 1.00 19.91 308 TYR B C 1
ATOM 5299 O O . TYR B 1 308 ? 30.162 -20.592 53.304 1.00 19.98 308 TYR B O 1
ATOM 5308 N N . PHE B 1 309 ? 28.282 -21.120 52.234 1.00 20.49 309 PHE B N 1
ATOM 5309 C CA . PHE B 1 309 ? 27.510 -21.200 53.495 1.00 19.49 309 PHE B CA 1
ATOM 5310 C C . PHE B 1 309 ? 27.572 -22.614 54.094 1.00 20.14 309 PHE B C 1
ATOM 5311 O O . PHE B 1 309 ? 27.101 -22.806 55.200 1.00 20.75 309 PHE B O 1
ATOM 5319 N N . GLY B 1 310 ? 28.203 -23.567 53.420 0.50 16.16 310 GLY B N 1
ATOM 5320 C CA . GLY B 1 310 ? 28.313 -24.896 54.024 0.50 15.05 310 GLY B CA 1
ATOM 5321 C C . GLY B 1 310 ? 29.441 -24.914 54.990 0.50 14.31 310 GLY B C 1
ATOM 5322 O O . GLY B 1 310 ? 30.479 -24.436 54.684 0.50 14.26 310 GLY B O 1
ATOM 5323 N N . PRO B 1 311 ? 29.225 -25.431 56.197 0.50 13.58 311 PRO B N 1
ATOM 5324 C CA . PRO B 1 311 ? 30.325 -25.661 57.048 0.50 13.30 311 PRO B CA 1
ATOM 5325 C C . PRO B 1 311 ? 31.453 -26.429 56.353 0.50 14.49 311 PRO B C 1
ATOM 5326 O O . PRO B 1 311 ? 32.606 -26.221 56.701 0.50 14.07 311 PRO B O 1
ATOM 5330 N N . ALA B 1 312 ? 31.136 -27.299 55.386 0.50 15.96 312 ALA B N 1
ATOM 5331 C CA . ALA B 1 312 ? 32.172 -28.101 54.706 0.50 19.53 312 ALA B CA 1
ATOM 5332 C C . ALA B 1 312 ? 33.130 -27.196 53.984 0.50 21.32 312 ALA B C 1
ATOM 5333 O O . ALA B 1 312 ? 34.300 -27.504 53.743 0.50 20.64 312 ALA B O 1
ATOM 5335 N N . LYS B 1 313 ? 32.575 -26.073 53.584 1.00 23.53 313 LYS B N 1
ATOM 5336 C CA . LYS B 1 313 ? 33.346 -25.096 52.783 1.00 28.10 313 LYS B CA 1
ATOM 5337 C C . LYS B 1 313 ? 33.792 -23.860 53.579 1.00 29.33 313 LYS B C 1
ATOM 5338 O O . LYS B 1 313 ? 34.141 -22.832 52.944 1.00 30.18 313 LYS B O 1
ATOM 5344 N N . GLY B 1 314 ? 33.777 -23.980 54.925 1.00 29.34 314 GLY B N 1
ATOM 5345 C CA . GLY B 1 314 ? 34.439 -23.062 55.910 1.00 28.24 314 GLY B CA 1
ATOM 5346 C C . GLY B 1 314 ? 33.488 -22.050 56.594 1.00 27.81 314 GLY B C 1
ATOM 5347 O O . GLY B 1 314 ? 33.904 -21.205 57.385 1.00 27.04 314 GLY B O 1
ATOM 5348 N N . PHE B 1 315 ? 32.182 -22.151 56.329 1.00 24.41 315 PHE B N 1
ATOM 5349 C CA . PHE B 1 315 ? 31.232 -21.239 57.046 1.00 24.14 315 PHE B CA 1
ATOM 5350 C C . PHE B 1 315 ? 31.231 -21.433 58.573 1.00 24.31 315 PHE B C 1
ATOM 5351 O O . PHE B 1 315 ? 31.298 -22.607 59.030 1.00 27.08 315 PHE B O 1
ATOM 5359 N N . PRO B 1 316 ? 31.111 -20.341 59.390 1.00 22.58 316 PRO B N 1
ATOM 5360 C CA . PRO B 1 316 ? 31.016 -18.899 59.008 1.00 21.10 316 PRO B CA 1
ATOM 5361 C C . PRO B 1 316 ? 32.364 -18.156 59.035 1.00 21.78 316 PRO B C 1
ATOM 5362 O O . PRO B 1 316 ? 32.412 -16.948 58.730 1.00 22.08 316 PRO B O 1
ATOM 5366 N N . ASP B 1 317 ? 33.428 -18.802 59.480 1.00 23.04 317 ASP B N 1
ATOM 5367 C CA . ASP B 1 317 ? 34.690 -18.107 59.603 1.00 24.52 317 ASP B CA 1
ATOM 5368 C C . ASP B 1 317 ? 35.319 -17.683 58.272 1.00 22.34 317 ASP B C 1
ATOM 5369 O O . ASP B 1 317 ? 36.239 -16.838 58.284 1.00 23.51 317 ASP B O 1
ATOM 5374 N N . ASN B 1 318 ? 34.835 -18.273 57.170 1.00 21.01 318 ASN B N 1
ATOM 5375 C CA . ASN B 1 318 ? 35.251 -17.956 55.809 1.00 19.54 318 ASN B CA 1
ATOM 5376 C C . ASN B 1 318 ? 34.636 -16.633 55.305 1.00 18.89 318 ASN B C 1
ATOM 5377 O O . ASN B 1 318 ? 35.120 -16.067 54.296 1.00 19.84 318 ASN B O 1
ATOM 5382 N N . LEU B 1 319 ? 33.663 -16.077 56.044 1.00 18.09 319 LEU B N 1
ATOM 5383 C CA . LEU B 1 319 ? 32.921 -14.948 55.493 1.00 17.27 319 LEU B CA 1
ATOM 5384 C C . LEU B 1 319 ? 33.696 -13.636 55.377 1.00 17.56 319 LEU B C 1
ATOM 5385 O O . LEU B 1 319 ? 33.600 -12.966 54.379 1.00 15.83 319 LEU B O 1
ATOM 5390 N N . PRO B 1 320 ? 34.507 -13.274 56.396 1.00 16.42 320 PRO B N 1
ATOM 5391 C CA . PRO B 1 320 ? 35.160 -11.973 56.242 1.00 15.94 320 PRO B CA 1
ATOM 5392 C C . PRO B 1 320 ? 36.029 -11.884 54.972 1.00 16.65 320 PRO B C 1
ATOM 5393 O O . PRO B 1 320 ? 36.011 -10.862 54.265 1.00 18.56 320 PRO B O 1
ATOM 5397 N N . ASP B 1 321 ? 36.667 -12.985 54.596 1.00 17.07 321 ASP B N 1
ATOM 5398 C CA . ASP B 1 321 ? 37.471 -12.965 53.403 1.00 18.86 321 ASP B CA 1
ATOM 5399 C C . ASP B 1 321 ? 36.652 -12.875 52.109 1.00 18.01 321 ASP B C 1
ATOM 5400 O O . ASP B 1 321 ? 37.036 -12.214 51.147 1.00 18.79 321 ASP B O 1
ATOM 5405 N N . ILE B 1 322 ? 35.498 -13.522 52.107 1.00 16.20 322 ILE B N 1
ATOM 5406 C CA . ILE B 1 322 ? 34.591 -13.453 50.951 1.00 17.60 322 ILE B CA 1
ATOM 5407 C C . ILE B 1 322 ? 34.082 -12.006 50.800 1.00 18.07 322 ILE B C 1
ATOM 5408 O O . ILE B 1 322 ? 34.063 -11.403 49.681 1.00 15.17 322 ILE B O 1
ATOM 5413 N N . TRP B 1 323 ? 33.620 -11.433 51.910 1.00 15.51 323 TRP B N 1
ATOM 5414 C CA . TRP B 1 323 ? 33.082 -10.075 51.833 1.00 14.35 323 TRP B CA 1
ATOM 5415 C C . TRP B 1 323 ? 34.170 -9.087 51.445 1.00 14.65 323 TRP B C 1
ATOM 5416 O O . TRP B 1 323 ? 33.973 -8.190 50.676 1.00 14.19 323 TRP B O 1
ATOM 5427 N N . TYR B 1 324 ? 35.354 -9.299 51.972 1.00 14.25 324 TYR B N 1
ATOM 5428 C CA . TYR B 1 324 ? 36.425 -8.412 51.643 1.00 16.50 324 TYR B CA 1
ATOM 5429 C C . TYR B 1 324 ? 36.755 -8.431 50.121 1.00 16.43 324 TYR B C 1
ATOM 5430 O O . TYR B 1 324 ? 36.879 -7.376 49.466 1.00 14.96 324 TYR B O 1
ATOM 5439 N N . HIS B 1 325 ? 36.774 -9.649 49.555 1.00 17.91 325 HIS B N 1
ATOM 5440 C CA . HIS B 1 325 ? 37.059 -9.793 48.130 1.00 17.87 325 HIS B CA 1
ATOM 5441 C C . HIS B 1 325 ? 35.999 -9.254 47.271 1.00 17.48 325 HIS B C 1
ATOM 5442 O O . HIS B 1 325 ? 36.350 -8.529 46.318 1.00 17.19 325 HIS B O 1
ATOM 5449 N N . HIS B 1 326 ? 34.720 -9.554 47.568 1.00 15.54 326 HIS B N 1
ATOM 5450 C CA . HIS B 1 326 ? 33.700 -9.101 46.723 1.00 14.80 326 HIS B CA 1
ATOM 5451 C C . HIS B 1 326 ? 33.487 -7.567 46.777 1.00 15.09 326 HIS B C 1
ATOM 5452 O O . HIS B 1 326 ? 33.078 -6.950 45.755 1.00 15.22 326 HIS B O 1
ATOM 5459 N N . PHE B 1 327 ? 33.676 -6.964 47.971 1.00 12.48 327 PHE B N 1
ATOM 5460 C CA . PHE B 1 327 ? 33.458 -5.561 48.035 1.00 13.14 327 PHE B CA 1
ATOM 5461 C C . PHE B 1 327 ? 34.177 -4.805 49.108 1.00 11.87 327 PHE B C 1
ATOM 5462 O O . PHE B 1 327 ? 34.256 -3.602 48.919 1.00 14.40 327 PHE B O 1
ATOM 5470 N N . GLY B 1 328 ? 34.515 -5.462 50.225 1.00 12.72 328 GLY B N 1
ATOM 5471 C CA . GLY B 1 328 ? 35.033 -4.711 51.413 1.00 14.50 328 GLY B CA 1
ATOM 5472 C C . GLY B 1 328 ? 36.322 -3.956 51.072 1.00 13.33 328 GLY B C 1
ATOM 5473 O O . GLY B 1 328 ? 36.499 -2.790 51.551 1.00 12.77 328 GLY B O 1
ATOM 5474 N N . TYR B 1 329 ? 37.127 -4.554 50.194 1.00 13.55 329 TYR B N 1
ATOM 5475 C CA . TYR B 1 329 ? 38.474 -3.940 49.815 1.00 13.99 329 TYR B CA 1
ATOM 5476 C C . TYR B 1 329 ? 38.207 -2.547 49.137 1.00 15.65 329 TYR B C 1
ATOM 5477 O O . TYR B 1 329 ? 39.079 -1.664 49.130 1.00 15.76 329 TYR B O 1
ATOM 5486 N N . VAL B 1 330 ? 37.031 -2.288 48.597 1.00 12.58 330 VAL B N 1
ATOM 5487 C CA . VAL B 1 330 ? 36.777 -1.028 47.936 1.00 15.36 330 VAL B CA 1
ATOM 5488 C C . VAL B 1 330 ? 36.876 0.145 48.933 1.00 16.08 330 VAL B C 1
ATOM 5489 O O . VAL B 1 330 ? 37.257 1.272 48.525 1.00 17.61 330 VAL B O 1
ATOM 5493 N N . LYS B 1 331 ? 36.522 -0.117 50.193 1.00 16.52 331 LYS B N 1
ATOM 5494 C CA . LYS B 1 331 ? 36.708 0.887 51.231 1.00 17.45 331 LYS B CA 1
ATOM 5495 C C . LYS B 1 331 ? 38.077 0.645 51.871 1.00 16.81 331 LYS B C 1
ATOM 5496 O O . LYS B 1 331 ? 38.883 1.595 52.046 1.00 18.44 331 LYS B O 1
ATOM 5502 N N . LEU B 1 332 ? 38.345 -0.588 52.240 1.00 16.80 332 LEU B N 1
ATOM 5503 C CA . LEU B 1 332 ? 39.490 -0.878 53.144 1.00 16.99 332 LEU B CA 1
ATOM 5504 C C . LEU B 1 332 ? 40.828 -0.724 52.460 1.00 19.31 332 LEU B C 1
ATOM 5505 O O . LEU B 1 332 ? 41.795 -0.324 53.124 1.00 20.00 332 LEU B O 1
ATOM 5510 N N . GLU B 1 333 ? 40.871 -1.020 51.175 1.00 18.57 333 GLU B N 1
ATOM 5511 C CA . GLU B 1 333 ? 42.071 -0.842 50.365 1.00 20.75 333 GLU B CA 1
ATOM 5512 C C . GLU B 1 333 ? 41.968 0.397 49.464 1.00 19.57 333 GLU B C 1
ATOM 5513 O O . GLU B 1 333 ? 42.942 1.149 49.349 1.00 23.84 333 GLU B O 1
ATOM 5519 N N . LEU B 1 334 ? 40.852 0.608 48.756 1.00 17.26 334 LEU B N 1
ATOM 5520 C CA . LEU B 1 334 ? 40.795 1.695 47.757 1.00 16.07 334 LEU B CA 1
ATOM 5521 C C . LEU B 1 334 ? 40.308 3.058 48.337 1.00 17.96 334 LEU B C 1
ATOM 5522 O O . LEU B 1 334 ? 40.361 4.092 47.625 1.00 19.55 334 LEU B O 1
ATOM 5527 N N . GLY B 1 335 ? 39.836 3.058 49.598 1.00 15.91 335 GLY B N 1
ATOM 5528 C CA . GLY B 1 335 ? 39.277 4.284 50.221 1.00 16.63 335 GLY B CA 1
ATOM 5529 C C . GLY B 1 335 ? 38.144 5.019 49.586 1.00 18.00 335 GLY B C 1
ATOM 5530 O O . GLY B 1 335 ? 37.995 6.257 49.757 1.00 16.72 335 GLY B O 1
ATOM 5531 N N . TYR B 1 336 ? 37.288 4.280 48.868 1.00 15.23 336 TYR B N 1
ATOM 5532 C CA . TYR B 1 336 ? 36.077 4.924 48.403 1.00 14.75 336 TYR B CA 1
ATOM 5533 C C . TYR B 1 336 ? 34.991 4.779 49.463 1.00 12.47 336 TYR B C 1
ATOM 5534 O O . TYR B 1 336 ? 35.079 3.898 50.284 1.00 15.67 336 TYR B O 1
ATOM 5543 N N . SER B 1 337 ? 33.967 5.608 49.442 1.00 12.02 337 SER B N 1
ATOM 5544 C CA . SER B 1 337 ? 32.858 5.417 50.344 1.00 13.16 337 SER B CA 1
ATOM 5545 C C . SER B 1 337 ? 32.172 4.094 49.867 1.00 14.89 337 SER B C 1
ATOM 5546 O O . SER B 1 337 ? 31.942 3.944 48.649 1.00 15.68 337 SER B O 1
ATOM 5549 N N . VAL B 1 338 ? 31.845 3.217 50.797 1.00 14.63 338 VAL B N 1
ATOM 5550 C CA . VAL B 1 338 ? 31.093 1.981 50.522 1.00 14.15 338 VAL B CA 1
ATOM 5551 C C . VAL B 1 338 ? 29.920 1.924 51.493 1.00 15.48 338 VAL B C 1
ATOM 5552 O O . VAL B 1 338 ? 30.106 2.006 52.733 1.00 16.34 338 VAL B O 1
ATOM 5556 N N . VAL B 1 339 ? 28.729 1.889 50.933 1.00 14.30 339 VAL B N 1
ATOM 5557 C CA . VAL B 1 339 ? 27.481 1.818 51.717 1.00 15.02 339 VAL B CA 1
ATOM 5558 C C . VAL B 1 339 ? 26.842 0.500 51.367 1.00 15.51 339 VAL B C 1
ATOM 5559 O O . VAL B 1 339 ? 26.588 0.304 50.199 1.00 16.93 339 VAL B O 1
ATOM 5563 N N . ILE B 1 340 ? 26.605 -0.368 52.345 1.00 15.56 340 ILE B N 1
ATOM 5564 C CA . ILE B 1 340 ? 25.878 -1.608 52.013 1.00 17.07 340 ILE B CA 1
ATOM 5565 C C . ILE B 1 340 ? 24.430 -1.301 51.751 1.00 16.11 340 ILE B C 1
ATOM 5566 O O . ILE B 1 340 ? 23.701 -0.902 52.642 1.00 16.71 340 ILE B O 1
ATOM 5571 N N . GLY B 1 341 ? 24.012 -1.458 50.486 1.00 13.72 341 GLY B N 1
ATOM 5572 C CA . GLY B 1 341 ? 22.729 -0.959 50.085 1.00 14.20 341 GLY B CA 1
ATOM 5573 C C . GLY B 1 341 ? 21.531 -1.882 50.411 1.00 14.26 341 GLY B C 1
ATOM 5574 O O . GLY B 1 341 ? 20.351 -1.392 50.555 1.00 14.65 341 GLY B O 1
ATOM 5575 N N . GLU B 1 342 ? 21.822 -3.168 50.561 1.00 14.44 342 GLU B N 1
ATOM 5576 C CA . GLU B 1 342 ? 20.837 -4.179 51.002 1.00 15.15 342 GLU B CA 1
ATOM 5577 C C . GLU B 1 342 ? 21.562 -5.330 51.620 1.00 13.71 342 GLU B C 1
ATOM 5578 O O . GLU B 1 342 ? 22.604 -5.786 51.098 1.00 13.64 342 GLU B O 1
ATOM 5584 N N . PHE B 1 343 ? 21.097 -5.715 52.811 1.00 14.03 343 PHE B N 1
ATOM 5585 C CA . PHE B 1 343 ? 21.470 -6.994 53.408 1.00 12.77 343 PHE B CA 1
ATOM 5586 C C . PHE B 1 343 ? 20.363 -7.317 54.419 1.00 10.47 343 PHE B C 1
ATOM 5587 O O . PHE B 1 343 ? 19.756 -6.417 54.957 1.00 14.15 343 PHE B O 1
ATOM 5595 N N . GLY B 1 344 ? 20.193 -8.618 54.660 1.00 14.03 344 GLY B N 1
ATOM 5596 C CA . GLY B 1 344 ? 19.156 -9.016 55.625 1.00 14.35 344 GLY B CA 1
ATOM 5597 C C . GLY B 1 344 ? 18.862 -10.463 55.496 1.00 16.56 344 GLY B C 1
ATOM 5598 O O . GLY B 1 344 ? 19.451 -11.197 54.665 1.00 17.89 344 GLY B O 1
ATOM 5599 N N . GLY B 1 345 ? 17.891 -10.919 56.303 1.00 14.28 345 GLY B N 1
ATOM 5600 C CA . GLY B 1 345 ? 17.682 -12.362 56.316 1.00 14.25 345 GLY B CA 1
ATOM 5601 C C . GLY B 1 345 ? 16.660 -12.586 57.456 1.00 15.81 345 GLY B C 1
ATOM 5602 O O . GLY B 1 345 ? 16.365 -11.675 58.257 1.00 14.17 345 GLY B O 1
ATOM 5603 N N . LYS B 1 346 ? 16.095 -13.823 57.522 1.00 15.98 346 LYS B N 1
ATOM 5604 C CA . LYS B 1 346 ? 14.988 -14.082 58.500 1.00 17.73 346 LYS B CA 1
ATOM 5605 C C . LYS B 1 346 ? 15.447 -14.281 59.900 1.00 18.77 346 LYS B C 1
ATOM 5606 O O . LYS B 1 346 ? 14.585 -14.313 60.798 1.00 18.41 346 LYS B O 1
ATOM 5612 N N . TYR B 1 347 ? 16.770 -14.405 60.103 1.00 16.75 347 TYR B N 1
ATOM 5613 C CA . TYR B 1 347 ? 17.366 -14.477 61.455 1.00 18.81 347 TYR B CA 1
ATOM 5614 C C . TYR B 1 347 ? 16.790 -15.669 62.287 1.00 19.64 347 TYR B C 1
ATOM 5615 O O . TYR B 1 347 ? 16.493 -15.496 63.473 1.00 17.37 347 TYR B O 1
ATOM 5624 N N . GLY B 1 348 ? 16.529 -16.791 61.590 1.00 18.39 348 GLY B N 1
ATOM 5625 C CA . GLY B 1 348 ? 16.125 -18.053 62.231 1.00 19.99 348 GLY B CA 1
ATOM 5626 C C . GLY B 1 348 ? 14.629 -18.123 62.462 1.00 22.96 348 GLY B C 1
ATOM 5627 O O . GLY B 1 348 ? 14.189 -19.030 63.197 1.00 23.95 348 GLY B O 1
ATOM 5628 N N . HIS B 1 349 ? 13.884 -17.119 61.998 1.00 20.72 349 HIS B N 1
ATOM 5629 C CA . HIS B 1 349 ? 12.385 -17.074 62.055 1.00 22.68 349 HIS B CA 1
ATOM 5630 C C . HIS B 1 349 ? 11.727 -17.587 60.775 1.00 24.95 349 HIS B C 1
ATOM 5631 O O . HIS B 1 349 ? 11.382 -16.811 59.839 1.00 24.32 349 HIS B O 1
ATOM 5638 N N . GLY B 1 350 ? 11.503 -18.908 60.769 1.00 25.93 350 GLY B N 1
ATOM 5639 C CA . GLY B 1 350 ? 10.960 -19.592 59.591 1.00 27.80 350 GLY B CA 1
ATOM 5640 C C . GLY B 1 350 ? 11.884 -19.656 58.393 1.00 27.58 350 GLY B C 1
ATOM 5641 O O . GLY B 1 350 ? 11.408 -19.811 57.258 1.00 29.00 350 GLY B O 1
ATOM 5642 N N . GLY B 1 351 ? 13.196 -19.532 58.598 1.00 26.80 351 GLY B N 1
ATOM 5643 C CA . GLY B 1 351 ? 14.136 -19.716 57.478 1.00 24.99 351 GLY B CA 1
ATOM 5644 C C . GLY B 1 351 ? 15.265 -20.607 57.951 1.00 24.90 351 GLY B C 1
ATOM 5645 O O . GLY B 1 351 ? 15.088 -21.394 58.891 1.00 25.20 351 GLY B O 1
ATOM 5646 N N . ASP B 1 352 ? 16.424 -20.474 57.326 1.00 19.25 352 ASP B N 1
ATOM 5647 C CA . ASP B 1 352 ? 17.536 -21.358 57.587 1.00 18.34 352 ASP B CA 1
ATOM 5648 C C . ASP B 1 352 ? 18.198 -20.808 58.867 1.00 18.06 352 ASP B C 1
ATOM 5649 O O . ASP B 1 352 ? 18.573 -19.658 58.906 1.00 18.55 352 ASP B O 1
ATOM 5654 N N . PRO B 1 353 ? 18.294 -21.608 59.938 1.00 17.40 353 PRO B N 1
ATOM 5655 C CA . PRO B 1 353 ? 18.799 -20.995 61.182 1.00 18.08 353 PRO B CA 1
ATOM 5656 C C . PRO B 1 353 ? 20.275 -20.574 61.077 1.00 18.78 353 PRO B C 1
ATOM 5657 O O . PRO B 1 353 ? 20.759 -19.818 61.923 1.00 15.92 353 PRO B O 1
ATOM 5661 N N . ARG B 1 354 ? 20.982 -21.039 60.051 1.00 17.74 354 ARG B N 1
ATOM 5662 C CA . ARG B 1 354 ? 22.323 -20.469 59.815 1.00 17.54 354 ARG B CA 1
ATOM 5663 C C . ARG B 1 354 ? 22.291 -18.933 59.583 1.00 17.27 354 ARG B C 1
ATOM 5664 O O . ARG B 1 354 ? 23.315 -18.270 59.675 1.00 18.71 354 ARG B O 1
ATOM 5672 N N . ASP B 1 355 ? 21.168 -18.360 59.217 1.00 16.18 355 ASP B N 1
ATOM 5673 C CA . ASP B 1 355 ? 21.124 -16.911 59.002 1.00 16.31 355 ASP B CA 1
ATOM 5674 C C . ASP B 1 355 ? 21.438 -16.103 60.281 1.00 16.29 355 ASP B C 1
ATOM 5675 O O . ASP B 1 355 ? 22.036 -15.025 60.233 1.00 16.29 355 ASP B O 1
ATOM 5680 N N . VAL B 1 356 ? 21.144 -16.676 61.451 1.00 15.49 356 VAL B N 1
ATOM 5681 C CA . VAL B 1 356 ? 21.429 -15.935 62.695 1.00 16.51 356 VAL B CA 1
ATOM 5682 C C . VAL B 1 356 ? 22.919 -15.790 62.771 1.00 15.75 356 VAL B C 1
ATOM 5683 O O . VAL B 1 356 ? 23.459 -14.685 63.058 1.00 16.70 356 VAL B O 1
ATOM 5687 N N . ILE B 1 357 ? 23.598 -16.911 62.543 1.00 14.87 357 ILE B N 1
ATOM 5688 C CA . ILE B 1 357 ? 25.062 -16.905 62.531 1.00 16.28 357 ILE B CA 1
ATOM 5689 C C . ILE B 1 357 ? 25.594 -15.939 61.476 1.00 16.46 357 ILE B C 1
ATOM 5690 O O . ILE B 1 357 ? 26.412 -15.102 61.735 1.00 15.43 357 ILE B O 1
ATOM 5695 N N . TRP B 1 358 ? 24.991 -15.975 60.279 1.00 14.37 358 TRP B N 1
ATOM 5696 C CA . TRP B 1 358 ? 25.419 -15.104 59.199 1.00 12.66 358 TRP B CA 1
ATOM 5697 C C . TRP B 1 358 ? 25.267 -13.599 59.592 1.00 13.09 358 TRP B C 1
ATOM 5698 O O . TRP B 1 358 ? 26.238 -12.820 59.397 1.00 14.35 358 TRP B O 1
ATOM 5709 N N . GLN B 1 359 ? 24.129 -13.175 60.121 1.00 13.83 359 GLN B N 1
ATOM 5710 C CA . GLN B 1 359 ? 23.895 -11.754 60.363 1.00 13.69 359 GLN B CA 1
ATOM 5711 C C . GLN B 1 359 ? 24.791 -11.316 61.506 1.00 13.13 359 GLN B C 1
ATOM 5712 O O . GLN B 1 359 ? 25.232 -10.163 61.528 1.00 13.88 359 GLN B O 1
ATOM 5718 N N . ASN B 1 360 ? 24.884 -12.191 62.507 1.00 14.47 360 ASN B N 1
ATOM 5719 C CA . ASN B 1 360 ? 25.819 -11.837 63.648 1.00 13.59 360 ASN B CA 1
ATOM 5720 C C . ASN B 1 360 ? 27.213 -11.616 63.116 1.00 14.72 360 ASN B C 1
ATOM 5721 O O . ASN B 1 360 ? 27.887 -10.621 63.537 1.00 14.07 360 ASN B O 1
ATOM 5726 N N . LYS B 1 361 ? 27.676 -12.531 62.244 1.00 13.16 361 LYS B N 1
ATOM 5727 C CA . LYS B 1 361 ? 29.064 -12.437 61.779 1.00 13.96 361 LYS B CA 1
ATOM 5728 C C . LYS B 1 361 ? 29.170 -11.195 60.893 1.00 14.18 361 LYS B C 1
ATOM 5729 O O . LYS B 1 361 ? 30.159 -10.508 60.914 1.00 15.07 361 LYS B O 1
ATOM 5735 N N . LEU B 1 362 ? 28.146 -10.892 60.080 1.00 12.36 362 LEU B N 1
ATOM 5736 C CA . LEU B 1 362 ? 28.287 -9.686 59.211 1.00 13.28 362 LEU B CA 1
ATOM 5737 C C . LEU B 1 362 ? 28.350 -8.381 60.029 1.00 14.48 362 LEU B C 1
ATOM 5738 O O . LEU B 1 362 ? 29.110 -7.464 59.696 1.00 16.03 362 LEU B O 1
ATOM 5743 N N . VAL B 1 363 ? 27.541 -8.294 61.102 1.00 12.84 363 VAL B N 1
ATOM 5744 C CA . VAL B 1 363 ? 27.462 -7.068 61.865 1.00 14.07 363 VAL B CA 1
ATOM 5745 C C . VAL B 1 363 ? 28.811 -7.001 62.623 1.00 13.55 363 VAL B C 1
ATOM 5746 O O . VAL B 1 363 ? 29.394 -5.905 62.745 1.00 14.94 363 VAL B O 1
ATOM 5750 N N . ASP B 1 364 ? 29.273 -8.136 63.085 1.00 16.25 364 ASP B N 1
ATOM 5751 C CA . ASP B 1 364 ? 30.566 -8.100 63.788 1.00 15.02 364 ASP B CA 1
ATOM 5752 C C . ASP B 1 364 ? 31.595 -7.527 62.834 1.00 16.96 364 ASP B C 1
ATOM 5753 O O . ASP B 1 364 ? 32.472 -6.724 63.229 1.00 17.42 364 ASP B O 1
ATOM 5758 N N . TRP B 1 365 ? 31.593 -8.012 61.609 1.00 15.24 365 TRP B N 1
ATOM 5759 C CA . TRP B 1 365 ? 32.622 -7.571 60.614 1.00 14.69 365 TRP B CA 1
ATOM 5760 C C . TRP B 1 365 ? 32.414 -6.108 60.210 1.00 15.44 365 TRP B C 1
ATOM 5761 O O . TRP B 1 365 ? 33.396 -5.321 60.047 1.00 16.79 365 TRP B O 1
ATOM 5772 N N . MET B 1 366 ? 31.144 -5.670 60.101 1.00 12.49 366 MET B N 1
ATOM 5773 C CA . MET B 1 366 ? 30.921 -4.259 59.807 1.00 13.28 366 MET B CA 1
ATOM 5774 C C . MET B 1 366 ? 31.434 -3.337 60.926 1.00 14.55 366 MET B C 1
ATOM 5775 O O . MET B 1 366 ? 31.977 -2.280 60.621 1.00 17.10 366 MET B O 1
ATOM 5780 N N . ILE B 1 367 ? 31.206 -3.750 62.179 1.00 15.99 367 ILE B N 1
ATOM 5781 C CA . ILE B 1 367 ? 31.679 -2.965 63.309 1.00 16.14 367 ILE B CA 1
ATOM 5782 C C . ILE B 1 367 ? 33.203 -2.931 63.297 1.00 16.09 367 ILE B C 1
ATOM 5783 O O . ILE B 1 367 ? 33.770 -1.829 63.512 1.00 17.96 367 ILE B O 1
ATOM 5788 N N . GLU B 1 368 ? 33.846 -4.079 63.165 0.50 11.47 368 GLU B N 1
ATOM 5789 C CA . GLU B 1 368 ? 35.318 -4.172 63.207 0.50 12.03 368 GLU B CA 1
ATOM 5790 C C . GLU B 1 368 ? 35.959 -3.319 62.163 0.50 12.81 368 GLU B C 1
ATOM 5791 O O . GLU B 1 368 ? 36.993 -2.773 62.377 0.50 10.06 368 GLU B O 1
ATOM 5797 N N . ASN B 1 369 ? 35.339 -3.249 60.974 1.00 14.92 369 ASN B N 1
ATOM 5798 C CA . ASN B 1 369 ? 35.867 -2.587 59.803 1.00 16.75 369 ASN B CA 1
ATOM 5799 C C . ASN B 1 369 ? 35.322 -1.215 59.514 1.00 16.55 369 ASN B C 1
ATOM 5800 O O . ASN B 1 369 ? 35.714 -0.567 58.505 1.00 19.58 369 ASN B O 1
ATOM 5805 N N . LYS B 1 370 ? 34.472 -0.748 60.418 1.00 17.26 370 LYS B N 1
ATOM 5806 C CA . LYS B 1 370 ? 33.901 0.568 60.377 1.00 18.39 370 LYS B CA 1
ATOM 5807 C C . LYS B 1 370 ? 33.078 0.764 59.141 1.00 19.89 370 LYS B C 1
ATOM 5808 O O . LYS B 1 370 ? 33.145 1.829 58.513 1.00 19.89 370 LYS B O 1
ATOM 5814 N N . PHE B 1 371 ? 32.274 -0.244 58.781 1.00 18.46 371 PHE B N 1
ATOM 5815 C CA . PHE B 1 371 ? 31.299 0.034 57.787 1.00 18.14 371 PHE B CA 1
ATOM 5816 C C . PHE B 1 371 ? 30.078 0.518 58.520 1.00 19.76 371 PHE B C 1
ATOM 5817 O O . PHE B 1 371 ? 29.298 -0.318 58.984 1.00 22.38 371 PHE B O 1
ATOM 5825 N N . CYS B 1 372 ? 29.911 1.829 58.695 1.00 20.75 372 CYS B N 1
ATOM 5826 C CA . CYS B 1 372 ? 28.829 2.307 59.520 1.00 23.96 372 CYS B CA 1
ATOM 5827 C C . CYS B 1 372 ? 27.652 2.768 58.702 1.00 21.96 372 CYS B C 1
ATOM 5828 O O . CYS B 1 372 ? 26.723 3.275 59.289 1.00 22.90 372 CYS B O 1
ATOM 5831 N N . ASP B 1 373 ? 27.707 2.637 57.363 1.00 18.09 373 ASP B N 1
ATOM 5832 C CA . ASP B 1 373 ? 26.648 3.193 56.518 1.00 15.95 373 ASP B CA 1
ATOM 5833 C C . ASP B 1 373 ? 25.977 1.991 55.830 1.00 17.58 373 ASP B C 1
ATOM 5834 O O . ASP B 1 373 ? 26.669 1.205 55.148 1.00 17.64 373 ASP B O 1
ATOM 5839 N N . PHE B 1 374 ? 24.641 1.884 55.934 1.00 13.84 374 PHE B N 1
ATOM 5840 C CA . PHE B 1 374 ? 23.989 0.635 55.459 1.00 15.10 374 PHE B CA 1
ATOM 5841 C C . PHE B 1 374 ? 22.546 0.880 55.346 1.00 13.48 374 PHE B C 1
ATOM 5842 O O . PHE B 1 374 ? 21.995 1.771 56.016 1.00 13.72 374 PHE B O 1
ATOM 5850 N N . PHE B 1 375 ? 21.876 0.049 54.505 1.00 12.86 375 PHE B N 1
ATOM 5851 C CA . PHE B 1 375 ? 20.415 0.002 54.525 1.00 12.77 375 PHE B CA 1
ATOM 5852 C C . PHE B 1 375 ? 19.959 -1.448 54.618 1.00 11.75 375 PHE B C 1
ATOM 5853 O O . PHE B 1 375 ? 20.225 -2.233 53.732 1.00 12.59 375 PHE B O 1
ATOM 5861 N N . TYR B 1 376 ? 19.222 -1.754 55.670 1.00 10.44 376 TYR B N 1
ATOM 5862 C CA . TYR B 1 376 ? 18.834 -3.114 55.978 1.00 11.73 376 TYR B CA 1
ATOM 5863 C C . TYR B 1 376 ? 17.726 -3.470 54.983 1.00 12.27 376 TYR B C 1
ATOM 5864 O O . TYR B 1 376 ? 16.904 -2.630 54.663 1.00 14.22 376 TYR B O 1
ATOM 5873 N N . TRP B 1 377 ? 17.761 -4.691 54.537 1.00 15.15 377 TRP B N 1
ATOM 5874 C CA . TRP B 1 377 ? 16.642 -5.198 53.719 1.00 14.91 377 TRP B CA 1
ATOM 5875 C C . TRP B 1 377 ? 15.789 -6.189 54.538 1.00 14.69 377 TRP B C 1
ATOM 5876 O O . TRP B 1 377 ? 16.228 -7.295 54.782 1.00 15.30 377 TRP B O 1
ATOM 5887 N N . SER B 1 378 ? 14.551 -5.826 54.916 1.00 13.24 378 SER B N 1
ATOM 5888 C CA . SER B 1 378 ? 13.916 -4.552 54.709 1.00 15.17 378 SER B CA 1
ATOM 5889 C C . SER B 1 378 ? 13.207 -4.156 55.973 1.00 15.84 378 SER B C 1
ATOM 5890 O O . SER B 1 378 ? 13.081 -4.979 56.891 1.00 15.57 378 SER B O 1
ATOM 5893 N N . TRP B 1 379 ? 12.710 -2.937 56.023 1.00 14.95 379 TRP B N 1
ATOM 5894 C CA . TRP B 1 379 ? 11.749 -2.604 57.046 1.00 17.28 379 TRP B CA 1
ATOM 5895 C C . TRP B 1 379 ? 10.508 -3.598 56.922 1.00 17.60 379 TRP B C 1
ATOM 5896 O O . TRP B 1 379 ? 9.990 -4.159 57.939 1.00 16.78 379 TRP B O 1
ATOM 5907 N N . ASN B 1 380 ? 10.001 -3.721 55.676 1.00 17.22 380 ASN B N 1
ATOM 5908 C CA . ASN B 1 380 ? 8.856 -4.578 55.365 1.00 19.02 380 ASN B CA 1
ATOM 5909 C C . ASN B 1 380 ? 9.049 -5.989 55.864 1.00 17.01 380 ASN B C 1
ATOM 5910 O O . ASN B 1 380 ? 10.030 -6.587 55.554 1.00 18.67 380 ASN B O 1
ATOM 5915 N N . PRO B 1 381 ? 7.979 -6.642 56.415 1.00 18.67 381 PRO B N 1
ATOM 5916 C CA . PRO B 1 381 ? 8.064 -8.088 56.631 1.00 19.09 381 PRO B CA 1
ATOM 5917 C C . PRO B 1 381 ? 7.780 -8.916 55.338 1.00 20.89 381 PRO B C 1
ATOM 5918 O O . PRO B 1 381 ? 8.138 -10.097 55.258 1.00 20.80 381 PRO B O 1
ATOM 5922 N N . ASP B 1 382 ? 7.116 -8.309 54.359 1.00 21.13 382 ASP B N 1
ATOM 5923 C CA . ASP B 1 382 ? 6.694 -9.073 53.126 1.00 23.48 382 ASP B CA 1
ATOM 5924 C C . ASP B 1 382 ? 7.791 -9.251 52.063 1.00 23.71 382 ASP B C 1
ATOM 5925 O O . ASP B 1 382 ? 7.522 -9.106 50.876 1.00 25.59 382 ASP B O 1
ATOM 5930 N N . SER B 1 383 ? 9.011 -9.535 52.502 1.00 24.06 383 SER B N 1
ATOM 5931 C CA . SER B 1 383 ? 10.065 -9.949 51.640 1.00 22.76 383 SER B CA 1
ATOM 5932 C C . SER B 1 383 ? 10.170 -11.436 51.854 1.00 23.56 383 SER B C 1
ATOM 5933 O O . SER B 1 383 ? 10.480 -11.895 52.962 1.00 22.43 383 SER B O 1
ATOM 5936 N N . GLY B 1 384 ? 9.875 -12.207 50.789 1.00 24.08 384 GLY B N 1
ATOM 5937 C CA . GLY B 1 384 ? 9.570 -13.612 50.966 1.00 24.20 384 GLY B CA 1
ATOM 5938 C C . GLY B 1 384 ? 10.739 -14.455 51.412 1.00 25.33 384 GLY B C 1
ATOM 5939 O O . GLY B 1 384 ? 10.543 -15.491 52.067 1.00 24.91 384 GLY B O 1
ATOM 5940 N N . ASP B 1 385 ? 11.952 -14.050 51.024 1.00 22.63 385 ASP B N 1
ATOM 5941 C CA . ASP B 1 385 ? 13.127 -14.788 51.425 1.00 23.52 385 ASP B CA 1
ATOM 5942 C C . ASP B 1 385 ? 13.872 -14.161 52.613 1.00 23.11 385 ASP B C 1
ATOM 5943 O O . ASP B 1 385 ? 14.724 -14.834 53.173 1.00 29.01 385 ASP B O 1
ATOM 5948 N N . THR B 1 386 ? 13.569 -12.942 53.003 1.00 19.80 386 THR B N 1
ATOM 5949 C CA . THR B 1 386 ? 14.367 -12.335 54.120 1.00 19.72 386 THR B CA 1
ATOM 5950 C C . THR B 1 386 ? 13.525 -11.927 55.329 1.00 19.14 386 THR B C 1
ATOM 5951 O O . THR B 1 386 ? 14.059 -11.651 56.412 1.00 22.59 386 THR B O 1
ATOM 5955 N N . GLY B 1 387 ? 12.237 -11.742 55.141 1.00 18.78 387 GLY B N 1
ATOM 5956 C CA . GLY B 1 387 ? 11.399 -11.119 56.170 1.00 18.57 387 GLY B CA 1
ATOM 5957 C C . GLY B 1 387 ? 11.968 -9.693 56.304 1.00 19.07 387 GLY B C 1
ATOM 5958 O O . GLY B 1 387 ? 12.630 -9.170 55.359 1.00 19.89 387 GLY B O 1
ATOM 5959 N N . GLY B 1 388 ? 11.671 -9.076 57.416 1.00 18.91 388 GLY B N 1
ATOM 5960 C CA . GLY B 1 388 ? 12.135 -7.696 57.635 1.00 19.05 388 GLY B CA 1
ATOM 5961 C C . GLY B 1 388 ? 12.317 -7.406 59.111 1.00 17.33 388 GLY B C 1
ATOM 5962 O O . GLY B 1 388 ? 12.306 -8.333 59.938 1.00 17.11 388 GLY B O 1
ATOM 5963 N N . ILE B 1 389 ? 12.409 -6.111 59.415 1.00 15.81 389 ILE B N 1
ATOM 5964 C CA . ILE B 1 389 ? 12.547 -5.683 60.833 1.00 16.16 389 ILE B CA 1
ATOM 5965 C C . ILE B 1 389 ? 11.212 -5.968 61.509 1.00 16.35 389 ILE B C 1
ATOM 5966 O O . ILE B 1 389 ? 11.143 -6.399 62.654 1.00 16.59 389 ILE B O 1
ATOM 5971 N N . LEU B 1 390 ? 10.160 -5.557 60.819 1.00 16.58 390 LEU B N 1
ATOM 5972 C CA . LEU B 1 390 ? 8.849 -5.816 61.332 1.00 19.29 390 LEU B CA 1
ATOM 5973 C C . LEU B 1 390 ? 8.456 -7.269 61.134 1.00 20.56 390 LEU B C 1
ATOM 5974 O O . LEU B 1 390 ? 8.866 -7.922 60.152 1.00 19.91 390 LEU B O 1
ATOM 5979 N N . GLN B 1 391 ? 7.627 -7.760 62.072 1.00 21.53 391 GLN B N 1
ATOM 5980 C CA . GLN B 1 391 ? 6.992 -9.059 61.912 1.00 21.78 391 GLN B CA 1
ATOM 5981 C C . GLN B 1 391 ? 5.792 -8.951 60.960 1.00 21.34 391 GLN B C 1
ATOM 5982 O O . GLN B 1 391 ? 5.378 -7.875 60.604 1.00 23.15 391 GLN B O 1
ATOM 5988 N N . ASP B 1 392 ? 5.172 -10.095 60.657 1.00 24.56 392 ASP B N 1
ATOM 5989 C CA . ASP B 1 392 ? 4.099 -10.142 59.645 1.00 25.10 392 ASP B CA 1
ATOM 5990 C C . ASP B 1 392 ? 2.910 -9.285 60.050 1.00 25.35 392 ASP B C 1
ATOM 5991 O O . ASP B 1 392 ? 2.135 -8.864 59.184 1.00 26.43 392 ASP B O 1
ATOM 5996 N N . ASP B 1 393 ? 2.759 -8.982 61.351 1.00 24.14 393 ASP B N 1
ATOM 5997 C CA . ASP B 1 393 ? 1.714 -8.075 61.810 1.00 24.97 393 ASP B CA 1
ATOM 5998 C C . ASP B 1 393 ? 1.955 -6.608 61.441 1.00 23.89 393 ASP B C 1
ATOM 5999 O O . ASP B 1 393 ? 1.149 -5.726 61.734 1.00 25.28 393 ASP B O 1
ATOM 6004 N N . TRP B 1 394 ? 3.079 -6.331 60.779 1.00 22.47 394 TRP B N 1
ATOM 6005 C CA . TRP B 1 394 ? 3.427 -4.965 60.383 1.00 22.15 394 TRP B CA 1
ATOM 6006 C C . TRP B 1 394 ? 3.546 -3.932 61.517 1.00 22.08 394 TRP B C 1
ATOM 6007 O O . TRP B 1 394 ? 3.498 -2.758 61.248 1.00 23.97 394 TRP B O 1
ATOM 6018 N N . THR B 1 395 ? 3.710 -4.402 62.769 1.00 22.84 395 THR B N 1
ATOM 6019 C CA . THR B 1 395 ? 3.631 -3.574 63.964 1.00 24.90 395 THR B CA 1
ATOM 6020 C C . THR B 1 395 ? 4.703 -3.860 65.004 1.00 23.12 395 THR B C 1
ATOM 6021 O O . THR B 1 395 ? 5.251 -2.935 65.622 1.00 25.49 395 THR B O 1
ATOM 6025 N N . THR B 1 396 ? 4.966 -5.141 65.248 1.00 21.43 396 THR B N 1
ATOM 6026 C CA . THR B 1 396 ? 5.957 -5.487 66.226 1.00 23.12 396 THR B CA 1
ATOM 6027 C C . THR B 1 396 ? 7.255 -5.841 65.514 1.00 21.87 396 THR B C 1
ATOM 6028 O O . THR B 1 396 ? 7.237 -6.357 64.392 1.00 24.61 396 THR B O 1
ATOM 6032 N N . ILE B 1 397 ? 8.392 -5.650 66.189 1.00 19.61 397 ILE B N 1
ATOM 6033 C CA . ILE B 1 397 ? 9.622 -5.963 65.483 1.00 17.46 397 ILE B CA 1
ATOM 6034 C C . ILE B 1 397 ? 10.067 -7.345 65.972 1.00 17.08 397 ILE B C 1
ATOM 6035 O O . ILE B 1 397 ? 9.657 -7.819 67.062 1.00 19.70 397 ILE B O 1
ATOM 6040 N N . TRP B 1 398 ? 10.951 -7.959 65.204 1.00 17.33 398 TRP B N 1
ATOM 6041 C CA . TRP B 1 398 ? 11.714 -9.124 65.681 1.00 17.41 398 TRP B CA 1
ATOM 6042 C C . TRP B 1 398 ? 12.797 -8.593 66.602 1.00 19.92 398 TRP B C 1
ATOM 6043 O O . TRP B 1 398 ? 13.754 -7.945 66.136 1.00 20.03 398 TRP B O 1
ATOM 6054 N N . GLU B 1 399 ? 12.607 -8.783 67.909 1.00 20.09 399 GLU B N 1
ATOM 6055 C CA . GLU B 1 399 ? 13.551 -8.190 68.863 1.00 23.26 399 GLU B CA 1
ATOM 6056 C C . GLU B 1 399 ? 14.987 -8.625 68.623 1.00 20.14 399 GLU B C 1
ATOM 6057 O O . GLU B 1 399 ? 15.902 -7.827 68.803 1.00 19.70 399 GLU B O 1
ATOM 6063 N N . ASP B 1 400 ? 15.170 -9.934 68.391 1.00 19.88 400 ASP B N 1
ATOM 6064 C CA . ASP B 1 400 ? 16.513 -10.478 68.310 1.00 17.58 400 ASP B CA 1
ATOM 6065 C C . ASP B 1 400 ? 17.212 -9.998 67.030 1.00 17.54 400 ASP B C 1
ATOM 6066 O O . ASP B 1 400 ? 18.365 -9.592 67.077 1.00 16.07 400 ASP B O 1
ATOM 6071 N N . LYS B 1 401 ? 16.457 -9.920 65.922 1.00 14.26 401 LYS B N 1
ATOM 6072 C CA . LYS B 1 401 ? 17.078 -9.541 64.668 1.00 14.46 401 LYS B CA 1
ATOM 6073 C C . LYS B 1 401 ? 17.498 -8.060 64.869 1.00 15.13 401 LYS B C 1
ATOM 6074 O O . LYS B 1 401 ? 18.564 -7.641 64.431 1.00 15.49 401 LYS B O 1
ATOM 6080 N N . TYR B 1 402 ? 16.610 -7.252 65.453 1.00 15.80 402 TYR B N 1
ATOM 6081 C CA . TYR B 1 402 ? 16.917 -5.816 65.608 1.00 15.40 402 TYR B CA 1
ATOM 6082 C C . TYR B 1 402 ? 18.060 -5.626 66.627 1.00 16.64 402 TYR B C 1
ATOM 6083 O O . TYR B 1 402 ? 18.971 -4.769 66.431 1.00 18.83 402 TYR B O 1
ATOM 6092 N N . ASN B 1 403 ? 18.036 -6.431 67.669 1.00 17.84 403 ASN B N 1
ATOM 6093 C CA . ASN B 1 403 ? 19.041 -6.259 68.754 1.00 20.00 403 ASN B CA 1
ATOM 6094 C C . ASN B 1 403 ? 20.430 -6.407 68.134 1.00 18.93 403 ASN B C 1
ATOM 6095 O O . ASN B 1 403 ? 21.440 -5.731 68.557 1.00 16.38 403 ASN B O 1
ATOM 6100 N N . ASN B 1 404 ? 20.526 -7.373 67.236 1.00 17.14 404 ASN B N 1
ATOM 6101 C CA . ASN B 1 404 ? 21.782 -7.620 66.531 1.00 16.50 404 ASN B CA 1
ATOM 6102 C C . ASN B 1 404 ? 22.151 -6.413 65.661 1.00 17.08 404 ASN B C 1
ATOM 6103 O O . ASN B 1 404 ? 23.262 -5.923 65.681 1.00 17.72 404 ASN B O 1
ATOM 6108 N N . LEU B 1 405 ? 21.200 -5.905 64.887 1.00 16.63 405 LEU B N 1
ATOM 6109 C CA . LEU B 1 405 ? 21.481 -4.777 64.015 1.00 18.68 405 LEU B CA 1
ATOM 6110 C C . LEU B 1 405 ? 21.830 -3.502 64.750 1.00 19.37 405 LEU B C 1
ATOM 6111 O O . LEU B 1 405 ? 22.708 -2.760 64.289 1.00 21.19 405 LEU B O 1
ATOM 6116 N N . LYS B 1 406 ? 21.193 -3.291 65.920 1.00 19.29 406 LYS B N 1
ATOM 6117 C CA . LYS B 1 406 ? 21.350 -2.115 66.779 1.00 21.87 406 LYS B CA 1
ATOM 6118 C C . LYS B 1 406 ? 22.788 -1.978 67.267 1.00 20.51 406 LYS B C 1
ATOM 6119 O O . LYS B 1 406 ? 23.241 -0.879 67.547 1.00 21.17 406 LYS B O 1
ATOM 6125 N N . ARG B 1 407 ? 23.521 -3.079 67.311 1.00 22.88 407 ARG B N 1
ATOM 6126 C CA . ARG B 1 407 ? 24.994 -2.975 67.590 1.00 22.57 407 ARG B CA 1
ATOM 6127 C C . ARG B 1 407 ? 25.758 -2.040 66.634 1.00 25.05 407 ARG B C 1
ATOM 6128 O O . ARG B 1 407 ? 26.692 -1.385 67.050 1.00 22.89 407 ARG B O 1
ATOM 6136 N N . LEU B 1 408 ? 25.305 -1.897 65.368 1.00 24.90 408 LEU B N 1
ATOM 6137 C CA . LEU B 1 408 ? 25.879 -0.964 64.402 1.00 26.27 408 LEU B CA 1
ATOM 6138 C C . LEU B 1 408 ? 25.503 0.461 64.667 1.00 28.68 408 LEU B C 1
ATOM 6139 O O . LEU B 1 408 ? 26.051 1.401 64.074 1.00 29.66 408 LEU B O 1
ATOM 6144 N N . MET B 1 409 ? 24.470 0.656 65.452 1.00 28.98 409 MET B N 1
ATOM 6145 C CA . MET B 1 409 ? 24.041 1.946 65.637 1.00 33.19 409 MET B CA 1
ATOM 6146 C C . MET B 1 409 ? 24.791 2.405 66.905 1.00 35.69 409 MET B C 1
ATOM 6147 O O . MET B 1 409 ? 25.197 3.507 66.977 1.00 37.01 409 MET B O 1
ATOM 6152 N N . ASP B 1 410 ? 25.121 1.471 67.808 1.00 39.47 410 ASP B N 1
ATOM 6153 C CA . ASP B 1 410 ? 25.754 1.797 69.108 1.00 41.41 410 ASP B CA 1
ATOM 6154 C C . ASP B 1 410 ? 27.283 1.757 69.062 1.00 42.92 410 ASP B C 1
ATOM 6155 O O . ASP B 1 410 ? 27.945 1.748 70.120 1.00 43.33 410 ASP B O 1
ATOM 6160 N N . GLN C 1 34 ? 49.441 20.076 59.473 1.00 41.92 34 GLN C N 1
ATOM 6161 C CA . GLN C 1 34 ? 49.279 18.590 59.421 1.00 41.70 34 GLN C CA 1
ATOM 6162 C C . GLN C 1 34 ? 49.049 18.221 57.943 1.00 40.49 34 GLN C C 1
ATOM 6163 O O . GLN C 1 34 ? 49.900 17.544 57.370 1.00 39.44 34 GLN C O 1
ATOM 6169 N N . THR C 1 35 ? 47.928 18.677 57.365 1.00 39.01 35 THR C N 1
ATOM 6170 C CA . THR C 1 35 ? 47.547 18.415 55.952 1.00 36.68 35 THR C CA 1
ATOM 6171 C C . THR C 1 35 ? 46.394 19.271 55.403 1.00 36.89 35 THR C C 1
ATOM 6172 O O . THR C 1 35 ? 45.277 19.232 55.947 1.00 36.71 35 THR C O 1
ATOM 6176 N N . PRO C 1 36 ? 46.607 19.969 54.249 1.00 35.50 36 PRO C N 1
ATOM 6177 C CA . PRO C 1 36 ? 45.536 20.755 53.652 1.00 34.69 36 PRO C CA 1
ATOM 6178 C C . PRO C 1 36 ? 44.449 19.877 53.014 1.00 34.20 36 PRO C C 1
ATOM 6179 O O . PRO C 1 36 ? 43.438 20.419 52.565 1.00 35.29 36 PRO C O 1
ATOM 6183 N N . THR C 1 37 ? 44.661 18.564 52.901 1.00 33.04 37 THR C N 1
ATOM 6184 C CA . THR C 1 37 ? 43.663 17.657 52.223 1.00 31.88 37 THR C CA 1
ATOM 6185 C C . THR C 1 37 ? 42.918 16.676 53.148 1.00 31.24 37 THR C C 1
ATOM 6186 O O . THR C 1 37 ? 41.892 16.126 52.781 1.00 32.09 37 THR C O 1
ATOM 6190 N N . GLY C 1 38 ? 43.501 16.415 54.305 1.00 31.25 38 GLY C N 1
ATOM 6191 C CA . GLY C 1 38 ? 42.917 15.478 55.231 1.00 29.21 38 GLY C CA 1
ATOM 6192 C C . GLY C 1 38 ? 43.694 14.196 55.175 1.00 28.06 38 GLY C C 1
ATOM 6193 O O . GLY C 1 38 ? 43.564 13.326 56.051 1.00 26.56 38 GLY C O 1
ATOM 6194 N N . ILE C 1 39 ? 44.532 14.057 54.140 1.00 26.15 39 ILE C N 1
ATOM 6195 C CA . ILE C 1 39 ? 45.327 12.843 53.982 1.00 25.38 39 ILE C CA 1
ATOM 6196 C C . ILE C 1 39 ? 46.773 13.190 54.258 1.00 25.38 39 ILE C C 1
ATOM 6197 O O . ILE C 1 39 ? 47.233 14.282 53.938 1.00 26.07 39 ILE C O 1
ATOM 6202 N N . TYR C 1 40 ? 47.473 12.277 54.885 1.00 26.10 40 TYR C N 1
ATOM 6203 C CA . TYR C 1 40 ? 48.816 12.509 55.320 1.00 27.89 40 TYR C CA 1
ATOM 6204 C C . TYR C 1 40 ? 49.507 11.234 54.924 1.00 28.29 40 TYR C C 1
ATOM 6205 O O . TYR C 1 40 ? 49.003 10.162 55.238 1.00 29.53 40 TYR C O 1
ATOM 6214 N N . TYR C 1 41 ? 50.626 11.334 54.173 1.00 27.80 41 TYR C N 1
ATOM 6215 C CA . TYR C 1 41 ? 51.454 10.166 53.844 1.00 25.61 41 TYR C CA 1
ATOM 6216 C C . TYR C 1 41 ? 52.667 10.066 54.741 1.00 27.84 41 TYR C C 1
ATOM 6217 O O . TYR C 1 41 ? 53.277 11.058 55.085 1.00 28.73 41 TYR C O 1
ATOM 6226 N N . GLU C 1 42 ? 53.036 8.858 55.093 1.00 27.74 42 GLU C N 1
ATOM 6227 C CA . GLU C 1 42 ? 54.227 8.678 55.868 1.00 29.35 42 GLU C CA 1
ATOM 6228 C C . GLU C 1 42 ? 54.751 7.295 55.669 1.00 28.77 42 GLU C C 1
ATOM 6229 O O . GLU C 1 42 ? 54.030 6.405 55.241 1.00 30.77 42 GLU C O 1
ATOM 6235 N N . VAL C 1 43 ? 56.005 7.117 56.051 1.00 30.31 43 VAL C N 1
ATOM 6236 C CA . VAL C 1 43 ? 56.665 5.851 56.007 1.00 31.36 43 VAL C CA 1
ATOM 6237 C C . VAL C 1 43 ? 56.730 5.308 57.435 1.00 33.88 43 VAL C C 1
ATOM 6238 O O . VAL C 1 43 ? 57.058 6.046 58.360 1.00 33.47 43 VAL C O 1
ATOM 6242 N N . ARG C 1 44 ? 56.391 4.037 57.608 1.00 35.54 44 ARG C N 1
ATOM 6243 C CA . ARG C 1 44 ? 56.711 3.325 58.859 1.00 37.92 44 ARG C CA 1
ATOM 6244 C C . ARG C 1 44 ? 57.421 2.051 58.502 1.00 39.21 44 ARG C C 1
ATOM 6245 O O . ARG C 1 44 ? 56.927 1.272 57.668 1.00 40.21 44 ARG C O 1
ATOM 6253 N N . GLY C 1 45 ? 58.567 1.826 59.132 1.00 39.63 45 GLY C N 1
ATOM 6254 C CA . GLY C 1 45 ? 59.390 0.689 58.767 1.00 40.62 45 GLY C CA 1
ATOM 6255 C C . GLY C 1 45 ? 59.828 1.044 57.354 1.00 40.81 45 GLY C C 1
ATOM 6256 O O . GLY C 1 45 ? 60.270 2.192 57.089 1.00 41.76 45 GLY C O 1
ATOM 6257 N N . ASP C 1 46 ? 59.685 0.086 56.443 1.00 39.60 46 ASP C N 1
ATOM 6258 C CA . ASP C 1 46 ? 59.919 0.377 55.015 1.00 38.45 46 ASP C CA 1
ATOM 6259 C C . ASP C 1 46 ? 58.640 0.465 54.198 1.00 37.13 46 ASP C C 1
ATOM 6260 O O . ASP C 1 46 ? 58.689 0.332 52.965 1.00 36.08 46 ASP C O 1
ATOM 6265 N N . THR C 1 47 ? 57.496 0.619 54.854 1.00 35.92 47 THR C N 1
ATOM 6266 C CA . THR C 1 47 ? 56.286 0.728 54.061 1.00 34.03 47 THR C CA 1
ATOM 6267 C C . THR C 1 47 ? 55.628 2.089 54.175 1.00 32.50 47 THR C C 1
ATOM 6268 O O . THR C 1 47 ? 55.744 2.767 55.210 1.00 30.75 47 THR C O 1
ATOM 6272 N N . ILE C 1 48 ? 55.016 2.509 53.058 1.00 28.36 48 ILE C N 1
ATOM 6273 C CA . ILE C 1 48 ? 54.316 3.769 52.925 1.00 29.48 48 ILE C CA 1
ATOM 6274 C C . ILE C 1 48 ? 52.898 3.533 53.374 1.00 28.68 48 ILE C C 1
ATOM 6275 O O . ILE C 1 48 ? 52.304 2.520 53.044 1.00 28.82 48 ILE C O 1
ATOM 6280 N N . TYR C 1 49 ? 52.389 4.481 54.140 1.00 30.22 49 TYR C N 1
ATOM 6281 C CA . TYR C 1 49 ? 51.030 4.490 54.625 1.00 30.91 49 TYR C CA 1
ATOM 6282 C C . TYR C 1 49 ? 50.367 5.743 54.229 1.00 30.43 49 TYR C C 1
ATOM 6283 O O . TYR C 1 49 ? 50.993 6.810 54.146 1.00 31.31 49 TYR C O 1
ATOM 6292 N N . MET C 1 50 ? 49.079 5.610 54.020 1.00 28.92 50 MET C N 1
ATOM 6293 C CA . MET C 1 50 ? 48.232 6.731 53.822 1.00 29.95 50 MET C CA 1
ATOM 6294 C C . MET C 1 50 ? 47.355 6.827 55.085 1.00 30.32 50 MET C C 1
ATOM 6295 O O . MET C 1 50 ? 46.821 5.796 55.516 1.00 30.66 50 MET C O 1
ATOM 6300 N N . ILE C 1 51 ? 47.219 8.035 55.653 1.00 30.21 51 ILE C N 1
ATOM 6301 C CA . ILE C 1 51 ? 46.446 8.246 56.893 1.00 30.95 51 ILE C CA 1
ATOM 6302 C C . ILE C 1 51 ? 45.404 9.289 56.640 1.00 31.13 51 ILE C C 1
ATOM 6303 O O . ILE C 1 51 ? 45.724 10.400 56.172 1.00 30.57 51 ILE C O 1
ATOM 6308 N N . ASN C 1 52 ? 44.139 8.942 56.906 1.00 31.81 52 ASN C N 1
ATOM 6309 C CA . ASN C 1 52 ? 43.086 9.941 56.942 1.00 31.85 52 ASN C CA 1
ATOM 6310 C C . ASN C 1 52 ? 43.126 10.502 58.357 1.00 32.36 52 ASN C C 1
ATOM 6311 O O . ASN C 1 52 ? 42.777 9.784 59.294 1.00 30.94 52 ASN C O 1
ATOM 6316 N N . VAL C 1 53 ? 43.545 11.749 58.502 1.00 32.44 53 VAL C N 1
ATOM 6317 C CA . VAL C 1 53 ? 43.789 12.328 59.818 1.00 33.91 53 VAL C CA 1
ATOM 6318 C C . VAL C 1 53 ? 42.503 12.713 60.566 1.00 36.33 53 VAL C C 1
ATOM 6319 O O . VAL C 1 53 ? 42.532 12.843 61.807 1.00 35.58 53 VAL C O 1
ATOM 6323 N N . THR C 1 54 ? 41.400 12.892 59.827 1.00 37.06 54 THR C N 1
ATOM 6324 C CA . THR C 1 54 ? 40.141 13.299 60.418 1.00 39.32 54 THR C CA 1
ATOM 6325 C C . THR C 1 54 ? 39.455 12.053 60.946 1.00 39.53 54 THR C C 1
ATOM 6326 O O . THR C 1 54 ? 38.948 12.027 62.065 1.00 40.04 54 THR C O 1
ATOM 6330 N N . SER C 1 55 ? 39.456 11.018 60.133 1.00 39.10 55 SER C N 1
ATOM 6331 C CA . SER C 1 55 ? 38.824 9.784 60.512 1.00 39.11 55 SER C CA 1
ATOM 6332 C C . SER C 1 55 ? 39.749 8.880 61.354 1.00 39.16 55 SER C C 1
ATOM 6333 O O . SER C 1 55 ? 39.272 7.965 62.028 1.00 39.39 55 SER C O 1
ATOM 6336 N N . GLY C 1 56 ? 41.063 9.090 61.302 1.00 37.69 56 GLY C N 1
ATOM 6337 C CA . GLY C 1 56 ? 42.005 8.112 61.899 1.00 36.49 56 GLY C CA 1
ATOM 6338 C C . GLY C 1 56 ? 42.283 6.794 61.147 1.00 36.61 56 GLY C C 1
ATOM 6339 O O . GLY C 1 56 ? 43.127 6.026 61.569 1.00 36.82 56 GLY C O 1
ATOM 6340 N N . GLU C 1 57 ? 41.585 6.519 60.040 1.00 35.98 57 GLU C N 1
ATOM 6341 C CA . GLU C 1 57 ? 41.869 5.339 59.215 1.00 36.68 57 GLU C CA 1
ATOM 6342 C C . GLU C 1 57 ? 43.290 5.389 58.632 1.00 36.83 57 GLU C C 1
ATOM 6343 O O . GLU C 1 57 ? 43.783 6.458 58.243 1.00 35.66 57 GLU C O 1
ATOM 6349 N N A GLU C 1 58 ? 43.949 4.245 58.573 0.50 37.26 58 GLU C N 1
ATOM 6350 N N B GLU C 1 58 ? 43.926 4.215 58.615 0.50 37.05 58 GLU C N 1
ATOM 6351 C CA A GLU C 1 58 ? 45.243 4.217 57.918 0.50 37.72 58 GLU C CA 1
ATOM 6352 C CA B GLU C 1 58 ? 45.300 4.000 58.145 0.50 37.41 58 GLU C CA 1
ATOM 6353 C C A GLU C 1 58 ? 45.603 2.890 57.314 0.50 37.76 58 GLU C C 1
ATOM 6354 C C B GLU C 1 58 ? 45.254 2.866 57.144 0.50 37.50 58 GLU C C 1
ATOM 6355 O O A GLU C 1 58 ? 45.545 1.854 57.974 0.50 37.64 58 GLU C O 1
ATOM 6356 O O B GLU C 1 58 ? 44.540 1.902 57.364 0.50 37.36 58 GLU C O 1
ATOM 6367 N N . THR C 1 59 ? 46.006 2.960 56.046 1.00 37.62 59 THR C N 1
ATOM 6368 C CA . THR C 1 59 ? 46.193 1.806 55.181 1.00 37.02 59 THR C CA 1
ATOM 6369 C C . THR C 1 59 ? 47.619 1.785 54.655 1.00 35.95 59 THR C C 1
ATOM 6370 O O . THR C 1 59 ? 48.069 2.823 54.147 1.00 33.33 59 THR C O 1
ATOM 6374 N N . PRO C 1 60 ? 48.311 0.629 54.755 1.00 34.28 60 PRO C N 1
ATOM 6375 C CA . PRO C 1 60 ? 49.573 0.565 53.983 1.00 33.97 60 PRO C CA 1
ATOM 6376 C C . PRO C 1 60 ? 49.229 0.629 52.501 1.00 32.70 60 PRO C C 1
ATOM 6377 O O . PRO C 1 60 ? 48.185 0.109 52.086 1.00 32.87 60 PRO C O 1
ATOM 6381 N N . ILE C 1 61 ? 50.048 1.314 51.714 1.00 31.35 61 ILE C N 1
ATOM 6382 C CA . ILE C 1 61 ? 49.812 1.321 50.253 1.00 31.35 61 ILE C CA 1
ATOM 6383 C C . ILE C 1 61 ? 51.017 0.728 49.490 1.00 29.51 61 ILE C C 1
ATOM 6384 O O . ILE C 1 61 ? 52.142 0.631 50.009 1.00 29.99 61 ILE C O 1
ATOM 6389 N N . HIS C 1 62 ? 50.770 0.254 48.292 1.00 28.37 62 HIS C N 1
ATOM 6390 C CA . HIS C 1 62 ? 51.851 -0.181 47.413 1.00 27.79 62 HIS C CA 1
ATOM 6391 C C . HIS C 1 62 ? 51.733 0.729 46.186 1.00 26.28 62 HIS C C 1
ATOM 6392 O O . HIS C 1 62 ? 50.687 1.341 45.964 1.00 25.26 62 HIS C O 1
ATOM 6399 N N . LEU C 1 63 ? 52.821 0.856 45.434 1.00 23.95 63 LEU C N 1
ATOM 6400 C CA . LEU C 1 63 ? 52.808 1.728 44.235 1.00 24.07 63 LEU C CA 1
ATOM 6401 C C . LEU C 1 63 ? 53.207 0.881 43.072 1.00 22.32 63 LEU C C 1
ATOM 6402 O O . LEU C 1 63 ? 54.390 0.487 42.938 1.00 22.66 63 LEU C O 1
ATOM 6407 N N . PHE C 1 64 ? 52.231 0.517 42.246 1.00 21.52 64 PHE C N 1
ATOM 6408 C CA . PHE C 1 64 ? 52.503 -0.267 41.052 1.00 20.76 64 PHE C CA 1
ATOM 6409 C C . PHE C 1 64 ? 52.419 0.815 39.963 1.00 20.85 64 PHE C C 1
ATOM 6410 O O . PHE C 1 64 ? 51.346 1.147 39.511 1.00 18.71 64 PHE C O 1
ATOM 6418 N N . GLY C 1 65 ? 53.563 1.370 39.569 1.00 20.47 65 GLY C N 1
ATOM 6419 C CA . GLY C 1 65 ? 53.543 2.673 38.914 1.00 19.84 65 GLY C CA 1
ATOM 6420 C C . GLY C 1 65 ? 54.068 2.572 37.499 1.00 18.57 65 GLY C C 1
ATOM 6421 O O . GLY C 1 65 ? 54.847 1.666 37.182 1.00 19.09 65 GLY C O 1
ATOM 6422 N N . VAL C 1 66 ? 53.715 3.588 36.737 1.00 17.17 66 VAL C N 1
ATOM 6423 C CA . VAL C 1 66 ? 54.329 3.863 35.427 1.00 17.39 66 VAL C CA 1
ATOM 6424 C C . VAL C 1 66 ? 54.739 5.350 35.367 1.00 18.61 66 VAL C C 1
ATOM 6425 O O . VAL C 1 66 ? 54.131 6.193 36.004 1.00 17.66 66 VAL C O 1
ATOM 6429 N N . ASN C 1 67 ? 55.726 5.665 34.533 1.00 18.05 67 ASN C N 1
ATOM 6430 C CA . ASN C 1 67 ? 56.057 7.059 34.210 1.00 18.36 67 ASN C CA 1
ATOM 6431 C C . ASN C 1 67 ? 55.348 7.446 32.933 1.00 17.66 67 ASN C C 1
ATOM 6432 O O . ASN C 1 67 ? 55.439 6.699 31.904 1.00 18.55 67 ASN C O 1
ATOM 6437 N N . TRP C 1 68 ? 54.654 8.569 32.948 1.00 17.84 68 TRP C N 1
ATOM 6438 C CA . TRP C 1 68 ? 53.961 9.048 31.749 1.00 18.62 68 TRP C CA 1
ATOM 6439 C C . TRP C 1 68 ? 54.561 10.441 31.487 1.00 19.87 68 TRP C C 1
ATOM 6440 O O . TRP C 1 68 ? 54.216 11.414 32.179 1.00 19.60 68 TRP C O 1
ATOM 6451 N N . PHE C 1 69 ? 55.474 10.481 30.505 1.00 18.08 69 PHE C N 1
ATOM 6452 C CA . PHE C 1 69 ? 56.319 11.695 30.351 1.00 17.33 69 PHE C CA 1
ATOM 6453 C C . PHE C 1 69 ? 55.868 12.597 29.237 1.00 19.17 69 PHE C C 1
ATOM 6454 O O . PHE C 1 69 ? 55.050 12.228 28.377 1.00 17.76 69 PHE C O 1
ATOM 6462 N N . GLY C 1 70 ? 56.319 13.854 29.296 1.00 18.43 70 GLY C N 1
ATOM 6463 C CA . GLY C 1 70 ? 55.864 14.864 28.293 1.00 17.66 70 GLY C CA 1
ATOM 6464 C C . GLY C 1 70 ? 55.905 16.292 28.839 1.00 18.43 70 GLY C C 1
ATOM 6465 O O . GLY C 1 70 ? 56.249 17.245 28.121 1.00 19.23 70 GLY C O 1
ATOM 6466 N N . PHE C 1 71 ? 55.484 16.483 30.094 1.00 16.37 71 PHE C N 1
ATOM 6467 C CA . PHE C 1 71 ? 55.426 17.830 30.627 1.00 18.81 71 PHE C CA 1
ATOM 6468 C C . PHE C 1 71 ? 56.819 18.405 30.797 1.00 19.85 71 PHE C C 1
ATOM 6469 O O . PHE C 1 71 ? 56.936 19.599 31.061 1.00 22.86 71 PHE C O 1
ATOM 6477 N N . GLU C 1 72 ? 57.835 17.577 30.679 1.00 19.97 72 GLU C N 1
ATOM 6478 C CA . GLU C 1 72 ? 59.207 18.033 30.842 1.00 21.01 72 GLU C CA 1
ATOM 6479 C C . GLU C 1 72 ? 59.867 18.316 29.485 1.00 21.33 72 GLU C C 1
ATOM 6480 O O . GLU C 1 72 ? 61.050 18.701 29.436 1.00 22.59 72 GLU C O 1
ATOM 6486 N N . THR C 1 73 ? 59.109 18.133 28.389 1.00 22.35 73 THR C N 1
ATOM 6487 C CA . THR C 1 73 ? 59.682 18.271 27.066 1.00 19.12 73 THR C CA 1
ATOM 6488 C C . THR C 1 73 ? 59.066 19.527 26.442 1.00 19.40 73 THR C C 1
ATOM 6489 O O . THR C 1 73 ? 58.216 20.206 27.033 1.00 19.27 73 THR C O 1
ATOM 6493 N N . PRO C 1 74 ? 59.545 19.898 25.225 1.00 19.45 74 PRO C N 1
ATOM 6494 C CA . PRO C 1 74 ? 59.041 21.137 24.650 1.00 21.02 74 PRO C CA 1
ATOM 6495 C C . PRO C 1 74 ? 57.579 21.056 24.292 1.00 21.69 74 PRO C C 1
ATOM 6496 O O . PRO C 1 74 ? 56.981 22.071 24.044 1.00 21.84 74 PRO C O 1
ATOM 6500 N N . ASN C 1 75 ? 56.998 19.845 24.402 1.00 21.60 75 ASN C N 1
ATOM 6501 C CA . ASN C 1 75 ? 55.532 19.704 24.245 1.00 20.94 75 ASN C CA 1
ATOM 6502 C C . ASN C 1 75 ? 54.780 20.335 25.419 1.00 19.57 75 ASN C C 1
ATOM 6503 O O . ASN C 1 75 ? 53.683 20.780 25.264 1.00 19.19 75 ASN C O 1
ATOM 6508 N N . HIS C 1 76 ? 55.430 20.414 26.584 1.00 19.54 76 HIS C N 1
ATOM 6509 C CA . HIS C 1 76 ? 54.813 20.872 27.856 1.00 19.62 76 HIS C CA 1
ATOM 6510 C C . HIS C 1 76 ? 53.443 20.193 28.111 1.00 19.31 76 HIS C C 1
ATOM 6511 O O . HIS C 1 76 ? 52.457 20.831 28.572 1.00 17.95 76 HIS C O 1
ATOM 6518 N N . VAL C 1 77 ? 53.409 18.904 27.758 1.00 19.07 77 VAL C N 1
ATOM 6519 C CA . VAL C 1 77 ? 52.232 18.044 28.021 1.00 19.21 77 VAL C CA 1
ATOM 6520 C C . VAL C 1 77 ? 52.645 16.578 27.880 1.00 17.10 77 VAL C C 1
ATOM 6521 O O . VAL C 1 77 ? 53.438 16.257 27.021 1.00 17.70 77 VAL C O 1
ATOM 6525 N N . VAL C 1 78 ? 52.095 15.657 28.699 1.00 16.47 78 VAL C N 1
ATOM 6526 C CA . VAL C 1 78 ? 52.249 14.219 28.449 1.00 16.76 78 VAL C CA 1
ATOM 6527 C C . VAL C 1 78 ? 52.072 13.923 26.931 1.00 15.38 78 VAL C C 1
ATOM 6528 O O . VAL C 1 78 ? 51.198 14.528 26.268 1.00 17.99 78 VAL C O 1
ATOM 6532 N N . HIS C 1 79 ? 52.891 13.048 26.453 1.00 18.57 79 HIS C N 1
ATOM 6533 C CA . HIS C 1 79 ? 52.902 12.662 25.052 1.00 18.95 79 HIS C CA 1
ATOM 6534 C C . HIS C 1 79 ? 51.799 11.656 24.773 1.00 20.05 79 HIS C C 1
ATOM 6535 O O . HIS C 1 79 ? 51.351 10.948 25.723 1.00 17.95 79 HIS C O 1
ATOM 6542 N N . GLY C 1 80 ? 51.392 11.582 23.495 1.00 20.77 80 GLY C N 1
ATOM 6543 C CA . GLY C 1 80 ? 50.466 10.522 23.011 1.00 19.84 80 GLY C CA 1
ATOM 6544 C C . GLY C 1 80 ? 49.144 11.118 22.731 1.00 20.56 80 GLY C C 1
ATOM 6545 O O . GLY C 1 80 ? 48.240 10.447 22.148 1.00 20.51 80 GLY C O 1
ATOM 6546 N N . LEU C 1 81 ? 48.970 12.394 23.095 1.00 16.13 81 LEU C N 1
ATOM 6547 C CA . LEU C 1 81 ? 47.600 12.966 22.908 1.00 17.30 81 LEU C CA 1
ATOM 6548 C C . LEU C 1 81 ? 47.311 13.374 21.462 1.00 15.65 81 LEU C C 1
ATOM 6549 O O . LEU C 1 81 ? 46.239 13.850 21.178 1.00 18.36 81 LEU C O 1
ATOM 6554 N N . TRP C 1 82 ? 48.284 13.208 20.586 1.00 17.42 82 TRP C N 1
ATOM 6555 C CA . TRP C 1 82 ? 48.090 13.322 19.127 1.00 20.39 82 TRP C CA 1
ATOM 6556 C C . TRP C 1 82 ? 47.415 12.037 18.609 1.00 21.29 82 TRP C C 1
ATOM 6557 O O . TRP C 1 82 ? 46.935 12.003 17.449 1.00 21.61 82 TRP C O 1
ATOM 6568 N N . LYS C 1 83 ? 47.441 10.987 19.447 1.00 22.27 83 LYS C N 1
ATOM 6569 C CA . LYS C 1 83 ? 46.937 9.645 19.035 1.00 22.93 83 LYS C CA 1
ATOM 6570 C C . LYS C 1 83 ? 45.848 9.096 19.965 1.00 24.53 83 LYS C C 1
ATOM 6571 O O . LYS C 1 83 ? 45.029 8.231 19.546 1.00 26.63 83 LYS C O 1
ATOM 6577 N N . ARG C 1 84 ? 45.807 9.583 21.205 1.00 21.82 84 ARG C N 1
ATOM 6578 C CA . ARG C 1 84 ? 44.939 9.006 22.237 1.00 20.41 84 ARG C CA 1
ATOM 6579 C C . ARG C 1 84 ? 44.213 10.072 22.995 1.00 21.89 84 ARG C C 1
ATOM 6580 O O . ARG C 1 84 ? 44.614 11.237 23.043 1.00 20.47 84 ARG C O 1
ATOM 6588 N N . ASN C 1 85 ? 43.098 9.693 23.595 1.00 19.45 85 ASN C N 1
ATOM 6589 C CA . ASN C 1 85 ? 42.467 10.544 24.546 1.00 19.15 85 ASN C CA 1
ATOM 6590 C C . ASN C 1 85 ? 43.082 10.335 25.922 1.00 19.69 85 ASN C C 1
ATOM 6591 O O . ASN C 1 85 ? 43.414 9.189 26.329 1.00 19.87 85 ASN C O 1
ATOM 6596 N N . TRP C 1 86 ? 43.247 11.455 26.646 1.00 20.23 86 TRP C N 1
ATOM 6597 C CA . TRP C 1 86 ? 43.967 11.438 27.895 1.00 20.37 86 TRP C CA 1
ATOM 6598 C C . TRP C 1 86 ? 43.274 10.637 29.030 1.00 19.53 86 TRP C C 1
ATOM 6599 O O . TRP C 1 86 ? 43.965 9.959 29.816 1.00 18.64 86 TRP C O 1
ATOM 6610 N N . GLU C 1 87 ? 41.964 10.757 29.113 1.00 17.66 87 GLU C N 1
ATOM 6611 C CA . GLU C 1 87 ? 41.171 9.954 30.075 1.00 16.21 87 GLU C CA 1
ATOM 6612 C C . GLU C 1 87 ? 41.225 8.450 29.750 1.00 17.00 87 GLU C C 1
ATOM 6613 O O . GLU C 1 87 ? 41.521 7.600 30.647 1.00 18.55 87 GLU C O 1
ATOM 6619 N N . ASP C 1 88 ? 41.114 8.121 28.477 0.50 12.15 88 ASP C N 1
ATOM 6620 C CA . ASP C 1 88 ? 41.243 6.749 28.037 0.50 14.01 88 ASP C CA 1
ATOM 6621 C C . ASP C 1 88 ? 42.586 6.145 28.320 0.50 13.50 88 ASP C C 1
ATOM 6622 O O . ASP C 1 88 ? 42.613 4.978 28.603 0.50 10.70 88 ASP C O 1
ATOM 6627 N N . MET C 1 89 ? 43.692 6.951 28.268 1.00 16.61 89 MET C N 1
ATOM 6628 C CA . MET C 1 89 ? 44.987 6.511 28.730 1.00 18.06 89 MET C CA 1
ATOM 6629 C C . MET C 1 89 ? 45.000 6.168 30.181 1.00 16.61 89 MET C C 1
ATOM 6630 O O . MET C 1 89 ? 45.527 5.106 30.498 1.00 15.77 89 MET C O 1
ATOM 6635 N N . LEU C 1 90 ? 44.405 7.009 31.020 1.00 15.95 90 LEU C N 1
ATOM 6636 C CA . LEU C 1 90 ? 44.444 6.776 32.488 1.00 17.07 90 LEU C CA 1
ATOM 6637 C C . LEU C 1 90 ? 43.638 5.499 32.773 1.00 16.28 90 LEU C C 1
ATOM 6638 O O . LEU C 1 90 ? 44.036 4.664 33.560 1.00 17.64 90 LEU C O 1
ATOM 6643 N N . LEU C 1 91 ? 42.513 5.344 32.079 1.00 16.12 91 LEU C N 1
ATOM 6644 C CA . LEU C 1 91 ? 41.715 4.106 32.317 1.00 17.65 91 LEU C CA 1
ATOM 6645 C C . LEU C 1 91 ? 42.487 2.838 31.869 1.00 17.79 91 LEU C C 1
ATOM 6646 O O . LEU C 1 91 ? 42.457 1.787 32.520 1.00 17.44 91 LEU C O 1
ATOM 6651 N N . GLN C 1 92 ? 43.214 2.925 30.755 1.00 17.47 92 GLN C N 1
ATOM 6652 C CA . GLN C 1 92 ? 43.996 1.744 30.326 1.00 15.09 92 GLN C CA 1
ATOM 6653 C C . GLN C 1 92 ? 45.091 1.381 31.340 1.00 15.04 92 GLN C C 1
ATOM 6654 O O . GLN C 1 92 ? 45.322 0.206 31.637 1.00 14.39 92 GLN C O 1
ATOM 6660 N N . ILE C 1 93 ? 45.795 2.403 31.837 1.00 14.55 93 ILE C N 1
ATOM 6661 C CA . ILE C 1 93 ? 46.774 2.206 32.906 1.00 15.18 93 ILE C CA 1
ATOM 6662 C C . ILE C 1 93 ? 46.161 1.440 34.115 1.00 15.10 93 ILE C C 1
ATOM 6663 O O . ILE C 1 93 ? 46.783 0.498 34.636 1.00 17.32 93 ILE C O 1
ATOM 6668 N N . LYS C 1 94 ? 44.995 1.901 34.557 1.00 17.14 94 LYS C N 1
ATOM 6669 C CA . LYS C 1 94 ? 44.358 1.240 35.709 1.00 15.41 94 LYS C CA 1
ATOM 6670 C C . LYS C 1 94 ? 43.982 -0.194 35.325 1.00 16.47 94 LYS C C 1
ATOM 6671 O O . LYS C 1 94 ? 44.163 -1.106 36.154 1.00 15.22 94 LYS C O 1
ATOM 6677 N N . SER C 1 95 ? 43.470 -0.365 34.101 1.00 16.83 95 SER C N 1
ATOM 6678 C CA . SER C 1 95 ? 42.962 -1.693 33.642 1.00 18.64 95 SER C CA 1
ATOM 6679 C C . SER C 1 95 ? 44.079 -2.740 33.689 1.00 19.27 95 SER C C 1
ATOM 6680 O O . SER C 1 95 ? 43.829 -3.954 33.833 1.00 20.33 95 SER C O 1
ATOM 6683 N N . LEU C 1 96 ? 45.333 -2.293 33.580 1.00 17.78 96 LEU C N 1
ATOM 6684 C CA . LEU C 1 96 ? 46.452 -3.170 33.633 1.00 18.92 96 LEU C CA 1
ATOM 6685 C C . LEU C 1 96 ? 47.023 -3.459 35.001 1.00 20.33 96 LEU C C 1
ATOM 6686 O O . LEU C 1 96 ? 48.035 -4.159 35.113 1.00 22.83 96 LEU C O 1
ATOM 6691 N N . GLY C 1 97 ? 46.393 -2.943 36.056 1.00 20.08 97 GLY C N 1
ATOM 6692 C CA . GLY C 1 97 ? 46.805 -3.275 37.424 1.00 20.88 97 GLY C CA 1
ATOM 6693 C C . GLY C 1 97 ? 47.733 -2.219 38.015 1.00 21.87 97 GLY C C 1
ATOM 6694 O O . GLY C 1 97 ? 48.213 -2.411 39.132 1.00 21.74 97 GLY C O 1
ATOM 6695 N N . PHE C 1 98 ? 47.981 -1.092 37.317 1.00 20.41 98 PHE C N 1
ATOM 6696 C CA . PHE C 1 98 ? 48.832 -0.036 37.930 1.00 19.25 98 PHE C CA 1
ATOM 6697 C C . PHE C 1 98 ? 47.945 0.893 38.754 1.00 19.99 98 PHE C C 1
ATOM 6698 O O . PHE C 1 98 ? 46.784 1.114 38.412 1.00 19.79 98 PHE C O 1
ATOM 6706 N N . ASN C 1 99 ? 48.507 1.516 39.777 1.00 17.44 99 ASN C N 1
ATOM 6707 C CA . ASN C 1 99 ? 47.717 2.488 40.583 1.00 17.69 99 ASN C CA 1
ATOM 6708 C C . ASN C 1 99 ? 48.584 3.718 40.917 1.00 18.21 99 ASN C C 1
ATOM 6709 O O . ASN C 1 99 ? 48.244 4.452 41.824 1.00 17.48 99 ASN C O 1
ATOM 6714 N N . ALA C 1 100 ? 49.616 3.994 40.110 1.00 17.50 100 ALA C N 1
ATOM 6715 C CA . ALA C 1 100 ? 50.436 5.179 40.392 1.00 17.19 100 ALA C CA 1
ATOM 6716 C C . ALA C 1 100 ? 51.115 5.658 39.113 1.00 18.32 100 ALA C C 1
ATOM 6717 O O . ALA C 1 100 ? 51.362 4.835 38.199 1.00 19.15 100 ALA C O 1
ATOM 6719 N N . ILE C 1 101 ? 51.301 6.977 39.015 1.00 15.80 101 ILE C N 1
ATOM 6720 C CA . ILE C 1 101 ? 51.956 7.580 37.855 1.00 15.74 101 ILE C CA 1
ATOM 6721 C C . ILE C 1 101 ? 52.948 8.603 38.432 1.00 18.57 101 ILE C C 1
ATOM 6722 O O . ILE C 1 101 ? 52.616 9.424 39.311 1.00 19.41 101 ILE C O 1
ATOM 6727 N N . ARG C 1 102 ? 54.173 8.434 37.973 1.00 16.42 102 ARG C N 1
ATOM 6728 C CA . ARG C 1 102 ? 55.166 9.446 38.148 1.00 18.36 102 ARG C CA 1
ATOM 6729 C C . ARG C 1 102 ? 55.113 10.358 36.943 1.00 20.20 102 ARG C C 1
ATOM 6730 O O . ARG C 1 102 ? 55.078 9.887 35.756 1.00 19.70 102 ARG C O 1
ATOM 6738 N N . LEU C 1 103 ? 54.980 11.647 37.249 1.00 17.67 103 LEU C N 1
ATOM 6739 C CA . LEU C 1 103 ? 54.660 12.664 36.251 1.00 18.82 103 LEU C CA 1
ATOM 6740 C C . LEU C 1 103 ? 55.884 13.645 36.156 1.00 18.34 103 LEU C C 1
ATOM 6741 O O . LEU C 1 103 ? 56.043 14.495 37.048 1.00 18.42 103 LEU C O 1
ATOM 6746 N N . PRO C 1 104 ? 56.772 13.444 35.159 1.00 18.71 104 PRO C N 1
ATOM 6747 C CA . PRO C 1 104 ? 57.925 14.390 34.973 1.00 17.77 104 PRO C CA 1
ATOM 6748 C C . PRO C 1 104 ? 57.462 15.720 34.616 1.00 19.44 104 PRO C C 1
ATOM 6749 O O . PRO C 1 104 ? 56.505 15.844 33.859 1.00 19.12 104 PRO C O 1
ATOM 6753 N N . PHE C 1 105 ? 58.156 16.767 35.093 1.00 17.11 105 PHE C N 1
ATOM 6754 C CA . PHE C 1 105 ? 57.798 18.094 34.624 1.00 19.26 105 PHE C CA 1
ATOM 6755 C C . PHE C 1 105 ? 59.084 18.926 34.494 1.00 19.21 105 PHE C C 1
ATOM 6756 O O . PHE C 1 105 ? 60.093 18.546 35.060 1.00 20.04 105 PHE C O 1
ATOM 6764 N N . CYS C 1 106 ? 58.982 20.035 33.743 1.00 21.80 106 CYS C N 1
ATOM 6765 C CA . CYS C 1 106 ? 60.040 21.021 33.682 1.00 22.11 106 CYS C CA 1
ATOM 6766 C C . CYS C 1 106 ? 59.503 22.328 34.253 1.00 21.22 106 CYS C C 1
ATOM 6767 O O . CYS C 1 106 ? 58.333 22.538 34.475 1.00 20.39 106 CYS C O 1
ATOM 6770 N N . THR C 1 107 ? 60.402 23.289 34.495 1.00 21.19 107 THR C N 1
ATOM 6771 C CA . THR C 1 107 ? 60.010 24.545 35.127 1.00 20.37 107 THR C CA 1
ATOM 6772 C C . THR C 1 107 ? 58.933 25.266 34.371 1.00 21.15 107 THR C C 1
ATOM 6773 O O . THR C 1 107 ? 57.959 25.726 34.964 1.00 21.85 107 THR C O 1
ATOM 6777 N N . GLU C 1 108 ? 59.153 25.385 33.046 1.00 23.04 108 GLU C N 1
ATOM 6778 C CA . GLU C 1 108 ? 58.206 26.115 32.197 1.00 25.88 108 GLU C CA 1
ATOM 6779 C C . GLU C 1 108 ? 56.767 25.520 32.251 1.00 24.30 108 GLU C C 1
ATOM 6780 O O . GLU C 1 108 ? 55.772 26.250 32.283 1.00 24.14 108 GLU C O 1
ATOM 6786 N N . SER C 1 109 ? 56.662 24.195 32.383 1.00 24.38 109 SER C N 1
ATOM 6787 C CA . SER C 1 109 ? 55.327 23.573 32.413 1.00 23.74 109 SER C CA 1
ATOM 6788 C C . SER C 1 109 ? 54.482 23.885 33.591 1.00 23.68 109 SER C C 1
ATOM 6789 O O . SER C 1 109 ? 53.252 23.813 33.485 1.00 23.43 109 SER C O 1
ATOM 6792 N N . VAL C 1 110 ? 55.132 24.259 34.684 1.00 25.57 110 VAL C N 1
ATOM 6793 C CA . VAL C 1 110 ? 54.411 24.534 35.924 1.00 25.92 110 VAL C CA 1
ATOM 6794 C C . VAL C 1 110 ? 54.219 26.062 36.153 1.00 27.63 110 VAL C C 1
ATOM 6795 O O . VAL C 1 110 ? 53.646 26.435 37.176 1.00 29.50 110 VAL C O 1
ATOM 6799 N N . LYS C 1 111 ? 54.631 26.915 35.194 1.00 29.49 111 LYS C N 1
ATOM 6800 C CA . LYS C 1 111 ? 54.286 28.376 35.167 1.00 29.70 111 LYS C CA 1
ATOM 6801 C C . LYS C 1 111 ? 53.016 28.615 34.423 1.00 30.09 111 LYS C C 1
ATOM 6802 O O . LYS C 1 111 ? 52.780 27.959 33.368 1.00 28.16 111 LYS C O 1
ATOM 6808 N N . PRO C 1 112 ? 52.204 29.571 34.898 1.00 28.93 112 PRO C N 1
ATOM 6809 C CA . PRO C 1 112 ? 50.963 29.875 34.172 1.00 29.28 112 PRO C CA 1
ATOM 6810 C C . PRO C 1 112 ? 51.331 30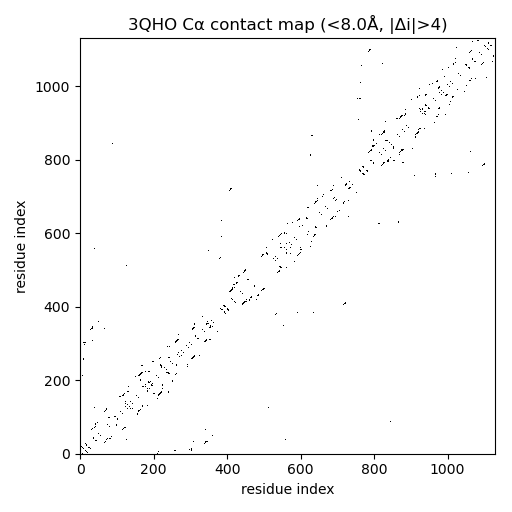.382 32.810 1.00 28.87 112 PRO C C 1
ATOM 6811 O O . PRO C 1 112 ? 52.380 31.036 32.648 1.00 30.25 112 PRO C O 1
ATOM 6815 N N . GLY C 1 113 ? 50.474 30.107 31.841 1.00 28.29 113 GLY C N 1
ATOM 6816 C CA . GLY C 1 113 ? 50.634 30.709 30.543 1.00 27.62 113 GLY C CA 1
ATOM 6817 C C . GLY C 1 113 ? 51.430 29.921 29.516 1.00 27.58 113 GLY C C 1
ATOM 6818 O O . GLY C 1 113 ? 51.652 30.410 28.414 1.00 29.15 113 GLY C O 1
ATOM 6819 N N . THR C 1 114 ? 51.835 28.705 29.832 1.00 23.99 114 THR C N 1
ATOM 6820 C CA . THR C 1 114 ? 52.639 27.966 28.896 1.00 24.35 114 THR C CA 1
ATOM 6821 C C . THR C 1 114 ? 51.753 27.154 27.976 1.00 25.33 114 THR C C 1
ATOM 6822 O O . THR C 1 114 ? 50.834 26.462 28.447 1.00 23.89 114 THR C O 1
ATOM 6826 N N . GLN C 1 115 ? 52.001 27.291 26.678 1.00 23.63 115 GLN C N 1
ATOM 6827 C CA . GLN C 1 115 ? 51.213 26.613 25.652 1.00 24.90 115 GLN C CA 1
ATOM 6828 C C . GLN C 1 115 ? 51.593 25.116 25.521 1.00 22.91 115 GLN C C 1
ATOM 6829 O O . GLN C 1 115 ? 52.755 24.779 25.266 1.00 23.39 115 GLN C O 1
ATOM 6835 N N . PRO C 1 116 ? 50.612 24.208 25.707 1.00 21.70 116 PRO C N 1
ATOM 6836 C CA . PRO C 1 116 ? 50.910 22.805 25.501 1.00 20.37 116 PRO C CA 1
ATOM 6837 C C . PRO C 1 116 ? 50.881 22.609 23.972 1.00 19.59 116 PRO C C 1
ATOM 6838 O O . PRO C 1 116 ? 50.078 23.296 23.298 1.00 21.20 116 PRO C O 1
ATOM 6842 N N . ILE C 1 117 ? 51.724 21.725 23.476 1.00 19.22 117 ILE C N 1
ATOM 6843 C CA . ILE C 1 117 ? 51.856 21.427 22.028 1.00 18.85 117 ILE C CA 1
ATOM 6844 C C . ILE C 1 117 ? 51.822 19.947 21.817 1.00 20.07 117 ILE C C 1
ATOM 6845 O O . ILE C 1 117 ? 52.621 19.245 22.389 1.00 19.95 117 ILE C O 1
ATOM 6850 N N . GLY C 1 118 ? 50.928 19.440 20.978 1.00 19.72 118 GLY C N 1
ATOM 6851 C CA . GLY C 1 118 ? 50.940 17.964 20.714 1.00 20.38 118 GLY C CA 1
ATOM 6852 C C . GLY C 1 118 ? 49.637 17.294 21.041 1.00 20.58 118 GLY C C 1
ATOM 6853 O O . GLY C 1 118 ? 49.588 16.159 21.525 1.00 22.68 118 GLY C O 1
ATOM 6854 N N . ILE C 1 119 ? 48.573 18.009 20.799 1.00 20.78 119 ILE C N 1
ATOM 6855 C CA . ILE C 1 119 ? 47.289 17.462 21.170 1.00 20.60 119 ILE C CA 1
ATOM 6856 C C . ILE C 1 119 ? 46.369 17.418 19.980 1.00 21.01 119 ILE C C 1
ATOM 6857 O O . ILE C 1 119 ? 46.128 18.459 19.335 1.00 20.67 119 ILE C O 1
ATOM 6862 N N . ASP C 1 120 ? 45.811 16.229 19.721 1.00 20.81 120 ASP C N 1
ATOM 6863 C CA . ASP C 1 120 ? 44.702 16.129 18.763 1.00 21.06 120 ASP C CA 1
ATOM 6864 C C . ASP C 1 120 ? 43.440 16.518 19.470 1.00 23.66 120 ASP C C 1
ATOM 6865 O O . ASP C 1 120 ? 42.956 15.752 20.326 1.00 22.23 120 ASP C O 1
ATOM 6870 N N . TYR C 1 121 ? 42.870 17.694 19.151 1.00 22.65 121 TYR C N 1
ATOM 6871 C CA . TYR C 1 121 ? 41.834 18.239 19.988 1.00 24.36 121 TYR C CA 1
ATOM 6872 C C . TYR C 1 121 ? 40.481 17.641 19.587 1.00 26.95 121 TYR C C 1
ATOM 6873 O O . TYR C 1 121 ? 39.498 17.817 20.290 1.00 28.29 121 TYR C O 1
ATOM 6882 N N . SER C 1 122 ? 40.456 17.001 18.442 1.00 27.75 122 SER C N 1
ATOM 6883 C CA . SER C 1 122 ? 39.308 16.224 18.058 1.00 31.23 122 SER C CA 1
ATOM 6884 C C . SER C 1 122 ? 39.125 15.036 19.037 1.00 31.14 122 SER C C 1
ATOM 6885 O O . SER C 1 122 ? 37.971 14.785 19.461 1.00 33.90 122 SER C O 1
ATOM 6888 N N . LYS C 1 123 ? 40.231 14.372 19.389 1.00 29.51 123 LYS C N 1
ATOM 6889 C CA . LYS C 1 123 ? 40.295 13.305 20.412 1.00 28.37 123 LYS C CA 1
ATOM 6890 C C . LYS C 1 123 ? 40.263 13.808 21.840 1.00 27.06 123 LYS C C 1
ATOM 6891 O O . LYS C 1 123 ? 39.877 13.065 22.755 1.00 24.79 123 LYS C O 1
ATOM 6897 N N . ASN C 1 124 ? 40.663 15.076 22.030 1.00 25.54 124 ASN C N 1
ATOM 6898 C CA . ASN C 1 124 ? 40.783 15.668 23.349 1.00 26.19 124 ASN C CA 1
ATOM 6899 C C . ASN C 1 124 ? 40.139 17.052 23.381 1.00 27.79 124 ASN C C 1
ATOM 6900 O O . ASN C 1 124 ? 40.804 18.015 23.745 1.00 27.62 124 ASN C O 1
ATOM 6905 N N . PRO C 1 125 ? 38.818 17.180 23.053 1.00 29.65 125 PRO C N 1
ATOM 6906 C CA . PRO C 1 125 ? 38.255 18.550 22.973 1.00 28.92 125 PRO C CA 1
ATOM 6907 C C . PRO C 1 125 ? 38.239 19.336 24.262 1.00 29.17 125 PRO C C 1
ATOM 6908 O O . PRO C 1 125 ? 38.242 20.582 24.242 1.00 29.77 125 PRO C O 1
ATOM 6912 N N . ASP C 1 126 ? 38.231 18.656 25.407 1.00 28.30 126 ASP C N 1
ATOM 6913 C CA . ASP C 1 126 ? 38.207 19.348 26.686 1.00 29.16 126 ASP C CA 1
ATOM 6914 C C . ASP C 1 126 ? 39.572 20.001 27.083 1.00 29.92 126 ASP C C 1
ATOM 6915 O O . ASP C 1 126 ? 39.668 20.685 28.099 1.00 30.28 126 ASP C O 1
ATOM 6920 N N . LEU C 1 127 ? 40.601 19.786 26.269 1.00 29.98 127 LEU C N 1
ATOM 6921 C CA . LEU C 1 127 ? 41.911 20.390 26.510 1.00 30.15 127 LEU C CA 1
ATOM 6922 C C . LEU C 1 127 ? 42.204 21.665 25.678 1.00 31.89 127 LEU C C 1
ATOM 6923 O O . LEU C 1 127 ? 43.274 22.263 25.858 1.00 31.81 127 LEU C O 1
ATOM 6928 N N . ARG C 1 128 ? 41.268 22.053 24.809 1.00 32.14 128 ARG C N 1
ATOM 6929 C CA . ARG C 1 128 ? 41.413 23.227 23.890 1.00 33.28 128 ARG C CA 1
ATOM 6930 C C . ARG C 1 128 ? 41.518 24.513 24.707 1.00 32.69 128 ARG C C 1
ATOM 6931 O O . ARG C 1 128 ? 40.669 24.783 25.577 1.00 32.01 128 ARG C O 1
ATOM 6939 N N . GLY C 1 129 ? 42.574 25.294 24.435 1.00 33.51 129 GLY C N 1
ATOM 6940 C CA . GLY C 1 129 ? 42.746 26.580 25.089 1.00 31.59 129 GLY C CA 1
ATOM 6941 C C . GLY C 1 129 ? 43.281 26.523 26.516 1.00 31.51 129 GLY C C 1
ATOM 6942 O O . GLY C 1 129 ? 43.504 27.576 27.093 1.00 31.12 129 GLY C O 1
ATOM 6943 N N . LEU C 1 130 ? 43.494 25.332 27.108 1.00 27.99 130 LEU C N 1
ATOM 6944 C CA . LEU C 1 130 ? 44.075 25.225 28.438 1.00 27.57 130 LEU C CA 1
ATOM 6945 C C . LEU C 1 130 ? 45.599 25.448 28.338 1.00 25.06 130 LEU C C 1
ATOM 6946 O O . LEU C 1 130 ? 46.229 25.086 27.354 1.00 25.06 130 LEU C O 1
ATOM 6951 N N . ASP C 1 131 ? 46.214 26.015 29.379 1.00 25.07 131 ASP C N 1
ATOM 6952 C CA . ASP C 1 131 ? 47.639 26.051 29.408 1.00 24.75 131 ASP C CA 1
ATOM 6953 C C . ASP C 1 131 ? 48.148 24.758 30.063 1.00 23.59 131 ASP C C 1
ATOM 6954 O O . ASP C 1 131 ? 47.333 23.925 30.518 1.00 21.92 131 ASP C O 1
ATOM 6959 N N . SER C 1 132 ? 49.457 24.563 30.117 1.00 21.71 132 SER C N 1
ATOM 6960 C CA . SER C 1 132 ? 50.025 23.316 30.591 1.00 22.12 132 SER C CA 1
ATOM 6961 C C . SER C 1 132 ? 49.730 23.025 32.062 1.00 21.85 132 SER C C 1
ATOM 6962 O O . SER C 1 132 ? 49.484 21.879 32.448 1.00 19.94 132 SER C O 1
ATOM 6965 N N . LEU C 1 133 ? 49.766 24.042 32.901 1.00 21.55 133 LEU C N 1
ATOM 6966 C CA . LEU C 1 133 ? 49.387 23.844 34.290 1.00 22.46 133 LEU C CA 1
ATOM 6967 C C . LEU C 1 133 ? 47.950 23.388 34.443 1.00 21.65 133 LEU C C 1
ATOM 6968 O O . LEU C 1 133 ? 47.642 22.560 35.316 1.00 22.56 133 LEU C O 1
ATOM 6973 N N . GLN C 1 134 ? 47.057 23.912 33.616 1.00 20.92 134 GLN C N 1
ATOM 6974 C CA . GLN C 1 134 ? 45.667 23.563 33.729 1.00 21.81 134 GLN C CA 1
ATOM 6975 C C . GLN C 1 134 ? 45.503 22.099 33.286 1.00 22.92 134 GLN C C 1
ATOM 6976 O O . GLN C 1 134 ? 44.621 21.394 33.826 1.00 22.35 134 GLN C O 1
ATOM 6982 N N . ILE C 1 135 ? 46.372 21.648 32.374 1.00 20.59 135 ILE C N 1
ATOM 6983 C CA . ILE C 1 135 ? 46.209 20.244 31.901 1.00 19.45 135 ILE C CA 1
ATOM 6984 C C . ILE C 1 135 ? 46.796 19.363 32.983 1.00 19.65 135 ILE C C 1
ATOM 6985 O O . ILE C 1 135 ? 46.202 18.292 33.291 1.00 21.77 135 ILE C O 1
ATOM 6990 N N . MET C 1 136 ? 47.874 19.813 33.608 0.50 13.18 136 MET C N 1
ATOM 6991 C CA . MET C 1 136 ? 48.447 19.053 34.705 0.50 12.67 136 MET C CA 1
ATOM 6992 C C . MET C 1 136 ? 47.447 18.850 35.867 0.50 11.91 136 MET C C 1
ATOM 6993 O O . MET C 1 136 ? 47.243 17.730 36.357 0.50 11.31 136 MET C O 1
ATOM 6998 N N . GLU C 1 137 ? 46.803 19.932 36.251 1.00 16.87 137 GLU C N 1
ATOM 6999 C CA . GLU C 1 137 ? 45.718 19.888 37.285 1.00 18.42 137 GLU C CA 1
ATOM 7000 C C . GLU C 1 137 ? 44.590 18.893 36.860 1.00 19.98 137 GLU C C 1
ATOM 7001 O O . GLU C 1 137 ? 44.113 18.109 37.662 1.00 19.52 137 GLU C O 1
ATOM 7007 N N . LYS C 1 138 ? 44.111 19.006 35.647 1.00 20.18 138 LYS C N 1
ATOM 7008 C CA . LYS C 1 138 ? 43.061 18.113 35.183 1.00 21.68 138 LYS C CA 1
ATOM 7009 C C . LYS C 1 138 ? 43.404 16.646 35.259 1.00 21.62 138 LYS C C 1
ATOM 7010 O O . LYS C 1 138 ? 42.568 15.852 35.718 1.00 22.21 138 LYS C O 1
ATOM 7016 N N . ILE C 1 139 ? 44.590 16.271 34.756 1.00 18.51 139 ILE C N 1
ATOM 7017 C CA . ILE C 1 139 ? 45.060 14.897 34.767 1.00 18.94 139 ILE C CA 1
ATOM 7018 C C . ILE C 1 139 ? 45.184 14.365 36.183 1.00 19.41 139 ILE C C 1
ATOM 7019 O O . ILE C 1 139 ? 44.789 13.237 36.490 1.00 18.82 139 ILE C O 1
ATOM 7024 N N . ILE C 1 140 ? 45.711 15.205 37.073 1.00 18.07 140 ILE C N 1
ATOM 7025 C CA . ILE C 1 140 ? 45.973 14.764 38.423 1.00 18.51 140 ILE C CA 1
ATOM 7026 C C . ILE C 1 140 ? 44.648 14.534 39.191 1.00 16.66 140 ILE C C 1
ATOM 7027 O O . ILE C 1 140 ? 44.535 13.502 39.875 1.00 17.63 140 ILE C O 1
ATOM 7032 N N . LYS C 1 141 ? 43.662 15.394 38.933 1.00 17.38 141 LYS C N 1
ATOM 7033 C CA . LYS C 1 141 ? 42.401 15.328 39.655 1.00 18.34 141 LYS C CA 1
ATOM 7034 C C . LYS C 1 141 ? 41.685 14.074 39.135 1.00 19.39 141 LYS C C 1
ATOM 7035 O O . LYS C 1 141 ? 41.185 13.272 39.952 1.00 17.45 141 LYS C O 1
ATOM 7041 N N . LYS C 1 142 ? 41.632 13.934 37.791 1.00 18.39 142 LYS C N 1
ATOM 7042 C CA . LYS C 1 142 ? 41.099 12.696 37.211 1.00 19.57 142 LYS C CA 1
ATOM 7043 C C . LYS C 1 142 ? 41.823 11.420 37.730 1.00 19.27 142 LYS C C 1
ATOM 7044 O O . LYS C 1 142 ? 41.119 10.361 38.045 1.00 19.87 142 LYS C O 1
ATOM 7050 N N . ALA C 1 143 ? 43.165 11.419 37.793 1.00 18.34 143 ALA C N 1
ATOM 7051 C CA . ALA C 1 143 ? 43.871 10.311 38.325 1.00 18.38 143 ALA C CA 1
ATOM 7052 C C . ALA C 1 143 ? 43.356 9.969 39.726 1.00 20.24 143 ALA C C 1
ATOM 7053 O O . ALA C 1 143 ? 43.055 8.784 40.006 1.00 19.93 143 ALA C O 1
ATOM 7055 N N . GLY C 1 144 ? 43.198 10.986 40.586 1.00 20.05 144 GLY C N 1
ATOM 7056 C CA . GLY C 1 144 ? 42.656 10.711 41.954 1.00 20.82 144 GLY C CA 1
ATOM 7057 C C . GLY C 1 144 ? 41.332 9.983 41.921 1.00 21.44 144 GLY C C 1
ATOM 7058 O O . GLY C 1 144 ? 41.099 9.027 42.701 1.00 20.53 144 GLY C O 1
ATOM 7059 N N . ASP C 1 145 ? 40.455 10.431 41.038 1.00 19.42 145 ASP C N 1
ATOM 7060 C CA . ASP C 1 145 ? 39.131 9.845 40.944 1.00 22.30 145 ASP C CA 1
ATOM 7061 C C . ASP C 1 145 ? 39.225 8.366 40.593 1.00 21.68 145 ASP C C 1
ATOM 7062 O O . ASP C 1 145 ? 38.388 7.536 41.072 1.00 22.58 145 ASP C O 1
ATOM 7067 N N . LEU C 1 146 ? 40.183 8.030 39.745 1.00 19.53 146 LEU C N 1
ATOM 7068 C CA . LEU C 1 146 ? 40.432 6.613 39.382 1.00 19.00 146 LEU C CA 1
ATOM 7069 C C . LEU C 1 146 ? 41.292 5.831 40.317 1.00 20.01 146 LEU C C 1
ATOM 7070 O O . LEU C 1 146 ? 41.664 4.667 40.004 1.00 19.99 146 LEU C O 1
ATOM 7075 N N . GLY C 1 147 ? 41.707 6.453 41.432 1.00 17.25 147 GLY C N 1
ATOM 7076 C CA . GLY C 1 147 ? 42.495 5.713 42.398 1.00 19.70 147 GLY C CA 1
ATOM 7077 C C . GLY C 1 147 ? 43.927 5.597 41.963 1.00 20.24 147 GLY C C 1
ATOM 7078 O O . GLY C 1 147 ? 44.611 4.614 42.314 1.00 19.15 147 GLY C O 1
ATOM 7079 N N . ILE C 1 148 ? 44.430 6.624 41.265 1.00 18.38 148 ILE C N 1
ATOM 7080 C CA . ILE C 1 148 ? 45.835 6.574 40.879 1.00 17.48 148 ILE C CA 1
ATOM 7081 C C . ILE C 1 148 ? 46.649 7.637 41.652 1.00 14.37 148 ILE C C 1
ATOM 7082 O O . ILE C 1 148 ? 46.355 8.827 41.576 1.00 15.92 148 ILE C O 1
ATOM 7087 N N . PHE C 1 149 ? 47.630 7.197 42.388 1.00 15.70 149 PHE C N 1
ATOM 7088 C CA . PHE C 1 149 ? 48.447 8.155 43.092 1.00 16.86 149 PHE C CA 1
ATOM 7089 C C . PHE C 1 149 ? 49.349 8.836 42.055 1.00 17.66 149 PHE C C 1
ATOM 7090 O O . PHE C 1 149 ? 49.685 8.249 41.004 1.00 17.83 149 PHE C O 1
ATOM 7098 N N . VAL C 1 150 ? 49.806 10.029 42.402 1.00 17.94 150 VAL C N 1
ATOM 7099 C CA . VAL C 1 150 ? 50.716 10.802 41.537 1.00 15.78 150 VAL C CA 1
ATOM 7100 C C . VAL C 1 150 ? 51.940 11.220 42.296 1.00 18.89 150 VAL C C 1
ATOM 7101 O O . VAL C 1 150 ? 51.834 11.794 43.400 1.00 19.38 150 VAL C O 1
ATOM 7105 N N . LEU C 1 151 ? 53.079 10.917 41.696 1.00 17.39 151 LEU C N 1
ATOM 7106 C CA . LEU C 1 151 ? 54.340 11.371 42.279 1.00 18.46 151 LEU C CA 1
ATOM 7107 C C . LEU C 1 151 ? 54.792 12.473 41.287 1.00 19.28 151 LEU C C 1
ATOM 7108 O O . LEU C 1 151 ? 54.841 12.201 40.074 1.00 17.66 151 LEU C O 1
ATOM 7113 N N . LEU C 1 152 ? 55.030 13.694 41.776 1.00 19.32 152 LEU C N 1
ATOM 7114 C CA . LEU C 1 152 ? 55.571 14.794 40.945 1.00 19.95 152 LEU C CA 1
ATOM 7115 C C . LEU C 1 152 ? 57.080 14.773 40.917 1.00 21.83 152 LEU C C 1
ATOM 7116 O O . LEU C 1 152 ? 57.723 14.618 41.946 1.00 22.83 152 LEU C O 1
ATOM 7121 N N . ASP C 1 153 ? 57.635 14.888 39.714 1.00 21.98 153 ASP C N 1
ATOM 7122 C CA . ASP C 1 153 ? 59.030 14.620 39.468 1.00 21.06 153 ASP C CA 1
ATOM 7123 C C . ASP C 1 153 ? 59.572 15.835 38.694 1.00 19.87 153 ASP C C 1
ATOM 7124 O O . ASP C 1 153 ? 59.239 16.027 37.516 1.00 19.29 153 ASP C O 1
ATOM 7129 N N . TYR C 1 154 ? 60.378 16.664 39.385 1.00 21.91 154 TYR C N 1
ATOM 7130 C CA . TYR C 1 154 ? 60.971 17.836 38.756 1.00 21.63 154 TYR C CA 1
ATOM 7131 C C . TYR C 1 154 ? 62.045 17.245 37.882 1.00 21.68 154 TYR C C 1
ATOM 7132 O O . TYR C 1 154 ? 63.101 16.948 38.328 1.00 20.63 154 TYR C O 1
ATOM 7141 N N . HIS C 1 155 ? 61.756 16.984 36.616 1.00 21.86 155 HIS C N 1
ATOM 7142 C CA . HIS C 1 155 ? 62.666 16.142 35.841 1.00 23.22 155 HIS C CA 1
ATOM 7143 C C . HIS C 1 155 ? 63.801 16.914 35.095 1.00 22.62 155 HIS C C 1
ATOM 7144 O O . HIS C 1 155 ? 64.834 16.347 34.836 1.00 24.58 155 HIS C O 1
ATOM 7151 N N . ARG C 1 156 ? 63.504 18.126 34.657 1.00 23.29 156 ARG C N 1
ATOM 7152 C CA . ARG C 1 156 ? 64.444 18.983 33.908 1.00 22.94 156 ARG C CA 1
ATOM 7153 C C . ARG C 1 156 ? 64.180 20.396 34.339 1.00 23.79 156 ARG C C 1
ATOM 7154 O O . ARG C 1 156 ? 63.055 20.772 34.575 1.00 24.41 156 ARG C O 1
ATOM 7162 N N . ILE C 1 157 ? 65.230 21.229 34.455 1.00 24.40 157 ILE C N 1
ATOM 7163 C CA . ILE C 1 157 ? 65.029 22.660 34.670 1.00 24.83 157 ILE C CA 1
ATOM 7164 C C . ILE C 1 157 ? 64.643 23.373 33.382 1.00 25.77 157 ILE C C 1
ATOM 7165 O O . ILE C 1 157 ? 63.649 24.134 33.341 1.00 25.56 157 ILE C O 1
ATOM 7170 N N . GLY C 1 158 ? 65.424 23.170 32.309 1.00 27.66 158 GLY C N 1
ATOM 7171 C CA . GLY C 1 158 ? 64.967 23.600 30.955 1.00 28.88 158 GLY C CA 1
ATOM 7172 C C . GLY C 1 158 ? 64.012 22.517 30.453 1.00 31.41 158 GLY C C 1
ATOM 7173 O O . GLY C 1 158 ? 63.634 21.628 31.236 1.00 29.35 158 GLY C O 1
ATOM 7174 N N . CYS C 1 159 ? 63.631 22.555 29.163 1.00 32.22 159 CYS C N 1
ATOM 7175 C CA . CYS C 1 159 ? 62.740 21.511 28.629 1.00 34.88 159 CYS C CA 1
ATOM 7176 C C . CYS C 1 159 ? 63.406 20.595 27.625 1.00 33.47 159 CYS C C 1
ATOM 7177 O O . CYS C 1 159 ? 62.723 19.935 26.869 1.00 33.32 159 CYS C O 1
ATOM 7180 N N . THR C 1 160 ? 64.731 20.585 27.577 1.00 30.47 160 THR C N 1
ATOM 7181 C CA . THR C 1 160 ? 65.415 19.770 26.553 1.00 29.51 160 THR C CA 1
ATOM 7182 C C . THR C 1 160 ? 66.239 18.633 27.079 1.00 25.26 160 THR C C 1
ATOM 7183 O O . THR C 1 160 ? 66.501 17.662 26.357 1.00 27.15 160 THR C O 1
ATOM 7187 N N . HIS C 1 161 ? 66.746 18.717 28.295 0.50 21.52 161 HIS C N 1
ATOM 7188 C CA . HIS C 1 161 ? 67.573 17.621 28.746 0.50 18.79 161 HIS C CA 1
ATOM 7189 C C . HIS C 1 161 ? 67.648 17.673 30.243 0.50 18.40 161 HIS C C 1
ATOM 7190 O O . HIS C 1 161 ? 67.342 18.683 30.854 0.50 15.65 161 HIS C O 1
ATOM 7197 N N . ILE C 1 162 ? 68.031 16.557 30.836 1.00 22.17 162 ILE C N 1
ATOM 7198 C CA . ILE C 1 162 ? 68.212 16.472 32.309 1.00 23.36 162 ILE C CA 1
ATOM 7199 C C . ILE C 1 162 ? 69.585 17.013 32.721 1.00 25.40 162 ILE C C 1
ATOM 7200 O O . ILE C 1 162 ? 70.625 16.407 32.399 1.00 27.05 162 ILE C O 1
ATOM 7205 N N . GLU C 1 163 ? 69.555 18.082 33.509 1.00 26.29 163 GLU C N 1
ATOM 7206 C CA . GLU C 1 163 ? 70.780 18.717 34.053 1.00 27.30 163 GLU C CA 1
ATOM 7207 C C . GLU C 1 163 ? 71.330 17.832 35.144 1.00 27.69 163 GLU C C 1
ATOM 7208 O O . GLU C 1 163 ? 70.583 17.110 35.813 1.00 27.78 163 GLU C O 1
ATOM 7214 N N . PRO C 1 164 ? 72.666 17.814 35.276 1.00 28.18 164 PRO C N 1
ATOM 7215 C CA . PRO C 1 164 ? 73.308 17.019 36.326 1.00 27.86 164 PRO C CA 1
ATOM 7216 C C . PRO C 1 164 ? 73.095 17.578 37.759 1.00 28.60 164 PRO C C 1
ATOM 7217 O O . PRO C 1 164 ? 73.053 16.808 38.726 1.00 26.21 164 PRO C O 1
ATOM 7221 N N . LEU C 1 165 ? 72.887 18.871 37.876 1.00 28.33 165 LEU C N 1
ATOM 7222 C CA . LEU C 1 165 ? 72.620 19.453 39.193 1.00 29.27 165 LEU C CA 1
ATOM 7223 C C . LEU C 1 165 ? 71.238 20.051 39.260 1.00 28.80 165 LEU C C 1
ATOM 7224 O O . LEU C 1 165 ? 70.520 20.114 38.246 1.00 29.72 165 LEU C O 1
ATOM 7229 N N . TRP C 1 166 ? 70.884 20.549 40.446 1.00 28.49 166 TRP C N 1
ATOM 7230 C CA . TRP C 1 166 ? 69.601 21.182 40.712 1.00 27.54 166 TRP C CA 1
ATOM 7231 C C . TRP C 1 166 ? 69.620 22.708 40.500 1.00 27.38 166 TRP C C 1
ATOM 7232 O O . TRP C 1 166 ? 68.786 23.416 41.056 1.00 26.79 166 TRP C O 1
ATOM 7243 N N . TYR C 1 167 ? 70.594 23.191 39.727 1.00 27.98 167 TYR C N 1
ATOM 7244 C CA . TYR C 1 167 ? 70.668 24.590 39.390 1.00 27.61 167 TYR C CA 1
ATOM 7245 C C . TYR C 1 167 ? 71.549 24.644 38.120 1.00 27.11 167 TYR C C 1
ATOM 7246 O O . TYR C 1 167 ? 72.249 23.699 37.826 1.00 26.88 167 TYR C O 1
ATOM 7255 N N . THR C 1 168 ? 71.502 25.751 37.387 1.00 28.09 168 THR C N 1
ATOM 7256 C CA . THR C 1 168 ? 72.378 25.964 36.238 1.00 29.20 168 THR C CA 1
ATOM 7257 C C . THR C 1 168 ? 72.970 27.376 36.373 1.00 31.51 168 THR C C 1
ATOM 7258 O O . THR C 1 168 ? 72.668 28.123 37.316 1.00 31.11 168 THR C O 1
ATOM 7262 N N . GLU C 1 169 ? 73.757 27.764 35.390 1.00 35.11 169 GLU C N 1
ATOM 7263 C CA . GLU C 1 169 ? 74.287 29.118 35.322 1.00 38.76 169 GLU C CA 1
ATOM 7264 C C . GLU C 1 169 ? 73.192 30.196 35.372 1.00 39.58 169 GLU C C 1
ATOM 7265 O O . GLU C 1 169 ? 73.398 31.253 35.989 1.00 40.52 169 GLU C O 1
ATOM 7271 N N . ASP C 1 170 ? 72.035 29.935 34.758 1.00 39.47 170 ASP C N 1
ATOM 7272 C CA . ASP C 1 170 ? 70.956 30.943 34.666 1.00 39.91 170 ASP C CA 1
ATOM 7273 C C . ASP C 1 170 ? 69.735 30.772 35.622 1.00 38.69 170 ASP C C 1
ATOM 7274 O O . ASP C 1 170 ? 68.741 31.550 35.547 1.00 39.40 170 ASP C O 1
ATOM 7279 N N . PHE C 1 171 ? 69.793 29.752 36.478 1.00 34.93 171 PHE C N 1
ATOM 7280 C CA . PHE C 1 171 ? 68.633 29.279 37.246 1.00 32.06 171 PHE C CA 1
ATOM 7281 C C . PHE C 1 171 ? 69.176 28.725 38.568 1.00 31.17 171 PHE C C 1
ATOM 7282 O O . PHE C 1 171 ? 69.826 27.706 38.574 1.00 29.49 171 PHE C O 1
ATOM 7290 N N . SER C 1 172 ? 68.995 29.487 39.640 1.00 31.39 172 SER C N 1
ATOM 7291 C CA . SER C 1 172 ? 69.667 29.219 40.928 1.00 31.59 172 SER C CA 1
ATOM 7292 C C . SER C 1 172 ? 68.912 28.196 41.774 1.00 31.46 172 SER C C 1
ATOM 7293 O O . SER C 1 172 ? 67.727 27.923 41.521 1.00 31.12 172 SER C O 1
ATOM 7296 N N . GLU C 1 173 ? 69.596 27.674 42.776 1.00 31.12 173 GLU C N 1
ATOM 7297 C CA . GLU C 1 173 ? 68.950 26.896 43.790 1.00 31.82 173 GLU C CA 1
ATOM 7298 C C . GLU C 1 173 ? 67.741 27.578 44.375 1.00 31.84 173 GLU C C 1
ATOM 7299 O O . GLU C 1 173 ? 66.694 26.941 44.544 1.00 32.44 173 GLU C O 1
ATOM 7305 N N . GLU C 1 174 ? 67.836 28.861 44.702 1.00 31.24 174 GLU C N 1
ATOM 7306 C CA . GLU C 1 174 ? 66.634 29.568 45.146 1.00 32.46 174 GLU C CA 1
ATOM 7307 C C . GLU C 1 174 ? 65.452 29.520 44.119 1.00 31.05 174 GLU C C 1
ATOM 7308 O O . GLU C 1 174 ? 64.283 29.438 44.525 1.00 28.31 174 GLU C O 1
ATOM 7314 N N . ASP C 1 175 ? 65.755 29.591 42.818 1.00 29.24 175 ASP C N 1
ATOM 7315 C CA . ASP C 1 175 ? 64.709 29.472 41.790 1.00 29.38 175 ASP C CA 1
ATOM 7316 C C . ASP C 1 175 ? 64.119 28.033 41.785 1.00 28.76 175 ASP C C 1
ATOM 7317 O O . ASP C 1 175 ? 62.923 27.865 41.583 1.00 29.18 175 ASP C O 1
ATOM 7322 N N . PHE C 1 176 ? 64.983 27.034 41.965 1.00 27.56 176 PHE C N 1
ATOM 7323 C CA . PHE C 1 176 ? 64.568 25.628 41.994 1.00 28.49 176 PHE C CA 1
ATOM 7324 C C . PHE C 1 176 ? 63.623 25.426 43.189 1.00 29.24 176 PHE C C 1
ATOM 7325 O O . PHE C 1 176 ? 62.541 24.854 43.063 1.00 27.44 176 PHE C O 1
ATOM 7333 N N . ILE C 1 177 ? 64.014 25.939 44.341 1.00 28.88 177 ILE C N 1
ATOM 7334 C CA . ILE C 1 177 ? 63.175 25.842 45.545 1.00 28.94 177 ILE C CA 1
ATOM 7335 C C . ILE C 1 177 ? 61.897 26.647 45.448 1.00 29.00 177 ILE C C 1
ATOM 7336 O O . ILE C 1 177 ? 60.801 26.135 45.760 1.00 28.39 177 ILE C O 1
ATOM 7341 N N . ASN C 1 178 ? 61.979 27.886 44.966 1.00 28.54 178 ASN C N 1
ATOM 7342 C CA . ASN C 1 178 ? 60.777 28.628 44.739 1.00 29.84 178 ASN C CA 1
ATOM 7343 C C . ASN C 1 178 ? 59.792 27.945 43.765 1.00 28.89 178 ASN C C 1
ATOM 7344 O O . ASN C 1 178 ? 58.562 28.026 43.968 1.00 29.58 178 ASN C O 1
ATOM 7349 N N . THR C 1 179 ? 60.348 27.287 42.737 1.00 27.22 179 THR C N 1
ATOM 7350 C CA . THR C 1 179 ? 59.503 26.499 41.825 1.00 26.06 179 THR C CA 1
ATOM 7351 C C . THR C 1 179 ? 58.826 25.350 42.602 1.00 25.99 179 THR C C 1
ATOM 7352 O O . THR C 1 179 ? 57.622 25.218 42.498 1.00 26.87 179 THR C O 1
ATOM 7356 N N . TRP C 1 180 ? 59.598 24.581 43.381 1.00 25.74 180 TRP C N 1
ATOM 7357 C CA . TRP C 1 180 ? 59.008 23.479 44.179 1.00 26.18 180 TRP C CA 1
ATOM 7358 C C . TRP C 1 180 ? 57.951 24.010 45.140 1.00 27.13 180 TRP C C 1
ATOM 7359 O O . TRP C 1 180 ? 56.837 23.449 45.288 1.00 25.87 180 TRP C O 1
ATOM 7370 N N . ILE C 1 181 ? 58.265 25.113 45.808 1.00 26.39 181 ILE C N 1
ATOM 7371 C CA . ILE C 1 181 ? 57.264 25.716 46.676 1.00 25.47 181 ILE C CA 1
ATOM 7372 C C . ILE C 1 181 ? 55.975 26.084 45.989 1.00 24.45 181 ILE C C 1
ATOM 7373 O O . ILE C 1 181 ? 54.919 25.854 46.556 1.00 26.31 181 ILE C O 1
ATOM 7378 N N . GLU C 1 182 ? 56.043 26.673 44.817 0.50 21.52 182 GLU C N 1
ATOM 7379 C CA . GLU C 1 182 ? 54.854 27.028 44.133 0.50 20.71 182 GLU C CA 1
ATOM 7380 C C . GLU C 1 182 ? 54.084 25.757 43.736 0.50 20.51 182 GLU C C 1
ATOM 7381 O O . GLU C 1 182 ? 52.873 25.662 43.857 0.50 17.40 182 GLU C O 1
ATOM 7387 N N . VAL C 1 183 ? 54.830 24.781 43.279 1.00 21.25 183 VAL C N 1
ATOM 7388 C CA . VAL C 1 183 ? 54.262 23.478 42.919 1.00 22.46 183 VAL C CA 1
ATOM 7389 C C . VAL C 1 183 ? 53.578 22.820 44.127 1.00 23.61 183 VAL C C 1
ATOM 7390 O O . VAL C 1 183 ? 52.422 22.354 44.009 1.00 24.15 183 VAL C O 1
ATOM 7394 N N . ALA C 1 184 ? 54.259 22.805 45.284 1.00 24.20 184 ALA C N 1
ATOM 7395 C CA . ALA C 1 184 ? 53.660 22.179 46.486 1.00 26.79 184 ALA C CA 1
ATOM 7396 C C . ALA C 1 184 ? 52.427 22.964 47.008 1.00 28.68 184 ALA C C 1
ATOM 7397 O O . ALA C 1 184 ? 51.393 22.373 47.441 1.00 28.17 184 ALA C O 1
ATOM 7399 N N . LYS C 1 185 ? 52.493 24.288 46.933 1.00 29.13 185 LYS C N 1
ATOM 7400 C CA . LYS C 1 185 ? 51.343 25.089 47.380 1.00 31.49 185 LYS C CA 1
ATOM 7401 C C . LYS C 1 185 ? 50.153 24.693 46.532 1.00 31.50 185 LYS C C 1
ATOM 7402 O O . LYS C 1 185 ? 49.071 24.420 47.080 1.00 32.20 185 LYS C O 1
ATOM 7408 N N . ARG C 1 186 ? 50.377 24.586 45.214 1.00 30.02 186 ARG C N 1
ATOM 7409 C CA . ARG C 1 186 ? 49.309 24.304 44.281 1.00 29.21 186 ARG C CA 1
ATOM 7410 C C . ARG C 1 186 ? 48.874 22.832 44.360 1.00 28.54 186 ARG C C 1
ATOM 7411 O O . ARG C 1 186 ? 47.711 22.557 44.580 1.00 28.09 186 ARG C O 1
ATOM 7419 N N . PHE C 1 187 ? 49.806 21.902 44.207 1.00 26.45 187 PHE C N 1
ATOM 7420 C CA . PHE C 1 187 ? 49.405 20.505 43.987 1.00 24.79 187 PHE C CA 1
ATOM 7421 C C . PHE C 1 187 ? 49.254 19.769 45.305 1.00 24.76 187 PHE C C 1
ATOM 7422 O O . PHE C 1 187 ? 48.782 18.618 45.354 1.00 23.16 187 PHE C O 1
ATOM 7430 N N . GLY C 1 188 ? 49.647 20.433 46.395 1.00 22.97 188 GLY C N 1
ATOM 7431 C CA . GLY C 1 188 ? 49.455 19.921 47.751 1.00 24.78 188 GLY C CA 1
ATOM 7432 C C . GLY C 1 188 ? 48.000 19.720 48.124 1.00 24.66 188 GLY C C 1
ATOM 7433 O O . GLY C 1 188 ? 47.697 18.916 49.023 1.00 26.37 188 GLY C O 1
ATOM 7434 N N . LYS C 1 189 ? 47.132 20.416 47.396 1.00 24.31 189 LYS C N 1
ATOM 7435 C CA . LYS C 1 189 ? 45.679 20.426 47.629 1.00 26.65 189 LYS C CA 1
ATOM 7436 C C . LYS C 1 189 ? 45.046 19.213 46.953 1.00 25.47 189 LYS C C 1
ATOM 7437 O O . LYS C 1 189 ? 43.896 18.992 47.138 1.00 25.86 189 LYS C O 1
ATOM 7443 N N . TYR C 1 190 ? 45.807 18.432 46.170 1.00 23.41 190 TYR C N 1
ATOM 7444 C CA . TYR C 1 190 ? 45.227 17.241 45.460 1.00 22.48 190 TYR C CA 1
ATOM 7445 C C . TYR C 1 190 ? 45.605 16.020 46.293 1.00 20.44 190 TYR C C 1
ATOM 7446 O O . TYR C 1 190 ? 46.753 15.750 46.528 1.00 22.52 190 TYR C O 1
ATOM 7455 N N . TRP C 1 191 ? 44.583 15.345 46.838 1.00 21.43 191 TRP C N 1
ATOM 7456 C CA . TRP C 1 191 ? 44.709 14.362 47.866 1.00 21.69 191 TRP C CA 1
ATOM 7457 C C . TRP C 1 191 ? 45.597 13.218 47.432 1.00 20.36 191 TRP C C 1
ATOM 7458 O O . TRP C 1 191 ? 46.340 12.647 48.242 1.00 19.68 191 TRP C O 1
ATOM 7469 N N . ASN C 1 192 ? 45.552 12.898 46.126 1.00 20.08 192 ASN C N 1
ATOM 7470 C CA . ASN C 1 192 ? 46.279 11.717 45.583 1.00 19.78 192 ASN C CA 1
ATOM 7471 C C . ASN C 1 192 ? 47.738 11.988 45.210 1.00 19.79 192 ASN C C 1
ATOM 7472 O O . ASN C 1 192 ? 48.417 11.085 44.752 1.00 18.31 192 ASN C O 1
ATOM 7477 N N . VAL C 1 193 ? 48.163 13.238 45.311 1.00 20.61 193 VAL C N 1
ATOM 7478 C CA . VAL C 1 193 ? 49.619 13.522 45.133 1.00 19.41 193 VAL C CA 1
ATOM 7479 C C . VAL C 1 193 ? 50.360 13.105 46.368 1.00 21.60 193 VAL C C 1
ATOM 7480 O O . VAL C 1 193 ? 50.138 13.673 47.468 1.00 21.74 193 VAL C O 1
ATOM 7484 N N . ILE C 1 194 ? 51.220 12.111 46.210 1.00 19.67 194 ILE C N 1
ATOM 7485 C CA . ILE C 1 194 ? 51.863 11.488 47.369 1.00 21.06 194 ILE C CA 1
ATOM 7486 C C . ILE C 1 194 ? 53.100 12.244 47.758 1.00 22.31 194 ILE C C 1
ATOM 7487 O O . ILE C 1 194 ? 53.566 12.109 48.896 1.00 22.91 194 ILE C O 1
ATOM 7492 N N . GLY C 1 195 ? 53.603 13.065 46.829 1.00 23.53 195 GLY C N 1
ATOM 7493 C CA . GLY C 1 195 ? 54.732 13.892 47.162 1.00 22.91 195 GLY C CA 1
ATOM 7494 C C . GLY C 1 195 ? 55.610 14.252 45.965 1.00 23.58 195 GLY C C 1
ATOM 7495 O O . GLY C 1 195 ? 55.173 14.281 44.847 1.00 22.61 195 GLY C O 1
ATOM 7496 N N . ALA C 1 196 ? 56.865 14.513 46.281 1.00 22.54 196 ALA C N 1
ATOM 7497 C CA . ALA C 1 196 ? 57.782 15.211 45.409 1.00 22.37 196 ALA C CA 1
ATOM 7498 C C . ALA C 1 196 ? 59.025 14.389 45.234 1.00 22.39 196 ALA C C 1
ATOM 7499 O O . ALA C 1 196 ? 59.653 14.012 46.209 1.00 23.39 196 ALA C O 1
ATOM 7501 N N . ASP C 1 197 ? 59.377 14.095 43.976 1.00 20.81 197 ASP C N 1
ATOM 7502 C CA . ASP C 1 197 ? 60.598 13.413 43.624 1.00 20.99 197 ASP C CA 1
ATOM 7503 C C . ASP C 1 197 ? 61.464 14.653 43.269 1.00 22.60 197 ASP C C 1
ATOM 7504 O O . ASP C 1 197 ? 61.233 15.342 42.270 1.00 21.13 197 ASP C O 1
ATOM 7509 N N . LEU C 1 198 ? 62.363 15.015 44.177 1.00 21.77 198 LEU C N 1
ATOM 7510 C CA . LEU C 1 198 ? 62.937 16.400 44.257 1.00 22.48 198 LEU C CA 1
ATOM 7511 C C . LEU C 1 198 ? 63.680 16.869 43.020 1.00 19.33 198 LEU C C 1
ATOM 7512 O O . LEU C 1 198 ? 63.449 17.970 42.546 1.00 20.57 198 LEU C O 1
ATOM 7517 N N . LYS C 1 199 ? 64.508 15.996 42.487 1.00 19.87 199 LYS C N 1
ATOM 7518 C CA . LYS C 1 199 ? 65.165 16.241 41.185 1.00 20.77 199 LYS C CA 1
ATOM 7519 C C . LYS C 1 199 ? 65.470 14.947 40.521 1.00 21.29 199 LYS C C 1
ATOM 7520 O O . LYS C 1 199 ? 66.064 14.035 41.124 1.00 20.46 199 LYS C O 1
ATOM 7526 N N . ASN C 1 200 ? 65.065 14.828 39.245 1.00 21.96 200 ASN C N 1
ATOM 7527 C CA . ASN C 1 200 ? 65.370 13.620 38.514 1.00 21.78 200 ASN C CA 1
ATOM 7528 C C . ASN C 1 200 ? 66.876 13.442 38.203 1.00 22.85 200 ASN C C 1
ATOM 7529 O O . ASN C 1 200 ? 67.512 14.347 37.624 1.00 23.50 200 ASN C O 1
ATOM 7534 N N . GLU C 1 201 ? 67.398 12.303 38.614 1.00 23.22 201 GLU C N 1
ATOM 7535 C CA . GLU C 1 201 ? 68.680 11.770 38.158 1.00 23.92 201 GLU C CA 1
ATOM 7536 C C . GLU C 1 201 ? 69.790 12.805 38.287 1.00 25.82 201 GLU C C 1
ATOM 7537 O O . GLU C 1 201 ? 70.407 13.170 37.285 1.00 26.14 201 GLU C O 1
ATOM 7543 N N . PRO C 1 202 ? 70.048 13.263 39.516 1.00 27.02 202 PRO C N 1
ATOM 7544 C CA . PRO C 1 202 ? 71.338 13.951 39.733 1.00 28.30 202 PRO C CA 1
ATOM 7545 C C . PRO C 1 202 ? 72.428 13.039 39.194 1.00 27.98 202 PRO C C 1
ATOM 7546 O O . PRO C 1 202 ? 72.441 11.830 39.472 1.00 28.38 202 PRO C O 1
ATOM 7550 N N . HIS C 1 203 ? 73.339 13.584 38.406 1.00 27.77 203 HIS C N 1
ATOM 7551 C CA . HIS C 1 203 ? 74.343 12.716 37.813 1.00 27.60 203 HIS C CA 1
ATOM 7552 C C . HIS C 1 203 ? 75.594 13.513 37.462 1.00 28.41 203 HIS C C 1
ATOM 7553 O O . HIS C 1 203 ? 75.746 14.681 37.863 1.00 27.63 203 HIS C O 1
ATOM 7560 N N . SER C 1 204 ? 76.490 12.842 36.751 1.00 28.08 204 SER C N 1
ATOM 7561 C CA . SER C 1 204 ? 77.728 13.482 36.321 1.00 29.81 204 SER C CA 1
ATOM 7562 C C . SER C 1 204 ? 77.843 13.579 34.798 1.00 30.73 204 SER C C 1
ATOM 7563 O O . SER C 1 204 ? 77.254 12.794 34.043 1.00 30.83 204 SER C O 1
ATOM 7566 N N . VAL C 1 205 ? 78.580 14.592 34.354 1.00 32.86 205 VAL C N 1
ATOM 7567 C CA . VAL C 1 205 ? 78.959 14.684 32.938 1.00 35.47 205 VAL C CA 1
ATOM 7568 C C . VAL C 1 205 ? 80.486 14.501 32.716 1.00 37.08 205 VAL C C 1
ATOM 7569 O O . VAL C 1 205 ? 80.973 14.698 31.595 1.00 37.35 205 VAL C O 1
ATOM 7573 N N . THR C 1 206 ? 81.223 14.117 33.763 1.00 38.06 206 THR C N 1
ATOM 7574 C CA . THR C 1 206 ? 82.645 13.881 33.640 1.00 39.74 206 THR C CA 1
ATOM 7575 C C . THR C 1 206 ? 82.969 12.597 34.376 1.00 40.69 206 THR C C 1
ATOM 7576 O O . THR C 1 206 ? 82.140 12.093 35.146 1.00 41.44 206 THR C O 1
ATOM 7580 N N . SER C 1 207 ? 84.168 12.052 34.141 1.00 42.09 207 SER C N 1
ATOM 7581 C CA . SER C 1 207 ? 84.588 10.796 34.770 1.00 43.16 207 SER C CA 1
ATOM 7582 C C . SER C 1 207 ? 85.061 11.132 36.175 1.00 43.29 207 SER C C 1
ATOM 7583 O O . SER C 1 207 ? 85.449 12.273 36.420 1.00 43.72 207 SER C O 1
ATOM 7586 N N . PRO C 1 208 ? 85.001 10.162 37.117 1.00 43.73 208 PRO C N 1
ATOM 7587 C CA . PRO C 1 208 ? 85.726 10.376 38.370 1.00 43.60 208 PRO C CA 1
ATOM 7588 C C . PRO C 1 208 ? 87.213 10.192 38.095 1.00 43.90 208 PRO C C 1
ATOM 7589 O O . PRO C 1 208 ? 87.570 9.574 37.078 1.00 43.72 208 PRO C O 1
ATOM 7593 N N . PRO C 1 209 ? 88.085 10.749 38.963 1.00 43.85 209 PRO C N 1
ATOM 7594 C CA . PRO C 1 209 ? 87.753 11.568 40.142 1.00 42.74 209 PRO C CA 1
ATOM 7595 C C . PRO C 1 209 ? 87.353 13.036 39.876 1.00 41.20 209 PRO C C 1
ATOM 7596 O O . PRO C 1 209 ? 86.829 13.708 40.769 1.00 41.46 209 PRO C O 1
ATOM 7600 N N . ALA C 1 210 ? 87.570 13.529 38.662 1.00 38.86 210 ALA C N 1
ATOM 7601 C CA . ALA C 1 210 ? 87.256 14.921 38.347 1.00 38.22 210 ALA C CA 1
ATOM 7602 C C . ALA C 1 210 ? 85.807 15.229 38.720 1.00 37.34 210 ALA C C 1
ATOM 7603 O O . ALA C 1 210 ? 85.485 16.342 39.147 1.00 36.29 210 ALA C O 1
ATOM 7605 N N . ALA C 1 211 ? 84.928 14.243 38.510 1.00 37.46 211 ALA C N 1
ATOM 7606 C CA . ALA C 1 211 ? 83.490 14.436 38.763 1.00 37.35 211 ALA C CA 1
ATOM 7607 C C . ALA C 1 211 ? 83.174 14.763 40.233 1.00 37.96 211 ALA C C 1
ATOM 7608 O O . ALA C 1 211 ? 82.127 15.350 40.530 1.00 37.39 211 ALA C O 1
ATOM 7610 N N . TYR C 1 212 ? 84.064 14.401 41.152 1.00 36.90 212 TYR C N 1
ATOM 7611 C CA . TYR C 1 212 ? 83.800 14.682 42.568 1.00 37.49 212 TYR C CA 1
ATOM 7612 C C . TYR C 1 212 ? 84.050 16.137 42.965 1.00 37.90 212 TYR C C 1
ATOM 7613 O O . TYR C 1 212 ? 83.492 16.637 43.967 1.00 37.04 212 TYR C O 1
ATOM 7622 N N . THR C 1 213 ? 84.894 16.830 42.195 1.00 37.57 213 THR C N 1
ATOM 7623 C CA . THR C 1 213 ? 85.179 18.212 42.527 1.00 38.47 213 THR C CA 1
ATOM 7624 C C . THR C 1 213 ? 85.085 19.251 41.398 1.00 38.70 213 THR C C 1
ATOM 7625 O O . THR C 1 213 ? 85.293 20.429 41.680 1.00 38.98 213 THR C O 1
ATOM 7629 N N . ASP C 1 214 ? 84.768 18.853 40.156 1.00 38.13 214 ASP C N 1
ATOM 7630 C CA . ASP C 1 214 ? 84.706 19.824 39.056 1.00 36.63 214 ASP C CA 1
ATOM 7631 C C . ASP C 1 214 ? 83.465 20.728 38.998 1.00 36.06 214 ASP C C 1
ATOM 7632 O O . ASP C 1 214 ? 83.424 21.657 38.166 1.00 34.23 214 ASP C O 1
ATOM 7637 N N . GLY C 1 215 ? 82.473 20.468 39.879 1.00 34.86 215 GLY C N 1
ATOM 7638 C CA . GLY C 1 215 ? 81.289 21.346 40.032 1.00 34.16 215 GLY C CA 1
ATOM 7639 C C . GLY C 1 215 ? 80.325 21.208 38.871 1.00 34.10 215 GLY C C 1
ATOM 7640 O O . GLY C 1 215 ? 79.402 22.009 38.722 1.00 34.44 215 GLY C O 1
ATOM 7641 N N . THR C 1 216 ? 80.553 20.186 38.049 1.00 33.91 216 THR C N 1
ATOM 7642 C CA . THR C 1 216 ? 79.729 20.017 36.842 1.00 35.65 216 THR C CA 1
ATOM 7643 C C . THR C 1 216 ? 78.691 18.950 37.119 1.00 35.05 216 THR C C 1
ATOM 7644 O O . THR C 1 216 ? 77.789 18.767 36.289 1.00 36.44 216 THR C O 1
ATOM 7648 N N . GLY C 1 217 ? 78.853 18.229 38.240 1.00 32.87 217 GLY C N 1
ATOM 7649 C CA . GLY C 1 217 ? 77.989 17.087 38.561 1.00 31.28 217 GLY C CA 1
ATOM 7650 C C . GLY C 1 217 ? 77.652 16.959 40.050 1.00 30.95 217 GLY C C 1
ATOM 7651 O O . GLY C 1 217 ? 78.352 17.520 40.934 1.00 28.25 217 GLY C O 1
ATOM 7652 N N . ALA C 1 218 ? 76.603 16.186 40.330 1.00 28.99 218 ALA C N 1
ATOM 7653 C CA . ALA C 1 218 ? 76.130 16.042 41.687 1.00 29.22 218 ALA C CA 1
ATOM 7654 C C . ALA C 1 218 ? 77.073 15.032 42.371 1.00 28.42 218 ALA C C 1
ATOM 7655 O O . ALA C 1 218 ? 77.676 14.180 41.699 1.00 29.50 218 ALA C O 1
ATOM 7657 N N . THR C 1 219 ? 77.206 15.161 43.694 1.00 28.76 219 THR C N 1
ATOM 7658 C CA . THR C 1 219 ? 77.982 14.244 44.537 1.00 29.44 219 THR C CA 1
ATOM 7659 C C . THR C 1 219 ? 77.179 13.984 45.806 1.00 30.36 219 THR C C 1
ATOM 7660 O O . THR C 1 219 ? 76.129 14.554 46.010 1.00 28.68 219 THR C O 1
ATOM 7664 N N . TRP C 1 220 ? 77.712 13.158 46.684 1.00 30.74 220 TRP C N 1
ATOM 7665 C CA . TRP C 1 220 ? 77.013 12.802 47.904 1.00 32.90 220 TRP C CA 1
ATOM 7666 C C . TRP C 1 220 ? 78.063 12.484 48.951 1.00 32.78 220 TRP C C 1
ATOM 7667 O O . TRP C 1 220 ? 78.771 11.490 48.810 1.00 33.91 220 TRP C O 1
ATOM 7678 N N . GLY C 1 221 ? 78.113 13.296 50.004 1.00 34.35 221 GLY C N 1
ATOM 7679 C CA . GLY C 1 221 ? 79.079 13.106 51.123 1.00 35.99 221 GLY C CA 1
ATOM 7680 C C . GLY C 1 221 ? 80.459 13.756 50.893 1.00 37.10 221 GLY C C 1
ATOM 7681 O O . GLY C 1 221 ? 81.452 13.348 51.516 1.00 38.35 221 GLY C O 1
ATOM 7682 N N . MET C 1 222 ? 80.543 14.737 49.981 1.00 36.70 222 MET C N 1
ATOM 7683 C CA . MET C 1 222 ? 81.795 15.485 49.733 1.00 37.58 222 MET C CA 1
ATOM 7684 C C . MET C 1 222 ? 82.026 16.619 50.765 1.00 37.72 222 MET C C 1
ATOM 7685 O O . MET C 1 222 ? 83.148 17.151 50.899 1.00 39.23 222 MET C O 1
ATOM 7690 N N . GLY C 1 223 ? 80.981 16.992 51.488 1.00 37.51 223 GLY C N 1
ATOM 7691 C CA . GLY C 1 223 ? 81.031 18.143 52.376 1.00 37.71 223 GLY C CA 1
ATOM 7692 C C . GLY C 1 223 ? 80.982 19.513 51.682 1.00 37.19 223 GLY C C 1
ATOM 7693 O O . GLY C 1 223 ? 81.498 20.496 52.225 1.00 37.71 223 GLY C O 1
ATOM 7694 N N . ASN C 1 224 ? 80.406 19.599 50.480 1.00 35.13 224 ASN C N 1
ATOM 7695 C CA . ASN C 1 224 ? 80.288 20.898 49.803 1.00 33.99 224 ASN C CA 1
ATOM 7696 C C . ASN C 1 224 ? 78.898 20.997 49.214 1.00 33.48 224 ASN C C 1
ATOM 7697 O O . ASN C 1 224 ? 78.593 20.274 48.275 1.00 34.07 224 ASN C O 1
ATOM 7702 N N . PRO C 1 225 ? 78.088 21.914 49.739 1.00 34.09 225 PRO C N 1
ATOM 7703 C CA . PRO C 1 225 ? 76.756 22.157 49.198 1.00 33.09 225 PRO C CA 1
ATOM 7704 C C . PRO C 1 225 ? 76.705 22.616 47.732 1.00 33.18 225 PRO C C 1
ATOM 7705 O O . PRO C 1 225 ? 75.614 22.566 47.173 1.00 31.80 225 PRO C O 1
ATOM 7709 N N . ALA C 1 226 ? 77.808 23.019 47.079 1.00 30.31 226 ALA C N 1
ATOM 7710 C CA . ALA C 1 226 ? 77.646 23.386 45.655 1.00 30.58 226 ALA C CA 1
ATOM 7711 C C . ALA C 1 226 ? 77.317 22.151 44.824 1.00 31.04 226 ALA C C 1
ATOM 7712 O O . ALA C 1 226 ? 76.770 22.275 43.696 1.00 32.21 226 ALA C O 1
ATOM 7714 N N . THR C 1 227 ? 77.618 20.957 45.365 1.00 29.61 227 THR C N 1
ATOM 7715 C CA . THR C 1 227 ? 77.455 19.709 44.598 1.00 31.65 227 THR C CA 1
ATOM 7716 C C . THR C 1 227 ? 76.747 18.553 45.323 1.00 31.46 227 THR C C 1
ATOM 7717 O O . THR C 1 227 ? 76.225 17.630 44.654 1.00 31.12 227 THR C O 1
ATOM 7721 N N . ASP C 1 228 ? 76.730 18.593 46.668 1.00 31.50 228 ASP C N 1
ATOM 7722 C CA . ASP C 1 228 ? 76.253 17.451 47.459 1.00 31.07 228 ASP C CA 1
ATOM 7723 C C . ASP C 1 228 ? 74.725 17.350 47.368 1.00 30.10 228 ASP C C 1
ATOM 7724 O O . ASP C 1 228 ? 74.001 18.176 47.910 1.00 28.99 228 ASP C O 1
ATOM 7729 N N . TRP C 1 229 ? 74.259 16.302 46.698 1.00 28.78 229 TRP C N 1
ATOM 7730 C CA . TRP C 1 229 ? 72.809 16.110 46.530 1.00 28.66 229 TRP C CA 1
ATOM 7731 C C . TRP C 1 229 ? 72.146 15.768 47.871 1.00 29.70 229 TRP C C 1
ATOM 7732 O O . TRP C 1 229 ? 71.001 16.189 48.178 1.00 28.39 229 TRP C O 1
ATOM 7743 N N . ASN C 1 230 ? 72.867 15.037 48.721 1.00 28.43 230 ASN C N 1
ATOM 7744 C CA . ASN C 1 230 ? 72.312 14.730 50.058 1.00 30.41 230 ASN C CA 1
ATOM 7745 C C . ASN C 1 230 ? 71.961 15.961 50.860 1.00 30.30 230 ASN C C 1
ATOM 7746 O O . ASN C 1 230 ? 70.976 15.951 51.587 1.00 30.78 230 ASN C O 1
ATOM 7751 N N . LEU C 1 231 ? 72.748 17.048 50.755 1.00 30.78 231 LEU C N 1
ATOM 7752 C CA . LEU C 1 231 ? 72.436 18.257 51.510 1.00 30.37 231 LEU C CA 1
ATOM 7753 C C . LEU C 1 231 ? 71.378 19.079 50.811 1.00 30.11 231 LEU C C 1
ATOM 7754 O O . LEU C 1 231 ? 70.538 19.728 51.459 1.00 29.70 231 LEU C O 1
ATOM 7759 N N . ALA C 1 232 ? 71.463 19.088 49.470 1.00 28.64 232 ALA C N 1
ATOM 7760 C CA . ALA C 1 232 ? 70.518 19.796 48.665 1.00 27.46 232 ALA C CA 1
ATOM 7761 C C . ALA C 1 232 ? 69.121 19.189 48.957 1.00 25.97 232 ALA C C 1
ATOM 7762 O O . ALA C 1 232 ? 68.165 19.917 49.122 1.00 27.67 232 ALA C O 1
ATOM 7764 N N . ALA C 1 233 ? 69.050 17.867 48.997 1.00 27.01 233 ALA C N 1
ATOM 7765 C CA . ALA C 1 233 ? 67.808 17.110 49.313 1.00 26.93 233 ALA C CA 1
ATOM 7766 C C . ALA C 1 233 ? 67.233 17.511 50.673 1.00 26.46 233 ALA C C 1
ATOM 7767 O O . ALA C 1 233 ? 66.021 17.778 50.774 1.00 27.66 233 ALA C O 1
ATOM 7769 N N . GLU C 1 234 ? 68.089 17.648 51.694 0.50 24.63 234 GLU C N 1
ATOM 7770 C CA . GLU C 1 234 ? 67.622 18.221 52.958 0.50 24.48 234 GLU C CA 1
ATOM 7771 C C . GLU C 1 234 ? 67.004 19.612 52.818 0.50 24.20 234 GLU C C 1
ATOM 7772 O O . GLU C 1 234 ? 65.902 19.849 53.270 0.50 24.21 234 GLU C O 1
ATOM 7778 N N . ARG C 1 235 ? 67.693 20.530 52.149 1.00 27.02 235 ARG C N 1
ATOM 7779 C CA . ARG C 1 235 ? 67.211 21.935 52.028 1.00 27.99 235 ARG C CA 1
ATOM 7780 C C . ARG C 1 235 ? 65.931 22.083 51.218 1.00 28.66 235 ARG C C 1
ATOM 7781 O O . ARG C 1 235 ? 65.033 22.868 51.555 1.00 28.45 235 ARG C O 1
ATOM 7789 N N . ILE C 1 236 ? 65.899 21.344 50.102 1.00 28.34 236 ILE C N 1
ATOM 7790 C CA . ILE C 1 236 ? 64.763 21.410 49.177 1.00 27.25 236 ILE C CA 1
ATOM 7791 C C . ILE C 1 236 ? 63.576 20.751 49.903 1.00 26.73 236 ILE C C 1
ATOM 7792 O O . ILE C 1 236 ? 62.513 21.302 49.951 1.00 27.46 236 ILE C O 1
ATOM 7797 N N . GLY C 1 237 ? 63.823 19.608 50.496 1.00 26.90 237 GLY C N 1
ATOM 7798 C CA . GLY C 1 237 ? 62.771 18.850 51.178 1.00 29.20 237 GLY C CA 1
ATOM 7799 C C . GLY C 1 237 ? 62.188 19.606 52.359 1.00 29.92 237 GLY C C 1
ATOM 7800 O O . GLY C 1 237 ? 60.958 19.634 52.528 1.00 29.95 237 GLY C O 1
ATOM 7801 N N . LYS C 1 238 ? 63.054 20.268 53.152 1.00 30.58 238 LYS C N 1
ATOM 7802 C CA . LYS C 1 238 ? 62.540 21.087 54.282 1.00 30.51 238 LYS C CA 1
ATOM 7803 C C . LYS C 1 238 ? 61.652 22.177 53.778 1.00 30.55 238 LYS C C 1
ATOM 7804 O O . LYS C 1 238 ? 60.584 22.415 54.380 1.00 30.38 238 LYS C O 1
ATOM 7810 N N . ALA C 1 239 ? 62.056 22.832 52.669 1.00 29.21 239 ALA C N 1
ATOM 7811 C CA . ALA C 1 239 ? 61.216 23.903 52.127 1.00 30.04 239 ALA C CA 1
ATOM 7812 C C . ALA C 1 239 ? 59.840 23.382 51.640 1.00 28.83 239 ALA C C 1
ATOM 7813 O O . ALA C 1 239 ? 58.809 24.026 51.827 1.00 27.18 239 ALA C O 1
ATOM 7815 N N . ILE C 1 240 ? 59.838 22.234 50.975 1.00 29.11 240 ILE C N 1
ATOM 7816 C CA . ILE C 1 240 ? 58.564 21.659 50.549 1.00 28.77 240 ILE C CA 1
ATOM 7817 C C . ILE C 1 240 ? 57.707 21.239 51.781 1.00 29.50 240 ILE C C 1
ATOM 7818 O O . ILE C 1 240 ? 56.533 21.489 51.832 1.00 28.93 240 ILE C O 1
ATOM 7823 N N . LEU C 1 241 ? 58.334 20.606 52.757 1.00 31.79 241 LEU C N 1
ATOM 7824 C CA . LEU C 1 241 ? 57.595 20.101 53.900 1.00 33.11 241 LEU C CA 1
ATOM 7825 C C . LEU C 1 241 ? 57.014 21.198 54.767 1.00 34.23 241 LEU C C 1
ATOM 7826 O O . LEU C 1 241 ? 56.068 20.971 55.465 1.00 34.75 241 LEU C O 1
ATOM 7831 N N . LYS C 1 242 ? 57.539 22.394 54.645 1.00 34.54 242 LYS C N 1
ATOM 7832 C CA . LYS C 1 242 ? 57.021 23.539 55.349 1.00 36.44 242 LYS C CA 1
ATOM 7833 C C . LYS C 1 242 ? 55.692 23.903 54.742 1.00 36.06 242 LYS C C 1
ATOM 7834 O O . LYS C 1 242 ? 54.833 24.489 55.406 1.00 36.88 242 LYS C O 1
ATOM 7840 N N . VAL C 1 243 ? 55.484 23.578 53.467 1.00 34.28 243 VAL C N 1
ATOM 7841 C CA . VAL C 1 243 ? 54.251 24.022 52.850 1.00 32.89 243 VAL C CA 1
ATOM 7842 C C . VAL C 1 243 ? 53.364 22.833 52.454 1.00 31.58 243 VAL C C 1
ATOM 7843 O O . VAL C 1 243 ? 52.194 22.994 52.153 1.00 30.46 243 VAL C O 1
ATOM 7847 N N . ALA C 1 244 ? 53.943 21.651 52.439 1.00 29.42 244 ALA C N 1
ATOM 7848 C CA . ALA C 1 244 ? 53.149 20.461 52.136 1.00 29.21 244 ALA C CA 1
ATOM 7849 C C . ALA C 1 244 ? 53.587 19.433 53.149 1.00 28.81 244 ALA C C 1
ATOM 7850 O O . ALA C 1 244 ? 54.236 18.436 52.799 1.00 28.94 244 ALA C O 1
ATOM 7852 N N . PRO C 1 245 ? 53.262 19.665 54.457 1.00 28.40 245 PRO C N 1
ATOM 7853 C CA . PRO C 1 245 ? 53.823 18.737 55.450 1.00 28.11 245 PRO C CA 1
ATOM 7854 C C . PRO C 1 245 ? 53.333 17.305 55.306 1.00 27.65 245 PRO C C 1
ATOM 7855 O O . PRO C 1 245 ? 53.920 16.399 55.889 1.00 29.02 245 PRO C O 1
ATOM 7859 N N . HIS C 1 246 ? 52.260 17.112 54.535 1.00 27.76 246 HIS C N 1
ATOM 7860 C CA . HIS C 1 246 ? 51.658 15.787 54.375 1.00 26.56 246 HIS C CA 1
ATOM 7861 C C . HIS C 1 246 ? 52.253 14.933 53.244 1.00 25.74 246 HIS C C 1
ATOM 7862 O O . HIS C 1 246 ? 51.865 13.774 53.053 1.00 26.65 246 HIS C O 1
ATOM 7869 N N . TRP C 1 247 ? 53.175 15.525 52.516 1.00 23.25 247 TRP C N 1
ATOM 7870 C CA . TRP C 1 247 ? 53.846 14.833 51.391 1.00 25.12 247 TRP C CA 1
ATOM 7871 C C . TRP C 1 247 ? 55.002 13.955 51.830 1.00 25.10 247 TRP C C 1
ATOM 7872 O O . TRP C 1 247 ? 55.600 14.132 52.913 1.00 27.49 247 TRP C O 1
ATOM 7883 N N . LEU C 1 248 ? 55.321 12.994 50.985 1.00 25.35 248 LEU C N 1
ATOM 7884 C CA . LEU C 1 248 ? 56.543 12.257 51.051 1.00 24.12 248 LEU C CA 1
ATOM 7885 C C . LEU C 1 248 ? 57.583 12.980 50.163 1.00 25.55 248 LEU C C 1
ATOM 7886 O O . LEU C 1 248 ? 57.245 13.713 49.212 1.00 24.51 248 LEU C O 1
ATOM 7891 N N . ILE C 1 249 ? 58.821 12.834 50.575 1.00 25.32 249 ILE C N 1
ATOM 7892 C CA . ILE C 1 249 ? 59.935 13.357 49.837 1.00 26.50 249 ILE C CA 1
ATOM 7893 C C . ILE C 1 249 ? 60.720 12.144 49.281 1.00 25.55 249 ILE C C 1
ATOM 7894 O O . ILE C 1 249 ? 61.383 11.350 49.998 1.00 22.58 249 ILE C O 1
ATOM 7899 N N . PHE C 1 250 ? 60.687 12.027 47.955 1.00 24.72 250 PHE C N 1
ATOM 7900 C CA . PHE C 1 250 ? 61.446 11.004 47.281 1.00 23.91 250 PHE C CA 1
ATOM 7901 C C . PHE C 1 250 ? 62.784 11.538 46.837 1.00 23.71 250 PHE C C 1
ATOM 7902 O O . PHE C 1 250 ? 62.842 12.536 46.117 1.00 24.90 250 PHE C O 1
ATOM 7910 N N . VAL C 1 251 ? 63.832 10.855 47.261 1.00 24.09 251 VAL C N 1
ATOM 7911 C CA . VAL C 1 251 ? 65.210 11.298 47.072 1.00 24.49 251 VAL C CA 1
ATOM 7912 C C . VAL C 1 251 ? 65.971 10.268 46.269 1.00 23.47 251 VAL C C 1
ATOM 7913 O O . VAL C 1 251 ? 66.140 9.127 46.676 1.00 23.38 251 VAL C O 1
ATOM 7917 N N . GLU C 1 252 ? 66.383 10.674 45.072 1.00 24.75 252 GLU C N 1
ATOM 7918 C CA . GLU C 1 252 ? 67.112 9.767 44.179 1.00 25.82 252 GLU C CA 1
ATOM 7919 C C . GLU C 1 252 ? 68.554 9.660 44.553 1.00 26.11 252 GLU C C 1
ATOM 7920 O O . GLU C 1 252 ? 69.058 10.457 45.340 1.00 26.70 252 GLU C O 1
ATOM 7926 N N . GLY C 1 253 ? 69.198 8.637 44.016 1.00 26.05 253 GLY C N 1
ATOM 7927 C CA . GLY C 1 253 ? 70.636 8.506 44.189 1.00 28.89 253 GLY C CA 1
ATOM 7928 C C . GLY C 1 253 ? 71.309 9.513 43.307 1.00 28.26 253 GLY C C 1
ATOM 7929 O O . GLY C 1 253 ? 70.631 10.321 42.620 1.00 29.36 253 GLY C O 1
ATOM 7930 N N . THR C 1 254 ? 72.638 9.524 43.345 1.00 28.94 254 THR C N 1
ATOM 7931 C CA . THR C 1 254 ? 73.415 10.260 42.357 1.00 29.38 254 THR C CA 1
ATOM 7932 C C . THR C 1 254 ? 74.018 9.203 41.410 1.00 30.87 254 THR C C 1
ATOM 7933 O O . THR C 1 254 ? 73.650 8.032 41.459 1.00 31.91 254 THR C O 1
ATOM 7937 N N . GLN C 1 255 ? 74.924 9.619 40.533 1.00 30.93 255 GLN C N 1
ATOM 7938 C CA . GLN C 1 255 ? 75.674 8.671 39.725 1.00 31.17 255 GLN C CA 1
ATOM 7939 C C . GLN C 1 255 ? 76.976 8.296 40.440 1.00 31.12 255 GLN C C 1
ATOM 7940 O O . GLN C 1 255 ? 77.300 7.124 40.603 1.00 30.26 255 GLN C O 1
ATOM 7946 N N . PHE C 1 256 ? 77.686 9.334 40.885 1.00 31.72 256 PHE C N 1
ATOM 7947 C CA . PHE C 1 256 ? 78.805 9.208 41.815 1.00 32.60 256 PHE C CA 1
ATOM 7948 C C . PHE C 1 256 ? 78.479 9.890 43.135 1.00 32.83 256 PHE C C 1
ATOM 7949 O O . PHE C 1 256 ? 77.757 10.907 43.177 1.00 32.72 256 PHE C O 1
ATOM 7957 N N . THR C 1 257 ? 79.059 9.360 44.207 1.00 33.66 257 THR C N 1
ATOM 7958 C CA . THR C 1 257 ? 78.831 9.890 45.566 1.00 35.66 257 THR C CA 1
ATOM 7959 C C . THR C 1 257 ? 80.079 10.635 46.113 1.00 36.69 257 THR C C 1
ATOM 7960 O O . THR C 1 257 ? 80.197 11.877 46.022 1.00 36.09 257 THR C O 1
ATOM 7964 N N . ASN C 1 258 ? 80.990 9.847 46.685 1.00 37.66 258 ASN C N 1
ATOM 7965 C CA . ASN C 1 258 ? 82.324 10.313 47.124 1.00 39.80 258 ASN C CA 1
ATOM 7966 C C . ASN C 1 258 ? 83.372 9.205 46.853 1.00 40.54 258 ASN C C 1
ATOM 7967 O O . ASN C 1 258 ? 83.012 8.002 46.764 1.00 40.54 258 ASN C O 1
ATOM 7972 N N . PRO C 1 259 ? 84.668 9.589 46.725 1.00 41.80 259 PRO C N 1
ATOM 7973 C CA . PRO C 1 259 ? 85.739 8.610 46.391 1.00 42.48 259 PRO C CA 1
ATOM 7974 C C . PRO C 1 259 ? 85.797 7.378 47.309 1.00 42.03 259 PRO C C 1
ATOM 7975 O O . PRO C 1 259 ? 85.912 6.247 46.812 1.00 40.15 259 PRO C O 1
ATOM 7979 N N . LYS C 1 260 ? 85.676 7.595 48.623 1.00 43.16 260 LYS C N 1
ATOM 7980 C CA . LYS C 1 260 ? 85.785 6.479 49.605 1.00 44.13 260 LYS C CA 1
ATOM 7981 C C . LYS C 1 260 ? 84.639 5.435 49.428 1.00 43.78 260 LYS C C 1
ATOM 7982 O O . LYS C 1 260 ? 84.871 4.211 49.329 1.00 44.15 260 LYS C O 1
ATOM 7988 N N . THR C 1 261 ? 83.408 5.937 49.341 1.00 43.26 261 THR C N 1
ATOM 7989 C CA . THR C 1 261 ? 82.247 5.100 49.049 1.00 42.82 261 THR C CA 1
ATOM 7990 C C . THR C 1 261 ? 82.327 4.403 47.675 1.00 43.51 261 THR C C 1
ATOM 7991 O O . THR C 1 261 ? 82.198 3.184 47.597 1.00 43.74 261 THR C O 1
ATOM 7995 N N . ASP C 1 262 ? 82.539 5.151 46.596 1.00 44.46 262 ASP C N 1
ATOM 7996 C CA . ASP C 1 262 ? 82.500 4.529 45.261 1.00 46.62 262 ASP C CA 1
ATOM 7997 C C . ASP C 1 262 ? 83.607 3.468 45.007 1.00 47.92 262 ASP C C 1
ATOM 7998 O O . ASP C 1 262 ? 83.392 2.524 44.229 1.00 48.27 262 ASP C O 1
ATOM 8003 N N . SER C 1 263 ? 84.763 3.608 45.674 1.00 49.58 263 SER C N 1
ATOM 8004 C CA . SER C 1 263 ? 85.859 2.630 45.509 1.00 50.82 263 SER C CA 1
ATOM 8005 C C . SER C 1 263 ? 85.747 1.450 46.469 1.00 51.16 263 SER C C 1
ATOM 8006 O O . SER C 1 263 ? 86.459 0.463 46.315 1.00 51.58 263 SER C O 1
ATOM 8009 N N . SER C 1 264 ? 84.862 1.549 47.453 1.00 51.32 264 SER C N 1
ATOM 8010 C CA . SER C 1 264 ? 84.664 0.458 48.390 1.00 51.32 264 SER C CA 1
ATOM 8011 C C . SER C 1 264 ? 83.860 -0.707 47.771 1.00 51.16 264 SER C C 1
ATOM 8012 O O . SER C 1 264 ? 83.665 -1.746 48.418 1.00 51.20 264 SER C O 1
ATOM 8015 N N . TYR C 1 265 ? 83.408 -0.547 46.526 1.00 50.03 265 TYR C N 1
ATOM 8016 C CA . TYR C 1 265 ? 82.785 -1.660 45.803 1.00 49.56 265 TYR C CA 1
ATOM 8017 C C . TYR C 1 265 ? 83.240 -1.774 44.335 1.00 49.26 265 TYR C C 1
ATOM 8018 O O . TYR C 1 265 ? 83.480 -0.782 43.646 1.00 49.35 265 TYR C O 1
ATOM 8027 N N . LYS C 1 266 ? 83.364 -3.014 43.887 1.00 48.78 266 LYS C N 1
ATOM 8028 C CA . LYS C 1 266 ? 83.852 -3.385 42.562 1.00 47.57 266 LYS C CA 1
ATOM 8029 C C . LYS C 1 266 ? 83.116 -2.651 41.432 1.00 47.06 266 LYS C C 1
ATOM 8030 O O . LYS C 1 266 ? 83.731 -2.188 40.462 1.00 46.49 266 LYS C O 1
ATOM 8036 N N . TRP C 1 267 ? 81.803 -2.498 41.567 1.00 45.78 267 TRP C N 1
ATOM 8037 C CA . TRP C 1 267 ? 81.060 -1.795 40.537 1.00 45.11 267 TRP C CA 1
ATOM 8038 C C . TRP C 1 267 ? 80.548 -0.420 40.996 1.00 44.18 267 TRP C C 1
ATOM 8039 O O . TRP C 1 267 ? 79.515 0.084 40.509 1.00 43.70 267 TRP C O 1
ATOM 8050 N N . GLY C 1 268 ? 81.296 0.196 41.911 1.00 43.30 268 GLY C N 1
ATOM 8051 C CA . GLY C 1 268 ? 80.938 1.491 42.491 1.00 41.79 268 GLY C CA 1
ATOM 8052 C C . GLY C 1 268 ? 80.901 2.631 41.491 1.00 41.95 268 GLY C C 1
ATOM 8053 O O . GLY C 1 268 ? 80.222 3.632 41.724 1.00 41.87 268 GLY C O 1
ATOM 8054 N N . TYR C 1 269 ? 81.621 2.487 40.378 1.00 41.22 269 TYR C N 1
ATOM 8055 C CA . TYR C 1 269 ? 81.639 3.509 39.323 1.00 40.83 269 TYR C CA 1
ATOM 8056 C C . TYR C 1 269 ? 80.690 3.189 38.165 1.00 40.56 269 TYR C C 1
ATOM 8057 O O . TYR C 1 269 ? 80.648 3.896 37.138 1.00 40.71 269 TYR C O 1
ATOM 8066 N N . ASN C 1 270 ? 79.909 2.131 38.319 1.00 39.20 270 ASN C N 1
ATOM 8067 C CA . ASN C 1 270 ? 79.014 1.713 37.235 1.00 38.16 270 ASN C CA 1
ATOM 8068 C C . ASN C 1 270 ? 77.519 1.781 37.600 1.00 37.35 270 ASN C C 1
ATOM 8069 O O . ASN C 1 270 ? 76.714 0.890 37.194 1.00 37.41 270 ASN C O 1
ATOM 8074 N N . ALA C 1 271 ? 77.165 2.799 38.392 1.00 35.09 271 ALA C N 1
ATOM 8075 C CA . ALA C 1 271 ? 75.762 3.050 38.730 1.00 33.41 271 ALA C CA 1
ATOM 8076 C C . ALA C 1 271 ? 75.117 3.962 37.692 1.00 32.92 271 ALA C C 1
ATOM 8077 O O . ALA C 1 271 ? 75.767 4.845 37.068 1.00 33.09 271 ALA C O 1
ATOM 8079 N N . TRP C 1 272 ? 73.809 3.803 37.553 1.00 30.51 272 TRP C N 1
ATOM 8080 C CA . TRP C 1 272 ? 73.015 4.685 36.713 1.00 28.49 272 TRP C CA 1
ATOM 8081 C C . TRP C 1 272 ? 72.929 6.083 37.243 1.00 27.92 272 TRP C C 1
ATOM 8082 O O . TRP C 1 272 ? 73.031 6.265 38.411 1.00 29.91 272 TRP C O 1
ATOM 8093 N N . TRP C 1 273 ? 72.623 7.070 36.400 1.00 26.96 273 TRP C N 1
ATOM 8094 C CA . TRP C 1 273 ? 72.230 8.373 36.908 1.00 25.79 273 TRP C CA 1
ATOM 8095 C C . TRP C 1 273 ? 71.032 8.118 37.853 1.00 26.01 273 TRP C C 1
ATOM 8096 O O . TRP C 1 273 ? 70.199 7.249 37.567 1.00 25.83 273 TRP C O 1
ATOM 8107 N N . GLY C 1 274 ? 70.985 8.808 38.990 1.00 23.70 274 GLY C N 1
ATOM 8108 C CA . GLY C 1 274 ? 69.954 8.544 39.984 1.00 26.08 274 GLY C CA 1
ATOM 8109 C C . GLY C 1 274 ? 69.965 7.193 40.700 1.00 25.38 274 GLY C C 1
ATOM 8110 O O . GLY C 1 274 ? 69.049 6.912 41.470 1.00 26.90 274 GLY C O 1
ATOM 8111 N N . GLY C 1 275 ? 70.981 6.376 40.456 1.00 25.23 275 GLY C N 1
ATOM 8112 C CA . GLY C 1 275 ? 71.003 4.993 40.848 1.00 25.27 275 GLY C CA 1
ATOM 8113 C C . GLY C 1 275 ? 71.994 4.598 41.935 1.00 26.97 275 GLY C C 1
ATOM 8114 O O . GLY C 1 275 ? 72.102 3.434 42.284 1.00 28.72 275 GLY C O 1
ATOM 8115 N N . ASN C 1 276 ? 72.752 5.557 42.464 1.00 28.34 276 ASN C N 1
ATOM 8116 C CA . ASN C 1 276 ? 73.815 5.212 43.428 1.00 29.23 276 ASN C CA 1
ATOM 8117 C C . ASN C 1 276 ? 73.453 5.756 44.812 1.00 28.54 276 ASN C C 1
ATOM 8118 O O . ASN C 1 276 ? 73.603 6.971 45.071 1.00 29.47 276 ASN C O 1
ATOM 8123 N N . LEU C 1 277 ? 72.980 4.843 45.665 1.00 28.34 277 LEU C N 1
ATOM 8124 C CA . LEU C 1 277 ? 72.564 5.093 47.072 1.00 29.15 277 LEU C CA 1
ATOM 8125 C C . LEU C 1 277 ? 73.582 4.462 48.085 1.00 31.17 277 LEU C C 1
ATOM 8126 O O . LEU C 1 277 ? 73.257 4.228 49.265 1.00 30.97 277 LEU C O 1
ATOM 8131 N N . MET C 1 278 ? 74.788 4.186 47.597 1.00 31.42 278 MET C N 1
ATOM 8132 C CA . MET C 1 278 ? 75.812 3.536 48.402 1.00 33.76 278 MET C CA 1
ATOM 8133 C C . MET C 1 278 ? 76.211 4.470 49.534 1.00 34.61 278 MET C C 1
ATOM 8134 O O . MET C 1 278 ? 76.684 4.008 50.549 1.00 32.70 278 MET C O 1
ATOM 8139 N N . ALA C 1 279 ? 75.987 5.777 49.375 1.00 35.64 279 ALA C N 1
ATOM 8140 C CA . ALA C 1 279 ? 76.440 6.734 50.398 1.00 37.02 279 ALA C CA 1
ATOM 8141 C C . ALA C 1 279 ? 75.399 6.971 51.505 1.00 38.22 279 ALA C C 1
ATOM 8142 O O . ALA C 1 279 ? 75.648 7.716 52.454 1.00 38.66 279 ALA C O 1
ATOM 8144 N N . VAL C 1 280 ? 74.225 6.348 51.381 1.00 38.06 280 VAL C N 1
ATOM 8145 C CA . VAL C 1 280 ? 73.194 6.479 52.400 1.00 39.18 280 VAL C CA 1
ATOM 8146 C C . VAL C 1 280 ? 73.634 5.957 53.810 1.00 40.33 280 VAL C C 1
ATOM 8147 O O . VAL C 1 280 ? 73.324 6.597 54.845 1.00 40.35 280 VAL C O 1
ATOM 8151 N N . LYS C 1 281 ? 74.329 4.821 53.851 1.00 41.65 281 LYS C N 1
ATOM 8152 C CA . LYS C 1 281 ? 74.709 4.250 55.160 1.00 43.59 281 LYS C CA 1
ATOM 8153 C C . LYS C 1 281 ? 75.543 5.238 55.990 1.00 43.37 281 LYS C C 1
ATOM 8154 O O . LYS C 1 281 ? 75.242 5.451 57.163 1.00 44.40 281 LYS C O 1
ATOM 8160 N N . ASP C 1 282 ? 76.524 5.894 55.370 1.00 43.27 282 ASP C N 1
ATOM 8161 C CA . ASP C 1 282 ? 77.371 6.877 56.092 1.00 43.71 282 ASP C CA 1
ATOM 8162 C C . ASP C 1 282 ? 76.929 8.333 56.021 1.00 43.44 282 ASP C C 1
ATOM 8163 O O . ASP C 1 282 ? 77.280 9.117 56.896 1.00 43.05 282 ASP C O 1
ATOM 8168 N N . TYR C 1 283 ? 76.174 8.715 54.983 1.00 42.94 283 TYR C N 1
ATOM 8169 C CA . TYR C 1 283 ? 75.635 10.075 54.894 1.00 42.09 283 TYR C CA 1
ATOM 8170 C C . TYR C 1 283 ? 74.122 10.046 54.649 1.00 42.33 283 TYR C C 1
ATOM 8171 O O . TYR C 1 283 ? 73.665 10.366 53.529 1.00 41.13 283 TYR C O 1
ATOM 8180 N N . PRO C 1 284 ? 73.336 9.635 55.673 1.00 42.05 284 PRO C N 1
ATOM 8181 C CA . PRO C 1 284 ? 71.888 9.683 55.487 1.00 41.34 284 PRO C CA 1
ATOM 8182 C C . PRO C 1 284 ? 71.427 11.116 55.277 1.00 40.47 284 PRO C C 1
ATOM 8183 O O . PRO C 1 284 ? 72.014 12.082 55.820 1.00 39.77 284 PRO C O 1
ATOM 8187 N N . VAL C 1 285 ? 70.408 11.240 54.445 1.00 38.97 285 VAL C N 1
ATOM 8188 C CA . VAL C 1 285 ? 69.744 12.516 54.251 1.00 38.14 285 VAL C CA 1
ATOM 8189 C C . VAL C 1 285 ? 69.033 12.867 55.562 1.00 37.87 285 VAL C C 1
ATOM 8190 O O . VAL C 1 285 ? 68.276 12.038 56.091 1.00 39.26 285 VAL C O 1
ATOM 8194 N N . ASN C 1 286 ? 69.304 14.051 56.099 0.50 35.35 286 ASN C N 1
ATOM 8195 C CA . ASN C 1 286 ? 68.730 14.411 57.372 0.50 33.95 286 ASN C CA 1
ATOM 8196 C C . ASN C 1 286 ? 67.366 15.031 57.180 0.50 33.34 286 ASN C C 1
ATOM 8197 O O . ASN C 1 286 ? 67.209 16.243 57.293 0.50 32.05 286 ASN C O 1
ATOM 8202 N N . LEU C 1 287 ? 66.401 14.163 56.840 1.00 34.00 287 LEU C N 1
ATOM 8203 C CA . LEU C 1 287 ? 64.942 14.465 56.783 1.00 34.28 287 LEU C CA 1
ATOM 8204 C C . LEU C 1 287 ? 64.172 13.502 57.690 1.00 34.12 287 LEU C C 1
ATOM 8205 O O . LEU C 1 287 ? 64.672 12.391 57.951 1.00 34.34 287 LEU C O 1
ATOM 8210 N N . PRO C 1 288 ? 62.982 13.923 58.162 1.00 34.14 288 PRO C N 1
ATOM 8211 C CA . PRO C 1 288 ? 62.256 13.105 59.121 1.00 35.21 288 PRO C CA 1
ATOM 8212 C C . PRO C 1 288 ? 62.103 11.704 58.552 1.00 36.49 288 PRO C C 1
ATOM 8213 O O . PRO C 1 288 ? 61.641 11.540 57.412 1.00 35.05 288 PRO C O 1
ATOM 8217 N N . ARG C 1 289 ? 62.515 10.703 59.316 1.00 36.51 289 ARG C N 1
ATOM 8218 C CA . ARG C 1 289 ? 62.423 9.292 58.933 1.00 37.91 289 ARG C CA 1
ATOM 8219 C C . ARG C 1 289 ? 61.042 8.831 58.388 1.00 37.74 289 ARG C C 1
ATOM 8220 O O . ARG C 1 289 ? 60.976 7.908 57.587 1.00 39.26 289 ARG C O 1
ATOM 8228 N N . ASN C 1 290 ? 59.963 9.473 58.816 1.00 35.94 290 ASN C N 1
ATOM 8229 C CA . ASN C 1 290 ? 58.608 9.134 58.329 1.00 35.14 290 ASN C CA 1
ATOM 8230 C C . ASN C 1 290 ? 58.144 9.887 57.050 1.00 34.09 290 ASN C C 1
ATOM 8231 O O . ASN C 1 290 ? 56.973 9.848 56.678 1.00 32.75 290 ASN C O 1
ATOM 8236 N N . LYS C 1 291 ? 59.069 10.608 56.409 1.00 32.98 291 LYS C N 1
ATOM 8237 C CA . LYS C 1 291 ? 58.717 11.442 55.263 1.00 31.98 291 LYS C CA 1
ATOM 8238 C C . LYS C 1 291 ? 59.582 11.021 54.082 1.00 31.60 291 LYS C C 1
ATOM 8239 O O . LYS C 1 291 ? 59.230 11.293 52.945 1.00 33.13 291 LYS C O 1
ATOM 8245 N N . LEU C 1 292 ? 60.708 10.382 54.360 1.00 29.71 292 LEU C N 1
ATOM 8246 C CA . LEU C 1 292 ? 61.749 10.190 53.348 1.00 29.16 292 LEU C CA 1
ATOM 8247 C C . LEU C 1 292 ? 61.667 8.819 52.716 1.00 28.52 292 LEU C C 1
ATOM 8248 O O . LEU C 1 292 ? 61.613 7.795 53.436 1.00 27.01 292 LEU C O 1
ATOM 8253 N N . VAL C 1 293 ? 61.639 8.816 51.362 1.00 26.16 293 VAL C N 1
ATOM 8254 C CA . VAL C 1 293 ? 61.648 7.612 50.579 1.00 25.60 293 VAL C CA 1
ATOM 8255 C C . VAL C 1 293 ? 62.868 7.715 49.691 1.00 25.74 293 VAL C C 1
ATOM 8256 O O . VAL C 1 293 ? 63.042 8.738 49.023 1.00 25.81 293 VAL C O 1
ATOM 8260 N N . TYR C 1 294 ? 63.662 6.661 49.678 1.00 24.75 294 TYR C N 1
ATOM 8261 C CA . TYR C 1 294 ? 64.781 6.594 48.763 1.00 26.85 294 TYR C CA 1
ATOM 8262 C C . TYR C 1 294 ? 64.316 6.018 47.430 1.0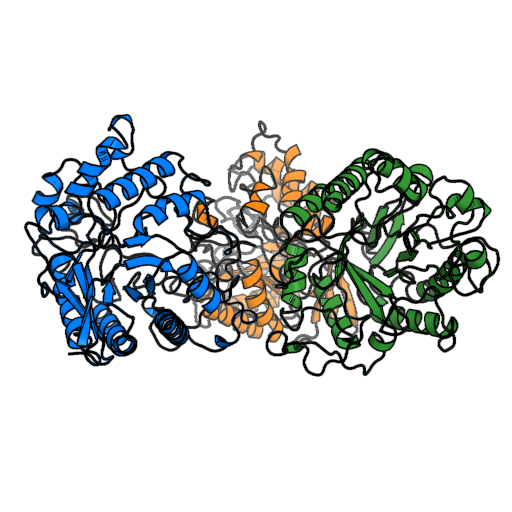0 27.21 294 TYR C C 1
ATOM 8263 O O . TYR C 1 294 ? 63.561 5.016 47.393 1.00 27.16 294 TYR C O 1
ATOM 8272 N N . SER C 1 295 ? 64.722 6.680 46.339 1.00 27.72 295 SER C N 1
ATOM 8273 C CA . SER C 1 295 ? 64.151 6.345 45.025 1.00 26.17 295 SER C CA 1
ATOM 8274 C C . SER C 1 295 ? 65.226 6.156 43.948 1.00 26.15 295 SER C C 1
ATOM 8275 O O . SER C 1 295 ? 65.483 7.065 43.156 1.00 26.36 295 SER C O 1
ATOM 8278 N N . PRO C 1 296 ? 65.836 4.973 43.889 1.00 25.68 296 PRO C N 1
ATOM 8279 C CA . PRO C 1 296 ? 66.892 4.781 42.895 1.00 26.15 296 PRO C CA 1
ATOM 8280 C C . PRO C 1 296 ? 66.339 4.499 41.539 1.00 27.33 296 PRO C C 1
ATOM 8281 O O . PRO C 1 296 ? 65.174 4.070 41.445 1.00 27.52 296 PRO C O 1
ATOM 8285 N N . HIS C 1 297 ? 67.130 4.749 40.498 1.00 25.91 297 HIS C N 1
ATOM 8286 C CA . HIS C 1 297 ? 66.806 4.229 39.159 1.00 24.76 297 HIS C CA 1
ATOM 8287 C C . HIS C 1 297 ? 67.710 3.048 38.757 1.00 24.45 297 HIS C C 1
ATOM 8288 O O . HIS C 1 297 ? 68.860 2.958 39.169 1.00 25.25 297 HIS C O 1
ATOM 8295 N N . VAL C 1 298 ? 67.212 2.148 37.915 1.00 24.02 298 VAL C N 1
ATOM 8296 C CA . VAL C 1 298 ? 68.026 1.019 37.492 1.00 25.08 298 VAL C CA 1
ATOM 8297 C C . VAL C 1 298 ? 67.593 0.595 36.115 1.00 26.63 298 VAL C C 1
ATOM 8298 O O . VAL C 1 298 ? 66.377 0.443 35.844 1.00 25.95 298 VAL C O 1
ATOM 8302 N N . PHE C 1 299 ? 68.581 0.412 35.235 1.00 25.91 299 PHE C N 1
ATOM 8303 C CA . PHE C 1 299 ? 68.304 0.085 33.874 1.00 27.85 299 PHE C CA 1
ATOM 8304 C C . PHE C 1 299 ? 69.089 -1.138 33.347 1.00 27.03 299 PHE C C 1
ATOM 8305 O O . PHE C 1 299 ? 69.912 -1.735 34.057 1.00 27.30 299 PHE C O 1
ATOM 8313 N N . GLY C 1 300 ? 68.778 -1.519 32.116 1.00 28.08 300 GLY C N 1
ATOM 8314 C CA . GLY C 1 300 ? 69.351 -2.724 31.511 1.00 29.67 300 GLY C CA 1
ATOM 8315 C C . GLY C 1 300 ? 70.209 -2.393 30.294 1.00 30.00 300 GLY C C 1
ATOM 8316 O O . GLY C 1 300 ? 70.477 -1.203 30.020 1.00 29.18 300 GLY C O 1
ATOM 8317 N N . PRO C 1 301 ? 70.595 -3.430 29.524 1.00 31.79 301 PRO C N 1
ATOM 8318 C CA . PRO C 1 301 ? 71.524 -3.212 28.380 1.00 32.13 301 PRO C CA 1
ATOM 8319 C C . PRO C 1 301 ? 70.967 -2.329 27.240 1.00 33.02 301 PRO C C 1
ATOM 8320 O O . PRO C 1 301 ? 71.731 -1.790 26.415 1.00 33.45 301 PRO C O 1
ATOM 8324 N N . ASP C 1 302 ? 69.666 -2.114 27.204 1.00 32.07 302 ASP C N 1
ATOM 8325 C CA . ASP C 1 302 ? 69.132 -1.263 26.170 1.00 32.86 302 ASP C CA 1
ATOM 8326 C C . ASP C 1 302 ? 69.457 0.210 26.377 1.00 31.99 302 ASP C C 1
ATOM 8327 O O . ASP C 1 302 ? 69.368 0.999 25.436 1.00 30.66 302 ASP C O 1
ATOM 8332 N N . VAL C 1 303 ? 69.834 0.592 27.603 1.00 31.27 303 VAL C N 1
ATOM 8333 C CA . VAL C 1 303 ? 70.030 1.993 27.910 1.00 31.38 303 VAL C CA 1
ATOM 8334 C C . VAL C 1 303 ? 71.524 2.350 27.871 1.00 33.54 303 VAL C C 1
ATOM 8335 O O . VAL C 1 303 ? 71.921 3.413 27.384 1.00 34.17 303 VAL C O 1
ATOM 8339 N N . TYR C 1 304 ? 72.319 1.446 28.396 1.00 34.08 304 TYR C N 1
ATOM 8340 C CA . TYR C 1 304 ? 73.781 1.555 28.371 1.00 36.18 304 TYR C CA 1
ATOM 8341 C C . TYR C 1 304 ? 74.349 0.161 28.503 1.00 36.01 304 TYR C C 1
ATOM 8342 O O . TYR C 1 304 ? 73.881 -0.635 29.321 1.00 35.58 304 TYR C O 1
ATOM 8351 N N . ASN C 1 305 ? 75.383 -0.132 27.719 1.00 37.93 305 ASN C N 1
ATOM 8352 C CA . ASN C 1 305 ? 76.044 -1.437 27.816 1.00 38.91 305 ASN C CA 1
ATOM 8353 C C . ASN C 1 305 ? 77.012 -1.512 28.997 1.00 39.57 305 ASN C C 1
ATOM 8354 O O . ASN C 1 305 ? 78.213 -1.355 28.804 1.00 39.83 305 ASN C O 1
ATOM 8359 N N . GLN C 1 306 ? 76.499 -1.724 30.212 1.00 38.84 306 GLN C N 1
ATOM 8360 C CA . GLN C 1 306 ? 77.327 -1.837 31.439 1.00 39.71 306 GLN C CA 1
ATOM 8361 C C . GLN C 1 306 ? 78.308 -3.034 31.393 1.00 39.94 306 GLN C C 1
ATOM 8362 O O . GLN C 1 306 ? 77.962 -4.065 30.838 1.00 39.16 306 GLN C O 1
ATOM 8368 N N . PRO C 1 307 ? 79.520 -2.890 32.001 1.00 41.51 307 PRO C N 1
ATOM 8369 C CA . PRO C 1 307 ? 80.504 -3.983 32.007 1.00 41.02 307 PRO C CA 1
ATOM 8370 C C . PRO C 1 307 ? 79.902 -5.262 32.546 1.00 41.41 307 PRO C C 1
ATOM 8371 O O . PRO C 1 307 ? 80.092 -6.325 31.918 1.00 41.15 307 PRO C O 1
ATOM 8375 N N . TYR C 1 308 ? 79.157 -5.164 33.664 1.00 39.80 308 TYR C N 1
ATOM 8376 C CA . TYR C 1 308 ? 78.540 -6.348 34.262 1.00 39.36 308 TYR C CA 1
ATOM 8377 C C . TYR C 1 308 ? 77.414 -6.987 33.423 1.00 39.60 308 TYR C C 1
ATOM 8378 O O . TYR C 1 308 ? 76.922 -8.055 33.766 1.00 39.78 308 TYR C O 1
ATOM 8387 N N . PHE C 1 309 ? 77.010 -6.366 32.318 1.00 40.38 309 PHE C N 1
ATOM 8388 C CA . PHE C 1 309 ? 76.161 -7.096 31.387 1.00 40.97 309 PHE C CA 1
ATOM 8389 C C . PHE C 1 309 ? 76.886 -8.240 30.616 1.00 42.04 309 PHE C C 1
ATOM 8390 O O . PHE C 1 309 ? 76.338 -8.769 29.663 1.00 42.52 309 PHE C O 1
ATOM 8398 N N . GLY C 1 310 ? 78.094 -8.610 31.075 0.50 43.14 310 GLY C N 1
ATOM 8399 C CA . GLY C 1 310 ? 78.727 -9.926 30.805 0.50 44.31 310 GLY C CA 1
ATOM 8400 C C . GLY C 1 310 ? 78.512 -10.418 29.396 0.50 45.84 310 GLY C C 1
ATOM 8401 O O . GLY C 1 310 ? 78.612 -9.633 28.466 0.50 46.28 310 GLY C O 1
ATOM 8402 N N . PRO C 1 311 ? 78.221 -11.716 29.207 0.50 46.96 311 PRO C N 1
ATOM 8403 C CA . PRO C 1 311 ? 78.179 -12.854 30.121 0.50 47.87 311 PRO C CA 1
ATOM 8404 C C . PRO C 1 311 ? 79.531 -13.248 30.704 0.50 49.01 311 PRO C C 1
ATOM 8405 O O . PRO C 1 311 ? 79.590 -13.740 31.833 0.50 48.93 311 PRO C O 1
ATOM 8409 N N . ALA C 1 312 ? 80.606 -13.047 29.948 0.50 50.39 312 ALA C N 1
ATOM 8410 C CA . ALA C 1 312 ? 81.940 -13.387 30.431 0.50 51.63 312 ALA C CA 1
ATOM 8411 C C . ALA C 1 312 ? 82.127 -12.920 31.869 0.50 52.57 312 ALA C C 1
ATOM 8412 O O . ALA C 1 312 ? 82.879 -13.520 32.647 0.50 52.74 312 ALA C O 1
ATOM 8414 N N . LYS C 1 313 ? 81.424 -11.844 32.213 1.00 53.66 313 LYS C N 1
ATOM 8415 C CA . LYS C 1 313 ? 81.469 -11.264 33.553 1.00 54.00 313 LYS C CA 1
ATOM 8416 C C . LYS C 1 313 ? 80.290 -11.670 34.465 1.00 53.72 313 LYS C C 1
ATOM 8417 O O . LYS C 1 313 ? 79.983 -10.961 35.415 1.00 53.11 313 LYS C O 1
ATOM 8423 N N . GLY C 1 314 ? 79.654 -12.815 34.179 1.00 54.18 314 GLY C N 1
ATOM 8424 C CA . GLY C 1 314 ? 78.727 -13.489 35.130 1.00 53.48 314 GLY C CA 1
ATOM 8425 C C . GLY C 1 314 ? 77.220 -13.252 34.956 1.00 52.51 314 GLY C C 1
ATOM 8426 O O . GLY C 1 314 ? 76.395 -13.958 35.554 1.00 52.45 314 GLY C O 1
ATOM 8427 N N . PHE C 1 315 ? 76.880 -12.255 34.145 1.00 51.99 315 PHE C N 1
ATOM 8428 C CA . PHE C 1 315 ? 75.504 -12.012 33.677 1.00 50.89 315 PHE C CA 1
ATOM 8429 C C . PHE C 1 315 ? 74.776 -13.294 33.292 1.00 50.66 315 PHE C C 1
ATOM 8430 O O . PHE C 1 315 ? 75.306 -14.081 32.498 1.00 51.01 315 PHE C O 1
ATOM 8438 N N . PRO C 1 316 ? 73.554 -13.504 33.838 1.00 49.85 316 PRO C N 1
ATOM 8439 C CA . PRO C 1 316 ? 72.795 -12.568 34.692 1.00 49.01 316 PRO C CA 1
ATOM 8440 C C . PRO C 1 316 ? 72.893 -12.767 36.212 1.00 48.14 316 PRO C C 1
ATOM 8441 O O . PRO C 1 316 ? 72.392 -11.930 36.978 1.00 47.74 316 PRO C O 1
ATOM 8445 N N . ASP C 1 317 ? 73.532 -13.846 36.649 1.00 47.82 317 ASP C N 1
ATOM 8446 C CA . ASP C 1 317 ? 73.544 -14.236 38.079 1.00 47.81 317 ASP C CA 1
ATOM 8447 C C . ASP C 1 317 ? 74.252 -13.292 39.055 1.00 46.43 317 ASP C C 1
ATOM 8448 O O . ASP C 1 317 ? 74.041 -13.384 40.271 1.00 46.11 317 ASP C O 1
ATOM 8453 N N . ASN C 1 318 ? 75.056 -12.376 38.516 1.00 45.43 318 ASN C N 1
ATOM 8454 C CA . ASN C 1 318 ? 75.761 -11.326 39.295 1.00 44.57 318 ASN C CA 1
ATOM 8455 C C . ASN C 1 318 ? 74.893 -10.132 39.704 1.00 43.59 318 ASN C C 1
ATOM 8456 O O . ASN C 1 318 ? 75.270 -9.332 40.560 1.00 43.38 318 ASN C O 1
ATOM 8461 N N . LEU C 1 319 ? 73.727 -10.002 39.080 1.00 42.11 319 LEU C N 1
ATOM 8462 C CA . LEU C 1 319 ? 72.950 -8.781 39.232 1.00 41.10 319 LEU C CA 1
ATOM 8463 C C . LEU C 1 319 ? 72.387 -8.628 40.663 1.00 40.80 319 LEU C C 1
ATOM 8464 O O . LEU C 1 319 ? 72.438 -7.509 41.203 1.00 39.56 319 LEU C O 1
ATOM 8469 N N . PRO C 1 320 ? 71.882 -9.740 41.299 1.00 40.11 320 PRO C N 1
ATOM 8470 C CA . PRO C 1 320 ? 71.365 -9.508 42.653 1.00 39.12 320 PRO C CA 1
ATOM 8471 C C . PRO C 1 320 ? 72.343 -8.782 43.580 1.00 39.56 320 PRO C C 1
ATOM 8472 O O . PRO C 1 320 ? 71.943 -7.925 44.367 1.00 38.33 320 PRO C O 1
ATOM 8476 N N . ASP C 1 321 ? 73.618 -9.095 43.451 1.00 41.19 321 ASP C N 1
ATOM 8477 C CA . ASP C 1 321 ? 74.615 -8.523 44.346 1.00 41.18 321 ASP C CA 1
ATOM 8478 C C . ASP C 1 321 ? 74.908 -7.043 44.004 1.00 40.14 321 ASP C C 1
ATOM 8479 O O . ASP C 1 321 ? 75.135 -6.216 44.883 1.00 40.12 321 ASP C O 1
ATOM 8484 N N . ILE C 1 322 ? 74.876 -6.738 42.714 1.00 38.71 322 ILE C N 1
ATOM 8485 C CA . ILE C 1 322 ? 75.106 -5.414 42.171 1.00 37.11 322 ILE C CA 1
ATOM 8486 C C . ILE C 1 322 ? 73.963 -4.493 42.613 1.00 36.74 322 ILE C C 1
ATOM 8487 O O . ILE C 1 322 ? 74.206 -3.421 43.155 1.00 36.00 322 ILE C O 1
ATOM 8492 N N . TRP C 1 323 ? 72.714 -4.905 42.355 1.00 35.44 323 TRP C N 1
ATOM 8493 C CA . TRP C 1 323 ? 71.552 -4.127 42.768 1.00 34.18 323 TRP C CA 1
ATOM 8494 C C . TRP C 1 323 ? 71.554 -3.996 44.288 1.00 34.62 323 TRP C C 1
ATOM 8495 O O . TRP C 1 323 ? 71.248 -2.936 44.816 1.00 34.40 323 TRP C O 1
ATOM 8506 N N . TYR C 1 324 ? 71.889 -5.077 44.998 1.00 34.33 324 TYR C N 1
ATOM 8507 C CA . TYR C 1 324 ? 71.966 -4.997 46.466 1.00 35.38 324 TYR C CA 1
ATOM 8508 C C . TYR C 1 324 ? 72.912 -3.877 46.920 1.00 34.69 324 TYR C C 1
ATOM 8509 O O . TYR C 1 324 ? 72.574 -3.081 47.786 1.00 34.14 324 TYR C O 1
ATOM 8518 N N . HIS C 1 325 ? 74.102 -3.831 46.336 1.00 35.34 325 HIS C N 1
ATOM 8519 C CA . HIS C 1 325 ? 75.140 -2.868 46.767 1.00 35.53 325 HIS C CA 1
ATOM 8520 C C . HIS C 1 325 ? 74.827 -1.435 46.396 1.00 35.18 325 HIS C C 1
ATOM 8521 O O . HIS C 1 325 ? 74.965 -0.531 47.209 1.00 35.98 325 HIS C O 1
ATOM 8528 N N . HIS C 1 326 ? 74.365 -1.226 45.165 1.00 34.18 326 HIS C N 1
ATOM 8529 C CA . HIS C 1 326 ? 74.057 0.134 44.694 1.00 33.52 326 HIS C CA 1
ATOM 8530 C C . HIS C 1 326 ? 72.858 0.757 45.460 1.00 32.11 326 HIS C C 1
ATOM 8531 O O . HIS C 1 326 ? 72.842 1.964 45.725 1.00 31.00 326 HIS C O 1
ATOM 8538 N N . PHE C 1 327 ? 71.856 -0.075 45.775 1.00 31.89 327 PHE C N 1
ATOM 8539 C CA . PHE C 1 327 ? 70.661 0.422 46.446 1.00 31.11 327 PHE C CA 1
ATOM 8540 C C . PHE C 1 327 ? 69.879 -0.549 47.347 1.00 31.51 327 PHE C C 1
ATOM 8541 O O . PHE C 1 327 ? 69.241 -0.113 48.304 1.00 32.85 327 PHE C O 1
ATOM 8549 N N . GLY C 1 328 ? 69.873 -1.825 47.006 1.00 31.92 328 GLY C N 1
ATOM 8550 C CA . GLY C 1 328 ? 69.066 -2.836 47.717 1.00 32.79 328 GLY C CA 1
ATOM 8551 C C . GLY C 1 328 ? 69.234 -2.850 49.226 1.00 32.84 328 GLY C C 1
ATOM 8552 O O . GLY C 1 328 ? 68.268 -3.059 49.979 1.00 33.26 328 GLY C O 1
ATOM 8553 N N . TYR C 1 329 ? 70.472 -2.603 49.659 1.00 33.78 329 TYR C N 1
ATOM 8554 C CA . TYR C 1 329 ? 70.850 -2.663 51.090 1.00 33.39 329 TYR C CA 1
ATOM 8555 C C . TYR C 1 329 ? 70.139 -1.553 51.867 1.00 33.33 329 TYR C C 1
ATOM 8556 O O . TYR C 1 329 ? 69.936 -1.681 53.068 1.00 32.89 329 TYR C O 1
ATOM 8565 N N . VAL C 1 330 ? 69.710 -0.478 51.178 1.00 32.94 330 VAL C N 1
ATOM 8566 C CA . VAL C 1 330 ? 69.041 0.619 51.894 1.00 33.70 330 VAL C CA 1
ATOM 8567 C C . VAL C 1 330 ? 67.728 0.094 52.501 1.00 34.35 330 VAL C C 1
ATOM 8568 O O . VAL C 1 330 ? 67.309 0.528 53.575 1.00 35.87 330 VAL C O 1
ATOM 8572 N N . LYS C 1 331 ? 67.084 -0.863 51.836 1.00 34.88 331 LYS C N 1
ATOM 8573 C CA . LYS C 1 331 ? 65.869 -1.454 52.407 1.00 36.06 331 LYS C CA 1
ATOM 8574 C C . LYS C 1 331 ? 66.182 -2.719 53.250 1.00 36.66 331 LYS C C 1
ATOM 8575 O O . LYS C 1 331 ? 65.638 -2.895 54.334 1.00 36.96 331 LYS C O 1
ATOM 8581 N N . LEU C 1 332 ? 67.022 -3.599 52.710 1.00 38.32 332 LEU C N 1
ATOM 8582 C CA . LEU C 1 332 ? 67.209 -4.952 53.276 1.00 39.44 332 LEU C CA 1
ATOM 8583 C C . LEU C 1 332 ? 68.086 -4.965 54.531 1.00 41.54 332 LEU C C 1
ATOM 8584 O O . LEU C 1 332 ? 67.927 -5.832 55.388 1.00 41.47 332 LEU C O 1
ATOM 8589 N N . GLU C 1 333 ? 69.025 -4.028 54.601 1.00 41.94 333 GLU C N 1
ATOM 8590 C CA . GLU C 1 333 ? 69.883 -3.879 55.759 1.00 43.29 333 GLU C CA 1
ATOM 8591 C C . GLU C 1 333 ? 69.412 -2.730 56.626 1.00 43.12 333 GLU C C 1
ATOM 8592 O O . GLU C 1 333 ? 69.142 -2.940 57.790 1.00 44.52 333 GLU C O 1
ATOM 8598 N N . LEU C 1 334 ? 69.262 -1.530 56.064 1.00 42.46 334 LEU C N 1
ATOM 8599 C CA . LEU C 1 334 ? 68.929 -0.359 56.874 1.00 41.52 334 LEU C CA 1
ATOM 8600 C C . LEU C 1 334 ? 67.454 -0.164 57.194 1.00 40.81 334 LEU C C 1
ATOM 8601 O O . LEU C 1 334 ? 67.131 0.615 58.105 1.00 41.57 334 LEU C O 1
ATOM 8606 N N . GLY C 1 335 ? 66.551 -0.825 56.461 1.00 39.03 335 GLY C N 1
ATOM 8607 C CA . GLY C 1 335 ? 65.110 -0.720 56.746 1.00 37.79 335 GLY C CA 1
ATOM 8608 C C . GLY C 1 335 ? 64.372 0.533 56.278 1.00 36.73 335 GLY C C 1
ATOM 8609 O O . GLY C 1 335 ? 63.235 0.827 56.719 1.00 35.62 335 GLY C O 1
ATOM 8610 N N . TYR C 1 336 ? 64.979 1.291 55.366 1.00 35.39 336 TYR C N 1
ATOM 8611 C CA . TYR C 1 336 ? 64.259 2.430 54.747 1.00 34.42 336 TYR C CA 1
ATOM 8612 C C . TYR C 1 336 ? 63.259 2.016 53.660 1.00 31.81 336 TYR C C 1
ATOM 8613 O O . TYR C 1 336 ? 63.444 1.014 53.011 1.00 31.17 336 TYR C O 1
ATOM 8622 N N . SER C 1 337 ? 62.250 2.851 53.441 1.00 31.65 337 SER C N 1
ATOM 8623 C CA . SER C 1 337 ? 61.442 2.768 52.237 1.00 31.10 337 SER C CA 1
ATOM 8624 C C . SER C 1 337 ? 62.310 3.025 50.976 1.00 30.54 337 SER C C 1
ATOM 8625 O O . SER C 1 337 ? 62.902 4.109 50.849 1.00 29.53 337 SER C O 1
ATOM 8628 N N . VAL C 1 338 ? 62.374 2.030 50.079 1.00 30.40 338 VAL C N 1
ATOM 8629 C CA . VAL C 1 338 ? 63.068 2.156 48.771 1.00 29.92 338 VAL C CA 1
ATOM 8630 C C . VAL C 1 338 ? 62.035 1.925 47.639 1.00 29.46 338 VAL C C 1
ATOM 8631 O O . VAL C 1 338 ? 61.402 0.873 47.582 1.00 27.89 338 VAL C O 1
ATOM 8635 N N . VAL C 1 339 ? 61.821 2.922 46.787 1.00 28.54 339 VAL C N 1
ATOM 8636 C CA . VAL C 1 339 ? 60.878 2.758 45.680 1.00 27.28 339 VAL C CA 1
ATOM 8637 C C . VAL C 1 339 ? 61.668 2.957 44.372 1.00 28.03 339 VAL C C 1
ATOM 8638 O O . VAL C 1 339 ? 62.199 4.053 44.146 1.00 28.13 339 VAL C O 1
ATOM 8642 N N . ILE C 1 340 ? 61.707 1.941 43.512 1.00 28.28 340 ILE C N 1
ATOM 8643 C CA . ILE C 1 340 ? 62.340 2.104 42.169 1.00 27.58 340 ILE C CA 1
ATOM 8644 C C . ILE C 1 340 ? 61.574 3.096 41.275 1.00 25.66 340 ILE C C 1
ATOM 8645 O O . ILE C 1 340 ? 60.445 2.862 40.854 1.00 25.54 340 ILE C O 1
ATOM 8650 N N . GLY C 1 341 ? 62.184 4.249 41.010 1.00 24.47 341 GLY C N 1
ATOM 8651 C CA . GLY C 1 341 ? 61.516 5.346 40.309 1.00 23.12 341 GLY C CA 1
ATOM 8652 C C . GLY C 1 341 ? 61.497 5.203 38.813 1.00 23.40 341 GLY C C 1
ATOM 8653 O O . GLY C 1 341 ? 60.688 5.820 38.141 1.00 22.49 341 GLY C O 1
ATOM 8654 N N . GLU C 1 342 ? 62.488 4.489 38.263 1.00 24.52 342 GLU C N 1
ATOM 8655 C CA . GLU C 1 342 ? 62.488 4.247 36.799 1.00 25.60 342 GLU C CA 1
ATOM 8656 C C . GLU C 1 342 ? 63.246 2.961 36.585 1.00 24.94 342 GLU C C 1
ATOM 8657 O O . GLU C 1 342 ? 64.254 2.770 37.196 1.00 25.76 342 GLU C O 1
ATOM 8663 N N . PHE C 1 343 ? 62.774 2.126 35.665 1.00 23.93 343 PHE C N 1
ATOM 8664 C CA . PHE C 1 343 ? 63.490 0.902 35.221 1.00 23.29 343 PHE C CA 1
ATOM 8665 C C . PHE C 1 343 ? 62.710 0.414 34.007 1.00 23.84 343 PHE C C 1
ATOM 8666 O O . PHE C 1 343 ? 61.539 0.692 33.930 1.00 23.69 343 PHE C O 1
ATOM 8674 N N . GLY C 1 344 ? 63.342 -0.237 33.053 1.00 24.14 344 GLY C N 1
ATOM 8675 C CA . GLY C 1 344 ? 62.625 -0.612 31.808 1.00 25.13 344 GLY C CA 1
ATOM 8676 C C . GLY C 1 344 ? 63.607 -0.977 30.711 1.00 26.45 344 GLY C C 1
ATOM 8677 O O . GLY C 1 344 ? 64.830 -0.948 30.922 1.00 27.91 344 GLY C O 1
ATOM 8678 N N . GLY C 1 345 ? 63.075 -1.349 29.561 1.00 26.13 345 GLY C N 1
ATOM 8679 C CA . GLY C 1 345 ? 63.890 -1.640 28.384 1.00 24.69 345 GLY C CA 1
ATOM 8680 C C . GLY C 1 345 ? 63.015 -2.236 27.335 1.00 26.31 345 GLY C C 1
ATOM 8681 O O . GLY C 1 345 ? 61.849 -2.466 27.568 1.00 22.66 345 GLY C O 1
ATOM 8682 N N . LYS C 1 346 ? 63.604 -2.566 26.192 1.00 25.57 346 LYS C N 1
ATOM 8683 C CA . LYS C 1 346 ? 62.823 -3.010 25.068 1.00 25.13 346 LYS C CA 1
ATOM 8684 C C . LYS C 1 346 ? 62.401 -4.470 25.123 1.00 24.23 346 LYS C C 1
ATOM 8685 O O . LYS C 1 346 ? 61.550 -4.858 24.336 1.00 25.27 346 LYS C O 1
ATOM 8691 N N . TYR C 1 347 ? 62.979 -5.265 26.018 1.00 25.65 347 TYR C N 1
ATOM 8692 C CA . TYR C 1 347 ? 62.514 -6.633 26.239 1.00 26.01 347 TYR C CA 1
ATOM 8693 C C . TYR C 1 347 ? 62.579 -7.419 24.921 1.00 27.57 347 TYR C C 1
ATOM 8694 O O . TYR C 1 347 ? 61.655 -8.185 24.563 1.00 26.36 347 TYR C O 1
ATOM 8703 N N . GLY C 1 348 ? 63.688 -7.200 24.177 1.00 27.55 348 GLY C N 1
ATOM 8704 C CA . GLY C 1 348 ? 63.942 -7.931 22.921 1.00 29.83 348 GLY C CA 1
ATOM 8705 C C . GLY C 1 348 ? 63.218 -7.381 21.707 1.00 31.51 348 GLY C C 1
ATOM 8706 O O . GLY C 1 348 ? 63.373 -7.930 20.600 1.00 34.30 348 GLY C O 1
ATOM 8707 N N . HIS C 1 349 ? 62.449 -6.300 21.860 1.00 31.08 349 HIS C N 1
ATOM 8708 C CA . HIS C 1 349 ? 61.676 -5.773 20.743 1.00 32.59 349 HIS C CA 1
ATOM 8709 C C . HIS C 1 349 ? 62.466 -4.722 20.044 1.00 32.79 349 HIS C C 1
ATOM 8710 O O . HIS C 1 349 ? 62.266 -3.534 20.253 1.00 31.49 349 HIS C O 1
ATOM 8717 N N . GLY C 1 350 ? 63.416 -5.205 19.235 1.00 34.15 350 GLY C N 1
ATOM 8718 C CA . GLY C 1 350 ? 64.238 -4.345 18.424 1.00 35.67 350 GLY C CA 1
ATOM 8719 C C . GLY C 1 350 ? 65.335 -3.773 19.278 1.00 36.46 350 GLY C C 1
ATOM 8720 O O . GLY C 1 350 ? 65.865 -2.722 18.996 1.00 38.32 350 GLY C O 1
ATOM 8721 N N . GLY C 1 351 ? 65.649 -4.449 20.354 1.00 35.89 351 GLY C N 1
ATOM 8722 C CA . GLY C 1 351 ? 66.739 -3.990 21.160 1.00 37.09 351 GLY C CA 1
ATOM 8723 C C . GLY C 1 351 ? 67.715 -5.111 21.343 1.00 37.45 351 GLY C C 1
ATOM 8724 O O . GLY C 1 351 ? 67.724 -6.077 20.557 1.00 37.61 351 GLY C O 1
ATOM 8725 N N . ASP C 1 352 ? 68.526 -4.977 22.388 1.00 38.08 352 ASP C N 1
ATOM 8726 C CA . ASP C 1 352 ? 69.505 -5.977 22.808 1.00 38.96 352 ASP C CA 1
ATOM 8727 C C . ASP C 1 352 ? 68.798 -7.241 23.368 1.00 39.76 352 ASP C C 1
ATOM 8728 O O . ASP C 1 352 ? 68.000 -7.132 24.287 1.00 39.74 352 ASP C O 1
ATOM 8733 N N . PRO C 1 353 ? 69.092 -8.442 22.828 1.00 40.30 353 PRO C N 1
ATOM 8734 C CA . PRO C 1 353 ? 68.441 -9.705 23.305 1.00 40.03 353 PRO C CA 1
ATOM 8735 C C . PRO C 1 353 ? 68.650 -10.007 24.798 1.00 38.97 353 PRO C C 1
ATOM 8736 O O . PRO C 1 353 ? 67.772 -10.635 25.458 1.00 39.72 353 PRO C O 1
ATOM 8740 N N . ARG C 1 354 ? 69.763 -9.516 25.342 1.00 36.94 354 ARG C N 1
ATOM 8741 C CA . ARG C 1 354 ? 70.023 -9.602 26.775 1.00 35.04 354 ARG C CA 1
ATOM 8742 C C . ARG C 1 354 ? 69.023 -8.835 27.671 1.00 32.98 354 ARG C C 1
ATOM 8743 O O . ARG C 1 354 ? 68.996 -9.067 28.854 1.00 32.62 354 ARG C O 1
ATOM 8751 N N . ASP C 1 355 ? 68.245 -7.914 27.120 1.00 33.48 355 ASP C N 1
ATOM 8752 C CA . ASP C 1 355 ? 67.275 -7.153 27.940 1.00 31.96 355 ASP C CA 1
ATOM 8753 C C . ASP C 1 355 ? 66.153 -8.009 28.515 1.00 31.86 355 ASP C C 1
ATOM 8754 O O . ASP C 1 355 ? 65.696 -7.708 29.625 1.00 31.94 355 ASP C O 1
ATOM 8759 N N . VAL C 1 356 ? 65.733 -9.054 27.782 1.00 30.76 356 VAL C N 1
ATOM 8760 C CA . VAL C 1 356 ? 64.748 -10.048 28.289 1.00 31.11 356 VAL C CA 1
ATOM 8761 C C . VAL C 1 356 ? 65.268 -10.751 29.533 1.00 31.93 356 VAL C C 1
ATOM 8762 O O . VAL C 1 356 ? 64.633 -10.725 30.591 1.00 31.61 356 VAL C O 1
ATOM 8766 N N . ILE C 1 357 ? 66.431 -11.370 29.412 1.00 32.23 357 ILE C N 1
ATOM 8767 C CA . ILE C 1 357 ? 67.025 -12.029 30.576 1.00 33.50 357 ILE C CA 1
ATOM 8768 C C . ILE C 1 357 ? 67.148 -10.994 31.697 1.00 32.25 357 ILE C C 1
ATOM 8769 O O . ILE C 1 357 ? 66.808 -11.291 32.851 1.00 33.61 357 ILE C O 1
ATOM 8774 N N . TRP C 1 358 ? 67.600 -9.783 31.358 1.00 30.52 358 TRP C N 1
ATOM 8775 C CA . TRP C 1 358 ? 67.728 -8.688 32.358 1.00 29.46 358 TRP C CA 1
ATOM 8776 C C . TRP C 1 358 ? 66.425 -8.365 33.123 1.00 27.46 358 TRP C C 1
ATOM 8777 O O . TRP C 1 358 ? 66.416 -8.375 34.335 1.00 27.96 358 TRP C O 1
ATOM 8788 N N . GLN C 1 359 ? 65.347 -8.087 32.415 1.00 28.69 359 GLN C N 1
ATOM 8789 C CA . GLN C 1 359 ? 64.069 -7.704 33.082 1.00 26.38 359 GLN C CA 1
ATOM 8790 C C . GLN C 1 359 ? 63.502 -8.908 33.852 1.00 27.83 359 GLN C C 1
ATOM 8791 O O . GLN C 1 359 ? 62.876 -8.723 34.918 1.00 26.02 359 GLN C O 1
ATOM 8797 N N . ASN C 1 360 ? 63.721 -10.122 33.327 1.00 26.96 360 ASN C N 1
ATOM 8798 C CA . ASN C 1 360 ? 63.213 -11.329 34.008 1.00 29.04 360 ASN C CA 1
ATOM 8799 C C . ASN C 1 360 ? 63.944 -11.508 35.367 1.00 28.36 360 ASN C C 1
ATOM 8800 O O . ASN C 1 360 ? 63.323 -11.763 36.392 1.00 29.35 360 ASN C O 1
ATOM 8805 N N . LYS C 1 361 ? 65.261 -11.347 35.353 1.00 28.51 361 LYS C N 1
ATOM 8806 C CA . LYS C 1 361 ? 66.068 -11.360 36.568 1.00 28.89 361 LYS C CA 1
ATOM 8807 C C . LYS C 1 361 ? 65.784 -10.219 37.583 1.00 28.04 361 LYS C C 1
ATOM 8808 O O . LYS C 1 361 ? 65.753 -10.463 38.806 1.00 28.18 361 LYS C O 1
ATOM 8814 N N . LEU C 1 362 ? 65.585 -8.994 37.093 1.00 27.96 362 LEU C N 1
ATOM 8815 C CA . LEU C 1 362 ? 65.260 -7.860 37.972 1.00 27.31 362 LEU C CA 1
ATOM 8816 C C . LEU C 1 362 ? 63.921 -8.120 38.675 1.00 27.36 362 LEU C C 1
ATOM 8817 O O . LEU C 1 362 ? 63.786 -7.983 39.893 1.00 28.00 362 LEU C O 1
ATOM 8822 N N . VAL C 1 363 ? 62.922 -8.530 37.894 1.00 27.25 363 VAL C N 1
ATOM 8823 C CA . VAL C 1 363 ? 61.624 -8.787 38.495 1.00 27.81 363 VAL C CA 1
ATOM 8824 C C . VAL C 1 363 ? 61.672 -10.001 39.496 1.00 29.85 363 VAL C C 1
ATOM 8825 O O . VAL C 1 363 ? 61.040 -9.912 40.558 1.00 31.73 363 VAL C O 1
ATOM 8829 N N . ASP C 1 364 ? 62.442 -11.072 39.194 1.00 30.85 364 ASP C N 1
ATOM 8830 C CA . ASP C 1 364 ? 62.640 -12.230 40.144 1.00 31.02 364 ASP C CA 1
ATOM 8831 C C . ASP C 1 364 ? 63.153 -11.711 41.491 1.00 30.70 364 ASP C C 1
ATOM 8832 O O . ASP C 1 364 ? 62.677 -12.110 42.547 1.00 27.94 364 ASP C O 1
ATOM 8837 N N . TRP C 1 365 ? 64.112 -10.786 41.420 1.00 31.10 365 TRP C N 1
ATOM 8838 C CA . TRP C 1 365 ? 64.771 -10.254 42.595 1.00 31.49 365 TRP C CA 1
ATOM 8839 C C . TRP C 1 365 ? 63.847 -9.298 43.352 1.00 30.94 365 TRP C C 1
ATOM 8840 O O . TRP C 1 365 ? 63.908 -9.230 44.598 1.00 31.06 365 TRP C O 1
ATOM 8851 N N . MET C 1 366 ? 63.024 -8.514 42.632 1.00 30.34 366 MET C N 1
ATOM 8852 C CA . MET C 1 366 ? 62.069 -7.619 43.313 1.00 29.89 366 MET C CA 1
ATOM 8853 C C . MET C 1 366 ? 60.993 -8.401 44.078 1.00 29.58 366 MET C C 1
ATOM 8854 O O . MET C 1 366 ? 60.610 -8.021 45.191 1.00 28.80 366 MET C O 1
ATOM 8859 N N . ILE C 1 367 ? 60.527 -9.495 43.490 1.00 29.91 367 ILE C N 1
ATOM 8860 C CA . ILE C 1 367 ? 59.615 -10.425 44.165 1.00 30.48 367 ILE C CA 1
ATOM 8861 C C . ILE C 1 367 ? 60.304 -11.041 45.394 1.00 30.84 367 ILE C C 1
ATOM 8862 O O . ILE C 1 367 ? 59.796 -10.931 46.526 1.00 31.78 367 ILE C O 1
ATOM 8867 N N . GLU C 1 368 ? 61.460 -11.664 45.176 0.50 29.43 368 GLU C N 1
ATOM 8868 C CA . GLU C 1 368 ? 62.159 -12.374 46.255 0.50 29.76 368 GLU C CA 1
ATOM 8869 C C . GLU C 1 368 ? 62.442 -11.460 47.439 0.50 30.07 368 GLU C C 1
ATOM 8870 O O . GLU C 1 368 ? 62.251 -11.835 48.577 0.50 28.56 368 GLU C O 1
ATOM 8876 N N . ASN C 1 369 ? 62.819 -10.218 47.164 1.00 32.31 369 ASN C N 1
ATOM 8877 C CA . ASN C 1 369 ? 63.150 -9.268 48.220 1.00 33.87 369 ASN C CA 1
ATOM 8878 C C . ASN C 1 369 ? 62.061 -8.247 48.603 1.00 35.10 369 ASN C C 1
ATOM 8879 O O . ASN C 1 369 ? 62.291 -7.327 49.405 1.00 35.94 369 ASN C O 1
ATOM 8884 N N . LYS C 1 370 ? 60.863 -8.404 48.048 1.00 36.07 370 LYS C N 1
ATOM 8885 C CA . LYS C 1 370 ? 59.728 -7.522 48.375 1.00 36.64 370 LYS C CA 1
ATOM 8886 C C . LYS C 1 370 ? 59.923 -6.014 48.056 1.00 35.88 370 LYS C C 1
ATOM 8887 O O . LYS C 1 370 ? 59.472 -5.158 48.819 1.00 36.43 370 LYS C O 1
ATOM 8893 N N . PHE C 1 371 ? 60.567 -5.699 46.930 1.00 34.14 371 PHE C N 1
ATOM 8894 C CA . PHE C 1 371 ? 60.515 -4.342 46.390 1.00 33.27 371 PHE C CA 1
ATOM 8895 C C . PHE C 1 371 ? 59.223 -4.268 45.553 1.00 32.63 371 PHE C C 1
ATOM 8896 O O . PHE C 1 371 ? 59.254 -4.525 44.367 1.00 33.61 371 PHE C O 1
ATOM 8904 N N A CYS C 1 372 ? 58.117 -3.899 46.205 0.50 31.82 372 CYS C N 1
ATOM 8905 N N B CYS C 1 372 ? 58.097 -3.949 46.187 0.50 32.36 372 CYS C N 1
ATOM 8906 C CA A CYS C 1 372 ? 56.780 -3.906 45.614 0.50 31.07 372 CYS C CA 1
ATOM 8907 C CA B CYS C 1 372 ? 56.817 -3.938 45.494 0.50 32.27 372 CYS C CA 1
ATOM 8908 C C A CYS C 1 372 ? 56.237 -2.517 45.289 0.50 29.98 372 CYS C C 1
ATOM 8909 C C B CYS C 1 372 ? 56.404 -2.567 44.968 0.50 30.59 372 CYS C C 1
ATOM 8910 O O A CYS C 1 372 ? 55.079 -2.376 44.914 0.50 29.55 372 CYS C O 1
ATOM 8911 O O B CYS C 1 372 ? 55.493 -2.500 44.139 0.50 29.53 372 CYS C O 1
ATOM 8916 N N . ASP C 1 373 ? 57.086 -1.508 45.425 1.00 28.36 373 ASP C N 1
ATOM 8917 C CA . ASP C 1 373 ? 56.758 -0.142 45.062 1.00 28.13 373 ASP C CA 1
ATOM 8918 C C . ASP C 1 373 ? 57.688 0.267 43.920 1.00 26.69 373 ASP C C 1
ATOM 8919 O O . ASP C 1 373 ? 58.898 0.174 44.076 1.00 26.21 373 ASP C O 1
ATOM 8924 N N . PHE C 1 374 ? 57.115 0.692 42.782 1.00 24.97 374 PHE C N 1
ATOM 8925 C CA . PHE C 1 374 ? 57.967 0.939 41.608 1.00 24.73 374 PHE C CA 1
ATOM 8926 C C . PHE C 1 374 ? 57.310 1.833 40.582 1.00 23.60 374 PHE C C 1
ATOM 8927 O O . PHE C 1 374 ? 56.066 1.959 40.551 1.00 22.62 374 PHE C O 1
ATOM 8935 N N . PHE C 1 375 ? 58.115 2.433 39.693 1.00 21.18 375 PHE C N 1
ATOM 8936 C CA . PHE C 1 375 ? 57.514 3.140 38.544 1.00 20.42 375 PHE C CA 1
ATOM 8937 C C . PHE C 1 375 ? 58.249 2.717 37.287 1.00 20.86 375 PHE C C 1
ATOM 8938 O O . PHE C 1 375 ? 59.444 3.042 37.131 1.00 21.98 375 PHE C O 1
ATOM 8946 N N . TYR C 1 376 ? 57.561 2.000 36.393 1.00 19.31 376 TYR C N 1
ATOM 8947 C CA . TYR C 1 376 ? 58.204 1.515 35.177 1.00 18.66 376 TYR C CA 1
ATOM 8948 C C . TYR C 1 376 ? 58.473 2.642 34.203 1.00 17.16 376 TYR C C 1
ATOM 8949 O O . TYR C 1 376 ? 57.637 3.577 34.074 1.00 21.30 376 TYR C O 1
ATOM 8958 N N . TRP C 1 377 ? 59.601 2.606 33.508 1.00 20.15 377 TRP C N 1
ATOM 8959 C CA . TRP C 1 377 ? 59.917 3.641 32.478 1.00 19.73 377 TRP C CA 1
ATOM 8960 C C . TRP C 1 377 ? 59.745 2.954 31.083 1.00 20.27 377 TRP C C 1
ATOM 8961 O O . TRP C 1 377 ? 60.548 2.126 30.722 1.00 21.77 377 TRP C O 1
ATOM 8972 N N . SER C 1 378 ? 58.721 3.254 30.307 1.00 19.22 378 SER C N 1
ATOM 8973 C CA . SER C 1 378 ? 57.735 4.273 30.568 1.00 18.66 378 SER C CA 1
ATOM 8974 C C . SER C 1 378 ? 56.411 3.616 30.123 1.00 17.88 378 SER C C 1
ATOM 8975 O O . SER C 1 378 ? 56.390 2.565 29.441 1.00 21.13 378 SER C O 1
ATOM 8978 N N . TRP C 1 379 ? 55.327 4.263 30.482 1.00 18.31 379 TRP C N 1
ATOM 8979 C CA . TRP C 1 379 ? 54.071 4.061 29.797 1.00 16.99 379 TRP C CA 1
ATOM 8980 C C . TRP C 1 379 ? 54.241 4.366 28.294 1.00 19.24 379 TRP C C 1
ATOM 8981 O O . TRP C 1 379 ? 53.876 3.512 27.423 1.00 18.04 379 TRP C O 1
ATOM 8992 N N . ASN C 1 380 ? 54.808 5.541 27.986 1.00 17.59 380 ASN C N 1
ATOM 8993 C CA . ASN C 1 380 ? 55.065 5.995 26.604 1.00 19.00 380 ASN C CA 1
ATOM 8994 C C . ASN C 1 380 ? 55.908 4.973 25.800 1.00 16.63 380 ASN C C 1
ATOM 8995 O O . ASN C 1 380 ? 56.873 4.434 26.307 1.00 17.97 380 ASN C O 1
ATOM 9000 N N . PRO C 1 381 ? 55.614 4.799 24.537 1.00 18.35 381 PRO C N 1
ATOM 9001 C CA . PRO C 1 381 ? 56.512 4.066 23.675 1.00 18.37 381 PRO C CA 1
ATOM 9002 C C . PRO C 1 381 ? 57.597 4.953 23.107 1.00 19.46 381 PRO C C 1
ATOM 9003 O O . PRO C 1 381 ? 58.541 4.409 22.578 1.00 20.90 381 PRO C O 1
ATOM 9007 N N . ASP C 1 382 ? 57.399 6.282 23.135 1.00 19.80 382 ASP C N 1
ATOM 9008 C CA . ASP C 1 382 ? 58.325 7.216 22.398 1.00 21.30 382 ASP C CA 1
ATOM 9009 C C . ASP C 1 382 ? 59.546 7.524 23.279 1.00 23.11 382 ASP C C 1
ATOM 9010 O O . ASP C 1 382 ? 60.015 8.657 23.445 1.00 24.83 382 ASP C O 1
ATOM 9015 N N . SER C 1 383 ? 60.028 6.474 23.898 1.00 23.34 383 SER C N 1
ATOM 9016 C CA . SER C 1 383 ? 61.287 6.512 24.617 1.00 24.18 383 SER C CA 1
ATOM 9017 C C . SER C 1 383 ? 62.339 5.771 23.762 1.00 26.16 383 SER C C 1
ATOM 9018 O O . SER C 1 383 ? 62.295 4.525 23.602 1.00 24.45 383 SER C O 1
ATOM 9021 N N . GLY C 1 384 ? 63.281 6.525 23.185 1.00 26.69 384 GLY C N 1
ATOM 9022 C CA . GLY C 1 384 ? 64.161 5.929 22.151 1.00 28.58 384 GLY C CA 1
ATOM 9023 C C . GLY C 1 384 ? 64.918 4.669 22.555 1.00 29.52 384 GLY C C 1
ATOM 9024 O O . GLY C 1 384 ? 65.051 3.733 21.753 1.00 31.88 384 GLY C O 1
ATOM 9025 N N . ASP C 1 385 ? 65.428 4.610 23.775 1.00 29.40 385 ASP C N 1
ATOM 9026 C CA . ASP C 1 385 ? 66.253 3.492 24.169 1.00 30.17 385 ASP C CA 1
ATOM 9027 C C . ASP C 1 385 ? 65.533 2.423 24.986 1.00 30.76 385 ASP C C 1
ATOM 9028 O O . ASP C 1 385 ? 66.116 1.354 25.229 1.00 33.19 385 ASP C O 1
ATOM 9033 N N . THR C 1 386 ? 64.319 2.705 25.474 1.00 28.36 386 THR C N 1
ATOM 9034 C CA . THR C 1 386 ? 63.665 1.686 26.307 1.00 26.69 386 THR C CA 1
ATOM 9035 C C . THR C 1 386 ? 62.365 1.230 25.699 1.00 25.21 386 THR C C 1
ATOM 9036 O O . THR C 1 386 ? 61.860 0.177 26.064 1.00 26.51 386 THR C O 1
ATOM 9040 N N . GLY C 1 387 ? 61.772 2.024 24.844 1.00 25.75 387 GLY C N 1
ATOM 9041 C CA . GLY C 1 387 ? 60.411 1.725 24.446 1.00 23.27 387 GLY C CA 1
ATOM 9042 C C . GLY C 1 387 ? 59.573 1.849 25.725 1.00 23.24 387 GLY C C 1
ATOM 9043 O O . GLY C 1 387 ? 60.027 2.450 26.746 1.00 21.72 387 GLY C O 1
ATOM 9044 N N . GLY C 1 388 ? 58.381 1.281 25.687 1.00 21.51 388 GLY C N 1
ATOM 9045 C CA . GLY C 1 388 ? 57.554 1.367 26.893 1.00 21.99 388 GLY C CA 1
ATOM 9046 C C . GLY C 1 388 ? 56.627 0.203 27.003 1.00 21.49 388 GLY C C 1
ATOM 9047 O O . GLY C 1 388 ? 56.822 -0.812 26.322 1.00 21.81 388 GLY C O 1
ATOM 9048 N N . ILE C 1 389 ? 55.624 0.351 27.869 1.00 20.70 389 ILE C N 1
ATOM 9049 C CA . ILE C 1 389 ? 54.577 -0.681 27.960 1.00 20.37 389 ILE C CA 1
ATOM 9050 C C . ILE C 1 389 ? 53.740 -0.682 26.689 1.00 18.03 389 ILE C C 1
ATOM 9051 O O . ILE C 1 389 ? 53.428 -1.747 26.202 1.00 19.56 389 ILE C O 1
ATOM 9056 N N . LEU C 1 390 ? 53.382 0.502 26.192 1.00 17.98 390 LEU C N 1
ATOM 9057 C CA . LEU C 1 390 ? 52.692 0.624 24.916 1.00 15.05 390 LEU C CA 1
ATOM 9058 C C . LEU C 1 390 ? 53.616 0.425 23.763 1.00 16.43 390 LEU C C 1
ATOM 9059 O O . LEU C 1 390 ? 54.823 0.724 23.849 1.00 17.88 390 LEU C O 1
ATOM 9064 N N . GLN C 1 391 ? 53.071 -0.089 22.655 1.00 16.90 391 GLN C N 1
ATOM 9065 C CA . GLN C 1 391 ? 53.819 -0.183 21.398 1.00 17.39 391 GLN C CA 1
ATOM 9066 C C . GLN C 1 391 ? 53.716 1.171 20.700 1.00 18.47 391 GLN C C 1
ATOM 9067 O O . GLN C 1 391 ? 53.015 2.046 21.152 1.00 19.62 391 GLN C O 1
ATOM 9073 N N . ASP C 1 392 ? 54.396 1.364 19.563 1.00 20.54 392 ASP C N 1
ATOM 9074 C CA . ASP C 1 392 ? 54.379 2.683 18.863 1.00 21.37 392 ASP C CA 1
ATOM 9075 C C . ASP C 1 392 ? 53.082 3.154 18.308 1.00 20.62 392 ASP C C 1
ATOM 9076 O O . ASP C 1 392 ? 52.941 4.325 17.989 1.00 22.74 392 ASP C O 1
ATOM 9081 N N . ASP C 1 393 ? 52.091 2.254 18.210 1.00 18.84 393 ASP C N 1
ATOM 9082 C CA . ASP C 1 393 ? 50.735 2.683 17.802 1.00 20.85 393 ASP C CA 1
ATOM 9083 C C . ASP C 1 393 ? 50.000 3.398 18.943 1.00 19.17 393 ASP C C 1
ATOM 9084 O O . ASP C 1 393 ? 48.865 3.859 18.760 1.00 22.50 393 ASP C O 1
ATOM 9089 N N . TRP C 1 394 ? 50.630 3.468 20.111 1.00 20.18 394 TRP C N 1
ATOM 9090 C CA . TRP C 1 394 ? 50.087 4.150 21.350 1.00 21.14 394 TRP C CA 1
ATOM 9091 C C . TRP C 1 394 ? 48.860 3.444 21.929 1.00 22.12 394 TRP C C 1
ATOM 9092 O O . TRP C 1 394 ? 48.174 4.015 22.751 1.00 23.12 394 TRP C O 1
ATOM 9103 N N . THR C 1 395 ? 48.599 2.218 21.477 1.00 23.07 395 THR C N 1
ATOM 9104 C CA . THR C 1 395 ? 47.300 1.599 21.702 1.00 25.29 395 THR C CA 1
ATOM 9105 C C . THR C 1 395 ? 47.510 0.166 22.235 1.00 24.11 395 THR C C 1
ATOM 9106 O O . THR C 1 395 ? 46.943 -0.241 23.294 1.00 25.05 395 THR C O 1
ATOM 9110 N N . THR C 1 396 ? 48.325 -0.608 21.543 1.00 22.87 396 THR C N 1
ATOM 9111 C CA . THR C 1 396 ? 48.521 -1.981 21.970 1.00 24.22 396 THR C CA 1
ATOM 9112 C C . THR C 1 396 ? 49.740 -2.076 22.855 1.00 23.64 396 THR C C 1
ATOM 9113 O O . THR C 1 396 ? 50.638 -1.229 22.803 1.00 26.21 396 THR C O 1
ATOM 9117 N N . ILE C 1 397 ? 49.776 -3.073 23.721 1.00 23.64 397 ILE C N 1
ATOM 9118 C CA . ILE C 1 397 ? 50.919 -3.249 24.633 1.00 23.09 397 ILE C CA 1
ATOM 9119 C C . ILE C 1 397 ? 51.889 -4.378 24.190 1.00 23.81 397 ILE C C 1
ATOM 9120 O O . ILE C 1 397 ? 51.500 -5.245 23.385 1.00 25.49 397 ILE C O 1
ATOM 9125 N N . TRP C 1 398 ? 53.108 -4.352 24.697 1.00 23.20 398 TRP C N 1
ATOM 9126 C CA . TRP C 1 398 ? 54.051 -5.444 24.559 1.00 23.38 398 TRP C CA 1
ATOM 9127 C C . TRP C 1 398 ? 53.657 -6.493 25.591 1.00 23.34 398 TRP C C 1
ATOM 9128 O O . TRP C 1 398 ? 54.002 -6.368 26.733 1.00 23.27 398 TRP C O 1
ATOM 9139 N N . GLU C 1 399 ? 52.953 -7.541 25.165 1.00 24.80 399 GLU C N 1
ATOM 9140 C CA . GLU C 1 399 ? 52.357 -8.507 26.127 1.00 26.37 399 GLU C CA 1
ATOM 9141 C C . GLU C 1 399 ? 53.427 -9.235 26.911 1.00 25.44 399 GLU C C 1
ATOM 9142 O O . GLU C 1 399 ? 53.338 -9.359 28.149 1.00 25.81 399 GLU C O 1
ATOM 9148 N N . ASP C 1 400 ? 54.461 -9.711 26.225 1.00 25.84 400 ASP C N 1
ATOM 9149 C CA . ASP C 1 400 ? 55.507 -10.402 26.951 1.00 26.19 400 ASP C CA 1
ATOM 9150 C C . ASP C 1 400 ? 56.212 -9.494 28.005 1.00 26.02 400 ASP C C 1
ATOM 9151 O O . ASP C 1 400 ? 56.433 -9.910 29.180 1.00 25.78 400 ASP C O 1
ATOM 9156 N N . LYS C 1 401 ? 56.561 -8.257 27.627 1.00 25.07 401 LYS C N 1
ATOM 9157 C CA . LYS C 1 401 ? 57.182 -7.300 28.595 1.00 23.69 401 LYS C CA 1
ATOM 9158 C C . LYS C 1 401 ? 56.251 -7.055 29.798 1.00 23.44 401 LYS C C 1
ATOM 9159 O O . LYS C 1 401 ? 56.647 -7.083 30.944 1.00 21.73 401 LYS C O 1
ATOM 9165 N N . TYR C 1 402 ? 55.005 -6.779 29.489 1.00 23.73 402 TYR C N 1
ATOM 9166 C CA . TYR C 1 402 ? 53.982 -6.501 30.515 1.00 22.46 402 TYR C CA 1
ATOM 9167 C C . TYR C 1 402 ? 53.772 -7.766 31.393 1.00 23.68 402 TYR C C 1
ATOM 9168 O O . TYR C 1 402 ? 53.737 -7.662 32.632 1.00 23.33 402 TYR C O 1
ATOM 9177 N N . ASN C 1 403 ? 53.629 -8.945 30.788 1.00 24.04 403 ASN C N 1
ATOM 9178 C CA . ASN C 1 403 ? 53.385 -10.170 31.622 1.00 24.94 403 ASN C CA 1
ATOM 9179 C C . ASN C 1 403 ? 54.552 -10.402 32.582 1.00 26.23 403 ASN C C 1
ATOM 9180 O O . ASN C 1 403 ? 54.396 -10.902 33.722 1.00 26.36 403 ASN C O 1
ATOM 9185 N N . ASN C 1 404 ? 55.772 -10.061 32.139 1.00 25.83 404 ASN C N 1
ATOM 9186 C CA . ASN C 1 404 ? 56.870 -10.178 33.055 1.00 25.96 404 ASN C CA 1
ATOM 9187 C C . ASN C 1 404 ? 56.711 -9.255 34.258 1.00 24.95 404 ASN C C 1
ATOM 9188 O O . ASN C 1 404 ? 56.769 -9.727 35.380 1.00 25.00 404 ASN C O 1
ATOM 9193 N N . LEU C 1 405 ? 56.427 -7.973 34.021 1.00 24.50 405 LEU C N 1
ATOM 9194 C CA . LEU C 1 405 ? 56.244 -6.996 35.147 1.00 24.72 405 LEU C CA 1
ATOM 9195 C C . LEU C 1 405 ? 55.097 -7.398 36.055 1.00 24.61 405 LEU C C 1
ATOM 9196 O O . LEU C 1 405 ? 55.175 -7.225 37.257 1.00 24.58 405 LEU C O 1
ATOM 9201 N N . LYS C 1 406 ? 54.020 -7.937 35.460 1.00 24.95 406 LYS C N 1
ATOM 9202 C CA . LYS C 1 406 ? 52.875 -8.350 36.215 1.00 27.61 406 LYS C CA 1
ATOM 9203 C C . LYS C 1 406 ? 53.190 -9.428 37.252 1.00 28.95 406 LYS C C 1
ATOM 9204 O O . LYS C 1 406 ? 52.478 -9.532 38.260 1.00 30.34 406 LYS C O 1
ATOM 9210 N N . ARG C 1 407 ? 54.236 -10.222 37.011 1.00 30.14 407 ARG C N 1
ATOM 9211 C CA . ARG C 1 407 ? 54.650 -11.277 37.965 1.00 30.41 407 ARG C CA 1
ATOM 9212 C C . ARG C 1 407 ? 54.945 -10.656 39.266 1.00 31.58 407 ARG C C 1
ATOM 9213 O O . ARG C 1 407 ? 54.647 -11.240 40.286 1.00 30.99 407 ARG C O 1
ATOM 9221 N N . LEU C 1 408 ? 55.489 -9.433 39.234 1.00 32.08 408 LEU C N 1
ATOM 9222 C CA . LEU C 1 408 ? 55.775 -8.707 40.466 1.00 33.08 408 LEU C CA 1
ATOM 9223 C C . LEU C 1 408 ? 54.504 -8.185 41.141 1.00 33.23 408 LEU C C 1
ATOM 9224 O O . LEU C 1 408 ? 54.435 -8.138 42.393 1.00 34.79 408 LEU C O 1
ATOM 9229 N N . MET C 1 409 ? 53.530 -7.761 40.336 1.00 32.85 409 MET C N 1
ATOM 9230 C CA . MET C 1 409 ? 52.301 -7.190 40.846 1.00 32.09 409 MET C CA 1
ATOM 9231 C C . MET C 1 409 ? 51.458 -8.311 41.439 1.00 32.63 409 MET C C 1
ATOM 9232 O O . MET C 1 409 ? 50.702 -8.091 42.358 1.00 31.56 409 MET C O 1
ATOM 9237 N N . ASP C 1 410 ? 51.610 -9.513 40.904 1.00 33.31 410 ASP C N 1
ATOM 9238 C CA . ASP C 1 410 ? 50.918 -10.652 41.476 1.00 36.20 410 ASP C CA 1
ATOM 9239 C C . ASP C 1 410 ? 51.742 -11.214 42.644 1.00 36.57 410 ASP C C 1
ATOM 9240 O O . ASP C 1 410 ? 51.403 -12.282 43.162 1.00 39.43 410 ASP C O 1
#

Organism: Pyrococcus horikoshii (strain ATCC 700860 / DSM 12428 / JCM 9974 / NBRC 100139 / OT-3) (NCBI:txid70601)

Nearest PDB structures (foldseek):
  3qhn-assembly1_A  TM=1.002E+00  e=7.554E-82  Pyrococcus horikoshii
  4dm2-assembly1_A  TM=1.001E+00  e=1.646E-81  Pyrococcus horikoshii OT3
  3axx-assembly1_A  TM=9.992E-01  e=7.184E-80  Pyrococcus horikoshii OT3
  3qho-assembly3_C  TM=1.000E+00  e=7.006E-79  Pyrococcus horikoshii
  3vvg-assembly2_B  TM=9.981E-01  e=2.188E-78  Pyrococcus horikoshii OT3

B-factor: mean 25.44, std 9.76, range [6.55, 339.91]

Secondary structure (DSSP, 8-state):
--SSSEEEEEETTEEEEEETTT--EEE---EEEE---TTSTT-S-TTTTTS-HHHHHHHHHHTT--EEEEEEETGGGSTTPPP----TTT-GGGTT--HHHHHHHHHHHHHHTT-EEEEEEEESSSSS--SSS-BTTB-HHHHHHHHHHHHHHHTTSTTEEEEE-SS----SS-TTGGGTSSSS-BSSSS-TTTBHHHHHHHHHHHHHHH-TT-EEEE--BS---HHHHHTSTTTT-PPTT-B-GGGTTS---S-TTTEEE--B---TTT---GGGSGGGTTTTTHHHHHIIIIIHHHHTT---B-B-B----TTSSS-THHHHHHHHHHHHHHHTT---EEES-SSS--TTT--SB-TTSSSB-HHHHHHHGGGG-/--SSSEEEEEETTEEEEEETTT--EEEE--EEEE---TTSTT-S-TTTTTS-HHHHHHHHHHTT--EEEEEEETGGGSTTPPP-S--TTT-GGGTT--HHHHHHHHHHHHHHTT-EEEEEEEESSSSS--SSS-BTTB-HHHHHHHHHHHHHHHTTSTTEEEEE-SS----SS-TTGGGTSSSS-BSSSS-TTTBHHHHHHHHHHHHHHH-TT-EEEE--BS---HHHHTTSTTTT-PPTT-B-TTTTTS---S-GGGEEE--B---TTT---GGGSGGGTTTTTHHHHHIIIIIHHHHTT--EE-B-B----TTSSS-THHHHHHHHHHHHHHHHT---EEES-S-S--TTT--SB-TTSSSB-HHHHHHHHTTT-/--SSSEEEEEETTEEEEEETTT--EEEE--EEEE---TTSTT-S-TTTTTS-HHHHHHHHHHTT--EEEEEEETGGGSTTPPP----TTT-GGGTT--HHHHHHHHHHHHHHTT-EEEEEEEESSSSS--SSS-BTTB-HHHHHHHHHHHHHHHTTSTTEEEEE-SS----SS-TTHHHHSSSS-BSSSS-TTTBHHHHHHHHHHHHHHH-TTSEEEE--BS---HHHHHTSTTTT-PPTT-B-TTTTTS---S-TTTEEE--B---TTT---GGG-STT-TTTTHHHHHIIIIIHHHHTT---B-B-B----TTSSS-THHHHHHHHHHHHHHHTT---EEES-S-S--TTT--SB-TTSSSB-HHHHHHHHHHH-

Foldseek 3Di:
DALAQWFWWDDFQFIWIARNPVRDIDTDFAQAFEQEDCLALQVAGPDLLQAELLVLLVVCVVLQGQEYEYEHELLSCDPDAAGPRHDCVRHVVCPPHGSNVVVVVNLQSSLVVNHAYEYEHEDHHRHDFALDLADPPGDLVNLLVSLLVCLLVCSNRNRHAAYASYFFNEADDDPPCRLPVLRGAADPSPDVSHHQLVSQLVSVVSSCVNRVRHAYEYFDAQYYHVVQQVVDPCSNQAGRSFAPSCCVVRNRDDDQTRYAYEYEHEDVLVPNGVCCDCVVVPPVVPLVVSCNRPVCVCVVVRHHYEHEEYAAQLPPPGDVCRVVVLLVVLVSCVVSVNLHYYYHHCAQPDVRGGHQDDPSSPHGPVSRSVSSCVSSD/DALAQWFWWDDQQFIWIARPVVRDIDTDAALAFEQEDQLAQQNAGPDLLQAELLVLLVVCVVLPGQEYEYEHELLSQDPPAAGDDHDCVRHVVCPPHHSNVNVVVSLQSSVVSNHAYEYEHEDHHRHDAFLAQADPPAHLVNLLVSLLSVLLVCSNRSRHAAYASYHFNEFDDDPPCRLPVLRTAADPSPPCSRHQLNSLLVSVVSSCVRNVRHAYEYFDYQYYHVVQLVVDPCSNPAGRSFACSRCVVGNRPDDLTRYEYEYEHEDVLVPNGVCCDVVNPPPVCPVVVNCNRPVCCCVVVRGHYEHEEYAAQCCPPGDVCRVVVLLVVLVSCVVSVNLHYYYHHCAQPPVRGGHQPHPSSPHGPCSRSVSSCSSSD/DALAQWFWWADQQWIWIARNVVRDIDTDFFQAFEQEDCLALLVAGADQLQAELLVLLVVCVVLPGAEYEYEHELLSCDPPAQHHHHDCVRVVVCPPHGNNVVVVVSLLSSVVVRHAYEYEPEPHHRHDAALDQADPVGDLVNLLVSLQVVLLVCSNRNRHQAYASYHQNEAPDAPPCRVPVLRGAADPSPDVSHHQLASLLVSVVSSCVNNVRHAYEYFDAQYYHPVQLVVDPCSNPAGRSQACLCCVPRPRPDPQTRYAYEGEDEDVLVPNTPCCDVVNVPPVCVLVVSCNRPVCCCVPVRHHYEHEEYAAQLPVPGDVSVVSVLLVVLVSCQVSVNRHYYYHHLAQPPVRGGHQDHVSSPDGPVSRSVSSVVSSD

CATH classification: 3.20.20.80

InterPro domains:
  IPR001547 Glycoside hydrolase, family 5 [PF00150] (65-382)
  IPR017853 Glycoside hydrolase superfamily [SSF51445] (58-410)
  IPR018087 Glycoside hydrolase, family 5, conserved site [PS00659] (194-203)
  IPR027552 CGP-CTERM protein-sorting domain [TIGR04288] (437-455)

Sequence (1131 aa):
QTPTGIYYEVRGDTIYMINVTSGEETPIHLFGVNWFGFETPNHVVHGLWKRNWEDMLLQIKSLGFNAIRLPFCTESVKPGTQPIGIDYSKNPDLRGLDSLQIMEKIIKKAGDLGIFVLLDYHRIGCTHIEPLWYTEDFSEEDFINTWIEVAKRFGKYWNVIGADLKNEPHSVTSPPAAYTDGTGATWGMGNPATDWNLAAERIGKAILKVAPHWLIFVEGTQFTNPKTDSSYKWGYNAWWGGNLMAVKDYPVNLPRNKLVYSPHVFGPDVYNQPYFGPAKGFPDNLPDIWYHHFGYVKLELGYSVVIGEFGGKYGHGGDPRDVIWQNKLVDWMIENKFCDFFYWSWNPDSGDTGGILQDDWTTIWEDKYNNLKRLMDQTPTGIYYEVRGDTIYMINVTSGEETPIHHLFGVNWFGFETPNHVVHGLWKRNWEDMLLQIKSLGFNAIRLPFCTESVKPGTQPIGIDYSKNPDLRGLDSLQIMEKIIKKAGDLGIFVLLDYHRIGCTHIEPLWYTEEDFSEEDFINTWIEVAKRFGKYWNVIGADLKNEPHSVTSPPAAYTDGTGATWGMGNPATDWNLAAERIGKAILKVAPHWLIFVEGTQFTNPKTDSSYKWGYNAWWGGNLMAVKDYPVNLPRNKLVYSPHVFGPDVYNQPYFGPAKGFPDNLPDIWYHHFGYVKLELGYSVVIGEFGGKYGHGGDPRDVIWQNKLVDWMIENKFCDFFYWSWNPDSGDTGGILQDDWTTIWEDKYNNLKRLMDQTPTGIYYEVRGDTIYMINVTSGEEETPIHLFGVNWFGFETPNHVVHGLWKRNWEDMLLQIKSLGFNAIRLPFCTESVKPGTQPIGIDYSKNPDLRGLDSLQIMEKIIKKAGDLGIFVLLDYHRIGCTHIEPLWYTEDFSEEDFINTWIEVAKRFGKYWNVIGADLKNEPHSVTSPPAAYTDGTGATWGMGNPATDWNLAAERIGKAILKVAPHWLIFVEGTQFTNPKTDSSYKWGYNAWWGGNLMAVKDYPVNLPRNKLVYSPHVFGPDVYNQPYFGPAKGFPDNLPDIWYHHFGYVKLELGYSVVIGEFGGKYGHGGDPRDVIWQNKLVDWMIENKFCCDFFYWSWNPDSGDTGGILQDDWTTIWEDKYNNLKRLMD

Radius of gyration: 33.67 Å; Cα contacts (8 Å, |Δi|>4): 2644; chains: 3; bounding box: 97×75×89 Å

Solvent-accessible surface area: 38464 Å² total; per-residue (Å²): 147,30,86,37,16,18,24,0,17,4,142,46,50,44,0,55,44,28,46,74,125,85,54,104,72,48,81,20,84,0,22,0,0,0,0,13,0,0,4,13,33,3,17,0,0,10,0,0,31,79,36,33,3,56,69,0,0,89,37,0,80,88,29,39,1,19,0,2,0,1,0,0,0,8,84,0,15,103,108,60,15,130,6,45,6,16,26,62,13,50,0,55,60,0,100,81,41,27,0,9,79,0,0,32,72,3,0,116,63,0,5,100,36,27,0,13,2,0,0,0,2,7,44,15,14,5,61,102,31,10,27,9,0,59,49,190,136,27,47,41,122,55,0,26,59,10,0,36,106,4,1,128,102,0,3,149,37,86,1,1,0,0,0,0,0,3,0,12,0,3,10,90,55,76,38,115,52,1,6,104,58,37,56,0,0,0,0,11,57,65,46,82,52,2,1,0,9,54,0,0,36,85,0,0,109,23,0,23,183,48,0,49,2,0,0,0,0,0,0,0,0,30,12,0,9,61,168,14,0,73,94,24,168,32,0,90,38,5,22,105,0,2,0,0,21,1,1,126,93,88,61,7,96,16,62,102,57,8,4,0,0,0,0,0,2,17,0,10,23,48,136,103,12,57,4,1,20,95,105,119,37,17,31,110,30,0,34,74,4,5,75,66,6,2,0,14,0,23,68,95,59,28,35,1,6,0,0,0,7,2,0,0,28,16,34,55,67,29,38,107,55,0,46,71,0,3,52,47,0,0,54,9,0,71,121,33,147,1,60,9,0,0,0,26,0,0,0,8,12,10,13,60,2,12,0,1,0,50,92,50,9,39,67,18,70,108,63,1,18,79,11,0,75,94,14,29,157,143,32,87,37,24,25,31,0,17,10,105,34,20,19,0,23,40,17,55,54,130,72,44,118,85,58,66,11,77,0,41,0,0,0,0,14,0,0,4,13,75,32,30,2,0,15,0,1,98,86,30,31,4,54,72,0,0,89,35,0,63,91,25,32,0,29,0,1,0,1,0,0,0,17,96,0,12,82,95,51,21,106,11,104,41,21,42,62,94,92,0,73,62,0,145,73,42,19,0,7,70,0,0,35,75,1,0,118,60,0,7,92,51,35,0,13,0,0,0,0,1,7,43,14,32,14,95,105,32,10,24,8,0,26,50,94,135,36,50,14,118,51,0,25,69,7,0,41,76,4,1,119,93,0,3,153,44,92,2,0,0,0,0,0,0,3,0,12,0,3,9,91,56,81,36,81,29,2,8,30,48,30,57,0,0,1,0,14,43,21,18,19,4,7,1,0,8,47,0,0,25,66,0,0,110,18,0,26,180,49,0,43,2,0,0,0,0,0,0,0,0,30,14,0,8,46,173,17,0,73,87,18,155,31,0,81,42,5,22,103,0,2,0,0,19,0,0,88,36,58,3,0,7,1,44,26,50,10,0,0,0,0,0,1,4,13,0,11,23,46,138,104,11,56,3,0,19,97,103,124,36,16,40,113,28,0,37,70,3,5,76,65,6,2,0,14,0,19,47,57,32,21,4,1,5,0,0,0,8,0,0,0,50,17,34,56,76,30,40,98,56,0,45,78,0,1,55,53,0,0,64,17,0,76,132,37,139,2,33,8,0,0,0,26,0,0,0,10,63,10,69,61,2,12,0,0,0,50,124,55,11,62,65,19,70,126,62,1,24,82,8,0,74,88,14,29,140,139,27,81,40,17,19,29,0,24,5,104,50,46,55,0,47,24,21,19,56,102,49,49,45,74,33,76,17,61,0,29,0,0,0,0,14,0,0,4,13,77,35,17,1,0,16,0,0,105,82,21,23,2,34,48,0,0,41,37,0,5,34,26,19,1,22,0,2,0,1,0,0,0,19,84,0,12,71,97,64,13,108,3,104,22,22,49,58,51,27,0,70,63,0,150,73,41,28,0,8,82,0,0,34,72,2,0,114,33,0,0,11,0,17,0,15,2,0,0,0,2,7,43,14,33,15,97,104,33,10,25,10,0,60,50,177,136,36,52,42,121,57,0,24,60,5,0,38,82,4,1,122,105,0,2,147,42,65,1,0,0,0,0,0,0,2,0,12,0,2,7,93,54,83,38,109,54,1,10,108,57,37,53,0,0,0,0,14,61,67,77,73,50,8,1,0,8,56,0,0,22,80,0,0,102,15,0,21,165,46,0,44,2,0,0,0,0,0,0,0,0,30,9,0,6,66,170,16,0,70,82,14,164,54,0,95,36,5,23,104,0,2,0,0,18,0,1,108,94,84,65,6,101,11,69,105,48,6,2,0,0,0,0,1,5,14,0,10,20,47,135,96,13,50,4,1,22,88,114,124,41,16,41,107,32,0,37,77,2,6,69,60,6,2,0,12,0,29,70,93,57,25,33,1,7,0,0,0,6,2,0,0,47,19,35,56,76,28,36,107,47,0,45,80,0,4,49,46,1,2,63,8,0,71,118,25,141,2,46,17,0,0,1,28,0,0,0,9,56,11,72,61,2,12,0,0,0,50,114,56,12,38,45,24,69,99,67,3,11,72,8,3,65,97,10,23,130